Protein AF-A0A8T7EWQ4-F1 (afdb_monomer_lite)

Foldseek 3Di:
DDDDDDDDDDDDDDDDDDDDDDDDDDDDDDDDDDDDDDDDDDDDDDDDDDDDPDDPVDDDPDDDDPVQVVQFPDSQFDDPVQLVQLVVLDDPCVLFPCPPPCNVPLVNVLVLLVVLLLLLLLLAQLLLLQQQVLQLSSCSLLSSVLSLLQLLLVQQVCLLVVNQLLFQVSSVVSSVVSSVVSVVSCVVCVVVNVVSCVVCVVVSVVLVVLLVVLLVVLLVLCVVPLDLADPPPGDCSVVLLQLLVQSNSGRGPPTDHSVDPSGGDLALSSLSSSLCSSCRNSSHNSSVSLSSSLSNLLSSLLSLLLSLLLSLQVLAWAFPLDDPDPPDDRDTDGFFDSNLLSNLLSCLQAPDFFLVLVVLVLQLLLVLLPDDPPCALLNVLQVVVCVVPVDGDDDPRSVVSVVCRVVPDPVSVVVVVVVSVVSSVNSSVSSVVCVVVVHDRPHDPCCSQQCSQCVCCVPFRLQAGLDHNNSCSSVRRSALLSSCSSLLSVLLSLLLSLLSCLQPPPHDPVSNLVSLLSSLLSLLSCVSSPNLSNVLSLCSQLVSNVNSLCNNPVDDDPVSVVVSCCRNVSSPVSSCVSNVSSSSRHRDPFDDKDWADGAFDAPVSVCRSCVLLLVLLVVLLVVLVVVVVVSDDPVNCVPCPVVVVVLVVVLVVQCVVLVVVVVVVLVLSNSLSNLLSSLVVQLPDPPGRSSVVSLSVLLNSLSVLSSCLRTMATPPPSSRHCSSVSSSNSSSSSSSSSSSSSSSNVDCVVPDPDVPPPPDDDDDDDDDDDDDDDDDDDDDDDDDDDDDDDDDDDDDDDDDDDDDDDDDDDDDDDYDDYDDDDDDYDDDDDDDDDDDDDDDDDDDDDDDDDDDDDDDDDDDDYDDDDDDDDDDDDDDDDDDDDDDDDDDDDDDDDDDDDDDDDDDDDDDDDDDYDDDDDDDDDDDDDDDDDDDDDDDDDDDDDDDDDDDDDDDDDDDDDDDDDDDDDDDDDD

pLDDT: mean 72.92, std 29.17, range [22.02, 98.81]

Secondary structure (DSSP, 8-state):
-------------------------------------------------------TTSSS-----HHHHTTSTTTTBPPHHHHHHHHTS--HHHHS-SSSHHHH-HHHHHHHHHHHHHHHHHHHHHHHHHH-TTSTTTTTTTHHHHHHHHHHHHHHHHHHTT----SHHHHHHHHHHHHHHHHHHHHHTHHHHHHHHHHHHHHHHHHHHHHHHHHHHHHHHHHH---SS-TTT--SHHHHHHHHHHHHH-SSSSPBPSSSTTBB--S-THHHHHHHHHHHHHT--HHHHHHHHHHHHHHHHHHHHHHHHHHHHHH-EE--SS--STTS--PPEE-S-HHHHHHHHHHHHHT---THHHHHHHHHHHHHHT--TT--HHHHHHHHHHHHHSS---THHHHHHHHHHHT--HHHHHHHHHHHHHHHHHHHHHHHHHHTTTPPP---TTHHHHGGG-TTTTTT-TT-----HHHHHHHT---HHHHHHHHHHHHHHHHHHHHHHGGG--S-HHHHHHHHHHHHHHHHHHHHH-TTHHHHHHHHHHHHHHHHHHHHH-S--HHHHHHHHHHHHHHHHHHHHHHHHHHTT---S---EEE--SPPPPHHHHHHHHHHHHHHHHHHHHHHHHHHHHH--GGGTTT-HHHHHHHHHHHHHHHHHHHHHHHTT-TTHHHHHHHHHHHHHHHS-TT--HHHHHHHHHHHHHHHHHHHHHHEEETT-STTHHHHHHHHHHHHHHHHHHHHHHHGGG-TTS-S--TTTTS------PPPP--------------------------------------------------------------------------------------------------------------------------------------------------------------------------------------------PPP-PPP---PPP-

Structure (mmCIF, N/CA/C/O backbone):
data_AF-A0A8T7EWQ4-F1
#
_entry.id   AF-A0A8T7EWQ4-F1
#
loop_
_atom_site.group_PDB
_atom_site.id
_atom_site.type_symbol
_atom_site.label_atom_id
_atom_site.label_alt_id
_atom_site.label_comp_id
_atom_site.label_asym_id
_atom_site.label_entity_id
_atom_site.label_seq_id
_atom_site.pdbx_PDB_ins_code
_atom_site.Cartn_x
_atom_site.Cartn_y
_atom_site.Cartn_z
_atom_site.occupancy
_atom_site.B_iso_or_equiv
_atom_site.auth_seq_id
_atom_site.auth_comp_id
_atom_site.auth_asym_id
_atom_site.auth_atom_id
_atom_site.pdbx_PDB_model_num
ATOM 1 N N . MET A 1 1 ? 48.476 -2.283 -38.354 1.00 31.02 1 MET A N 1
ATOM 2 C CA . MET A 1 1 ? 48.760 -2.292 -39.810 1.00 31.02 1 MET A CA 1
ATOM 3 C C . MET A 1 1 ? 48.168 -1.041 -40.437 1.00 31.02 1 MET A C 1
ATOM 5 O O . MET A 1 1 ? 47.229 -0.500 -39.869 1.00 31.02 1 MET A O 1
ATOM 9 N N . ALA A 1 2 ? 48.711 -0.570 -41.560 1.00 30.23 2 ALA A N 1
ATOM 10 C CA . ALA A 1 2 ? 48.258 0.651 -42.223 1.00 30.23 2 ALA A CA 1
ATOM 11 C C . ALA A 1 2 ? 48.092 0.425 -43.728 1.00 30.23 2 ALA A C 1
ATOM 13 O O . ALA A 1 2 ? 48.906 -0.271 -44.326 1.00 30.23 2 ALA A O 1
ATOM 14 N N . GLN A 1 3 ? 47.111 1.089 -44.341 1.00 28.20 3 GLN A N 1
ATOM 15 C CA . GLN A 1 3 ? 47.143 1.412 -45.766 1.00 28.20 3 GLN A CA 1
ATOM 16 C C . GLN A 1 3 ? 46.290 2.655 -46.056 1.00 28.20 3 GLN A C 1
ATOM 18 O O . GLN A 1 3 ? 45.248 2.877 -45.443 1.00 28.20 3 GLN A O 1
ATOM 23 N N . ARG A 1 4 ? 46.771 3.488 -46.983 1.00 31.86 4 ARG A N 1
ATOM 24 C CA . ARG A 1 4 ? 46.049 4.616 -47.588 1.00 31.86 4 ARG A CA 1
ATOM 25 C C . ARG A 1 4 ? 45.865 4.305 -49.068 1.00 31.86 4 ARG A C 1
ATOM 27 O O . ARG A 1 4 ? 46.809 3.822 -49.685 1.00 31.86 4 ARG A O 1
ATOM 34 N N . VAL A 1 5 ? 44.757 4.741 -49.659 1.00 30.66 5 VAL A N 1
ATOM 35 C CA . VAL A 1 5 ? 44.662 4.987 -51.108 1.00 30.66 5 VAL A CA 1
ATOM 36 C C . VAL A 1 5 ? 44.024 6.365 -51.324 1.00 30.66 5 VAL A C 1
ATOM 38 O O . VAL A 1 5 ? 43.211 6.813 -50.516 1.00 30.66 5 VAL A O 1
ATOM 41 N N . ARG A 1 6 ? 44.436 7.075 -52.380 1.00 32.66 6 ARG A N 1
ATOM 42 C CA . ARG A 1 6 ? 43.866 8.356 -52.835 1.00 32.66 6 ARG A CA 1
ATOM 43 C C . ARG A 1 6 ? 43.397 8.209 -54.285 1.00 32.66 6 ARG A C 1
ATOM 45 O O . ARG A 1 6 ? 44.108 7.603 -55.077 1.00 32.66 6 ARG A O 1
ATOM 52 N N . GLY A 1 7 ? 42.288 8.860 -54.634 1.00 25.70 7 GLY A N 1
ATOM 53 C CA . GLY A 1 7 ? 41.880 9.165 -56.014 1.00 25.70 7 GLY A CA 1
ATOM 54 C C . GLY A 1 7 ? 41.719 10.681 -56.211 1.00 25.70 7 GLY A C 1
ATOM 55 O O . GLY A 1 7 ? 41.607 11.417 -55.229 1.00 25.70 7 GLY A O 1
ATOM 56 N N . ARG A 1 8 ? 41.755 11.169 -57.459 1.00 29.25 8 ARG A N 1
ATOM 57 C CA . ARG A 1 8 ? 41.687 12.602 -57.826 1.00 29.25 8 ARG A CA 1
ATOM 58 C C . ARG A 1 8 ? 40.975 12.802 -59.173 1.00 29.25 8 ARG A C 1
ATOM 60 O O . ARG A 1 8 ? 41.119 11.960 -60.048 1.00 29.25 8 ARG A O 1
ATOM 67 N N . GLY A 1 9 ? 40.359 13.976 -59.352 1.00 26.72 9 GLY A N 1
ATOM 68 C CA . GLY A 1 9 ? 39.792 14.474 -60.621 1.00 26.72 9 GLY A CA 1
ATOM 69 C C . GLY A 1 9 ? 38.255 14.537 -60.610 1.00 26.72 9 GLY A C 1
ATOM 70 O O . GLY A 1 9 ? 37.634 13.673 -60.005 1.00 26.72 9 GLY A O 1
ATOM 71 N N . SER A 1 10 ? 37.578 15.536 -61.193 1.00 27.06 10 SER A N 1
ATOM 72 C CA . SER A 1 10 ? 38.045 16.769 -61.867 1.00 27.06 10 SER A CA 1
ATOM 73 C C . SER A 1 10 ? 36.958 17.862 -61.794 1.00 27.06 10 SER A C 1
ATOM 75 O O . SER A 1 10 ? 35.780 17.543 -61.687 1.00 27.06 10 SER A O 1
ATOM 77 N N . LEU A 1 11 ? 37.337 19.144 -61.882 1.00 28.50 11 LEU A N 1
ATOM 78 C CA . LEU A 1 11 ? 36.416 20.297 -61.991 1.00 28.50 11 LEU A CA 1
ATOM 79 C C . LEU A 1 11 ? 36.292 20.776 -63.449 1.00 28.50 11 LEU A C 1
ATOM 81 O O . LEU A 1 11 ? 37.207 20.548 -64.240 1.00 28.50 11 LEU A O 1
ATOM 85 N N . PRO A 1 12 ? 35.230 21.534 -63.775 1.00 38.84 12 PRO A N 1
ATOM 86 C CA . PRO A 1 12 ? 35.449 22.951 -64.108 1.00 38.84 12 PRO A CA 1
ATOM 87 C C . PRO A 1 12 ? 34.719 23.926 -63.163 1.00 38.84 12 PRO A C 1
ATOM 89 O O . PRO A 1 12 ? 33.925 23.536 -62.314 1.00 38.84 12 PRO A O 1
ATOM 92 N N . ARG A 1 13 ? 35.014 25.225 -63.299 1.00 30.55 13 ARG A N 1
ATOM 93 C CA . ARG A 1 13 ? 34.405 26.346 -62.552 1.00 30.55 13 ARG A CA 1
ATOM 94 C C . ARG A 1 13 ? 33.784 27.342 -63.534 1.00 30.55 13 ARG A C 1
ATOM 96 O O . ARG A 1 13 ? 34.311 27.446 -64.634 1.00 30.55 13 ARG A O 1
ATOM 103 N N . LEU A 1 14 ? 32.882 28.212 -63.057 1.00 26.78 14 LEU A N 1
ATOM 104 C CA . LEU A 1 14 ? 33.070 29.680 -63.102 1.00 26.78 14 LEU A CA 1
ATOM 105 C C . LEU A 1 14 ? 31.964 30.450 -62.337 1.00 26.78 14 LEU A C 1
ATOM 107 O O . LEU A 1 14 ? 30.810 30.342 -62.707 1.00 26.78 14 LEU A O 1
ATOM 111 N N . ARG A 1 15 ? 32.392 31.228 -61.317 1.00 29.83 15 ARG A N 1
ATOM 112 C CA . ARG A 1 15 ? 31.983 32.603 -60.883 1.00 29.83 15 ARG A CA 1
ATOM 113 C C . ARG A 1 15 ? 30.479 33.005 -60.782 1.00 29.83 15 ARG A C 1
ATOM 115 O O . ARG A 1 15 ? 29.641 32.481 -61.483 1.00 29.83 15 ARG A O 1
ATOM 122 N N . SER A 1 16 ? 30.075 33.964 -59.933 1.00 27.88 16 SER A N 1
ATOM 123 C CA . SER A 1 16 ? 30.807 34.991 -59.145 1.00 27.88 16 SER A CA 1
ATOM 124 C C . SER A 1 16 ? 30.101 35.387 -57.830 1.00 27.88 16 SER A C 1
ATOM 126 O O . SER A 1 16 ? 28.893 35.235 -57.735 1.00 27.88 16 SER A O 1
ATOM 128 N N . SER A 1 17 ? 30.859 36.025 -56.911 1.00 27.69 17 SER A N 1
ATOM 129 C CA . SER A 1 17 ? 30.432 36.964 -55.829 1.00 27.69 17 SER A CA 1
ATOM 130 C C . SER A 1 17 ? 29.393 36.498 -54.778 1.00 27.69 17 SER A C 1
ATOM 132 O O . SER A 1 17 ? 28.359 35.955 -55.118 1.00 27.69 17 SER A O 1
ATOM 134 N N . GLY A 1 18 ? 29.560 36.745 -53.470 1.00 27.06 18 GLY A N 1
ATOM 135 C CA . GLY A 1 18 ? 30.606 37.482 -52.741 1.00 27.06 18 GLY A CA 1
ATOM 136 C C . GLY A 1 18 ? 30.618 37.145 -51.233 1.00 27.06 18 GLY A C 1
ATOM 137 O O . GLY A 1 18 ? 29.780 36.384 -50.762 1.00 27.06 18 GLY A O 1
ATOM 138 N N . ARG A 1 19 ? 31.604 37.657 -50.479 1.00 28.58 19 ARG A N 1
ATOM 139 C CA . ARG A 1 19 ? 31.827 37.339 -49.047 1.00 28.58 19 ARG A CA 1
ATOM 140 C C . ARG A 1 19 ? 31.206 38.383 -48.108 1.00 28.58 19 ARG A C 1
ATOM 142 O O . ARG A 1 19 ? 31.369 39.566 -48.378 1.00 28.58 19 ARG A O 1
ATOM 149 N N . VAL A 1 20 ? 30.742 37.954 -46.929 1.00 26.95 20 VAL A N 1
ATOM 150 C CA . VAL A 1 20 ? 30.814 38.719 -45.658 1.00 26.95 20 VAL A CA 1
ATOM 151 C C . VAL A 1 20 ? 31.188 37.749 -44.516 1.00 26.95 20 VAL A C 1
ATOM 153 O O . VAL A 1 20 ? 30.973 36.543 -44.641 1.00 26.95 20 VAL A O 1
ATOM 156 N N . HIS A 1 21 ? 31.811 38.248 -43.442 1.00 28.64 21 HIS A N 1
ATOM 157 C CA . HIS A 1 21 ? 32.347 37.472 -42.312 1.00 28.64 21 HIS A CA 1
ATOM 158 C C . HIS A 1 21 ? 31.562 37.682 -40.997 1.00 28.64 21 HIS A C 1
ATOM 160 O O . HIS A 1 21 ? 31.070 38.769 -40.730 1.00 28.64 21 HIS A O 1
ATOM 166 N N . LEU A 1 22 ? 31.529 36.619 -40.184 1.00 29.53 22 LEU A N 1
ATOM 167 C CA . LEU A 1 22 ? 31.672 36.533 -38.713 1.00 29.53 22 LEU A CA 1
ATOM 168 C C . LEU A 1 22 ? 31.479 37.760 -37.770 1.00 29.53 22 LEU A C 1
ATOM 170 O O . LEU A 1 22 ? 32.089 38.806 -37.939 1.00 29.53 22 LEU A O 1
ATOM 174 N N . GLN A 1 23 ? 30.871 37.434 -36.611 1.00 27.17 23 GLN A N 1
ATOM 175 C CA . GLN A 1 23 ? 31.149 37.911 -35.230 1.00 27.17 23 GLN A CA 1
ATOM 176 C C . GLN A 1 23 ? 30.485 39.184 -34.624 1.00 27.17 23 GLN A C 1
ATOM 178 O O . GLN A 1 23 ? 31.034 40.273 -34.630 1.00 27.17 23 GLN A O 1
ATOM 183 N N . ALA A 1 24 ? 29.420 38.915 -33.849 1.00 27.66 24 ALA A N 1
ATOM 184 C CA . ALA A 1 24 ? 29.361 39.033 -32.372 1.00 27.66 24 ALA A CA 1
ATOM 185 C C . ALA A 1 24 ? 29.118 40.375 -31.612 1.00 27.66 24 ALA A C 1
ATOM 187 O O . ALA A 1 24 ? 29.992 41.223 -31.508 1.00 27.66 24 ALA A O 1
ATOM 188 N N . ARG A 1 25 ? 28.045 40.315 -30.790 1.00 28.70 25 ARG A N 1
ATOM 189 C CA . ARG A 1 25 ? 27.849 40.847 -29.408 1.00 28.70 25 ARG A CA 1
ATOM 190 C C . ARG A 1 25 ? 27.598 42.351 -29.146 1.00 28.70 25 ARG A C 1
ATOM 192 O O . ARG A 1 25 ? 28.355 43.204 -29.577 1.00 28.70 25 ARG A O 1
ATOM 199 N N . ARG A 1 26 ? 26.690 42.559 -28.164 1.00 28.95 26 ARG A N 1
ATOM 200 C CA . ARG A 1 26 ? 26.445 43.767 -27.327 1.00 28.95 26 ARG A CA 1
ATOM 201 C C . ARG A 1 26 ? 25.822 44.970 -28.081 1.00 28.95 26 ARG A C 1
ATOM 203 O O . ARG A 1 26 ? 25.843 44.992 -29.300 1.00 28.95 26 ARG A O 1
ATOM 210 N N . GLU A 1 27 ? 25.170 45.944 -27.429 1.00 27.45 27 GLU A N 1
ATOM 211 C CA . GLU A 1 27 ? 24.957 46.157 -25.979 1.00 27.45 27 GLU A CA 1
ATOM 212 C C . GLU A 1 27 ? 23.490 46.527 -25.609 1.00 27.45 27 GLU A C 1
ATOM 214 O O . GLU A 1 27 ? 22.566 45.950 -26.173 1.00 27.45 27 GLU A O 1
ATOM 219 N N . LEU A 1 28 ? 23.255 47.379 -24.597 1.00 28.80 28 LEU A N 1
ATOM 220 C CA . LEU A 1 28 ? 21.989 47.507 -23.847 1.00 28.80 28 LEU A CA 1
ATOM 221 C C . LEU A 1 28 ? 21.662 48.988 -23.532 1.00 28.80 28 LEU A C 1
ATOM 223 O O . LEU A 1 28 ? 22.593 49.761 -23.320 1.00 28.80 28 LEU A O 1
ATOM 227 N N . ARG A 1 29 ? 20.366 49.318 -23.331 1.00 27.72 29 ARG A N 1
ATOM 228 C CA . ARG A 1 29 ? 19.785 50.657 -22.999 1.00 27.72 29 ARG A CA 1
ATOM 229 C C . ARG A 1 29 ? 19.695 51.596 -24.221 1.00 27.72 29 ARG A C 1
ATOM 231 O O . ARG A 1 29 ? 20.481 51.448 -25.143 1.00 27.72 29 ARG A O 1
ATOM 238 N N . SER A 1 30 ? 18.764 52.549 -24.330 1.00 26.62 30 SER A N 1
ATOM 239 C CA . SER A 1 30 ? 17.648 53.045 -23.478 1.00 26.62 30 SER A CA 1
ATOM 240 C C . SER A 1 30 ? 16.474 53.476 -24.411 1.00 26.62 30 SER A C 1
ATOM 242 O O . SER A 1 30 ? 16.586 53.274 -25.614 1.00 26.62 30 SER A O 1
ATOM 244 N N . THR A 1 31 ? 15.303 54.001 -24.014 1.00 26.17 31 THR A N 1
ATOM 245 C CA . THR A 1 31 ? 14.874 54.713 -22.785 1.00 26.17 31 THR A CA 1
ATOM 246 C C . THR A 1 31 ? 13.400 54.377 -22.441 1.00 26.17 31 THR A C 1
ATOM 248 O O . THR A 1 31 ? 13.041 53.204 -22.472 1.00 26.17 31 THR A O 1
ATOM 251 N N . ALA A 1 32 ? 12.553 55.352 -22.079 1.00 28.23 32 ALA A N 1
ATOM 252 C CA . ALA A 1 32 ? 11.122 55.202 -21.788 1.00 28.23 32 ALA A CA 1
ATOM 253 C C . ALA A 1 32 ? 10.341 56.444 -22.257 1.00 28.23 32 ALA A C 1
ATOM 255 O O . ALA A 1 32 ? 10.922 57.526 -22.247 1.00 28.23 32 ALA A O 1
ATOM 256 N N . HIS A 1 33 ? 9.045 56.299 -22.582 1.00 27.86 33 HIS A N 1
ATOM 257 C CA . HIS A 1 33 ? 7.974 57.261 -22.243 1.00 27.86 33 HIS A CA 1
ATOM 258 C C . HIS A 1 33 ? 6.571 56.805 -22.706 1.00 27.86 33 HIS A C 1
ATOM 260 O O . HIS A 1 33 ? 6.423 56.323 -23.821 1.00 27.86 33 HIS A O 1
ATOM 266 N N . GLY A 1 34 ? 5.555 57.105 -21.880 1.00 24.34 34 GLY A N 1
ATOM 267 C CA . GLY A 1 34 ? 4.215 57.542 -22.316 1.00 24.34 34 GLY A CA 1
ATOM 268 C C . GLY A 1 34 ? 3.135 56.492 -22.636 1.00 24.34 34 GLY A C 1
ATOM 269 O O . GLY A 1 34 ? 3.383 55.532 -23.351 1.00 24.34 34 GLY A O 1
ATOM 270 N N . GLY A 1 35 ? 1.893 56.765 -22.200 1.00 24.64 35 GLY A N 1
ATOM 271 C CA . GLY A 1 35 ? 0.689 56.366 -22.954 1.00 24.64 35 GLY A CA 1
ATOM 272 C C . GLY A 1 35 ? -0.196 55.226 -22.420 1.00 24.64 35 GLY A C 1
ATOM 273 O O . GLY A 1 35 ? -0.288 54.172 -23.036 1.00 24.64 35 GLY A O 1
ATOM 274 N N . HIS A 1 36 ? -0.957 55.492 -21.358 1.00 29.00 36 HIS A N 1
ATOM 275 C CA . HIS A 1 36 ? -2.359 55.040 -21.231 1.00 29.00 36 HIS A CA 1
ATOM 276 C C . HIS A 1 36 ? -3.260 56.285 -21.460 1.00 29.00 36 HIS A C 1
ATOM 278 O O . HIS A 1 36 ? -2.707 57.387 -21.365 1.00 29.00 36 HIS A O 1
ATOM 284 N N . PRO A 1 37 ? -4.589 56.186 -21.716 1.00 49.25 37 PRO A N 1
ATOM 285 C CA . PRO A 1 37 ? -5.499 55.069 -21.416 1.00 49.25 37 PRO A CA 1
ATOM 286 C C . PRO A 1 37 ? -6.476 54.718 -22.575 1.00 49.25 37 PRO A C 1
ATOM 288 O O . PRO A 1 37 ? -6.180 54.989 -23.732 1.00 49.25 37 PRO A O 1
ATOM 291 N N . GLU A 1 38 ? -7.639 54.153 -22.210 1.00 29.12 38 GLU A N 1
ATOM 292 C CA . GLU A 1 38 ? -8.889 54.036 -22.992 1.00 29.12 38 GLU A CA 1
ATOM 293 C C . GLU A 1 38 ? -8.938 53.028 -24.154 1.00 29.12 38 GLU A C 1
ATOM 295 O O . GLU A 1 38 ? -7.950 52.751 -24.817 1.00 29.12 38 GLU A O 1
ATOM 300 N N . GLN A 1 39 ? -10.085 52.459 -24.533 1.00 27.67 39 GLN A N 1
ATOM 301 C CA . GLN A 1 39 ? -11.337 52.012 -23.884 1.00 27.67 39 GLN A CA 1
ATOM 302 C C . GLN A 1 39 ? -12.252 51.648 -25.069 1.00 27.67 39 GLN A C 1
ATOM 304 O O . GLN A 1 39 ? -12.521 52.515 -25.890 1.00 27.67 39 GLN A O 1
ATOM 309 N N . CYS A 1 40 ? -12.733 50.405 -25.158 1.00 24.09 40 CYS A N 1
ATOM 310 C CA . CYS A 1 40 ? -14.127 50.056 -25.492 1.00 24.09 40 CYS A CA 1
ATOM 311 C C . CYS A 1 40 ? -14.277 48.536 -25.651 1.00 24.09 40 CYS A C 1
ATOM 313 O O . CYS A 1 40 ? -13.307 47.821 -25.895 1.00 24.09 40 CYS A O 1
ATOM 315 N N . ALA A 1 41 ? -15.507 48.044 -25.495 1.00 31.77 41 ALA A N 1
ATOM 316 C CA . ALA A 1 41 ? -15.841 46.626 -25.564 1.00 31.77 41 ALA A CA 1
ATOM 317 C C . ALA A 1 41 ? -16.822 46.335 -26.708 1.00 31.77 41 ALA A C 1
ATOM 319 O O . ALA A 1 41 ? -17.732 47.119 -26.969 1.00 31.77 41 ALA A O 1
ATOM 320 N N . ALA A 1 42 ? -16.671 45.167 -27.328 1.00 26.69 42 ALA A N 1
ATOM 321 C CA . ALA A 1 42 ? -17.669 44.518 -28.174 1.00 26.69 42 ALA A CA 1
ATOM 322 C C . ALA A 1 42 ? -17.502 42.993 -28.036 1.00 26.69 42 ALA A C 1
ATOM 324 O O . ALA A 1 42 ? -16.429 42.520 -27.660 1.00 26.69 42 ALA A O 1
ATOM 325 N N . ALA A 1 43 ? -18.563 42.227 -28.292 1.00 29.98 43 ALA A N 1
ATOM 326 C CA . ALA A 1 43 ? -18.610 40.786 -28.037 1.00 29.98 43 ALA A CA 1
ATOM 327 C C . ALA A 1 43 ? -18.942 39.971 -29.301 1.00 29.98 43 ALA A C 1
ATOM 329 O O . ALA A 1 43 ? -19.338 40.534 -30.319 1.00 29.98 43 ALA A O 1
ATOM 330 N N . ALA A 1 44 ? -18.867 38.640 -29.152 1.00 25.53 44 ALA A N 1
ATOM 331 C CA . ALA A 1 44 ? -19.194 37.588 -30.126 1.00 25.53 44 ALA A CA 1
ATOM 332 C C . ALA A 1 44 ? -18.163 37.343 -31.259 1.00 25.53 44 ALA A C 1
ATOM 334 O O . ALA A 1 44 ? -17.431 38.249 -31.648 1.00 25.53 44 ALA A O 1
ATOM 335 N N . PRO A 1 45 ? -18.154 36.137 -31.867 1.00 32.75 45 PRO A N 1
ATOM 336 C CA . PRO A 1 45 ? -18.362 34.819 -31.254 1.00 32.75 45 PRO A CA 1
ATOM 337 C C . PRO A 1 45 ? -17.211 33.837 -31.569 1.00 32.75 45 PRO A C 1
ATOM 339 O O . PRO A 1 45 ? -16.381 34.064 -32.446 1.00 32.75 45 PRO A O 1
ATOM 342 N N . ALA A 1 46 ? -17.179 32.692 -30.884 1.00 38.00 46 ALA A N 1
ATOM 343 C CA . ALA A 1 46 ? -16.175 31.659 -31.134 1.00 38.00 46 ALA A CA 1
ATOM 344 C C . ALA A 1 46 ? -16.427 30.895 -32.450 1.00 38.00 46 ALA A C 1
ATOM 346 O O . ALA A 1 46 ? -17.439 30.209 -32.572 1.00 38.00 46 ALA A O 1
ATOM 347 N N . SER A 1 47 ? -15.477 30.926 -33.394 1.00 31.61 47 SER A N 1
ATOM 348 C CA . SER A 1 47 ? -15.205 29.797 -34.303 1.00 31.61 47 SER A CA 1
ATOM 349 C C . SER A 1 47 ? -13.866 29.945 -35.047 1.00 31.61 47 SER A C 1
ATOM 351 O O . SER A 1 47 ? -13.367 31.053 -35.221 1.00 31.61 47 SER A O 1
ATOM 353 N N . ARG A 1 48 ? -13.380 28.806 -35.571 1.00 27.81 48 ARG A N 1
ATOM 354 C CA . ARG A 1 48 ? -12.204 28.593 -36.449 1.00 27.81 48 ARG A CA 1
ATOM 355 C C . ARG A 1 48 ? -10.855 28.509 -35.724 1.00 27.81 48 ARG A C 1
ATOM 357 O O . ARG A 1 48 ? -10.502 29.337 -34.896 1.00 27.81 48 ARG A O 1
ATOM 364 N N . GLY A 1 49 ? -10.134 27.426 -36.018 1.00 33.06 49 GLY A N 1
ATOM 365 C CA . GLY A 1 49 ? -8.938 27.022 -35.284 1.00 33.06 49 GLY A CA 1
ATOM 366 C C . GLY A 1 49 ? -7.685 27.781 -35.706 1.00 33.06 49 GLY A C 1
ATOM 367 O O . GLY A 1 49 ? -7.463 28.022 -36.892 1.00 33.06 49 GLY A O 1
ATOM 368 N N . GLY A 1 50 ? -6.832 28.084 -34.727 1.00 30.06 50 GLY A N 1
ATOM 369 C CA . GLY A 1 50 ? -5.462 28.524 -34.963 1.00 30.06 50 GLY A CA 1
ATOM 370 C C . GLY A 1 50 ? -4.611 27.368 -35.482 1.00 30.06 50 GLY A C 1
ATOM 371 O O . GLY A 1 50 ? -3.907 26.724 -34.710 1.00 30.06 50 GLY A O 1
ATOM 372 N N . GLY A 1 51 ? -4.688 27.096 -36.785 1.00 33.06 51 GLY A N 1
ATOM 373 C CA . GLY A 1 51 ? -3.746 26.204 -37.452 1.00 33.06 51 GLY A CA 1
ATOM 374 C C . GLY A 1 51 ? -2.348 26.810 -37.386 1.00 33.06 51 GLY A C 1
ATOM 375 O O . GLY A 1 51 ? -2.088 27.830 -38.026 1.00 33.06 51 GLY A O 1
ATOM 376 N N . SER A 1 52 ? -1.453 26.204 -36.609 1.00 41.16 52 SER A N 1
ATOM 377 C CA . SER A 1 52 ? -0.046 26.584 -36.612 1.00 41.16 52 SER A CA 1
ATOM 378 C C . SER A 1 52 ? 0.534 26.333 -38.003 1.00 41.16 52 SER A C 1
ATOM 380 O O . SER A 1 52 ? 0.505 25.212 -38.512 1.00 41.16 52 SER A O 1
ATOM 382 N N . GLN A 1 53 ? 1.085 27.376 -38.627 1.00 43.50 53 GLN A N 1
ATOM 383 C CA . GLN A 1 53 ? 1.942 27.206 -39.798 1.00 43.50 53 GLN A CA 1
ATOM 384 C C . GLN A 1 53 ? 3.266 26.591 -39.331 1.00 43.50 53 GLN A C 1
ATOM 386 O O . GLN A 1 53 ? 4.238 27.292 -39.059 1.00 43.50 53 GLN A O 1
ATOM 391 N N . GLY A 1 54 ? 3.272 25.267 -39.172 1.00 50.09 54 GLY A N 1
ATOM 392 C CA . GLY A 1 54 ? 4.500 24.502 -39.023 1.00 50.09 54 GLY A CA 1
ATOM 393 C C . GLY A 1 54 ? 5.320 24.605 -40.305 1.00 50.09 54 GLY A C 1
ATOM 394 O O . GLY A 1 54 ? 4.775 24.470 -41.401 1.00 50.09 54 GLY A O 1
ATOM 395 N N . ASP A 1 55 ? 6.621 24.849 -40.166 1.00 51.97 55 ASP A N 1
ATOM 396 C CA . ASP A 1 55 ? 7.558 24.816 -41.286 1.00 51.97 55 ASP A CA 1
ATOM 397 C C . ASP A 1 55 ? 7.515 23.415 -41.935 1.00 51.97 55 ASP A C 1
ATOM 399 O O . ASP A 1 55 ? 7.820 22.433 -41.252 1.00 51.97 55 ASP A O 1
ATOM 403 N N . PRO A 1 56 ? 7.143 23.283 -43.224 1.00 52.38 56 PRO A N 1
ATOM 404 C CA . PRO A 1 56 ? 6.999 21.984 -43.881 1.00 52.38 56 PRO A CA 1
ATOM 405 C C . PRO A 1 56 ? 8.336 21.258 -44.102 1.00 52.38 56 PRO A C 1
ATOM 407 O O . PRO A 1 56 ? 8.334 20.106 -44.531 1.00 52.38 56 PRO A O 1
ATOM 410 N N . THR A 1 57 ? 9.477 21.896 -43.814 1.00 54.47 57 THR A N 1
ATOM 411 C CA . THR A 1 57 ? 10.791 21.234 -43.779 1.00 54.47 57 THR A CA 1
ATOM 412 C C . THR A 1 57 ? 11.062 20.509 -42.456 1.00 54.47 57 THR A C 1
ATOM 414 O O . THR A 1 57 ? 11.926 19.630 -42.408 1.00 54.47 57 THR A O 1
ATOM 417 N N . LEU A 1 58 ? 10.307 20.809 -41.390 1.00 46.84 58 LEU A N 1
ATOM 418 C CA . LEU A 1 58 ? 10.371 20.077 -40.128 1.00 46.84 58 LEU A CA 1
ATOM 419 C C . LEU A 1 58 ? 9.497 18.821 -40.207 1.00 46.84 58 LEU A C 1
ATOM 421 O O . LEU A 1 58 ? 8.274 18.890 -40.304 1.00 46.84 58 LEU A O 1
ATOM 425 N N . ILE A 1 59 ? 10.129 17.652 -40.099 1.00 37.91 59 ILE A N 1
ATOM 426 C CA . ILE A 1 59 ? 9.428 16.372 -39.961 1.00 37.91 59 ILE A CA 1
ATOM 427 C C . ILE A 1 59 ? 9.187 16.113 -38.469 1.00 37.91 59 ILE A C 1
ATOM 429 O O . ILE A 1 59 ? 10.133 15.977 -37.698 1.00 37.91 59 ILE A O 1
ATOM 433 N N . GLY A 1 60 ? 7.916 16.035 -38.070 1.00 46.56 60 GLY A N 1
ATOM 434 C CA . GLY A 1 60 ? 7.504 15.804 -36.680 1.00 46.56 60 GLY A CA 1
ATOM 435 C C . GLY A 1 60 ? 7.702 16.980 -35.703 1.00 46.56 60 GLY A C 1
ATOM 436 O O . GLY A 1 60 ? 8.155 16.733 -34.584 1.00 46.56 60 GLY A O 1
ATOM 437 N N . PRO A 1 61 ? 7.373 18.244 -36.052 1.00 48.22 61 PRO A N 1
ATOM 438 C CA . PRO A 1 61 ? 7.431 19.351 -35.104 1.00 48.22 61 PRO A CA 1
ATOM 439 C C . PRO A 1 61 ? 6.376 19.151 -34.009 1.00 48.22 61 PRO A C 1
ATOM 441 O O . PRO A 1 61 ? 5.178 19.316 -34.239 1.00 48.22 61 PRO A O 1
ATOM 444 N N . VAL A 1 62 ? 6.814 18.808 -32.797 1.00 52.56 62 VAL A N 1
ATOM 445 C CA . VAL A 1 62 ? 5.920 18.768 -31.636 1.00 52.56 62 VAL A CA 1
ATOM 446 C C . VAL A 1 62 ? 5.571 20.208 -31.266 1.00 52.56 62 VAL A C 1
ATOM 448 O O . VAL A 1 62 ? 6.409 20.944 -30.747 1.00 52.56 62 VAL A O 1
ATOM 451 N N . VAL A 1 63 ? 4.341 20.631 -31.556 1.00 54.16 63 VAL A N 1
ATOM 452 C CA . VAL A 1 63 ? 3.852 21.974 -31.217 1.00 54.16 63 VAL A CA 1
ATOM 453 C C . VAL A 1 63 ? 3.373 21.968 -29.767 1.00 54.16 63 VAL A C 1
ATOM 455 O O . VAL A 1 63 ? 2.239 21.599 -29.474 1.00 54.16 63 VAL A O 1
ATOM 458 N N . TRP A 1 64 ? 4.259 22.359 -28.851 1.00 50.78 64 TRP A N 1
ATOM 459 C CA . TRP A 1 64 ? 3.906 22.623 -27.456 1.00 50.78 64 TRP A CA 1
ATOM 460 C C . TRP A 1 64 ? 3.223 23.993 -27.378 1.00 50.78 64 TRP A C 1
ATOM 462 O O . TRP A 1 64 ? 3.735 24.967 -27.933 1.00 50.78 64 TRP A O 1
ATOM 472 N N . ASP A 1 65 ? 2.100 24.096 -26.666 1.00 55.16 65 ASP A N 1
ATOM 473 C CA . ASP A 1 65 ? 1.555 25.407 -26.309 1.00 55.16 65 ASP A CA 1
ATOM 474 C C . ASP A 1 65 ? 2.496 26.118 -25.312 1.00 55.16 65 ASP A C 1
ATOM 476 O O . ASP A 1 65 ? 3.306 25.485 -24.629 1.00 55.16 65 ASP A O 1
ATOM 480 N N . VAL A 1 66 ? 2.397 27.444 -25.208 1.00 48.44 66 VAL A N 1
ATOM 481 C CA . VAL A 1 66 ? 3.321 28.250 -24.394 1.00 48.44 66 VAL A CA 1
ATOM 482 C C . VAL A 1 66 ? 3.224 27.919 -22.894 1.00 48.44 66 VAL A C 1
ATOM 484 O O . VAL A 1 66 ? 4.234 27.993 -22.195 1.00 48.44 66 VAL A O 1
ATOM 487 N N . GLN A 1 67 ? 2.064 27.507 -22.372 1.00 52.94 67 GLN A N 1
ATOM 488 C CA . GLN A 1 67 ? 1.938 27.058 -20.981 1.00 52.94 67 GLN A CA 1
ATOM 489 C C . GLN A 1 67 ? 2.619 25.707 -20.746 1.00 52.94 67 GLN A C 1
ATOM 491 O O . GLN A 1 67 ? 3.313 25.550 -19.740 1.00 52.94 67 GLN A O 1
ATOM 496 N N . THR A 1 68 ? 2.464 24.742 -21.655 1.00 52.88 68 THR A N 1
ATOM 497 C CA . THR A 1 68 ? 3.108 23.424 -21.532 1.00 52.88 68 THR A CA 1
ATOM 498 C C . THR A 1 68 ? 4.619 23.521 -21.783 1.00 52.88 68 THR A C 1
ATOM 500 O O . THR A 1 68 ? 5.404 22.926 -21.046 1.00 52.88 68 THR A O 1
ATOM 503 N N . ALA A 1 69 ? 5.065 24.343 -22.741 1.00 50.47 69 ALA A N 1
ATOM 504 C CA . ALA A 1 69 ? 6.485 24.602 -23.002 1.00 50.47 69 ALA A CA 1
ATOM 505 C C . ALA A 1 69 ? 7.205 25.223 -21.791 1.00 50.47 69 ALA A C 1
ATOM 507 O O . ALA A 1 69 ? 8.314 24.814 -21.455 1.00 50.47 69 ALA A O 1
ATOM 508 N N . ASN A 1 70 ? 6.555 26.156 -21.085 1.00 51.56 70 ASN A N 1
ATOM 509 C CA . ASN A 1 70 ? 7.098 26.779 -19.872 1.00 51.56 70 ASN A CA 1
ATOM 510 C C . ASN A 1 70 ? 7.183 25.832 -18.655 1.00 51.56 70 ASN A C 1
ATOM 512 O O . ASN A 1 70 ? 7.817 26.188 -17.662 1.00 51.56 70 ASN A O 1
ATOM 516 N N . GLN A 1 71 ? 6.574 24.639 -18.702 1.00 56.09 71 GLN A N 1
ATOM 517 C CA . GLN A 1 71 ? 6.634 23.651 -17.612 1.00 56.09 71 GLN A CA 1
ATOM 518 C C . GLN A 1 71 ? 7.819 22.681 -17.720 1.00 56.09 71 GLN A C 1
ATOM 520 O O . GLN A 1 71 ? 8.210 22.100 -16.711 1.00 56.09 71 GLN A O 1
ATOM 525 N N . ALA A 1 72 ? 8.422 22.523 -18.903 1.00 61.56 72 ALA A N 1
ATOM 526 C CA . ALA A 1 72 ? 9.600 21.683 -19.112 1.00 61.56 72 ALA A CA 1
ATOM 527 C C . ALA A 1 72 ? 10.850 22.573 -19.288 1.00 61.56 72 ALA A C 1
ATOM 529 O O . ALA A 1 72 ? 11.066 23.067 -20.396 1.00 61.56 72 ALA A O 1
ATOM 530 N N . PRO A 1 73 ? 11.732 22.747 -18.273 1.00 62.03 73 PRO A N 1
ATOM 531 C CA . PRO A 1 73 ? 12.804 23.769 -18.272 1.00 62.03 73 PRO A CA 1
ATOM 532 C C . PRO A 1 73 ? 13.836 23.690 -19.410 1.00 62.03 73 PRO A C 1
ATOM 534 O O . PRO A 1 73 ? 14.726 24.529 -19.517 1.00 62.03 73 PRO A O 1
ATOM 537 N N . THR A 1 74 ? 13.774 22.615 -20.189 1.00 75.88 74 THR A N 1
ATOM 538 C CA . THR A 1 74 ? 14.730 22.167 -21.207 1.00 75.88 74 THR A CA 1
ATOM 539 C C . THR A 1 74 ? 14.031 21.370 -22.324 1.00 75.88 74 THR A C 1
ATOM 541 O O . THR A 1 74 ? 14.699 20.655 -23.061 1.00 75.88 74 THR A O 1
ATOM 544 N N . GLN A 1 75 ? 12.693 21.431 -22.438 1.00 79.00 75 GLN A N 1
ATOM 545 C CA . GLN A 1 75 ? 11.907 20.612 -23.387 1.00 79.00 75 GLN A CA 1
ATOM 546 C C . GLN A 1 75 ? 12.237 19.102 -23.304 1.00 79.00 75 GLN A C 1
ATOM 548 O O . GLN A 1 75 ? 12.407 18.421 -24.310 1.00 79.00 75 GLN A O 1
ATOM 553 N N . LEU A 1 76 ? 12.368 18.588 -22.073 1.00 85.69 76 LEU A N 1
ATOM 554 C CA . LEU A 1 76 ? 12.763 17.208 -21.735 1.00 85.69 76 LEU A CA 1
ATOM 555 C C . LEU A 1 76 ? 14.189 16.778 -22.161 1.00 85.69 76 LEU A C 1
ATOM 557 O O . LEU A 1 76 ? 14.563 15.621 -21.967 1.00 85.69 76 LEU A O 1
ATOM 561 N N . MET A 1 77 ? 15.019 17.701 -22.662 1.00 89.62 77 MET A N 1
ATOM 562 C CA . MET A 1 77 ? 16.431 17.453 -22.984 1.00 89.62 77 MET A CA 1
ATOM 563 C C . MET A 1 77 ? 17.355 17.619 -21.768 1.00 89.62 77 MET A C 1
ATOM 565 O O . MET A 1 77 ? 17.136 18.454 -20.892 1.00 89.62 77 MET A O 1
ATOM 569 N N . LEU A 1 78 ? 18.454 16.866 -21.718 1.00 89.75 78 LEU A N 1
ATOM 570 C CA . LEU A 1 78 ? 19.555 17.145 -20.794 1.00 89.75 78 LEU A CA 1
ATOM 571 C C . LEU A 1 78 ? 20.403 18.314 -21.318 1.00 89.75 78 LEU A C 1
ATOM 573 O O . LEU A 1 78 ? 20.622 18.458 -22.519 1.00 89.75 78 LEU A O 1
ATOM 577 N N . THR A 1 79 ? 20.934 19.140 -20.412 1.00 89.50 79 THR A N 1
ATOM 578 C CA . THR A 1 79 ? 21.928 20.158 -20.791 1.00 89.50 79 THR A CA 1
ATOM 579 C C . THR A 1 79 ? 23.230 19.490 -21.262 1.00 89.50 79 THR A C 1
ATOM 581 O O . THR A 1 79 ? 23.537 18.388 -20.794 1.00 89.50 79 THR A O 1
ATOM 584 N N . PRO A 1 80 ? 24.039 20.131 -22.131 1.00 90.25 80 PRO A N 1
ATOM 585 C CA . PRO A 1 80 ? 25.272 19.532 -22.654 1.00 90.25 80 PRO A CA 1
ATOM 586 C C . PRO A 1 80 ? 26.223 19.015 -21.564 1.00 90.25 80 PRO A C 1
ATOM 588 O O . PRO A 1 80 ? 26.713 17.891 -21.662 1.00 90.25 80 PRO A O 1
ATOM 591 N N . ASP A 1 81 ? 26.403 19.775 -20.478 1.00 89.81 81 ASP A N 1
ATOM 592 C CA . ASP A 1 81 ? 27.254 19.385 -19.343 1.00 89.81 81 ASP A CA 1
ATOM 593 C C . ASP A 1 81 ? 26.725 18.140 -18.616 1.00 89.81 81 ASP A C 1
ATOM 595 O O . ASP A 1 81 ? 27.494 17.287 -18.168 1.00 89.81 81 ASP A O 1
ATOM 599 N N . ARG A 1 82 ? 25.397 18.007 -18.510 1.00 89.56 82 ARG A N 1
ATOM 600 C CA . ARG A 1 82 ? 24.752 16.839 -17.903 1.00 89.56 82 ARG A CA 1
ATOM 601 C C . ARG A 1 82 ? 24.821 15.628 -18.814 1.00 89.56 82 ARG A C 1
ATOM 603 O O . ARG A 1 82 ? 25.102 14.538 -18.331 1.00 89.56 82 ARG A O 1
ATOM 610 N N . TRP A 1 83 ? 24.620 15.805 -20.118 1.00 90.06 83 TRP A N 1
ATOM 611 C CA . TRP A 1 83 ? 24.813 14.733 -21.092 1.00 90.06 83 TRP A CA 1
ATOM 612 C C . TRP A 1 83 ? 26.260 14.215 -21.065 1.00 90.06 83 TRP A C 1
ATOM 614 O O . TRP A 1 83 ? 26.478 13.005 -20.984 1.00 90.06 83 TRP A O 1
ATOM 624 N N . ALA A 1 84 ? 27.249 15.111 -20.990 1.00 89.62 84 ALA A N 1
ATOM 625 C CA . ALA A 1 84 ? 28.647 14.740 -20.776 1.00 89.62 84 ALA A CA 1
ATOM 626 C C . ALA A 1 84 ? 28.837 13.912 -19.484 1.00 89.62 84 ALA A C 1
ATOM 628 O O . ALA A 1 84 ? 29.409 12.828 -19.547 1.00 89.62 84 ALA A O 1
ATOM 629 N N . GLN A 1 85 ? 28.274 14.338 -18.345 1.00 88.50 85 GLN A N 1
ATOM 630 C CA . GLN A 1 85 ? 28.353 13.593 -17.072 1.00 88.50 85 GLN A CA 1
ATOM 631 C C . GLN A 1 85 ? 27.624 12.232 -17.076 1.00 88.50 85 GLN A C 1
ATOM 633 O O . GLN A 1 85 ? 28.073 11.289 -16.419 1.00 88.50 85 GLN A O 1
ATOM 638 N N . GLN A 1 86 ? 26.509 12.097 -17.804 1.00 89.62 86 GLN A N 1
ATOM 639 C CA . GLN A 1 86 ? 25.834 10.802 -17.967 1.00 89.62 86 GLN A CA 1
ATOM 640 C C . GLN A 1 86 ? 26.656 9.866 -18.873 1.00 89.62 86 GLN A C 1
ATOM 642 O O . GLN A 1 86 ? 26.789 8.679 -18.578 1.00 89.62 86 GLN A O 1
ATOM 647 N N . THR A 1 87 ? 27.250 10.388 -19.953 1.00 85.19 87 THR A N 1
ATOM 648 C CA . THR A 1 87 ? 28.069 9.591 -20.890 1.00 85.19 87 THR A CA 1
ATOM 649 C C . THR A 1 87 ? 29.455 9.222 -20.354 1.00 85.19 87 THR A C 1
ATOM 651 O O . THR A 1 87 ? 29.971 8.173 -20.731 1.00 85.19 87 THR A O 1
ATOM 654 N N . SER A 1 88 ? 30.029 9.991 -19.421 1.00 83.56 88 SER A N 1
ATOM 655 C CA . SER A 1 88 ? 31.283 9.644 -18.730 1.00 83.56 88 SER A CA 1
ATOM 656 C C . SER A 1 88 ? 31.114 8.617 -17.598 1.00 83.56 88 SER A C 1
ATOM 658 O O . SER A 1 88 ? 32.089 8.269 -16.940 1.00 83.56 88 SER A O 1
ATOM 660 N N . GLY A 1 89 ? 29.893 8.136 -17.337 1.00 74.38 89 GLY A N 1
ATOM 661 C CA . GLY A 1 89 ? 29.537 7.261 -16.209 1.00 74.38 89 GLY A CA 1
ATOM 662 C C . GLY A 1 89 ? 30.011 5.801 -16.273 1.00 74.38 89 GLY A C 1
ATOM 663 O O . GLY A 1 89 ? 29.460 4.975 -15.538 1.00 74.38 89 GLY A O 1
ATOM 664 N N . GLY A 1 90 ? 30.970 5.476 -17.142 1.00 79.12 90 GLY A N 1
ATOM 665 C CA . GLY A 1 90 ? 31.416 4.110 -17.434 1.00 79.12 90 GLY A CA 1
ATOM 666 C C . GLY A 1 90 ? 30.458 3.311 -18.331 1.00 79.12 90 GLY A C 1
ATOM 667 O O . GLY A 1 90 ? 29.342 3.742 -18.644 1.00 79.12 90 GLY A O 1
ATOM 668 N N . THR A 1 91 ? 30.893 2.129 -18.770 1.00 84.75 91 THR A N 1
ATOM 669 C CA . THR A 1 91 ? 30.048 1.199 -19.540 1.00 84.75 91 THR A CA 1
ATOM 670 C C . THR A 1 91 ? 29.135 0.358 -18.640 1.00 84.75 91 THR A C 1
ATOM 672 O O . THR A 1 91 ? 29.343 0.217 -17.436 1.00 84.75 91 THR A O 1
ATOM 675 N N . TRP A 1 92 ? 28.100 -0.248 -19.232 1.00 86.94 92 TRP A N 1
ATOM 676 C CA . TRP A 1 92 ? 27.210 -1.178 -18.521 1.00 86.94 92 TRP A CA 1
ATOM 677 C C . TRP A 1 92 ? 27.980 -2.389 -17.966 1.00 86.94 92 TRP A C 1
ATOM 679 O O . TRP A 1 92 ? 27.719 -2.825 -16.850 1.00 86.94 92 TRP A O 1
ATOM 689 N N . SER A 1 93 ? 28.966 -2.886 -18.719 1.00 87.12 93 SER A N 1
ATOM 690 C CA . SER A 1 93 ? 29.858 -3.992 -18.343 1.00 87.12 93 SER A CA 1
ATOM 691 C C . SER A 1 93 ? 30.787 -3.664 -17.172 1.00 87.12 93 SER A C 1
ATOM 693 O O . SER A 1 93 ? 31.059 -4.545 -16.368 1.00 87.12 93 SER A O 1
ATOM 695 N N . GLU A 1 94 ? 31.225 -2.409 -17.024 1.00 85.69 94 GLU A N 1
ATOM 696 C CA . GLU A 1 94 ? 31.992 -1.968 -15.844 1.00 85.69 94 GLU A CA 1
ATOM 697 C C . GLU A 1 94 ? 31.133 -1.910 -14.572 1.00 85.69 94 GLU A C 1
ATOM 699 O O . GLU A 1 94 ? 31.651 -2.087 -13.472 1.00 85.69 94 GLU A O 1
ATOM 704 N N . ARG A 1 95 ? 29.819 -1.666 -14.704 1.00 86.88 95 ARG A N 1
ATOM 705 C CA . ARG A 1 95 ? 28.880 -1.654 -13.567 1.00 86.88 95 ARG A CA 1
ATOM 706 C C . ARG A 1 95 ? 28.361 -3.047 -13.197 1.00 86.88 95 ARG A C 1
ATOM 708 O O . ARG A 1 95 ? 28.040 -3.268 -12.032 1.00 86.88 95 ARG A O 1
ATOM 715 N N . PHE A 1 96 ? 28.266 -3.964 -14.163 1.00 93.12 96 PHE A N 1
ATOM 716 C CA . PHE A 1 96 ? 27.694 -5.300 -13.983 1.00 93.12 96 PHE A CA 1
ATOM 717 C C . PHE A 1 96 ? 28.540 -6.382 -14.677 1.00 93.12 96 PHE A C 1
ATOM 719 O O . PHE A 1 96 ? 28.256 -6.796 -15.806 1.00 93.12 96 PHE A O 1
ATOM 726 N N . ASP A 1 97 ? 29.565 -6.861 -13.970 1.00 92.50 97 ASP A N 1
ATOM 727 C CA . ASP A 1 97 ? 30.403 -7.984 -14.398 1.00 92.50 97 ASP A CA 1
ATOM 728 C C . ASP A 1 97 ? 29.589 -9.292 -14.449 1.00 92.50 97 ASP A C 1
ATOM 730 O O . ASP A 1 97 ? 29.111 -9.794 -13.425 1.00 92.50 97 ASP A O 1
ATOM 734 N N . ARG A 1 98 ? 29.448 -9.849 -15.655 1.00 91.69 98 ARG A N 1
ATOM 735 C CA . ARG A 1 98 ? 28.697 -11.084 -15.932 1.00 91.69 98 ARG A CA 1
ATOM 736 C C . ARG A 1 98 ? 29.414 -12.345 -15.456 1.00 91.69 98 ARG A C 1
ATOM 738 O O . ARG A 1 98 ? 28.733 -13.306 -15.108 1.00 91.69 98 ARG A O 1
ATOM 745 N N . ASP A 1 99 ? 30.742 -12.321 -15.430 1.00 92.81 99 ASP A N 1
ATOM 746 C CA . ASP A 1 99 ? 31.583 -13.477 -15.118 1.00 92.81 99 ASP A CA 1
ATOM 747 C C . ASP A 1 99 ? 31.884 -13.567 -13.608 1.00 92.81 99 ASP A C 1
ATOM 749 O O . ASP A 1 99 ? 32.307 -14.611 -13.104 1.00 92.81 99 ASP A O 1
ATOM 753 N N . SER A 1 100 ? 31.585 -12.499 -12.855 1.00 94.44 100 SER A N 1
ATOM 754 C CA . SER A 1 100 ? 31.594 -12.501 -11.390 1.00 94.44 100 SER A CA 1
ATOM 755 C C . SER A 1 100 ? 30.754 -13.643 -10.801 1.00 94.44 100 SER A C 1
ATOM 757 O O . SER A 1 100 ? 29.650 -13.948 -11.256 1.00 94.44 100 SER A O 1
ATOM 759 N N . VAL A 1 101 ? 31.231 -14.230 -9.696 1.00 94.62 101 VAL A N 1
ATOM 760 C CA . VAL A 1 101 ? 30.562 -15.354 -9.002 1.00 94.62 101 VAL A CA 1
ATOM 761 C C . VAL A 1 101 ? 29.103 -15.035 -8.639 1.00 94.62 101 VAL A C 1
ATOM 763 O O . VAL A 1 101 ? 28.256 -15.925 -8.643 1.00 94.62 101 VAL A O 1
ATOM 766 N N . VAL A 1 102 ? 28.793 -13.764 -8.367 1.00 95.06 102 VAL A N 1
ATOM 767 C CA . VAL A 1 102 ? 27.439 -13.290 -8.046 1.00 95.06 102 VAL A CA 1
ATOM 768 C C . VAL A 1 102 ? 26.477 -13.443 -9.226 1.00 95.06 102 VAL A C 1
ATOM 770 O O . VAL A 1 102 ? 25.320 -13.790 -9.003 1.00 95.06 102 VAL A O 1
ATOM 773 N N . ASN A 1 103 ? 26.933 -13.227 -10.462 1.00 95.62 103 ASN A N 1
ATOM 774 C CA . ASN A 1 103 ? 26.110 -13.347 -11.669 1.00 95.62 103 ASN A CA 1
ATOM 775 C C . ASN A 1 103 ? 26.217 -14.731 -12.331 1.00 95.62 103 ASN A C 1
ATOM 777 O O . ASN A 1 103 ? 25.249 -15.192 -12.933 1.00 95.62 103 ASN A O 1
ATOM 781 N N . ALA A 1 104 ? 27.339 -15.432 -12.149 1.00 94.56 104 ALA A N 1
ATOM 782 C CA . ALA A 1 104 ? 27.564 -16.778 -12.675 1.00 94.56 104 ALA A CA 1
ATOM 783 C C . ALA A 1 104 ? 26.890 -17.907 -11.862 1.00 94.56 104 ALA A C 1
ATOM 785 O O . ALA A 1 104 ? 26.702 -19.004 -12.388 1.00 94.56 104 ALA A O 1
ATOM 786 N N . GLN A 1 105 ? 26.544 -17.689 -10.583 1.00 96.19 105 GLN A N 1
ATOM 787 C CA . GLN A 1 105 ? 25.992 -18.726 -9.695 1.00 96.19 105 GLN A CA 1
ATOM 788 C C . GLN A 1 105 ? 24.646 -18.307 -9.071 1.00 96.19 105 GLN A C 1
ATOM 790 O O . GLN A 1 105 ? 24.645 -17.678 -8.011 1.00 96.19 105 GLN A O 1
ATOM 795 N N . PRO A 1 106 ? 23.489 -18.716 -9.641 1.00 93.56 106 PRO A N 1
ATOM 796 C CA . PRO A 1 106 ? 22.155 -18.272 -9.209 1.00 93.56 106 PRO A CA 1
ATOM 797 C C . PRO A 1 106 ? 21.854 -18.427 -7.710 1.00 93.56 106 PRO A C 1
ATOM 799 O O . PRO A 1 106 ? 21.187 -17.584 -7.112 1.00 93.56 106 PRO A O 1
ATOM 802 N N . VAL A 1 107 ? 22.369 -19.486 -7.073 1.00 95.19 107 VAL A N 1
ATOM 803 C CA . VAL A 1 107 ? 22.211 -19.703 -5.623 1.00 95.19 107 VAL A CA 1
ATOM 804 C C . VAL A 1 107 ? 22.958 -18.633 -4.820 1.00 95.19 107 VAL A C 1
ATOM 806 O O . VAL A 1 107 ? 22.418 -18.111 -3.846 1.00 95.19 107 VAL A O 1
ATOM 809 N N . VAL A 1 108 ? 24.167 -18.253 -5.250 1.00 96.94 108 VAL A N 1
ATOM 810 C CA . VAL A 1 108 ? 24.937 -17.159 -4.639 1.00 96.94 108 VAL A CA 1
ATOM 811 C C . VAL A 1 108 ? 24.219 -15.829 -4.858 1.00 96.94 108 VAL A C 1
ATOM 813 O O . VAL A 1 108 ? 24.111 -15.052 -3.912 1.00 96.94 108 VAL A O 1
ATOM 816 N N . THR A 1 109 ? 23.652 -15.596 -6.047 1.00 97.12 109 THR A N 1
ATOM 817 C CA . THR A 1 109 ? 22.851 -14.399 -6.351 1.00 97.12 109 THR A CA 1
ATOM 818 C C . THR A 1 109 ? 21.683 -14.237 -5.376 1.00 97.12 109 THR A C 1
ATOM 820 O O . THR A 1 109 ? 21.539 -13.188 -4.751 1.00 97.12 109 THR A O 1
ATOM 823 N N . VAL A 1 110 ? 20.876 -15.290 -5.196 1.00 97.50 110 VAL A N 1
ATOM 824 C CA . VAL A 1 110 ? 19.699 -15.287 -4.308 1.00 97.50 110 VAL A CA 1
ATOM 825 C C . VAL A 1 110 ? 20.101 -15.094 -2.843 1.00 97.50 110 VAL A C 1
ATOM 827 O O . VAL A 1 110 ? 19.497 -14.278 -2.142 1.00 97.50 110 VAL A O 1
ATOM 830 N N . VAL A 1 111 ? 21.129 -15.810 -2.372 1.00 97.31 111 VAL A N 1
ATOM 831 C CA . VAL A 1 111 ? 21.599 -15.721 -0.979 1.00 97.31 111 VAL A CA 1
ATOM 832 C C . VAL A 1 111 ? 22.208 -14.350 -0.677 1.00 97.31 111 VAL A C 1
ATOM 834 O O . VAL A 1 111 ? 21.896 -13.766 0.362 1.00 97.31 111 VAL A O 1
ATOM 837 N N . LEU A 1 112 ? 23.024 -13.797 -1.582 1.00 97.50 112 LEU A N 1
ATOM 838 C CA . LEU A 1 112 ? 23.614 -12.468 -1.412 1.00 97.50 112 LEU A CA 1
ATOM 839 C C . LEU A 1 112 ? 22.545 -11.370 -1.459 1.00 97.50 112 LEU A C 1
ATOM 841 O O . LEU A 1 112 ? 22.556 -10.483 -0.607 1.00 97.50 112 LEU A O 1
ATOM 845 N N . TRP A 1 113 ? 21.595 -11.449 -2.395 1.00 98.38 113 TRP A N 1
ATOM 846 C CA . TRP A 1 113 ? 20.468 -10.516 -2.476 1.00 98.38 113 TRP A CA 1
ATOM 847 C C . TRP A 1 113 ? 19.666 -10.492 -1.172 1.00 98.38 113 TRP A C 1
ATOM 849 O O . TRP A 1 113 ? 19.447 -9.425 -0.592 1.00 98.38 113 TRP A O 1
ATOM 859 N N . TYR A 1 114 ? 19.298 -11.672 -0.657 1.00 97.50 114 TYR A N 1
ATOM 860 C CA . TYR A 1 114 ? 18.622 -11.793 0.633 1.00 97.50 114 TYR A CA 1
ATOM 861 C C . TYR A 1 114 ? 19.446 -11.166 1.766 1.00 97.50 114 TYR A C 1
ATOM 863 O O . TYR A 1 114 ? 18.922 -10.375 2.555 1.00 97.50 114 TYR A O 1
ATOM 871 N N . ALA A 1 115 ? 20.742 -11.490 1.837 1.00 97.69 115 ALA A N 1
ATOM 872 C CA . ALA A 1 115 ? 21.638 -10.996 2.875 1.00 97.69 115 ALA A CA 1
ATOM 873 C C . ALA A 1 115 ? 21.778 -9.465 2.848 1.00 97.69 115 ALA A C 1
ATOM 875 O O . ALA A 1 115 ? 21.718 -8.840 3.905 1.00 97.69 115 ALA A O 1
ATOM 876 N N . VAL A 1 116 ? 21.893 -8.840 1.671 1.00 98.12 116 VAL A N 1
ATOM 877 C CA . VAL A 1 116 ? 21.959 -7.373 1.548 1.00 98.12 116 VAL A CA 1
ATOM 878 C C . VAL A 1 116 ? 20.649 -6.721 1.996 1.00 98.12 116 VAL A C 1
ATOM 880 O O . VAL A 1 116 ? 20.685 -5.812 2.824 1.00 98.12 116 VAL A O 1
ATOM 883 N N . VAL A 1 117 ? 19.488 -7.221 1.558 1.00 98.00 117 VAL A N 1
ATOM 884 C CA . VAL A 1 117 ? 18.173 -6.696 1.982 1.00 98.00 117 VAL A CA 1
ATOM 885 C C . VAL A 1 117 ? 17.956 -6.851 3.498 1.00 98.00 117 VAL A C 1
ATOM 887 O O . VAL A 1 117 ? 17.409 -5.959 4.152 1.00 98.00 117 VAL A O 1
ATOM 890 N N . TRP A 1 118 ? 18.422 -7.956 4.087 1.00 97.12 118 TRP A N 1
ATOM 891 C CA . TRP A 1 118 ? 18.403 -8.185 5.535 1.00 97.12 118 TRP A CA 1
ATOM 892 C C . TRP A 1 118 ? 19.324 -7.216 6.293 1.00 97.12 118 TRP A C 1
ATOM 894 O O . TRP A 1 118 ? 18.887 -6.573 7.251 1.00 97.12 118 TRP A O 1
ATOM 904 N N . LEU A 1 119 ? 20.570 -7.049 5.834 1.00 97.56 119 LEU A N 1
ATOM 905 C CA . LEU A 1 119 ? 21.544 -6.114 6.407 1.00 97.56 119 LEU A CA 1
ATOM 906 C C . LEU A 1 119 ? 21.057 -4.661 6.332 1.00 97.56 119 LEU A C 1
ATOM 908 O O . LEU A 1 119 ? 21.173 -3.940 7.321 1.00 97.56 119 LEU A O 1
ATOM 912 N N . MET A 1 120 ? 20.451 -4.247 5.214 1.00 97.62 120 MET A N 1
ATOM 913 C CA . MET A 1 120 ? 19.807 -2.936 5.064 1.00 97.62 120 MET A CA 1
ATOM 914 C C . MET A 1 120 ? 18.734 -2.714 6.144 1.00 97.62 120 MET A C 1
ATOM 916 O O . MET A 1 120 ? 18.740 -1.685 6.821 1.00 97.62 120 MET A O 1
ATOM 920 N N . GLY A 1 121 ? 17.853 -3.696 6.370 1.00 97.25 121 GLY A N 1
ATOM 921 C CA . GLY A 1 121 ? 16.847 -3.632 7.435 1.00 97.25 121 GLY A CA 1
ATOM 922 C C . GLY A 1 121 ? 17.462 -3.531 8.838 1.00 97.25 121 GLY A C 1
ATOM 923 O O . GLY A 1 121 ? 17.067 -2.674 9.635 1.00 97.25 121 GLY A O 1
ATOM 924 N N . LEU A 1 122 ? 18.474 -4.351 9.141 1.00 95.69 122 LEU A N 1
ATOM 925 C CA . LEU A 1 122 ? 19.184 -4.306 10.426 1.00 95.69 122 LEU A CA 1
ATOM 926 C C . LEU A 1 122 ? 19.947 -2.992 10.653 1.00 95.69 122 LEU A C 1
ATOM 928 O O . LEU A 1 122 ? 19.995 -2.514 11.787 1.00 95.69 122 LEU A O 1
ATOM 932 N N . ALA A 1 123 ? 20.488 -2.377 9.599 1.00 96.94 123 ALA A N 1
ATOM 933 C CA . ALA A 1 123 ? 21.205 -1.106 9.674 1.00 96.94 123 ALA A CA 1
ATOM 934 C C . ALA A 1 123 ? 20.315 0.071 10.116 1.00 96.94 123 ALA A C 1
ATOM 936 O O . ALA A 1 123 ? 20.839 1.081 10.584 1.00 96.94 123 ALA A O 1
ATOM 937 N N . ILE A 1 124 ? 18.982 -0.042 10.018 1.00 96.75 124 ILE A N 1
ATOM 938 C CA . ILE A 1 124 ? 18.040 1.028 10.399 1.00 96.75 124 ILE A CA 1
ATOM 939 C C . ILE A 1 124 ? 17.112 0.629 11.562 1.00 96.75 124 ILE A C 1
ATOM 941 O O . ILE A 1 124 ? 16.689 1.494 12.336 1.00 96.75 124 ILE A O 1
ATOM 945 N N . TRP A 1 125 ? 16.834 -0.661 11.776 1.00 97.56 125 TRP A N 1
ATOM 946 C CA . TRP A 1 125 ? 15.897 -1.108 12.817 1.00 97.56 125 TRP A CA 1
ATOM 947 C C . TRP A 1 125 ? 16.181 -0.581 14.246 1.00 97.56 125 TRP A C 1
ATOM 949 O O . TRP A 1 125 ? 15.233 -0.122 14.885 1.00 97.56 125 TRP A O 1
ATOM 959 N N . PRO A 1 126 ? 17.424 -0.529 14.774 1.00 96.75 126 PRO A N 1
ATOM 960 C CA . PRO A 1 126 ? 17.674 0.032 16.109 1.00 96.75 126 PRO A CA 1
ATOM 961 C C . PRO A 1 126 ? 17.358 1.533 16.233 1.00 96.75 126 PRO A C 1
ATOM 963 O O . PRO A 1 126 ? 17.074 2.022 17.331 1.00 96.75 126 PRO A O 1
ATOM 966 N N . THR A 1 127 ? 17.366 2.257 15.112 1.00 97.19 127 THR A N 1
ATOM 967 C CA . THR A 1 127 ? 16.917 3.651 15.022 1.00 97.19 127 THR A CA 1
ATOM 968 C C . THR A 1 127 ? 15.384 3.721 15.011 1.00 97.19 127 THR A C 1
ATOM 970 O O . THR A 1 127 ? 14.803 4.436 15.837 1.00 97.19 127 THR A O 1
ATOM 973 N N . LEU A 1 128 ? 14.707 2.893 14.200 1.00 97.56 128 LEU A N 1
ATOM 974 C CA . LEU A 1 128 ? 13.239 2.757 14.234 1.00 97.56 128 LEU A CA 1
ATOM 975 C C . LEU A 1 128 ? 12.721 2.332 15.611 1.00 97.56 128 LEU A C 1
ATOM 977 O O . LEU A 1 128 ? 11.722 2.872 16.072 1.00 97.56 128 LEU A O 1
ATOM 981 N N . PHE A 1 129 ? 13.442 1.481 16.341 1.00 96.94 129 PHE A N 1
ATOM 982 C CA . PHE A 1 129 ? 13.091 1.050 17.697 1.00 96.94 129 PHE A CA 1
ATOM 983 C C . PHE A 1 129 ? 12.896 2.219 18.689 1.00 96.94 129 PHE A C 1
ATOM 985 O O . PHE A 1 129 ? 12.159 2.091 19.679 1.00 96.94 129 PHE A O 1
ATOM 992 N N . ARG A 1 130 ? 13.527 3.380 18.434 1.00 96.06 130 ARG A N 1
ATOM 993 C CA . ARG A 1 130 ? 13.329 4.626 19.201 1.00 96.06 130 ARG A CA 1
ATOM 994 C C . ARG A 1 130 ? 12.233 5.529 18.633 1.00 96.06 130 ARG A C 1
ATOM 996 O O . ARG A 1 130 ? 11.651 6.285 19.410 1.00 96.06 130 ARG A O 1
ATOM 1003 N N . MET A 1 131 ? 11.969 5.457 17.330 1.00 97.06 131 MET A N 1
ATOM 1004 C CA . MET A 1 131 ? 10.969 6.262 16.617 1.00 97.06 131 MET A CA 1
ATOM 1005 C C . MET A 1 131 ? 9.556 5.665 16.685 1.00 97.06 131 MET A C 1
ATOM 1007 O O . MET A 1 131 ? 8.595 6.415 16.862 1.00 97.06 131 MET A O 1
ATOM 1011 N N . MET A 1 132 ? 9.449 4.332 16.634 1.00 97.12 132 MET A N 1
ATOM 1012 C CA . MET A 1 132 ? 8.217 3.539 16.549 1.00 97.12 132 MET A CA 1
ATOM 1013 C C . MET A 1 132 ? 7.916 2.707 17.826 1.00 97.12 132 MET A C 1
ATOM 1015 O O . MET A 1 132 ? 7.827 1.479 17.767 1.00 97.12 132 MET A O 1
ATOM 1019 N N . PRO A 1 133 ? 7.782 3.311 19.028 1.00 95.50 133 PRO A N 1
ATOM 1020 C CA . PRO A 1 133 ? 7.585 2.570 20.278 1.00 95.50 133 PRO A CA 1
ATOM 1021 C C . PRO A 1 133 ? 6.173 1.979 20.457 1.00 95.50 133 PRO A C 1
ATOM 1023 O O . PRO A 1 133 ? 5.973 1.152 21.356 1.00 95.50 133 PRO A O 1
ATOM 1026 N N . ALA A 1 134 ? 5.187 2.402 19.655 1.00 94.75 134 ALA A N 1
ATOM 1027 C CA . ALA A 1 134 ? 3.835 1.847 19.705 1.00 94.75 134 ALA A CA 1
ATOM 1028 C C . ALA A 1 134 ? 3.627 0.632 18.795 1.00 94.75 134 ALA A C 1
ATOM 1030 O O . ALA A 1 134 ? 2.726 -0.154 19.081 1.00 94.75 134 ALA A O 1
ATOM 1031 N N . LEU A 1 135 ? 4.472 0.423 17.780 1.00 96.50 135 LEU A N 1
ATOM 1032 C CA . LEU A 1 135 ? 4.487 -0.839 17.041 1.00 96.50 135 LEU A CA 1
ATOM 1033 C C . LEU A 1 135 ? 5.036 -1.953 17.939 1.00 96.50 135 LEU A C 1
ATOM 1035 O O . LEU A 1 135 ? 5.982 -1.744 18.705 1.00 96.50 135 LEU A O 1
ATOM 1039 N N . SER A 1 136 ? 4.418 -3.130 17.899 1.00 95.69 136 SER A N 1
ATOM 1040 C CA . SER A 1 136 ? 4.735 -4.205 18.852 1.00 95.69 136 SER A CA 1
ATOM 1041 C C . SER A 1 136 ? 5.997 -4.989 18.478 1.00 95.69 136 SER A C 1
ATOM 1043 O O . SER A 1 136 ? 6.691 -5.476 19.364 1.00 95.69 136 SER A O 1
ATOM 1045 N N . ASP A 1 137 ? 6.370 -4.984 17.198 1.00 96.69 137 ASP A N 1
ATOM 1046 C CA . ASP A 1 137 ? 7.678 -5.404 16.671 1.00 96.69 137 ASP A CA 1
ATOM 1047 C C . ASP A 1 137 ? 8.736 -4.274 16.697 1.00 96.69 137 ASP A C 1
ATOM 1049 O O . ASP A 1 137 ? 9.880 -4.465 16.277 1.00 96.69 137 ASP A O 1
ATOM 1053 N N . ARG A 1 138 ? 8.349 -3.076 17.163 1.00 96.62 138 ARG A N 1
ATOM 1054 C CA . ARG A 1 138 ? 9.151 -1.840 17.146 1.00 96.62 138 ARG A CA 1
ATOM 1055 C C . ARG A 1 138 ? 9.632 -1.413 15.753 1.00 96.62 138 ARG A C 1
ATOM 1057 O O . ARG A 1 138 ? 10.693 -0.802 15.628 1.00 96.62 138 ARG A O 1
ATOM 1064 N N . GLY A 1 139 ? 8.842 -1.713 14.722 1.00 96.81 139 GLY A N 1
ATOM 1065 C CA . GLY A 1 139 ? 9.123 -1.363 13.330 1.00 96.81 139 GLY A CA 1
ATOM 1066 C C . GLY A 1 139 ? 10.046 -2.345 12.606 1.00 96.81 139 GLY A C 1
ATOM 1067 O O . GLY A 1 139 ? 10.597 -1.983 11.572 1.00 96.81 139 GLY A O 1
ATOM 1068 N N . TYR A 1 140 ? 10.241 -3.564 13.124 1.00 98.12 140 TYR A N 1
ATOM 1069 C CA . TYR A 1 140 ? 11.092 -4.583 12.496 1.00 98.12 140 TYR A CA 1
ATOM 1070 C C . TYR A 1 140 ? 10.601 -4.987 11.096 1.00 98.12 140 TYR A C 1
ATOM 1072 O O . TYR A 1 140 ? 11.369 -4.925 10.138 1.00 98.12 140 TYR A O 1
ATOM 1080 N N . GLY A 1 141 ? 9.308 -5.298 10.946 1.00 97.44 141 GLY A N 1
ATOM 1081 C CA . GLY A 1 141 ? 8.703 -5.644 9.654 1.00 97.44 141 GLY A CA 1
ATOM 1082 C C . GLY A 1 141 ? 8.705 -4.489 8.643 1.00 97.44 141 GLY A C 1
ATOM 1083 O O . GLY A 1 141 ? 8.682 -4.720 7.439 1.00 97.44 141 GLY A O 1
ATOM 1084 N N . LEU A 1 142 ? 8.811 -3.245 9.122 1.00 98.50 142 LEU A N 1
ATOM 1085 C CA . LEU A 1 142 ? 8.911 -2.034 8.300 1.00 98.50 142 LEU A CA 1
ATOM 1086 C C . LEU A 1 142 ? 10.361 -1.604 8.004 1.00 98.50 142 LEU A C 1
ATOM 1088 O O . LEU A 1 142 ? 10.579 -0.692 7.203 1.00 98.50 142 LEU A O 1
ATOM 1092 N N . ALA A 1 143 ? 11.362 -2.233 8.631 1.00 98.38 143 ALA A N 1
ATOM 1093 C CA . ALA A 1 143 ? 12.745 -1.758 8.591 1.00 98.38 143 ALA A CA 1
ATOM 1094 C C . ALA A 1 143 ? 13.390 -1.869 7.203 1.00 98.38 143 ALA A C 1
ATOM 1096 O O . ALA A 1 143 ? 14.145 -0.982 6.813 1.00 98.38 143 ALA A O 1
ATOM 1097 N N . ARG A 1 144 ? 13.051 -2.914 6.435 1.00 97.94 144 ARG A N 1
ATOM 1098 C CA . ARG A 1 144 ? 13.501 -3.097 5.043 1.00 97.94 144 ARG A CA 1
ATOM 1099 C C . ARG A 1 144 ? 12.999 -1.960 4.141 1.00 97.94 144 ARG A C 1
ATOM 1101 O O . ARG A 1 144 ? 13.792 -1.350 3.429 1.00 97.94 144 ARG A O 1
ATOM 1108 N N . THR A 1 145 ? 11.718 -1.596 4.255 1.00 98.31 145 THR A N 1
ATOM 1109 C CA . THR A 1 145 ? 11.124 -0.467 3.516 1.00 98.31 145 THR A CA 1
ATOM 1110 C C . THR A 1 145 ? 11.768 0.858 3.909 1.00 98.31 145 THR A C 1
ATOM 1112 O O . THR A 1 145 ? 12.167 1.631 3.042 1.00 98.31 145 THR A O 1
ATOM 1115 N N . ALA A 1 146 ? 11.935 1.106 5.212 1.00 98.50 146 ALA A N 1
ATOM 1116 C CA . ALA A 1 146 ? 12.602 2.309 5.705 1.00 98.50 146 ALA A CA 1
ATOM 1117 C C . ALA A 1 146 ? 14.055 2.422 5.211 1.00 98.50 146 ALA A C 1
ATOM 1119 O O . ALA A 1 146 ? 14.518 3.527 4.941 1.00 98.50 146 ALA A O 1
ATOM 1120 N N . ALA A 1 147 ? 14.760 1.294 5.072 1.00 98.19 147 ALA A N 1
ATOM 1121 C CA . ALA A 1 147 ? 16.120 1.249 4.551 1.00 98.19 147 ALA A CA 1
ATOM 1122 C C . ALA A 1 147 ? 16.195 1.569 3.057 1.00 98.19 147 ALA A C 1
ATOM 1124 O O . ALA A 1 147 ? 16.985 2.432 2.681 1.00 98.19 147 ALA A O 1
ATOM 1125 N N . MET A 1 148 ? 15.338 0.967 2.224 1.00 97.00 148 MET A N 1
ATOM 1126 C CA . MET A 1 148 ? 15.245 1.337 0.805 1.00 97.00 148 MET A CA 1
ATOM 1127 C C . MET A 1 148 ? 14.909 2.825 0.637 1.00 97.00 148 MET A C 1
ATOM 1129 O O . MET A 1 148 ? 15.606 3.516 -0.104 1.00 97.00 148 MET A O 1
ATOM 1133 N N . ILE A 1 149 ? 13.918 3.339 1.381 1.00 98.06 149 ILE A N 1
ATOM 1134 C CA . ILE A 1 149 ? 13.545 4.763 1.368 1.00 98.06 149 ILE A CA 1
ATOM 1135 C C . ILE A 1 149 ? 14.735 5.648 1.763 1.00 98.06 149 ILE A C 1
ATOM 1137 O O . ILE A 1 149 ? 15.066 6.565 1.021 1.00 98.06 149 ILE A O 1
ATOM 1141 N N . LEU A 1 150 ? 15.388 5.402 2.904 1.00 98.00 150 LEU A N 1
ATOM 1142 C CA . LEU A 1 150 ? 16.452 6.283 3.405 1.00 98.00 150 LEU A CA 1
ATOM 1143 C C . LEU A 1 150 ? 17.725 6.228 2.556 1.00 98.00 150 LEU A C 1
ATOM 1145 O O . LEU A 1 150 ? 18.265 7.280 2.219 1.00 98.00 150 LEU A O 1
ATOM 1149 N N . ILE A 1 151 ? 18.200 5.033 2.195 1.00 98.38 151 ILE A N 1
ATOM 1150 C CA . ILE A 1 151 ? 19.424 4.875 1.397 1.00 98.38 151 ILE A CA 1
ATOM 1151 C C . ILE A 1 151 ? 19.197 5.436 -0.015 1.00 98.38 151 ILE A C 1
ATOM 1153 O O . ILE A 1 151 ? 20.013 6.221 -0.500 1.00 98.38 151 ILE A O 1
ATOM 1157 N N . GLY A 1 152 ? 18.055 5.107 -0.634 1.00 97.75 152 GLY A N 1
ATOM 1158 C CA . GLY A 1 152 ? 17.668 5.608 -1.952 1.00 97.75 152 GLY A CA 1
ATOM 1159 C C . GLY A 1 152 ? 17.494 7.126 -1.977 1.00 97.75 152 GLY A C 1
ATOM 1160 O O . GLY A 1 152 ? 18.098 7.785 -2.818 1.00 97.75 152 GLY A O 1
ATOM 1161 N N . LEU A 1 153 ? 16.749 7.702 -1.024 1.00 97.75 153 LEU A N 1
ATOM 1162 C CA . LEU A 1 153 ? 16.537 9.152 -0.924 1.00 97.75 153 LEU A CA 1
ATOM 1163 C C . LEU A 1 153 ? 17.854 9.919 -0.753 1.00 97.75 153 LEU A C 1
ATOM 1165 O O . LEU A 1 153 ? 18.056 10.923 -1.431 1.00 97.75 153 LEU A O 1
ATOM 1169 N N . ILE A 1 154 ? 18.761 9.456 0.117 1.00 97.62 154 ILE A N 1
ATOM 1170 C CA . ILE A 1 154 ? 20.051 10.128 0.341 1.00 97.62 154 ILE A CA 1
ATOM 1171 C C . ILE A 1 154 ? 20.904 10.091 -0.935 1.00 97.62 154 ILE A C 1
ATOM 1173 O O . ILE A 1 154 ? 21.361 11.141 -1.390 1.00 97.62 154 ILE A O 1
ATOM 1177 N N . ALA A 1 155 ? 21.083 8.915 -1.546 1.00 97.69 155 ALA A N 1
ATOM 1178 C CA . ALA A 1 155 ? 21.888 8.777 -2.761 1.00 97.69 155 ALA A CA 1
ATOM 1179 C C . ALA A 1 155 ? 21.298 9.566 -3.945 1.00 97.69 155 ALA A C 1
ATOM 1181 O O . ALA A 1 155 ? 22.033 10.212 -4.696 1.00 97.69 155 ALA A O 1
ATOM 1182 N N . TRP A 1 156 ? 19.970 9.565 -4.085 1.00 97.44 156 TRP A N 1
ATOM 1183 C CA . TRP A 1 156 ? 19.252 10.263 -5.149 1.00 97.44 156 TRP A CA 1
ATOM 1184 C C . TRP A 1 156 ? 19.271 11.786 -5.002 1.00 97.44 156 TRP A C 1
ATOM 1186 O O . TRP A 1 156 ? 19.508 12.485 -5.988 1.00 97.44 156 TRP A O 1
ATOM 1196 N N . VAL A 1 157 ? 19.081 12.324 -3.791 1.00 96.50 157 VAL A N 1
ATOM 1197 C CA . VAL A 1 157 ? 19.160 13.775 -3.547 1.00 96.50 157 VAL A CA 1
ATOM 1198 C C . VAL A 1 157 ? 20.575 14.286 -3.830 1.00 96.50 157 VAL A C 1
ATOM 1200 O O . VAL A 1 157 ? 20.723 15.258 -4.570 1.00 96.50 157 VAL A O 1
ATOM 1203 N N . LEU A 1 158 ? 21.611 13.587 -3.346 1.00 96.00 158 LEU A N 1
ATOM 1204 C CA . LEU A 1 158 ? 23.012 13.916 -3.645 1.00 96.00 158 LEU A CA 1
ATOM 1205 C C . LEU A 1 158 ? 23.287 13.907 -5.162 1.00 96.00 158 LEU A C 1
ATOM 1207 O O . LEU A 1 158 ? 23.820 14.877 -5.709 1.00 96.00 158 LEU A O 1
ATOM 1211 N N . SER A 1 159 ? 22.823 12.869 -5.859 1.00 95.25 159 SER A N 1
ATOM 1212 C CA . SER A 1 159 ? 23.009 12.708 -7.311 1.00 95.25 159 SER A CA 1
ATOM 1213 C C . SER A 1 159 ? 22.161 13.673 -8.148 1.00 95.25 159 SER A C 1
ATOM 1215 O O . SER A 1 159 ? 22.540 14.031 -9.262 1.00 95.25 159 SER A O 1
ATOM 1217 N N . SER A 1 160 ? 21.061 14.189 -7.599 1.00 94.19 160 SER A N 1
ATOM 1218 C CA . SER A 1 160 ? 20.324 15.321 -8.175 1.00 94.19 160 SER A CA 1
ATOM 1219 C C . SER A 1 160 ? 21.119 16.626 -8.036 1.00 94.19 160 SER A C 1
ATOM 1221 O O . SER A 1 160 ? 21.195 17.408 -8.984 1.00 94.19 160 SER A O 1
ATOM 1223 N N . THR A 1 161 ? 21.817 16.828 -6.910 1.00 92.44 161 THR A N 1
ATOM 1224 C CA . THR A 1 161 ? 22.755 17.951 -6.696 1.00 92.44 161 THR A CA 1
ATOM 1225 C C . THR A 1 161 ? 24.109 17.804 -7.415 1.00 92.44 161 THR A C 1
ATOM 1227 O O . THR A 1 161 ? 25.048 18.524 -7.100 1.00 92.44 161 THR A O 1
ATOM 1230 N N . GLN A 1 162 ? 24.206 16.911 -8.410 1.00 89.19 162 GLN A N 1
ATOM 1231 C CA . GLN A 1 162 ? 25.404 16.651 -9.231 1.00 89.19 162 GLN A CA 1
ATOM 1232 C C . GLN A 1 162 ? 26.591 16.022 -8.466 1.00 89.19 162 GLN A C 1
ATOM 1234 O O . GLN A 1 162 ? 27.695 15.944 -8.996 1.00 89.19 162 GLN A O 1
ATOM 1239 N N . VAL A 1 163 ? 26.377 15.523 -7.242 1.00 91.88 163 VAL A N 1
ATOM 1240 C CA . VAL A 1 163 ? 27.365 14.715 -6.508 1.00 91.88 163 VAL A CA 1
ATOM 1241 C C . VAL A 1 163 ? 27.140 13.246 -6.884 1.00 91.88 163 VAL A C 1
ATOM 1243 O O . VAL A 1 163 ? 26.083 12.726 -6.531 1.00 91.88 163 VAL A O 1
ATOM 1246 N N . PRO A 1 164 ? 28.068 12.550 -7.571 1.00 88.62 164 PRO A N 1
ATOM 1247 C CA . PRO A 1 164 ? 27.820 11.236 -8.180 1.00 88.62 164 PRO A CA 1
ATOM 1248 C C . PRO A 1 164 ? 27.773 10.093 -7.145 1.00 88.62 164 PRO A C 1
ATOM 1250 O O . PRO A 1 164 ? 28.644 9.227 -7.095 1.00 88.62 164 PRO A O 1
ATOM 1253 N N . ALA A 1 165 ? 26.744 10.090 -6.297 1.00 93.62 165 ALA A N 1
ATOM 1254 C CA . ALA A 1 165 ? 26.523 9.131 -5.213 1.00 93.62 165 ALA A CA 1
ATOM 1255 C C . ALA A 1 165 ? 25.690 7.904 -5.638 1.00 93.62 165 ALA A C 1
ATOM 1257 O O . ALA A 1 165 ? 25.432 7.016 -4.826 1.00 93.62 165 ALA A O 1
ATOM 1258 N N . TRP A 1 166 ? 25.257 7.839 -6.899 1.00 95.19 166 TRP A N 1
ATOM 1259 C CA . TRP A 1 166 ? 24.462 6.739 -7.444 1.00 95.19 166 TRP A CA 1
ATOM 1260 C C . TRP A 1 166 ? 25.350 5.601 -7.973 1.00 95.19 166 TRP A C 1
ATOM 1262 O O . TRP A 1 166 ? 25.449 5.350 -9.172 1.00 95.19 166 TRP A O 1
ATOM 1272 N N . ASN A 1 167 ? 26.059 4.940 -7.055 1.00 93.38 167 ASN A N 1
ATOM 1273 C CA . ASN A 1 167 ? 26.919 3.787 -7.332 1.00 93.38 167 ASN A CA 1
ATOM 1274 C C . ASN A 1 167 ? 27.028 2.864 -6.103 1.00 93.38 167 ASN A C 1
ATOM 1276 O O . ASN A 1 167 ? 26.781 3.290 -4.974 1.00 93.38 167 ASN A O 1
ATOM 1280 N N . GLY A 1 168 ? 27.418 1.603 -6.319 1.00 94.12 168 GLY A N 1
ATOM 1281 C CA . GLY A 1 168 ? 27.535 0.588 -5.262 1.00 94.12 168 GLY A CA 1
ATOM 1282 C C . GLY A 1 168 ? 28.371 1.024 -4.048 1.00 94.12 168 GLY A C 1
ATOM 1283 O O . GLY A 1 168 ? 27.848 0.992 -2.932 1.00 94.12 168 GLY A O 1
ATOM 1284 N N . PRO A 1 169 ? 29.628 1.483 -4.220 1.00 95.31 169 PRO A N 1
ATOM 1285 C CA . PRO A 1 169 ? 30.458 1.976 -3.118 1.00 95.31 169 PRO A CA 1
ATOM 1286 C C . PRO A 1 169 ? 29.812 3.102 -2.296 1.00 95.31 169 PRO A C 1
ATOM 1288 O O . PRO A 1 169 ? 29.819 3.044 -1.067 1.00 95.31 169 PRO A O 1
ATOM 1291 N N . ALA A 1 170 ? 29.199 4.098 -2.942 1.00 96.44 170 ALA A N 1
ATOM 1292 C CA . ALA A 1 170 ? 28.516 5.192 -2.252 1.00 96.44 170 ALA A CA 1
ATOM 1293 C C . ALA A 1 170 ? 27.273 4.714 -1.476 1.00 96.44 170 ALA A C 1
ATOM 1295 O O . ALA A 1 170 ? 27.066 5.126 -0.333 1.00 96.44 170 ALA A O 1
ATOM 1296 N N . LEU A 1 171 ? 26.488 3.790 -2.041 1.00 97.62 171 LEU A N 1
ATOM 1297 C CA . LEU A 1 171 ? 25.347 3.166 -1.359 1.00 97.62 171 LEU A CA 1
ATOM 1298 C C . LEU A 1 171 ? 25.787 2.336 -0.142 1.00 97.62 171 LEU A C 1
ATOM 1300 O O . LEU A 1 171 ? 25.141 2.391 0.910 1.00 97.62 171 LEU A O 1
ATOM 1304 N N . TRP A 1 172 ? 26.920 1.635 -0.233 1.00 97.88 172 TRP A N 1
ATOM 1305 C CA . TRP A 1 172 ? 27.538 0.959 0.910 1.00 97.88 172 TRP A CA 1
ATOM 1306 C C . TRP A 1 172 ? 28.018 1.945 1.981 1.00 97.88 172 TRP A C 1
ATOM 1308 O O . TRP A 1 172 ? 27.733 1.724 3.156 1.00 97.88 172 TRP A O 1
ATOM 1318 N N . ILE A 1 173 ? 28.655 3.061 1.612 1.00 98.00 173 ILE A N 1
ATOM 1319 C CA . ILE A 1 173 ? 29.062 4.116 2.560 1.00 98.00 173 ILE A CA 1
ATOM 1320 C C . ILE A 1 173 ? 27.844 4.707 3.290 1.00 98.00 173 ILE A C 1
ATOM 1322 O O . ILE A 1 173 ? 27.867 4.827 4.516 1.00 98.00 173 ILE A O 1
ATOM 1326 N N . ILE A 1 174 ? 26.754 5.011 2.574 1.00 98.00 174 ILE A N 1
ATOM 1327 C CA . ILE A 1 174 ? 25.493 5.494 3.169 1.00 98.00 174 ILE A CA 1
ATOM 1328 C C . ILE A 1 174 ? 24.916 4.445 4.134 1.00 98.00 174 ILE A C 1
ATOM 1330 O O . ILE A 1 174 ? 24.564 4.772 5.270 1.00 98.00 174 ILE A O 1
ATOM 1334 N N . THR A 1 175 ? 24.874 3.175 3.722 1.00 98.25 175 THR A N 1
ATOM 1335 C CA . THR A 1 175 ? 24.374 2.062 4.548 1.00 98.25 175 THR A CA 1
ATOM 1336 C C . THR A 1 175 ? 25.213 1.870 5.815 1.00 98.25 175 THR A C 1
ATOM 1338 O O . THR A 1 175 ? 24.658 1.703 6.901 1.00 98.25 175 THR A O 1
ATOM 1341 N N . LEU A 1 176 ? 26.543 1.951 5.711 1.00 98.00 176 LEU A N 1
ATOM 1342 C CA . LEU A 1 176 ? 27.467 1.841 6.842 1.00 98.00 176 LEU A CA 1
ATOM 1343 C C . LEU A 1 176 ? 27.370 3.043 7.791 1.00 98.00 176 LEU A C 1
ATOM 1345 O O . LEU A 1 176 ? 27.404 2.850 9.005 1.00 98.00 176 LEU A O 1
ATOM 1349 N N . ALA A 1 177 ? 27.184 4.263 7.282 1.00 98.00 177 ALA A N 1
ATOM 1350 C CA . ALA A 1 177 ? 26.981 5.453 8.110 1.00 98.00 177 ALA A CA 1
ATOM 1351 C C . ALA A 1 177 ? 25.664 5.381 8.910 1.00 98.00 177 ALA A C 1
ATOM 1353 O O . ALA A 1 177 ? 25.651 5.630 10.121 1.00 98.00 177 ALA A O 1
ATOM 1354 N N . LEU A 1 178 ? 24.568 4.968 8.262 1.00 97.62 178 LEU A N 1
ATOM 1355 C CA . LEU A 1 178 ? 23.278 4.719 8.918 1.00 97.62 178 LEU A CA 1
ATOM 1356 C C . LEU A 1 178 ? 23.376 3.561 9.926 1.00 97.62 178 LEU A C 1
ATOM 1358 O O . LEU A 1 178 ? 22.886 3.680 11.051 1.00 97.62 178 LEU A O 1
ATOM 1362 N N . GLY A 1 179 ? 24.079 2.484 9.565 1.00 97.88 179 GLY A N 1
ATOM 1363 C CA . GLY A 1 179 ? 24.358 1.342 10.434 1.00 97.88 179 GLY A CA 1
ATOM 1364 C C . GLY A 1 179 ? 25.169 1.716 11.676 1.00 97.88 179 GLY A C 1
ATOM 1365 O O . GLY A 1 179 ? 24.798 1.332 12.783 1.00 97.88 179 GLY A O 1
ATOM 1366 N N . ALA A 1 180 ? 26.221 2.527 11.532 1.00 98.12 180 ALA A N 1
ATOM 1367 C CA . ALA A 1 180 ? 27.034 3.023 12.642 1.00 98.12 180 ALA A CA 1
ATOM 1368 C C . ALA A 1 180 ? 26.231 3.941 13.580 1.00 98.12 180 ALA A C 1
ATOM 1370 O O . ALA A 1 180 ? 26.321 3.811 14.805 1.00 98.12 180 ALA A O 1
ATOM 1371 N N . PHE A 1 181 ? 25.382 4.817 13.030 1.00 97.38 181 PHE A N 1
ATOM 1372 C CA . PHE A 1 181 ? 24.449 5.619 13.824 1.00 97.38 181 PHE A CA 1
ATOM 1373 C C . PHE A 1 181 ? 23.460 4.731 14.597 1.00 97.38 181 PHE A C 1
ATOM 1375 O O . PHE A 1 181 ? 23.329 4.868 15.816 1.00 97.38 181 PHE A O 1
ATOM 1382 N N . SER A 1 182 ? 22.822 3.764 13.932 1.00 96.69 182 SER A N 1
ATOM 1383 C CA . SER A 1 182 ? 21.920 2.799 14.573 1.00 96.69 182 SER A CA 1
ATOM 1384 C C . SER A 1 182 ? 22.623 1.936 15.623 1.00 96.69 182 SER A C 1
ATOM 1386 O O . SER A 1 182 ? 22.046 1.684 16.680 1.00 96.69 182 SER A O 1
ATOM 1388 N N . ALA A 1 183 ? 23.875 1.533 15.404 1.00 96.69 183 ALA A N 1
ATOM 1389 C CA . ALA A 1 183 ? 24.679 0.797 16.377 1.00 96.69 183 ALA A CA 1
ATOM 1390 C C . ALA A 1 183 ? 24.998 1.651 17.616 1.00 96.69 183 ALA A C 1
ATOM 1392 O O . ALA A 1 183 ? 24.856 1.177 18.745 1.00 96.69 183 ALA A O 1
ATOM 1393 N N . LEU A 1 184 ? 25.328 2.936 17.440 1.00 97.12 184 LEU A N 1
ATOM 1394 C CA . LEU A 1 184 ? 25.502 3.888 18.542 1.00 97.12 184 LEU A CA 1
ATOM 1395 C C . LEU A 1 184 ? 24.193 4.100 19.326 1.00 97.12 184 LEU A C 1
ATOM 1397 O O . LEU A 1 184 ? 24.210 4.190 20.559 1.00 97.12 184 LEU A O 1
ATOM 1401 N N . VAL A 1 185 ? 23.049 4.138 18.635 1.00 95.38 185 VAL A N 1
ATOM 1402 C CA . VAL A 1 185 ? 21.712 4.190 19.250 1.00 95.38 185 VAL A CA 1
ATOM 1403 C C . VAL A 1 185 ? 21.407 2.899 20.016 1.00 95.38 185 VAL A C 1
ATOM 1405 O O . VAL A 1 185 ? 20.961 2.978 21.165 1.00 95.38 185 VAL A O 1
ATOM 1408 N N . ALA A 1 186 ? 21.698 1.728 19.446 1.00 95.38 186 ALA A N 1
ATOM 1409 C CA . ALA A 1 186 ? 21.541 0.429 20.095 1.00 95.38 186 ALA A CA 1
ATOM 1410 C C . ALA A 1 186 ? 22.396 0.342 21.366 1.00 95.38 186 ALA A C 1
ATOM 1412 O O . ALA A 1 186 ? 21.870 0.070 22.443 1.00 95.38 186 ALA A O 1
ATOM 1413 N N . TRP A 1 187 ? 23.690 0.665 21.273 1.00 96.75 187 TRP A N 1
ATOM 1414 C CA . TRP A 1 187 ? 24.645 0.636 22.383 1.00 96.75 187 TRP A CA 1
ATOM 1415 C C . TRP A 1 187 ? 24.231 1.570 23.530 1.00 96.75 187 TRP A C 1
ATOM 1417 O O . TRP A 1 187 ? 24.127 1.131 24.679 1.00 96.75 187 TRP A O 1
ATOM 1427 N N . ARG A 1 188 ? 23.857 2.823 23.222 1.00 95.88 188 ARG A N 1
ATOM 1428 C CA . ARG A 1 188 ? 23.333 3.792 24.209 1.00 95.88 188 ARG A CA 1
ATOM 1429 C C . ARG A 1 188 ? 22.001 3.376 24.848 1.00 95.88 188 ARG A C 1
ATOM 1431 O O . ARG A 1 188 ? 21.616 3.954 25.860 1.00 95.88 188 ARG A O 1
ATOM 1438 N N . ASN A 1 189 ? 21.293 2.392 24.291 1.00 93.88 189 ASN A N 1
ATOM 1439 C CA . ASN A 1 189 ? 20.033 1.863 24.826 1.00 93.88 189 ASN A CA 1
ATOM 1440 C C . ASN A 1 189 ? 20.103 0.343 25.105 1.00 93.88 189 ASN A C 1
ATOM 1442 O O . ASN A 1 189 ? 19.059 -0.300 25.240 1.00 93.88 189 ASN A O 1
ATOM 1446 N N . ARG A 1 190 ? 21.314 -0.233 25.221 1.00 95.12 190 ARG A N 1
ATOM 1447 C CA . ARG A 1 190 ? 21.566 -1.689 25.155 1.00 95.12 190 ARG A CA 1
ATOM 1448 C C . ARG A 1 190 ? 20.741 -2.533 26.125 1.00 95.12 190 ARG A C 1
ATOM 1450 O O . ARG A 1 190 ? 20.302 -3.616 25.758 1.00 95.12 190 ARG A O 1
ATOM 1457 N N . ALA A 1 191 ? 20.473 -2.022 27.327 1.00 95.56 191 ALA A N 1
ATOM 1458 C CA . ALA A 1 191 ? 19.643 -2.705 28.318 1.00 95.56 191 ALA A CA 1
ATOM 1459 C C . ALA A 1 191 ? 18.177 -2.839 27.862 1.00 95.56 191 ALA A C 1
ATOM 1461 O O . ALA A 1 191 ? 17.610 -3.924 27.933 1.00 95.56 191 ALA A O 1
ATOM 1462 N N . ALA A 1 192 ? 17.579 -1.763 27.338 1.00 94.00 192 ALA A N 1
ATOM 1463 C CA . ALA A 1 192 ? 16.194 -1.765 26.862 1.00 94.00 192 ALA A CA 1
ATOM 1464 C C . ALA A 1 192 ? 16.035 -2.532 25.539 1.00 94.00 192 ALA A C 1
ATOM 1466 O O . ALA A 1 192 ? 15.049 -3.240 25.352 1.00 94.00 192 ALA A O 1
ATOM 1467 N N . PHE A 1 193 ? 17.018 -2.422 24.639 1.00 95.50 193 PHE A N 1
ATOM 1468 C CA . PHE A 1 193 ? 17.040 -3.167 23.379 1.00 95.50 193 PHE A CA 1
ATOM 1469 C C . PHE A 1 193 ? 17.220 -4.675 23.632 1.00 95.50 193 PHE A C 1
ATOM 1471 O O . PHE A 1 193 ? 16.397 -5.478 23.204 1.00 95.50 193 PHE A O 1
ATOM 1478 N N . GLY A 1 194 ? 18.223 -5.065 24.427 1.00 96.19 194 GLY A N 1
ATOM 1479 C CA . GLY A 1 194 ? 18.477 -6.462 24.793 1.00 96.19 194 GLY A CA 1
ATOM 1480 C C . GLY A 1 194 ? 17.417 -7.087 25.711 1.00 96.19 194 GLY A C 1
ATOM 1481 O O . GLY A 1 194 ? 17.280 -8.309 25.733 1.00 96.19 194 GLY A O 1
ATOM 1482 N N . ALA A 1 195 ? 16.643 -6.297 26.461 1.00 96.69 195 ALA A N 1
ATOM 1483 C CA . ALA A 1 195 ? 15.419 -6.769 27.115 1.00 96.69 195 ALA A CA 1
ATOM 1484 C C . ALA A 1 195 ? 14.332 -7.076 26.075 1.00 96.69 195 ALA A C 1
ATOM 1486 O O . ALA A 1 195 ? 13.919 -8.228 25.958 1.00 96.69 195 ALA A O 1
ATOM 1487 N N . PHE A 1 196 ? 13.976 -6.093 25.237 1.00 96.56 196 PHE A N 1
ATOM 1488 C CA . PHE A 1 196 ? 12.949 -6.256 24.206 1.00 96.56 196 PHE A CA 1
ATOM 1489 C C . PHE A 1 196 ? 13.218 -7.448 23.278 1.00 96.56 196 PHE A C 1
ATOM 1491 O O . PHE A 1 196 ? 12.305 -8.235 23.038 1.00 96.56 196 PHE A O 1
ATOM 1498 N N . VAL A 1 197 ? 14.458 -7.626 22.804 1.00 96.38 197 VAL A N 1
ATOM 1499 C CA . VAL A 1 197 ? 14.832 -8.762 21.943 1.00 96.38 197 VAL A CA 1
ATOM 1500 C C . VAL A 1 197 ? 14.608 -10.099 22.655 1.00 96.38 197 VAL A C 1
ATOM 1502 O O . VAL A 1 197 ? 13.998 -10.990 22.076 1.00 96.38 197 VAL A O 1
ATOM 1505 N N . ARG A 1 198 ? 15.021 -10.248 23.921 1.00 96.88 198 ARG A N 1
ATOM 1506 C CA . ARG A 1 198 ? 14.815 -11.496 24.687 1.00 96.88 198 ARG A CA 1
ATOM 1507 C C . ARG A 1 198 ? 13.347 -11.761 25.028 1.00 96.88 198 ARG A C 1
ATOM 1509 O O . ARG A 1 198 ? 12.954 -12.917 25.132 1.00 96.88 198 ARG A O 1
ATOM 1516 N N . GLU A 1 199 ? 12.543 -10.717 25.190 1.00 95.94 199 GLU A N 1
ATOM 1517 C CA . GLU A 1 199 ? 11.103 -10.825 25.456 1.00 95.94 199 GLU A CA 1
ATOM 1518 C C . GLU A 1 199 ? 10.297 -11.148 24.185 1.00 95.94 199 GLU A C 1
ATOM 1520 O O . GLU A 1 199 ? 9.332 -11.909 24.242 1.00 95.94 199 GLU A O 1
ATOM 1525 N N . ASN A 1 200 ? 10.708 -10.611 23.029 1.00 96.69 200 ASN A N 1
ATOM 1526 C CA . ASN A 1 200 ? 9.922 -10.609 21.789 1.00 96.69 200 ASN A CA 1
ATOM 1527 C C . ASN A 1 200 ? 10.573 -11.403 20.640 1.00 96.69 200 ASN A C 1
ATOM 1529 O O . ASN A 1 200 ? 10.086 -11.339 19.513 1.00 96.69 200 ASN A O 1
ATOM 1533 N N . TRP A 1 201 ? 11.628 -12.191 20.897 1.00 96.19 201 TRP A N 1
ATOM 1534 C CA . TRP A 1 201 ? 12.342 -12.960 19.862 1.00 96.19 201 TRP A CA 1
ATOM 1535 C C . TRP A 1 201 ? 11.420 -13.830 19.002 1.00 96.19 201 TRP A C 1
ATOM 1537 O O . TRP A 1 201 ? 11.666 -13.968 17.811 1.00 96.19 201 TRP A O 1
ATOM 1547 N N . ARG A 1 202 ? 10.339 -14.379 19.579 1.00 97.31 202 ARG A N 1
ATOM 1548 C CA . ARG A 1 202 ? 9.346 -15.173 18.838 1.00 97.31 202 ARG A CA 1
ATOM 1549 C C . ARG A 1 202 ? 8.615 -14.351 17.782 1.00 97.31 202 ARG A C 1
ATOM 1551 O O . ARG A 1 202 ? 8.407 -14.853 16.688 1.00 97.31 202 ARG A O 1
ATOM 1558 N N . LEU A 1 203 ? 8.254 -13.104 18.094 1.00 96.44 203 LEU A N 1
ATOM 1559 C CA . LEU A 1 203 ? 7.629 -12.197 17.132 1.00 96.44 203 LEU A CA 1
ATOM 1560 C C . LEU A 1 203 ? 8.612 -11.891 16.001 1.00 96.44 203 LEU A C 1
ATOM 1562 O O . LEU A 1 203 ? 8.285 -12.128 14.848 1.00 96.44 203 LEU A O 1
ATOM 1566 N N . LEU A 1 204 ? 9.836 -11.474 16.341 1.00 97.56 204 LEU A N 1
ATOM 1567 C CA . LEU A 1 204 ? 10.885 -11.166 15.362 1.00 97.56 204 LEU A CA 1
ATOM 1568 C C . LEU A 1 204 ? 11.197 -12.374 14.457 1.00 97.56 204 LEU A C 1
ATOM 1570 O O . LEU A 1 204 ? 11.265 -12.228 13.241 1.00 97.56 204 LEU A O 1
ATOM 1574 N N . ALA A 1 205 ? 11.310 -13.575 15.032 1.00 97.75 205 ALA A N 1
ATOM 1575 C CA . ALA A 1 205 ? 11.542 -14.809 14.288 1.00 97.75 205 ALA A CA 1
ATOM 1576 C C . ALA A 1 205 ? 10.350 -15.201 13.399 1.00 97.75 205 ALA A C 1
ATOM 1578 O O . ALA A 1 205 ? 10.567 -15.623 12.272 1.00 97.75 205 ALA A O 1
ATOM 1579 N N . ILE A 1 206 ? 9.102 -15.038 13.856 1.00 97.81 206 ILE A N 1
ATOM 1580 C CA . ILE A 1 206 ? 7.908 -15.302 13.033 1.00 97.81 206 ILE A CA 1
ATOM 1581 C C . ILE A 1 206 ? 7.808 -14.294 11.880 1.00 97.81 206 ILE A C 1
ATOM 1583 O O . ILE A 1 206 ? 7.546 -14.699 10.752 1.00 97.81 206 ILE A O 1
ATOM 1587 N N . THR A 1 207 ? 8.076 -13.010 12.132 1.00 97.81 207 THR A N 1
ATOM 1588 C CA . THR A 1 207 ? 8.153 -11.963 11.101 1.00 97.81 207 THR A CA 1
ATOM 1589 C C . THR A 1 207 ? 9.220 -12.287 10.048 1.00 97.81 207 THR A C 1
ATOM 1591 O O . THR A 1 207 ? 8.969 -12.138 8.855 1.00 97.81 207 THR A O 1
ATOM 1594 N N . GLU A 1 208 ? 10.386 -12.781 10.468 1.00 97.50 208 GLU A N 1
ATOM 1595 C CA . GLU A 1 208 ? 11.480 -13.148 9.562 1.00 97.50 208 GLU A CA 1
ATOM 1596 C C . GLU A 1 208 ? 11.210 -14.461 8.802 1.00 97.50 208 GLU A C 1
ATOM 1598 O O . GLU A 1 208 ? 11.450 -14.533 7.602 1.00 97.50 208 GLU A O 1
ATOM 1603 N N . ILE A 1 209 ? 10.630 -15.478 9.450 1.00 98.25 209 ILE A N 1
ATOM 1604 C CA . ILE A 1 209 ? 10.195 -16.722 8.790 1.00 98.25 209 ILE A CA 1
ATOM 1605 C C . ILE A 1 209 ? 9.103 -16.426 7.754 1.00 98.25 209 ILE A C 1
ATOM 1607 O O . ILE A 1 209 ? 9.147 -16.975 6.656 1.00 98.25 209 ILE A O 1
ATOM 1611 N N . ALA A 1 210 ? 8.158 -15.530 8.059 1.00 98.38 210 ALA A N 1
ATOM 1612 C CA . ALA A 1 210 ? 7.156 -15.071 7.100 1.00 98.38 210 ALA A CA 1
ATOM 1613 C C . ALA A 1 210 ? 7.797 -14.332 5.911 1.00 98.38 210 ALA A C 1
ATOM 1615 O O . ALA A 1 210 ? 7.389 -14.556 4.773 1.00 98.38 210 ALA A O 1
ATOM 1616 N N . PHE A 1 211 ? 8.834 -13.519 6.150 1.00 98.56 211 PHE A N 1
ATOM 1617 C CA . PHE A 1 211 ? 9.601 -12.874 5.082 1.00 98.56 211 PHE A CA 1
ATOM 1618 C C . PHE A 1 211 ? 10.271 -13.904 4.159 1.00 98.56 211 PHE A C 1
ATOM 1620 O O . PHE A 1 211 ? 10.075 -13.856 2.946 1.00 98.56 211 PHE A O 1
ATOM 1627 N N . VAL A 1 212 ? 11.006 -14.871 4.727 1.00 98.50 212 VAL A N 1
ATOM 1628 C CA . VAL A 1 212 ? 11.657 -15.958 3.971 1.00 98.50 212 VAL A CA 1
ATOM 1629 C C . VAL A 1 212 ? 10.632 -16.787 3.197 1.00 98.50 212 VAL A C 1
ATOM 1631 O O . VAL A 1 212 ? 10.850 -17.074 2.023 1.00 98.50 212 VAL A O 1
ATOM 1634 N N . ALA A 1 213 ? 9.511 -17.156 3.822 1.00 98.56 213 ALA A N 1
ATOM 1635 C CA . ALA A 1 213 ? 8.483 -17.987 3.201 1.00 98.56 213 ALA A CA 1
ATOM 1636 C C . ALA A 1 213 ? 7.799 -17.284 2.018 1.00 98.56 213 ALA A C 1
ATOM 1638 O O . ALA A 1 213 ? 7.659 -17.890 0.958 1.00 98.56 213 ALA A O 1
ATOM 1639 N N . LEU A 1 214 ? 7.425 -16.006 2.164 1.00 98.62 214 LEU A N 1
ATOM 1640 C CA . LEU A 1 214 ? 6.854 -15.213 1.070 1.00 98.62 214 LEU A CA 1
ATOM 1641 C C . LEU A 1 214 ? 7.867 -14.999 -0.062 1.00 98.62 214 LEU A C 1
ATOM 1643 O O . LEU A 1 214 ? 7.520 -15.168 -1.230 1.00 98.62 214 LEU A O 1
ATOM 1647 N N . PHE A 1 215 ? 9.121 -14.679 0.274 1.00 98.62 215 PHE A N 1
ATOM 1648 C CA . PHE A 1 215 ? 10.192 -14.498 -0.707 1.00 98.62 215 PHE A CA 1
ATOM 1649 C C . PHE A 1 215 ? 10.453 -15.793 -1.491 1.00 98.62 215 PHE A C 1
ATOM 1651 O O . PHE A 1 215 ? 10.488 -15.775 -2.717 1.00 98.62 215 PHE A O 1
ATOM 1658 N N . ALA A 1 216 ? 10.569 -16.935 -0.807 1.00 98.12 216 ALA A N 1
ATOM 1659 C CA . ALA A 1 216 ? 10.779 -18.231 -1.447 1.00 98.12 216 ALA A CA 1
ATOM 1660 C C . ALA A 1 216 ? 9.577 -18.662 -2.305 1.00 98.12 216 ALA A C 1
ATOM 1662 O O . ALA A 1 216 ? 9.773 -19.121 -3.428 1.00 98.12 216 ALA A O 1
ATOM 1663 N N . ALA A 1 217 ? 8.343 -18.477 -1.824 1.00 97.62 217 ALA A N 1
ATOM 1664 C CA . ALA A 1 217 ? 7.137 -18.812 -2.582 1.00 97.62 217 ALA A CA 1
ATOM 1665 C C . ALA A 1 217 ? 7.026 -17.988 -3.875 1.00 97.62 217 ALA A C 1
ATOM 1667 O O . ALA A 1 217 ? 6.821 -18.550 -4.951 1.00 97.62 217 ALA A O 1
ATOM 1668 N N . MET A 1 218 ? 7.231 -16.670 -3.797 1.00 97.31 218 MET A N 1
ATOM 1669 C CA . MET A 1 218 ? 7.171 -15.799 -4.973 1.00 97.31 218 MET A CA 1
ATOM 1670 C C . MET A 1 218 ? 8.368 -16.001 -5.915 1.00 97.31 218 MET A C 1
ATOM 1672 O O . MET A 1 218 ? 8.220 -15.891 -7.132 1.00 97.31 218 MET A O 1
ATOM 1676 N N . LEU A 1 219 ? 9.542 -16.367 -5.389 1.00 96.81 219 LEU A N 1
ATOM 1677 C CA . LEU A 1 219 ? 10.685 -16.774 -6.208 1.00 96.81 219 LEU A CA 1
ATOM 1678 C C . LEU A 1 219 ? 10.387 -18.071 -6.977 1.00 96.81 219 LEU A C 1
ATOM 1680 O O . LEU A 1 219 ? 10.699 -18.143 -8.160 1.00 96.81 219 LEU A O 1
ATOM 1684 N N . VAL A 1 220 ? 9.727 -19.060 -6.362 1.00 96.19 220 VAL A N 1
ATOM 1685 C CA . VAL A 1 220 ? 9.267 -20.272 -7.067 1.00 96.19 220 VAL A CA 1
ATOM 1686 C C . VAL A 1 220 ? 8.277 -19.922 -8.182 1.00 96.19 220 VAL A C 1
ATOM 1688 O O . VAL A 1 220 ? 8.417 -20.451 -9.281 1.00 96.19 220 VAL A O 1
ATOM 1691 N N . VAL A 1 221 ? 7.348 -18.982 -7.962 1.00 93.19 221 VAL A N 1
ATOM 1692 C CA . VAL A 1 221 ? 6.471 -18.471 -9.035 1.00 93.19 221 VAL A CA 1
ATOM 1693 C C . VAL A 1 221 ? 7.298 -17.856 -10.172 1.00 93.19 221 VAL A C 1
ATOM 1695 O O . VAL A 1 221 ? 7.121 -18.249 -11.325 1.00 93.19 221 VAL A O 1
ATOM 1698 N N . ARG A 1 222 ? 8.259 -16.966 -9.877 1.00 91.62 222 ARG A N 1
ATOM 1699 C CA . ARG A 1 222 ? 9.143 -16.379 -10.906 1.00 91.62 222 ARG A CA 1
ATOM 1700 C C . ARG A 1 222 ? 10.019 -17.409 -11.622 1.00 91.62 222 ARG A C 1
ATOM 1702 O O . ARG A 1 222 ? 10.265 -17.241 -12.807 1.00 91.62 222 ARG A O 1
ATOM 1709 N N . LEU A 1 223 ? 10.423 -18.502 -10.974 1.00 92.12 223 LEU A N 1
ATOM 1710 C CA . LEU A 1 223 ? 11.157 -19.594 -11.629 1.00 92.12 223 LEU A CA 1
ATOM 1711 C C . LEU A 1 223 ? 10.312 -20.373 -12.657 1.00 92.12 223 LEU A C 1
ATOM 1713 O O . LEU A 1 223 ? 10.892 -21.021 -13.524 1.00 92.12 223 LEU A O 1
ATOM 1717 N N . THR A 1 224 ? 8.973 -20.298 -12.613 1.00 89.75 224 THR A N 1
ATOM 1718 C CA . THR A 1 224 ? 8.112 -20.894 -13.660 1.00 89.75 224 THR A CA 1
ATOM 1719 C C . THR A 1 224 ? 8.012 -20.045 -14.929 1.00 89.75 224 THR A C 1
ATOM 1721 O O . THR A 1 224 ? 7.746 -20.585 -16.000 1.00 89.75 224 THR A O 1
ATOM 1724 N N . ASN A 1 225 ? 8.232 -18.732 -14.823 1.00 86.50 225 ASN A N 1
ATOM 1725 C CA . ASN A 1 225 ? 8.236 -17.797 -15.946 1.00 86.50 225 ASN A CA 1
ATOM 1726 C C . ASN A 1 225 ? 9.160 -16.601 -15.626 1.00 86.50 225 ASN A C 1
ATOM 1728 O O . ASN A 1 225 ? 8.668 -15.540 -15.224 1.00 86.50 225 ASN A O 1
ATOM 1732 N N . PRO A 1 226 ? 10.491 -16.768 -15.750 1.00 88.69 226 PRO A N 1
ATOM 1733 C CA . PRO A 1 226 ? 11.466 -15.733 -15.402 1.00 88.69 226 PRO A CA 1
ATOM 1734 C C . PRO A 1 226 ? 11.586 -14.639 -16.472 1.00 88.69 226 PRO A C 1
ATOM 1736 O O . PRO A 1 226 ? 12.236 -13.618 -16.229 1.00 88.69 226 PRO A O 1
ATOM 1739 N N . ASP A 1 227 ? 10.965 -14.828 -17.638 1.00 87.00 227 ASP A N 1
ATOM 1740 C CA . ASP A 1 227 ? 11.112 -13.939 -18.782 1.00 87.00 227 ASP A CA 1
ATOM 1741 C C . ASP A 1 227 ? 10.544 -12.539 -18.507 1.00 87.00 227 ASP A C 1
ATOM 1743 O O . ASP A 1 227 ? 9.546 -12.336 -17.801 1.00 87.00 227 ASP A O 1
ATOM 1747 N N . LEU A 1 228 ? 11.219 -11.552 -19.103 1.00 86.06 228 LEU A N 1
ATOM 1748 C CA . LEU A 1 228 ? 10.871 -10.125 -19.062 1.00 86.06 228 LEU A CA 1
ATOM 1749 C C . LEU A 1 228 ? 10.067 -9.701 -20.305 1.00 86.06 228 LEU A C 1
ATOM 1751 O O . LEU A 1 228 ? 10.010 -8.533 -20.681 1.00 86.06 228 LEU A O 1
ATOM 1755 N N . TRP A 1 229 ? 9.440 -10.687 -20.940 1.00 81.31 229 TRP A N 1
ATOM 1756 C CA . TRP A 1 229 ? 8.494 -10.589 -22.042 1.00 81.31 229 TRP A CA 1
ATOM 1757 C C . TRP A 1 229 ? 7.438 -11.682 -21.849 1.00 81.31 229 TRP A C 1
ATOM 1759 O O . TRP A 1 229 ? 7.669 -12.632 -21.104 1.00 81.31 229 TRP A O 1
ATOM 1769 N N . THR A 1 230 ? 6.275 -11.564 -22.494 1.00 67.75 230 THR A N 1
ATOM 1770 C CA . THR A 1 230 ? 5.240 -12.607 -22.423 1.00 67.75 230 THR A CA 1
ATOM 1771 C C . THR A 1 230 ? 4.614 -12.817 -23.801 1.00 67.75 230 THR A C 1
ATOM 1773 O O . THR A 1 230 ? 3.746 -12.060 -24.239 1.00 67.75 230 THR A O 1
ATOM 1776 N N . THR A 1 231 ? 5.073 -13.843 -24.518 1.00 59.22 231 THR A N 1
ATOM 1777 C CA . THR A 1 231 ? 4.608 -14.182 -25.869 1.00 59.22 231 THR A CA 1
ATOM 1778 C C . THR A 1 231 ? 3.110 -14.503 -25.882 1.00 59.22 231 THR A C 1
ATOM 1780 O O . THR A 1 231 ? 2.661 -15.462 -25.266 1.00 59.22 231 THR A O 1
ATOM 1783 N N . GLY A 1 232 ? 2.329 -13.683 -26.592 1.00 59.72 232 GLY A N 1
ATOM 1784 C CA . GLY A 1 232 ? 0.870 -13.815 -26.714 1.00 59.72 232 GLY A CA 1
ATOM 1785 C C . GLY A 1 232 ? 0.050 -12.898 -25.797 1.00 59.72 232 GLY A C 1
ATOM 1786 O O . GLY A 1 232 ? -1.090 -12.603 -26.134 1.00 59.72 232 GLY A O 1
ATOM 1787 N N . PHE A 1 233 ? 0.628 -12.384 -24.703 1.00 63.78 233 PHE A N 1
ATOM 1788 C CA . PHE A 1 233 ? -0.041 -11.424 -23.805 1.00 63.78 233 PHE A CA 1
ATOM 1789 C C . PHE A 1 233 ? 0.590 -10.020 -23.819 1.00 63.78 233 PHE A C 1
ATOM 1791 O O . PHE A 1 233 ? -0.061 -9.057 -23.424 1.00 63.78 233 PHE A O 1
ATOM 1798 N N . GLY A 1 234 ? 1.835 -9.884 -24.287 1.00 61.19 234 GLY A N 1
ATOM 1799 C CA . GLY A 1 234 ? 2.555 -8.610 -24.318 1.00 61.19 234 GLY A CA 1
ATOM 1800 C C . GLY A 1 234 ? 2.942 -8.127 -22.916 1.00 61.19 234 GLY A C 1
ATOM 1801 O O . GLY A 1 234 ? 3.490 -8.894 -22.119 1.00 61.19 234 GLY A O 1
ATOM 1802 N N . GLY A 1 235 ? 2.658 -6.853 -22.636 1.00 72.25 235 GLY A N 1
ATOM 1803 C CA . GLY A 1 235 ? 2.849 -6.216 -21.331 1.00 72.25 235 GLY A CA 1
ATOM 1804 C C . GLY A 1 235 ? 4.028 -5.243 -21.250 1.00 72.25 235 GLY A C 1
ATOM 1805 O O . GLY A 1 235 ? 4.871 -5.165 -22.143 1.00 72.25 235 GLY A O 1
ATOM 1806 N N . GLU A 1 236 ? 4.078 -4.493 -20.148 1.00 82.94 236 GLU A N 1
ATOM 1807 C CA . GLU A 1 236 ? 4.967 -3.334 -19.960 1.00 82.94 236 GLU A CA 1
ATOM 1808 C C . GLU A 1 236 ? 6.387 -3.685 -19.486 1.00 82.94 236 GLU A C 1
ATOM 1810 O O . GLU A 1 236 ? 7.258 -2.819 -19.461 1.00 82.94 236 GLU A O 1
ATOM 1815 N N . LYS A 1 237 ? 6.679 -4.962 -19.209 1.00 89.12 237 LYS A N 1
ATOM 1816 C CA . LYS A 1 237 ? 7.995 -5.434 -18.731 1.00 89.12 237 LYS A CA 1
ATOM 1817 C C . LYS A 1 237 ? 9.204 -4.916 -19.535 1.00 89.12 237 LYS A C 1
ATOM 1819 O O . LYS A 1 237 ? 10.195 -4.553 -18.899 1.00 89.12 237 LYS A O 1
ATOM 1824 N N . PRO A 1 238 ? 9.180 -4.823 -20.886 1.00 90.38 238 PRO A N 1
ATOM 1825 C CA . PRO A 1 238 ? 10.291 -4.238 -21.642 1.00 90.38 238 PRO A CA 1
ATOM 1826 C C . PRO A 1 238 ? 10.464 -2.736 -21.383 1.00 90.38 238 PRO A C 1
ATOM 1828 O O . PRO A 1 238 ? 11.593 -2.245 -21.402 1.00 90.38 238 PRO A O 1
ATOM 1831 N N . MET A 1 239 ? 9.366 -2.020 -21.117 1.00 91.50 239 MET A N 1
ATOM 1832 C CA . MET A 1 239 ? 9.376 -0.604 -20.757 1.00 91.50 239 MET A CA 1
ATOM 1833 C C . MET A 1 239 ? 9.944 -0.416 -19.343 1.00 91.50 239 MET A C 1
ATOM 1835 O O . MET A 1 239 ? 10.934 0.302 -19.186 1.00 91.50 239 MET A O 1
ATOM 1839 N N . ASP A 1 240 ? 9.438 -1.162 -18.352 1.00 93.44 240 ASP A N 1
ATOM 1840 C CA . ASP A 1 240 ? 9.987 -1.154 -16.987 1.00 93.44 240 ASP A CA 1
ATOM 1841 C C . ASP A 1 240 ? 11.491 -1.439 -16.986 1.00 93.44 240 ASP A C 1
ATOM 1843 O O . ASP A 1 240 ? 12.276 -0.766 -16.322 1.00 93.44 240 ASP A O 1
ATOM 1847 N N . MET A 1 241 ? 11.902 -2.463 -17.738 1.00 93.75 241 MET A N 1
ATOM 1848 C CA . MET A 1 241 ? 13.282 -2.925 -17.802 1.00 93.75 241 MET A CA 1
ATOM 1849 C C . MET A 1 241 ? 14.202 -1.889 -18.459 1.00 93.75 241 MET A C 1
ATOM 1851 O O . MET A 1 241 ? 15.342 -1.714 -18.021 1.00 93.75 241 MET A O 1
ATOM 1855 N N . ALA A 1 242 ? 13.727 -1.173 -19.477 1.00 93.44 242 ALA A N 1
ATOM 1856 C CA . ALA A 1 242 ? 14.483 -0.096 -20.102 1.00 93.44 242 ALA A CA 1
ATOM 1857 C C . ALA A 1 242 ? 14.589 1.138 -19.184 1.00 93.44 242 ALA A C 1
ATOM 1859 O O . ALA A 1 242 ? 15.702 1.637 -19.002 1.00 93.44 242 ALA A O 1
ATOM 1860 N N . TYR A 1 243 ? 13.507 1.576 -18.523 1.00 95.06 243 TYR A N 1
ATOM 1861 C CA . TYR A 1 243 ? 13.583 2.641 -17.507 1.00 95.06 243 TYR A CA 1
ATOM 1862 C C . TYR A 1 243 ? 14.488 2.250 -16.328 1.00 95.06 243 TYR A C 1
ATOM 1864 O O . TYR A 1 243 ? 15.324 3.050 -15.902 1.00 95.06 243 TYR A O 1
ATOM 1872 N N . PHE A 1 244 ? 14.403 1.008 -15.846 1.00 96.12 244 PHE A N 1
ATOM 1873 C CA . PHE A 1 244 ? 15.274 0.480 -14.794 1.00 96.12 244 PHE A CA 1
ATOM 1874 C C . PHE A 1 244 ? 16.752 0.508 -15.215 1.00 96.12 244 PHE A C 1
ATOM 1876 O O . PHE A 1 244 ? 17.591 0.994 -14.458 1.00 96.12 244 PHE A O 1
ATOM 1883 N N . ASN A 1 245 ? 17.084 0.100 -16.447 1.00 94.12 245 ASN A N 1
ATOM 1884 C CA . ASN A 1 245 ? 18.445 0.240 -16.982 1.00 94.12 245 ASN A CA 1
ATOM 1885 C C . ASN A 1 245 ? 18.873 1.711 -17.145 1.00 94.12 245 ASN A C 1
ATOM 1887 O O . ASN A 1 245 ? 20.023 2.029 -16.848 1.00 94.12 245 ASN A O 1
ATOM 1891 N N . GLY A 1 246 ? 17.981 2.615 -17.565 1.00 93.88 246 GLY A N 1
ATOM 1892 C CA . GLY A 1 246 ? 18.258 4.056 -17.655 1.00 93.88 246 GLY A CA 1
ATOM 1893 C C . GLY A 1 246 ? 18.627 4.662 -16.297 1.00 93.88 246 GLY A C 1
ATOM 1894 O O . GLY A 1 246 ? 19.650 5.340 -16.162 1.00 93.88 246 GLY A O 1
ATOM 1895 N N . VAL A 1 247 ? 17.865 4.327 -15.252 1.00 95.62 247 VAL A N 1
ATOM 1896 C CA . VAL A 1 247 ? 18.148 4.727 -13.863 1.00 95.62 247 VAL A CA 1
ATOM 1897 C C . VAL A 1 247 ? 19.446 4.090 -13.350 1.00 95.62 247 VAL A C 1
ATOM 1899 O O . VAL A 1 247 ? 20.275 4.800 -12.787 1.00 95.62 247 VAL A O 1
ATOM 1902 N N . LEU A 1 248 ? 19.688 2.794 -13.569 1.00 95.12 248 LEU A N 1
ATOM 1903 C CA . LEU A 1 248 ? 20.916 2.114 -13.119 1.00 95.12 248 LEU A CA 1
ATOM 1904 C C . LEU A 1 248 ? 22.193 2.569 -13.848 1.00 95.12 248 LEU A C 1
ATOM 1906 O O . LEU A 1 248 ? 23.280 2.525 -13.268 1.00 95.12 248 LEU A O 1
ATOM 1910 N N . ARG A 1 249 ? 22.082 2.997 -15.112 1.00 91.62 249 ARG A N 1
ATOM 1911 C CA . ARG A 1 249 ? 23.199 3.519 -15.917 1.00 91.62 249 ARG A CA 1
ATOM 1912 C C . ARG A 1 249 ? 23.504 4.991 -15.633 1.00 91.62 249 ARG A C 1
ATOM 1914 O O . ARG A 1 249 ? 24.635 5.418 -15.845 1.00 91.62 249 ARG A O 1
ATOM 1921 N N . SER A 1 250 ? 22.529 5.758 -15.151 1.00 92.50 250 SER A N 1
ATOM 1922 C CA . SER A 1 250 ? 22.716 7.177 -14.826 1.00 92.50 250 SER A CA 1
ATOM 1923 C C . SER A 1 250 ? 23.784 7.388 -13.739 1.00 92.50 250 SER A C 1
ATOM 1925 O O . SER A 1 250 ? 24.028 6.528 -12.894 1.00 92.50 250 SER A O 1
ATOM 1927 N N . THR A 1 251 ? 24.434 8.547 -13.761 1.00 91.00 251 THR A N 1
ATOM 1928 C CA . THR A 1 251 ? 25.434 9.010 -12.778 1.00 91.00 251 THR A CA 1
ATOM 1929 C C . THR A 1 251 ? 24.868 10.130 -11.901 1.00 91.00 251 THR A C 1
ATOM 1931 O O . THR A 1 251 ? 25.182 10.229 -10.716 1.00 91.00 251 THR A O 1
ATOM 1934 N N . ILE A 1 252 ? 24.003 10.956 -12.494 1.00 92.44 252 ILE A N 1
ATOM 1935 C CA . ILE A 1 252 ? 23.289 12.080 -11.877 1.00 92.44 252 ILE A CA 1
ATOM 1936 C C . ILE A 1 252 ? 21.796 12.013 -12.236 1.00 92.44 252 ILE A C 1
ATOM 1938 O O . ILE A 1 252 ? 21.393 11.195 -13.065 1.00 92.44 252 ILE A O 1
ATOM 1942 N N . PHE A 1 253 ? 20.975 12.878 -11.633 1.00 93.69 253 PHE A N 1
ATOM 1943 C CA . PHE A 1 253 ? 19.533 12.959 -11.910 1.00 93.69 253 PHE A CA 1
ATOM 1944 C C . PHE A 1 253 ? 19.111 14.341 -12.466 1.00 93.69 253 PHE A C 1
ATOM 1946 O O . PHE A 1 253 ? 19.750 15.346 -12.124 1.00 93.69 253 PHE A O 1
ATOM 1953 N N . PRO A 1 254 ? 18.053 14.425 -13.307 1.00 93.06 254 PRO A N 1
ATOM 1954 C CA . PRO A 1 254 ? 17.160 13.341 -13.746 1.00 93.06 254 PRO A CA 1
ATOM 1955 C C . PRO A 1 254 ? 17.867 12.305 -14.650 1.00 93.06 254 PRO A C 1
ATOM 1957 O O . PRO A 1 254 ? 18.925 12.603 -15.212 1.00 93.06 254 PRO A O 1
ATOM 1960 N N . PRO A 1 255 ? 17.350 11.065 -14.717 1.00 94.00 255 PRO A N 1
ATOM 1961 C CA . PRO A 1 255 ? 18.038 9.942 -15.347 1.00 94.00 255 PRO A CA 1
ATOM 1962 C C . PRO A 1 255 ? 17.871 9.973 -16.870 1.00 94.00 255 PRO A C 1
ATOM 1964 O O . PRO A 1 255 ? 16.878 10.502 -17.366 1.00 94.00 255 PRO A O 1
ATOM 1967 N N . ILE A 1 256 ? 18.815 9.378 -17.605 1.00 92.75 256 ILE A N 1
ATOM 1968 C CA . ILE A 1 256 ? 18.737 9.286 -19.074 1.00 92.75 256 ILE A CA 1
ATOM 1969 C C . ILE A 1 256 ? 17.470 8.553 -19.530 1.00 92.75 256 ILE A C 1
ATOM 1971 O O . ILE A 1 256 ? 17.129 7.505 -18.976 1.00 92.75 256 ILE A O 1
ATOM 1975 N N . ASP A 1 257 ? 16.804 9.076 -20.560 1.00 92.69 257 ASP A N 1
ATOM 1976 C CA . ASP A 1 257 ? 15.721 8.350 -21.223 1.00 92.69 257 ASP A CA 1
ATOM 1977 C C . ASP A 1 257 ? 16.291 7.324 -22.228 1.00 92.69 257 ASP A C 1
ATOM 1979 O O . ASP A 1 257 ? 17.206 7.658 -22.989 1.00 92.69 257 ASP A O 1
ATOM 1983 N N . PRO A 1 258 ? 15.814 6.063 -22.231 1.00 91.12 258 PRO A N 1
ATOM 1984 C CA . PRO A 1 258 ? 16.322 5.030 -23.131 1.00 91.12 258 PRO A CA 1
ATOM 1985 C C . PRO A 1 258 ? 15.686 5.048 -24.536 1.00 91.12 258 PRO A C 1
ATOM 1987 O O . PRO A 1 258 ? 16.210 4.363 -25.415 1.00 91.12 258 PRO A O 1
ATOM 1990 N N . TRP A 1 259 ? 14.615 5.817 -24.775 1.00 88.81 259 TRP A N 1
ATOM 1991 C CA . TRP A 1 259 ? 14.020 6.029 -26.107 1.00 88.81 259 TRP A CA 1
ATOM 1992 C C . TRP A 1 259 ? 14.283 7.435 -26.659 1.00 88.81 259 TRP A C 1
ATOM 1994 O O . TRP A 1 259 ? 14.465 7.588 -27.866 1.00 88.81 259 TRP A O 1
ATOM 2004 N N . PHE A 1 260 ? 14.340 8.458 -25.802 1.00 88.50 260 PHE A N 1
ATOM 2005 C CA . PHE A 1 260 ? 14.576 9.843 -26.209 1.00 88.50 260 PHE A CA 1
ATOM 2006 C C . PHE A 1 260 ? 16.055 10.231 -26.041 1.00 88.50 260 PHE A C 1
ATOM 2008 O O . PHE A 1 260 ? 16.511 10.641 -24.974 1.00 88.50 260 PHE A O 1
ATOM 2015 N N . ALA A 1 261 ? 16.836 10.067 -27.114 1.00 87.12 261 ALA A N 1
ATOM 2016 C CA . ALA A 1 261 ? 18.287 10.258 -27.098 1.00 87.12 261 ALA A CA 1
ATOM 2017 C C . ALA A 1 261 ? 18.696 11.698 -26.723 1.00 87.12 261 ALA A C 1
ATOM 2019 O O . ALA A 1 261 ? 18.329 12.660 -27.392 1.00 87.12 261 ALA A O 1
ATOM 2020 N N . GLY A 1 262 ? 19.497 11.837 -25.661 1.00 88.00 262 GLY A N 1
ATOM 2021 C CA . GLY A 1 262 ? 19.859 13.136 -25.080 1.00 88.00 262 GLY A CA 1
ATOM 2022 C C . GLY A 1 262 ? 18.823 13.699 -24.097 1.00 88.00 262 GLY A C 1
ATOM 2023 O O . GLY A 1 262 ? 19.095 14.716 -23.461 1.00 88.00 262 GLY A O 1
ATOM 2024 N N . GLY A 1 263 ? 17.670 13.047 -23.940 1.00 91.56 263 GLY A N 1
ATOM 2025 C CA . GLY A 1 263 ? 16.610 13.414 -23.006 1.00 91.56 263 GLY A CA 1
ATOM 2026 C C . GLY A 1 263 ? 16.686 12.729 -21.642 1.00 91.56 263 GLY A C 1
ATOM 2027 O O . GLY A 1 263 ? 17.596 11.943 -21.353 1.00 91.56 263 GLY A O 1
ATOM 2028 N N . TYR A 1 264 ? 15.706 13.041 -20.793 1.00 92.25 264 TYR A N 1
ATOM 2029 C CA . TYR A 1 264 ? 15.523 12.427 -19.476 1.00 92.25 264 TYR A CA 1
ATOM 2030 C C . TYR A 1 264 ? 14.103 11.889 -19.259 1.00 92.25 264 TYR A C 1
ATOM 2032 O O . TYR A 1 264 ? 13.141 12.381 -19.845 1.00 92.25 264 TYR A O 1
ATOM 2040 N N . ILE A 1 265 ? 13.976 10.889 -18.379 1.00 92.06 265 ILE A N 1
ATOM 2041 C CA . ILE A 1 265 ? 12.705 10.193 -18.123 1.00 92.06 265 ILE A CA 1
ATOM 2042 C C . ILE A 1 265 ? 11.682 11.144 -17.479 1.00 92.06 265 ILE A C 1
ATOM 2044 O O . ILE A 1 265 ? 11.803 11.487 -16.300 1.00 92.06 265 ILE A O 1
ATOM 2048 N N . ASN A 1 266 ? 10.629 11.503 -18.220 1.00 90.19 266 ASN A N 1
ATOM 2049 C CA . ASN A 1 266 ? 9.469 12.254 -17.717 1.00 90.19 266 ASN A CA 1
ATOM 2050 C C . ASN A 1 266 ? 8.357 11.321 -17.186 1.00 90.19 266 ASN A C 1
ATOM 2052 O O . ASN A 1 266 ? 7.198 11.403 -17.584 1.00 90.19 266 ASN A O 1
ATOM 2056 N N . TYR A 1 267 ? 8.730 10.386 -16.311 1.00 90.19 267 TYR A N 1
ATOM 2057 C CA . TYR A 1 267 ? 7.845 9.369 -15.726 1.00 90.19 267 TYR A CA 1
ATOM 2058 C C . TYR A 1 267 ? 8.264 9.049 -14.280 1.00 90.19 267 TYR A C 1
ATOM 2060 O O . TYR A 1 267 ? 9.273 9.573 -13.808 1.00 90.19 267 TYR A O 1
ATOM 2068 N N . TYR A 1 268 ? 7.517 8.202 -13.560 1.00 90.44 268 TYR A N 1
ATOM 2069 C CA . TYR A 1 268 ? 7.696 7.898 -12.125 1.00 90.44 268 TYR A CA 1
ATOM 2070 C C . TYR A 1 268 ? 8.954 7.057 -11.804 1.00 90.44 268 TYR A C 1
ATOM 2072 O O . TYR A 1 268 ? 8.893 5.954 -11.260 1.00 90.44 268 TYR A O 1
ATOM 2080 N N . TYR A 1 269 ? 10.135 7.577 -12.141 1.00 94.81 269 TYR A N 1
ATOM 2081 C CA . TYR A 1 269 ? 11.387 6.823 -12.117 1.00 94.81 269 TYR A CA 1
ATOM 2082 C C . TYR A 1 269 ? 11.938 6.540 -10.708 1.00 94.81 269 TYR A C 1
ATOM 2084 O O . TYR A 1 269 ? 12.843 5.716 -10.564 1.00 94.81 269 TYR A O 1
ATOM 2092 N N . VAL A 1 270 ? 11.450 7.204 -9.649 1.00 97.12 270 VAL A N 1
ATOM 2093 C CA . VAL A 1 270 ? 12.028 7.036 -8.300 1.00 97.12 270 VAL A CA 1
ATOM 2094 C C . VAL A 1 270 ? 11.664 5.676 -7.697 1.00 97.12 270 VAL A C 1
ATOM 2096 O O . VAL A 1 270 ? 12.403 5.175 -6.853 1.00 97.12 270 VAL A O 1
ATOM 2099 N N . GLY A 1 271 ? 10.633 4.990 -8.207 1.00 97.00 271 GLY A N 1
ATOM 2100 C CA . GLY A 1 271 ? 10.428 3.567 -7.917 1.00 97.00 271 GLY A CA 1
ATOM 2101 C C . GLY A 1 271 ? 11.660 2.727 -8.291 1.00 97.00 271 GLY A C 1
ATOM 2102 O O . GLY A 1 271 ? 12.216 2.025 -7.443 1.00 97.00 271 GLY A O 1
ATOM 2103 N N . TYR A 1 272 ? 12.161 2.889 -9.521 1.00 97.75 272 TYR A N 1
ATOM 2104 C CA . TYR A 1 272 ? 13.371 2.217 -10.013 1.00 97.75 272 TYR A CA 1
ATOM 2105 C C . TYR A 1 272 ? 14.641 2.613 -9.245 1.00 97.75 272 TYR A C 1
ATOM 2107 O O . TYR A 1 272 ? 15.552 1.797 -9.123 1.00 97.75 272 TYR A O 1
ATOM 2115 N N . VAL A 1 273 ? 14.699 3.817 -8.661 1.00 98.06 273 VAL A N 1
ATOM 2116 C CA . VAL A 1 273 ? 15.768 4.195 -7.717 1.00 98.06 273 VAL A CA 1
ATOM 2117 C C . VAL A 1 273 ? 15.699 3.327 -6.457 1.00 98.06 273 VAL A C 1
ATOM 2119 O O . VAL A 1 273 ? 16.702 2.734 -6.074 1.00 98.06 273 VAL A O 1
ATOM 2122 N N . LEU A 1 274 ? 14.533 3.189 -5.818 1.00 98.12 274 LEU A N 1
ATOM 2123 C CA . LEU A 1 274 ? 14.420 2.429 -4.564 1.00 98.12 274 LEU A CA 1
ATOM 2124 C C . LEU A 1 274 ? 14.811 0.950 -4.734 1.00 98.12 274 LEU A C 1
ATOM 2126 O O . LEU A 1 274 ? 15.528 0.411 -3.891 1.00 98.12 274 LEU A O 1
ATOM 2130 N N . VAL A 1 275 ? 14.402 0.307 -5.833 1.00 98.06 275 VAL A N 1
ATOM 2131 C CA . VAL A 1 275 ? 14.791 -1.086 -6.154 1.00 98.06 275 VAL A CA 1
ATOM 2132 C C . VAL A 1 275 ? 16.180 -1.198 -6.805 1.00 98.06 275 VAL A C 1
ATOM 2134 O O . VAL A 1 275 ? 16.809 -2.259 -6.781 1.00 98.06 275 VAL A O 1
ATOM 2137 N N . GLY A 1 276 ? 16.718 -0.090 -7.316 1.00 98.00 276 GLY A N 1
ATOM 2138 C CA . GLY A 1 276 ? 18.095 0.018 -7.790 1.00 98.00 276 GLY A CA 1
ATOM 2139 C C . GLY A 1 276 ? 19.135 -0.033 -6.668 1.00 98.00 276 GLY A C 1
ATOM 2140 O O . GLY A 1 276 ? 20.252 -0.478 -6.915 1.00 98.00 276 GLY A O 1
ATOM 2141 N N . VAL A 1 277 ? 18.772 0.330 -5.429 1.00 98.31 277 VAL A N 1
ATOM 2142 C CA . VAL A 1 277 ? 19.673 0.283 -4.259 1.00 98.31 277 VAL A CA 1
ATOM 2143 C C . VAL A 1 277 ? 20.283 -1.115 -4.036 1.00 98.31 277 VAL A C 1
ATOM 2145 O O . VAL A 1 277 ? 21.506 -1.229 -4.149 1.00 98.31 277 VAL A O 1
ATOM 2148 N N . PRO A 1 278 ? 19.509 -2.196 -3.778 1.00 98.06 278 PRO A N 1
ATOM 2149 C CA . PRO A 1 278 ? 20.084 -3.535 -3.612 1.00 98.06 278 PRO A CA 1
ATOM 2150 C C . PRO A 1 278 ? 20.789 -4.032 -4.884 1.00 98.06 278 PRO A C 1
ATOM 2152 O O . PRO A 1 278 ? 21.792 -4.735 -4.787 1.00 98.06 278 PRO A O 1
ATOM 2155 N N . THR A 1 279 ? 20.330 -3.615 -6.067 1.00 97.94 279 THR A N 1
ATOM 2156 C CA . THR A 1 279 ? 20.923 -3.979 -7.365 1.00 97.94 279 THR A CA 1
ATOM 2157 C C . THR A 1 279 ? 22.353 -3.447 -7.512 1.00 97.94 279 THR A C 1
ATOM 2159 O O . THR A 1 279 ? 23.278 -4.220 -7.751 1.00 97.94 279 THR A O 1
ATOM 2162 N N . LEU A 1 280 ? 22.570 -2.149 -7.279 1.00 96.88 280 LEU A N 1
ATOM 2163 C CA . LEU A 1 280 ? 23.901 -1.531 -7.330 1.00 96.88 280 LEU A CA 1
ATOM 2164 C C . LEU A 1 280 ? 24.795 -1.936 -6.148 1.00 96.88 280 LEU A C 1
ATOM 2166 O O . LEU A 1 280 ? 26.013 -1.966 -6.295 1.00 96.88 280 LEU A O 1
ATOM 2170 N N . MET A 1 281 ? 24.222 -2.258 -4.983 1.00 97.44 281 MET A N 1
ATOM 2171 C CA . MET A 1 281 ? 24.989 -2.757 -3.831 1.00 97.44 281 MET A CA 1
ATOM 2172 C C . MET A 1 281 ? 25.484 -4.199 -4.013 1.00 97.44 281 MET A C 1
ATOM 2174 O O . MET A 1 281 ? 26.516 -4.554 -3.445 1.00 97.44 281 MET A O 1
ATOM 2178 N N . THR A 1 282 ? 24.768 -5.028 -4.776 1.00 97.19 282 THR A N 1
ATOM 2179 C CA . THR A 1 282 ? 25.130 -6.437 -5.026 1.00 97.19 282 THR A CA 1
ATOM 2180 C C . THR A 1 282 ? 25.888 -6.659 -6.335 1.00 97.19 282 THR A C 1
ATOM 2182 O O . THR A 1 282 ? 26.560 -7.677 -6.461 1.00 97.19 282 THR A O 1
ATOM 2185 N N . GLY A 1 283 ? 25.785 -5.744 -7.307 1.00 96.06 283 GLY A N 1
ATOM 2186 C CA . GLY A 1 283 ? 26.354 -5.923 -8.649 1.00 96.06 283 GLY A CA 1
ATOM 2187 C C . GLY A 1 283 ? 25.593 -6.939 -9.513 1.00 96.06 283 GLY A C 1
ATOM 2188 O O . GLY A 1 283 ? 26.108 -7.383 -10.539 1.00 96.06 283 GLY A O 1
ATOM 2189 N N . VAL A 1 284 ? 24.376 -7.326 -9.113 1.00 96.88 284 VAL A N 1
ATOM 2190 C CA . VAL A 1 284 ? 23.556 -8.298 -9.852 1.00 96.88 284 VAL A CA 1
ATOM 2191 C C . VAL A 1 284 ? 23.087 -7.694 -11.174 1.00 96.88 284 VAL A C 1
ATOM 2193 O O . VAL A 1 284 ? 22.544 -6.588 -11.187 1.00 96.88 284 VAL A O 1
ATOM 2196 N N . ILE A 1 285 ? 23.253 -8.425 -12.283 1.00 96.25 285 ILE A N 1
ATOM 2197 C CA . ILE A 1 285 ? 22.807 -7.959 -13.601 1.00 96.25 285 ILE A CA 1
ATOM 2198 C C . ILE A 1 285 ? 21.297 -7.642 -13.582 1.00 96.25 285 ILE A C 1
ATOM 2200 O O . ILE A 1 285 ? 20.511 -8.446 -13.067 1.00 96.25 285 ILE A O 1
ATOM 2204 N N . PRO A 1 286 ? 20.856 -6.515 -14.178 1.00 95.38 286 PRO A N 1
ATOM 2205 C CA . PRO A 1 286 ? 19.466 -6.055 -14.145 1.00 95.38 286 PRO A CA 1
ATOM 2206 C C . PRO A 1 286 ? 18.398 -7.116 -14.457 1.00 95.38 286 PRO A C 1
ATOM 2208 O O . PRO A 1 286 ? 17.328 -7.087 -13.857 1.00 95.38 286 PRO A O 1
ATOM 2211 N N . SER A 1 287 ? 18.673 -8.076 -15.348 1.00 93.00 287 SER A N 1
ATOM 2212 C CA . SER A 1 287 ? 17.721 -9.128 -15.744 1.00 93.00 287 SER A CA 1
ATOM 2213 C C . SER A 1 287 ? 17.460 -10.171 -14.653 1.00 93.00 287 SER A C 1
ATOM 2215 O O . SER A 1 287 ? 16.336 -10.663 -14.522 1.00 93.00 287 SER A O 1
ATOM 2217 N N . ILE A 1 288 ? 18.472 -10.483 -13.838 1.00 95.19 288 ILE A N 1
ATOM 2218 C CA . ILE A 1 288 ? 18.306 -11.332 -12.655 1.00 95.19 288 ILE A CA 1
ATOM 2219 C C . ILE A 1 288 ? 17.767 -10.486 -11.497 1.00 95.19 288 ILE A C 1
ATOM 2221 O O . ILE A 1 288 ? 16.834 -10.912 -10.823 1.00 95.19 288 ILE A O 1
ATOM 2225 N N . ALA A 1 289 ? 18.268 -9.258 -11.317 1.00 96.88 289 ALA A N 1
ATOM 2226 C CA . ALA A 1 289 ? 17.810 -8.351 -10.264 1.00 96.88 289 ALA A CA 1
ATOM 2227 C C . ALA A 1 289 ? 16.294 -8.096 -10.332 1.00 96.88 289 ALA A C 1
ATOM 2229 O O . ALA A 1 289 ? 15.620 -8.233 -9.316 1.00 96.88 289 ALA A O 1
ATOM 2230 N N . TYR A 1 290 ? 15.733 -7.836 -11.520 1.00 95.75 290 TYR A N 1
ATOM 2231 C CA . TYR A 1 290 ? 14.284 -7.696 -11.745 1.00 95.75 290 TYR A CA 1
ATOM 2232 C C . TYR A 1 290 ? 13.509 -8.890 -11.149 1.00 95.75 290 TYR A C 1
ATOM 2234 O O . TYR A 1 290 ? 12.584 -8.715 -10.357 1.00 95.75 290 TYR A O 1
ATOM 2242 N N . ASN A 1 291 ? 13.959 -10.118 -11.423 1.00 95.44 291 ASN A N 1
ATOM 2243 C CA . ASN A 1 291 ? 13.355 -11.349 -10.906 1.00 95.44 291 ASN A CA 1
ATOM 2244 C C . ASN A 1 291 ? 13.526 -11.570 -9.387 1.00 95.44 291 ASN A C 1
ATOM 2246 O O . ASN A 1 291 ? 12.779 -12.361 -8.814 1.00 95.44 291 ASN A O 1
ATOM 2250 N N . LEU A 1 292 ? 14.454 -10.870 -8.723 1.00 97.69 292 LEU A N 1
ATOM 2251 C CA . LEU A 1 292 ? 14.642 -10.889 -7.261 1.00 97.69 292 LEU A CA 1
ATOM 2252 C C . LEU A 1 292 ? 13.927 -9.723 -6.550 1.00 97.69 292 LEU A C 1
ATOM 2254 O O . LEU A 1 292 ? 13.547 -9.841 -5.381 1.00 97.69 292 LEU A O 1
ATOM 2258 N N . ILE A 1 293 ? 13.685 -8.618 -7.263 1.00 98.19 293 ILE A N 1
ATOM 2259 C CA . ILE A 1 293 ? 12.924 -7.456 -6.790 1.00 98.19 293 ILE A CA 1
ATOM 2260 C C . ILE A 1 293 ? 11.448 -7.814 -6.571 1.00 98.19 293 ILE A C 1
ATOM 2262 O O . ILE A 1 293 ? 10.881 -7.426 -5.549 1.00 98.19 293 ILE A O 1
ATOM 2266 N N . LEU A 1 294 ? 10.837 -8.587 -7.475 1.00 97.00 294 LEU A N 1
ATOM 2267 C CA . LEU A 1 294 ? 9.432 -9.005 -7.359 1.00 97.00 294 LEU A CA 1
ATOM 2268 C C . LEU A 1 294 ? 9.170 -9.794 -6.049 1.00 97.00 294 LEU A C 1
ATOM 2270 O O . LEU A 1 294 ? 8.355 -9.336 -5.242 1.00 97.00 294 LEU A O 1
ATOM 2274 N N . PRO A 1 295 ? 9.892 -10.897 -5.742 1.00 98.06 295 PRO A N 1
ATOM 2275 C CA . PRO A 1 295 ? 9.773 -11.598 -4.459 1.00 98.06 295 PRO A CA 1
ATOM 2276 C C . PRO A 1 295 ? 10.127 -10.752 -3.230 1.00 98.06 295 PRO A C 1
ATOM 2278 O O . PRO A 1 295 ? 9.528 -10.929 -2.168 1.00 98.06 295 PRO A O 1
ATOM 2281 N N . MET A 1 296 ? 11.080 -9.820 -3.355 1.00 98.44 296 MET A N 1
ATOM 2282 C CA . MET A 1 296 ? 11.443 -8.892 -2.280 1.00 98.44 296 MET A CA 1
ATOM 2283 C C . MET A 1 296 ? 10.271 -7.971 -1.918 1.00 98.44 296 MET A C 1
ATOM 2285 O O . MET A 1 296 ? 9.891 -7.901 -0.750 1.00 98.44 296 MET A O 1
ATOM 2289 N N . LEU A 1 297 ? 9.674 -7.296 -2.905 1.00 98.69 297 LEU A N 1
ATOM 2290 C CA . LEU A 1 297 ? 8.548 -6.384 -2.694 1.00 98.69 297 LEU A CA 1
ATOM 2291 C C . LEU A 1 297 ? 7.298 -7.132 -2.202 1.00 98.69 297 LEU A C 1
ATOM 2293 O O . LEU A 1 297 ? 6.627 -6.654 -1.289 1.00 98.69 297 LEU A O 1
ATOM 2297 N N . PHE A 1 298 ? 7.039 -8.336 -2.719 1.00 98.62 298 PHE A N 1
ATOM 2298 C CA . PHE A 1 298 ? 5.978 -9.232 -2.246 1.00 98.62 298 PHE A CA 1
ATOM 2299 C C . PHE A 1 298 ? 6.120 -9.553 -0.747 1.00 98.62 298 PHE A C 1
ATOM 2301 O O . PHE A 1 298 ? 5.205 -9.313 0.047 1.00 98.62 298 PHE A O 1
ATOM 2308 N N . ALA A 1 299 ? 7.305 -10.021 -0.336 1.00 98.75 299 ALA A N 1
ATOM 2309 C CA . ALA A 1 299 ? 7.601 -10.346 1.056 1.00 98.75 299 ALA A CA 1
ATOM 2310 C C . ALA A 1 299 ? 7.559 -9.113 1.974 1.00 98.75 299 ALA A C 1
ATOM 2312 O O . ALA A 1 299 ? 7.046 -9.197 3.090 1.00 98.75 299 ALA A O 1
ATOM 2313 N N . MET A 1 300 ? 8.043 -7.956 1.504 1.00 98.75 300 MET A N 1
ATOM 2314 C CA . MET A 1 300 ? 7.978 -6.691 2.244 1.00 98.75 300 MET A CA 1
ATOM 2315 C C . MET A 1 300 ? 6.533 -6.228 2.473 1.00 98.75 300 MET A C 1
ATOM 2317 O O . MET A 1 300 ? 6.200 -5.839 3.592 1.00 98.75 300 MET A O 1
ATOM 2321 N N . THR A 1 301 ? 5.666 -6.306 1.460 1.00 98.81 301 THR A N 1
ATOM 2322 C CA . THR A 1 301 ? 4.242 -5.942 1.574 1.00 98.81 301 THR A CA 1
ATOM 2323 C C . THR A 1 301 ? 3.514 -6.853 2.566 1.00 98.81 301 THR A C 1
ATOM 2325 O O . THR A 1 301 ? 2.894 -6.363 3.512 1.00 98.81 301 THR A O 1
ATOM 2328 N N . GLY A 1 302 ? 3.640 -8.178 2.422 1.00 98.69 302 GLY A N 1
ATOM 2329 C CA . GLY A 1 302 ? 2.978 -9.134 3.318 1.00 98.69 302 GLY A CA 1
ATOM 2330 C C . GLY A 1 302 ? 3.437 -9.016 4.779 1.00 98.69 302 GLY A C 1
ATOM 2331 O O . GLY A 1 302 ? 2.616 -9.034 5.699 1.00 98.69 302 GLY A O 1
ATOM 2332 N N . VAL A 1 303 ? 4.738 -8.817 5.013 1.00 98.69 303 VAL A N 1
ATOM 2333 C CA . VAL A 1 303 ? 5.297 -8.624 6.362 1.00 98.69 303 VAL A CA 1
ATOM 2334 C C . VAL A 1 303 ? 4.923 -7.270 6.972 1.00 98.69 303 VAL A C 1
ATOM 2336 O O . VAL A 1 303 ? 4.652 -7.197 8.174 1.00 98.69 303 VAL A O 1
ATOM 2339 N N . ALA A 1 304 ? 4.833 -6.206 6.172 1.00 98.75 304 ALA A N 1
ATOM 2340 C CA . ALA A 1 304 ? 4.320 -4.928 6.650 1.00 98.75 304 ALA A CA 1
ATOM 2341 C C . ALA A 1 304 ? 2.854 -5.060 7.107 1.00 98.75 304 ALA A C 1
ATOM 2343 O O . ALA A 1 304 ? 2.525 -4.646 8.220 1.00 98.75 304 ALA A O 1
ATOM 2344 N N . ALA A 1 305 ? 1.994 -5.717 6.317 1.00 98.75 305 ALA A N 1
ATOM 2345 C CA . ALA A 1 305 ? 0.599 -5.975 6.684 1.00 98.75 305 ALA A CA 1
ATOM 2346 C C . ALA A 1 305 ? 0.485 -6.796 7.986 1.00 98.75 305 ALA A C 1
ATOM 2348 O O . ALA A 1 305 ? -0.299 -6.439 8.874 1.00 98.75 305 ALA A O 1
ATOM 2349 N N . PHE A 1 306 ? 1.331 -7.825 8.148 1.00 98.75 306 PHE A N 1
ATOM 2350 C CA . PHE A 1 306 ? 1.437 -8.611 9.381 1.00 98.75 306 PHE A CA 1
ATOM 2351 C C . PHE A 1 306 ? 1.717 -7.733 10.609 1.00 98.75 306 PHE A C 1
ATOM 2353 O O . PHE A 1 306 ? 0.950 -7.765 11.574 1.00 98.75 306 PHE A O 1
ATOM 2360 N N . SER A 1 307 ? 2.784 -6.923 10.583 1.00 98.44 307 SER A N 1
ATOM 2361 C CA . SER A 1 307 ? 3.192 -6.111 11.741 1.00 98.44 307 SER A CA 1
ATOM 2362 C C . SER A 1 307 ? 2.152 -5.054 12.134 1.00 98.44 307 SER A C 1
ATOM 2364 O O . SER A 1 307 ? 2.010 -4.746 13.325 1.00 98.44 307 SER A O 1
ATOM 2366 N N . LEU A 1 308 ? 1.391 -4.525 11.169 1.00 98.62 308 LEU A N 1
ATOM 2367 C CA . LEU A 1 308 ? 0.309 -3.570 11.424 1.00 98.62 308 LEU A CA 1
ATOM 2368 C C . LEU A 1 308 ? -0.880 -4.229 12.130 1.00 98.62 308 LEU A C 1
ATOM 2370 O O . LEU A 1 308 ? -1.247 -3.798 13.224 1.00 98.62 308 LEU A O 1
ATOM 2374 N N . ALA A 1 309 ? -1.452 -5.295 11.562 1.00 98.00 309 ALA A N 1
ATOM 2375 C CA . ALA A 1 309 ? -2.610 -5.968 12.157 1.00 98.00 309 ALA A CA 1
ATOM 2376 C C . ALA A 1 309 ? -2.268 -6.660 13.491 1.00 98.00 309 ALA A C 1
ATOM 2378 O O . ALA A 1 309 ? -3.056 -6.592 14.439 1.00 98.00 309 ALA A O 1
ATOM 2379 N N . PHE A 1 310 ? -1.055 -7.216 13.618 1.00 97.38 310 PHE A N 1
ATOM 2380 C CA . PHE A 1 310 ? -0.523 -7.702 14.894 1.00 97.38 310 PHE A CA 1
ATOM 2381 C C . PHE A 1 310 ? -0.501 -6.584 15.950 1.00 97.38 310 PHE A C 1
ATOM 2383 O O . PHE A 1 310 ? -0.974 -6.776 17.072 1.00 97.38 310 PHE A O 1
ATOM 2390 N N . THR A 1 311 ? 0.022 -5.401 15.600 1.00 96.88 311 THR A N 1
ATOM 2391 C CA . THR A 1 311 ? 0.073 -4.243 16.509 1.00 96.88 311 THR A CA 1
ATOM 2392 C C . THR A 1 311 ? -1.330 -3.775 16.894 1.00 96.88 311 THR A C 1
ATOM 2394 O O . THR A 1 311 ? -1.581 -3.517 18.071 1.00 96.88 311 THR A O 1
ATOM 2397 N N . LEU A 1 312 ? -2.258 -3.687 15.938 1.00 95.81 312 LEU A N 1
ATOM 2398 C CA . LEU A 1 312 ? -3.631 -3.248 16.194 1.00 95.81 312 LEU A CA 1
ATOM 2399 C C . LEU A 1 312 ? -4.310 -4.143 17.240 1.00 95.81 312 LEU A C 1
ATOM 2401 O O . LEU A 1 312 ? -4.791 -3.633 18.250 1.00 95.81 312 LEU A O 1
ATOM 2405 N N . VAL A 1 313 ? -4.243 -5.468 17.080 1.00 94.06 313 VAL A N 1
ATOM 2406 C CA . VAL A 1 313 ? -4.823 -6.435 18.033 1.00 94.06 313 VAL A CA 1
ATOM 2407 C C . VAL A 1 313 ? -4.023 -6.536 19.346 1.00 94.06 313 VAL A C 1
ATOM 2409 O O . VAL A 1 313 ? -4.596 -6.785 20.406 1.00 94.06 313 VAL A O 1
ATOM 2412 N N . ASP A 1 314 ? -2.717 -6.247 19.355 1.00 91.75 314 ASP A N 1
ATOM 2413 C CA . ASP A 1 314 ? -1.945 -6.132 20.602 1.00 91.75 314 ASP A CA 1
ATOM 2414 C C . ASP A 1 314 ? -2.324 -4.903 21.451 1.00 91.75 314 ASP A C 1
ATOM 2416 O O . ASP A 1 314 ? -2.385 -4.965 22.689 1.00 91.75 314 ASP A O 1
ATOM 2420 N N . ARG A 1 315 ? -2.589 -3.770 20.792 1.00 89.94 315 ARG A N 1
ATOM 2421 C CA . ARG A 1 315 ? -2.955 -2.511 21.456 1.00 89.94 315 ARG A CA 1
ATOM 2422 C C . ARG A 1 315 ? -4.463 -2.375 21.695 1.00 89.94 315 ARG A C 1
ATOM 2424 O O . ARG A 1 315 ? -4.865 -1.534 22.502 1.00 89.94 315 ARG A O 1
ATOM 2431 N N . TRP A 1 316 ? -5.283 -3.244 21.106 1.00 86.69 316 TRP A N 1
ATOM 2432 C CA . TRP A 1 316 ? -6.712 -3.375 21.393 1.00 86.69 316 TRP A CA 1
ATOM 2433 C C . TRP A 1 316 ? -6.945 -3.976 22.784 1.00 86.69 316 TRP A C 1
ATOM 2435 O O . TRP A 1 316 ? -6.905 -5.187 23.013 1.00 86.69 316 TRP A O 1
ATOM 2445 N N . ARG A 1 317 ? -7.195 -3.092 23.750 1.00 75.81 317 ARG A N 1
ATOM 2446 C CA . ARG A 1 317 ? -7.493 -3.452 25.139 1.00 75.81 317 ARG A CA 1
ATOM 2447 C C . ARG A 1 317 ? -8.816 -2.845 25.554 1.00 75.81 317 ARG A C 1
ATOM 2449 O O . ARG A 1 317 ? -9.064 -1.668 25.296 1.00 75.81 317 ARG A O 1
ATOM 2456 N N . VAL A 1 318 ? -9.645 -3.639 26.222 1.00 63.47 318 VAL A N 1
ATOM 2457 C CA . VAL A 1 318 ? -10.973 -3.226 26.685 1.00 63.47 318 VAL A CA 1
ATOM 2458 C C . VAL A 1 318 ? -11.055 -3.365 28.200 1.00 63.47 318 VAL A C 1
ATOM 2460 O O . VAL A 1 318 ? -10.502 -4.289 28.801 1.00 63.47 318 VAL A O 1
ATOM 2463 N N . GLN A 1 319 ? -11.711 -2.393 28.828 1.00 56.28 319 GLN A N 1
ATOM 2464 C CA . GLN A 1 319 ? -11.928 -2.376 30.271 1.00 56.28 319 GLN A CA 1
ATOM 2465 C C . GLN A 1 319 ? -13.076 -3.338 30.626 1.00 56.28 319 GLN A C 1
ATOM 2467 O O . GLN A 1 319 ? -14.112 -3.288 29.956 1.00 56.28 319 GLN A O 1
ATOM 2472 N N . PRO A 1 320 ? -12.937 -4.191 31.660 1.00 51.91 320 PRO A N 1
ATOM 2473 C CA . PRO A 1 320 ? -14.037 -5.024 32.141 1.00 51.91 320 PRO A CA 1
ATOM 2474 C C . PRO A 1 320 ? -15.273 -4.181 32.482 1.00 51.91 320 PRO A C 1
ATOM 2476 O O . PRO A 1 320 ? -15.176 -3.182 33.195 1.00 51.91 320 PRO A O 1
ATOM 2479 N N . SER A 1 321 ? -16.445 -4.576 31.980 1.00 45.34 321 SER A N 1
ATOM 2480 C CA . SER A 1 321 ? -17.687 -3.787 32.092 1.00 45.34 321 SER A CA 1
ATOM 2481 C C . SER A 1 321 ? -18.339 -3.819 33.484 1.00 45.34 321 SER A C 1
ATOM 2483 O O . SER A 1 321 ? -19.373 -3.184 33.700 1.00 45.34 321 SER A O 1
ATOM 2485 N N . ALA A 1 322 ? -17.739 -4.537 34.435 1.00 45.53 322 ALA A N 1
ATOM 2486 C CA . ALA A 1 322 ? -18.137 -4.592 35.834 1.00 45.53 322 ALA A CA 1
ATOM 2487 C C . ALA A 1 322 ? -16.894 -4.603 36.748 1.00 45.53 322 ALA A C 1
ATOM 2489 O O . ALA A 1 322 ? -15.859 -5.152 36.366 1.00 45.53 322 ALA A O 1
ATOM 2490 N N . PRO A 1 323 ? -16.974 -4.030 37.963 1.00 42.38 323 PRO A N 1
ATOM 2491 C CA . PRO A 1 323 ? -16.010 -4.297 39.021 1.00 42.38 323 PRO A CA 1
ATOM 2492 C C . PRO A 1 323 ? -16.318 -5.670 39.639 1.00 42.38 323 PRO A C 1
ATOM 2494 O O . PRO A 1 323 ? -17.122 -5.776 40.566 1.00 42.38 323 PRO A O 1
ATOM 2497 N N . GLU A 1 324 ? -15.711 -6.731 39.108 1.00 43.16 324 GLU A N 1
ATOM 2498 C CA . GLU A 1 324 ? -15.802 -8.055 39.730 1.00 43.16 324 GLU A CA 1
ATOM 2499 C C . GLU A 1 324 ? -15.132 -8.049 41.113 1.00 43.16 324 GLU A C 1
ATOM 2501 O O . GLU A 1 324 ? -14.017 -7.561 41.266 1.00 43.16 324 GLU A O 1
ATOM 2506 N N . VAL A 1 325 ? -15.847 -8.597 42.104 1.00 45.22 325 VAL A N 1
ATOM 2507 C CA . VAL A 1 325 ? -15.409 -9.061 43.438 1.00 45.22 325 VAL A CA 1
ATOM 2508 C C . VAL A 1 325 ? -14.167 -8.378 44.046 1.0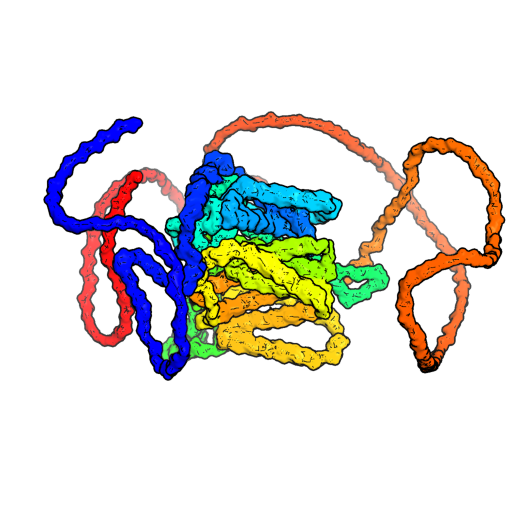0 45.22 325 VAL A C 1
ATOM 2510 O O . VAL A 1 325 ? -13.030 -8.630 43.641 1.00 45.22 325 VAL A O 1
ATOM 2513 N N . ARG A 1 326 ? -14.386 -7.619 45.138 1.00 40.47 326 ARG A N 1
ATOM 2514 C CA . ARG A 1 326 ? -13.352 -7.033 46.025 1.00 40.47 326 ARG A CA 1
ATOM 2515 C C . ARG A 1 326 ? -12.111 -7.938 46.160 1.00 40.47 326 ARG A C 1
ATOM 2517 O O . ARG A 1 326 ? -12.137 -8.903 46.917 1.00 40.47 326 ARG A O 1
ATOM 2524 N N . GLY A 1 327 ? -11.019 -7.584 45.478 1.00 45.94 327 GLY A N 1
ATOM 2525 C CA . GLY A 1 327 ? -9.714 -8.241 45.633 1.00 45.94 327 GLY A CA 1
ATOM 2526 C C . GLY A 1 327 ? -8.923 -8.454 44.340 1.00 45.94 327 GLY A C 1
ATOM 2527 O O . GLY A 1 327 ? -7.697 -8.507 44.401 1.00 45.94 327 GLY A O 1
ATOM 2528 N N . LYS A 1 328 ? -9.572 -8.532 43.170 1.00 45.12 328 LYS A N 1
ATOM 2529 C CA . LYS A 1 328 ? -8.867 -8.627 41.876 1.00 45.12 328 LYS A CA 1
ATOM 2530 C C . LYS A 1 328 ? -8.717 -7.246 41.227 1.00 45.12 328 LYS A C 1
ATOM 2532 O O . LYS A 1 328 ? -9.637 -6.435 41.233 1.00 45.12 328 LYS A O 1
ATOM 2537 N N . LEU A 1 329 ? -7.535 -6.970 40.673 1.00 44.94 329 LEU A N 1
ATOM 2538 C CA . LEU A 1 329 ? -7.272 -5.754 39.897 1.00 44.94 329 LEU A CA 1
ATOM 2539 C C . LEU A 1 329 ? -8.022 -5.821 38.559 1.00 44.94 329 LEU A C 1
ATOM 2541 O O . LEU A 1 329 ? -7.857 -6.793 37.824 1.00 44.94 329 LEU A O 1
ATOM 2545 N N . ASN A 1 330 ? -8.765 -4.763 38.211 1.00 49.72 330 ASN A N 1
ATOM 2546 C CA . ASN A 1 330 ? -9.392 -4.593 36.892 1.00 49.72 330 ASN A CA 1
ATOM 2547 C C . ASN A 1 330 ? -8.321 -4.352 35.808 1.00 49.72 330 ASN A C 1
ATOM 2549 O O . ASN A 1 330 ? -8.098 -3.230 35.350 1.00 49.72 330 ASN A O 1
ATOM 2553 N N . THR A 1 331 ? -7.627 -5.414 35.405 1.00 53.31 331 THR A N 1
ATOM 2554 C CA . THR A 1 331 ? -6.663 -5.389 34.304 1.00 53.31 331 THR A CA 1
ATOM 2555 C C . THR A 1 331 ? -7.405 -5.387 32.959 1.00 53.31 331 THR A C 1
ATOM 2557 O O . THR A 1 331 ? -8.273 -6.233 32.733 1.00 53.31 331 THR A O 1
ATOM 2560 N N . PRO A 1 332 ? -7.106 -4.450 32.035 1.00 57.91 332 PRO A N 1
ATOM 2561 C CA . PRO A 1 332 ? -7.715 -4.455 30.707 1.00 57.91 332 PRO A CA 1
ATOM 2562 C C . PRO A 1 332 ? -7.358 -5.737 29.951 1.00 57.91 332 PRO A C 1
ATOM 2564 O O . PRO A 1 332 ? -6.176 -6.012 29.723 1.00 57.91 332 PRO A O 1
ATOM 2567 N N . ARG A 1 333 ? -8.370 -6.511 29.546 1.00 62.03 333 ARG A N 1
ATOM 2568 C CA . ARG A 1 333 ? -8.168 -7.716 28.734 1.00 62.03 333 ARG A CA 1
ATOM 2569 C C . ARG A 1 333 ? -7.876 -7.315 27.283 1.00 62.03 333 ARG A C 1
ATOM 2571 O O . ARG A 1 333 ? -8.478 -6.376 26.753 1.00 62.03 333 ARG A O 1
ATOM 2578 N N . ARG A 1 334 ? -6.937 -8.030 26.655 1.00 66.81 334 ARG A N 1
ATOM 2579 C CA . ARG A 1 334 ? -6.778 -8.061 25.192 1.00 66.81 334 ARG A CA 1
ATOM 2580 C C . ARG A 1 334 ? -7.937 -8.870 24.606 1.00 66.81 334 ARG A C 1
ATOM 2582 O O . ARG A 1 334 ? -8.438 -9.775 25.270 1.00 66.81 334 ARG A O 1
ATOM 2589 N N . LEU A 1 335 ? -8.339 -8.556 23.382 1.00 72.38 335 LEU A N 1
ATOM 2590 C CA . LEU A 1 335 ? -9.294 -9.342 22.605 1.00 72.38 335 LEU A CA 1
ATOM 2591 C C . LEU A 1 335 ? -8.612 -9.861 21.348 1.00 72.38 335 LEU A C 1
ATOM 2593 O O . LEU A 1 335 ? -7.788 -9.158 20.770 1.00 72.38 335 LEU A O 1
ATOM 2597 N N . GLY A 1 336 ? -8.964 -11.078 20.946 1.00 83.56 336 GLY A N 1
ATOM 2598 C CA . GLY A 1 336 ? -8.377 -11.723 19.782 1.00 83.56 336 GLY A CA 1
ATOM 2599 C C . GLY A 1 336 ? -6.8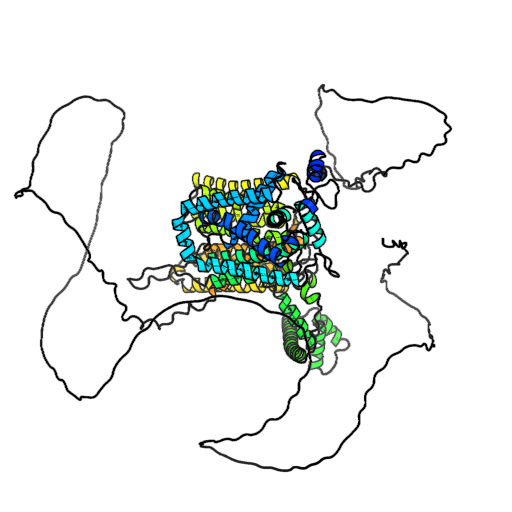97 -12.093 19.925 1.00 83.56 336 GLY A C 1
ATOM 2600 O O . GLY A 1 336 ? -6.229 -11.869 20.942 1.00 83.56 336 GLY A O 1
ATOM 2601 N N . ASN A 1 337 ? -6.394 -12.689 18.853 1.00 91.00 337 ASN A N 1
ATOM 2602 C CA . ASN A 1 337 ? -5.068 -13.259 18.731 1.00 91.00 337 ASN A CA 1
ATOM 2603 C C . ASN A 1 337 ? -4.286 -12.499 17.643 1.00 91.00 337 ASN A C 1
ATOM 2605 O O . ASN A 1 337 ? -4.675 -12.519 16.474 1.00 91.00 337 ASN A O 1
ATOM 2609 N N . PRO A 1 338 ? -3.181 -11.814 17.989 1.00 93.81 338 PRO A N 1
ATOM 2610 C CA . PRO A 1 338 ? -2.485 -10.924 17.065 1.00 93.81 338 PRO A CA 1
ATOM 2611 C C . PRO A 1 338 ? -1.706 -11.692 15.992 1.00 93.81 338 PRO A C 1
ATOM 2613 O O . PRO A 1 338 ? -1.432 -11.132 14.937 1.00 93.81 338 PRO A O 1
ATOM 2616 N N . TYR A 1 339 ? -1.365 -12.966 16.231 1.00 94.62 339 TYR A N 1
ATOM 2617 C CA . TYR A 1 339 ? -0.719 -13.813 15.229 1.00 94.62 339 TYR A CA 1
ATOM 2618 C C . TYR A 1 339 ? -1.720 -14.224 14.148 1.00 94.62 339 TYR A C 1
ATOM 2620 O O . TYR A 1 339 ? -1.385 -14.157 12.970 1.00 94.62 339 TYR A O 1
ATOM 2628 N N . ILE A 1 340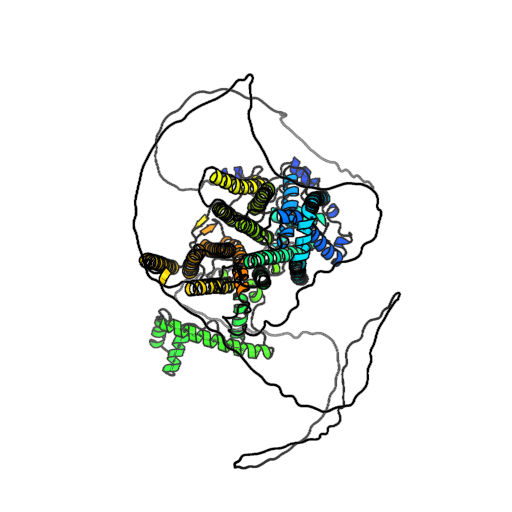 ? -2.962 -14.551 14.534 1.00 95.25 340 ILE A N 1
ATOM 2629 C CA . ILE A 1 340 ? -4.069 -14.755 13.587 1.00 95.25 340 ILE A CA 1
ATOM 2630 C C . ILE A 1 340 ? -4.358 -13.447 12.842 1.00 95.25 340 ILE A C 1
ATOM 2632 O O . ILE A 1 340 ? -4.474 -13.465 11.623 1.00 95.25 340 ILE A O 1
ATOM 2636 N N . ALA A 1 341 ? -4.386 -12.307 13.541 1.00 96.25 341 ALA A N 1
ATOM 2637 C CA . ALA A 1 341 ? -4.625 -11.001 12.923 1.00 96.25 341 ALA A CA 1
ATOM 2638 C C . ALA A 1 341 ? -3.568 -10.625 11.871 1.00 96.25 341 ALA A C 1
ATOM 2640 O O . ALA A 1 341 ? -3.901 -10.232 10.754 1.00 96.25 341 ALA A O 1
ATOM 2641 N N . GLY A 1 342 ? -2.288 -10.770 12.228 1.00 97.25 342 GLY A N 1
ATOM 2642 C CA . GLY A 1 342 ? -1.164 -10.519 11.334 1.00 97.25 342 GLY A CA 1
ATOM 2643 C C . GLY A 1 342 ? -1.135 -11.486 10.153 1.00 97.25 342 GLY A C 1
ATOM 2644 O O . GLY A 1 342 ? -0.926 -11.056 9.023 1.00 97.25 342 GLY A O 1
ATOM 2645 N N . LEU A 1 343 ? -1.384 -12.779 10.387 1.00 97.56 343 LEU A N 1
ATOM 2646 C CA . LEU A 1 343 ? -1.431 -13.782 9.321 1.00 97.56 343 LEU A CA 1
ATOM 2647 C C . LEU A 1 343 ? -2.609 -13.541 8.367 1.00 97.56 343 LEU A C 1
ATOM 2649 O O . LEU A 1 343 ? -2.421 -13.604 7.158 1.00 97.56 343 LEU A O 1
ATOM 2653 N N . ALA A 1 344 ? -3.793 -13.204 8.885 1.00 97.62 344 ALA A N 1
ATOM 2654 C CA . ALA A 1 344 ? -4.953 -12.853 8.069 1.00 97.62 344 ALA A CA 1
ATOM 2655 C C . ALA A 1 344 ? -4.679 -11.611 7.206 1.00 97.62 344 ALA A C 1
ATOM 2657 O O . ALA A 1 344 ? -4.922 -11.652 6.003 1.00 97.62 344 ALA A O 1
ATOM 2658 N N . ALA A 1 345 ? -4.099 -10.549 7.781 1.00 98.50 345 ALA A N 1
ATOM 2659 C CA . ALA A 1 345 ? -3.716 -9.354 7.025 1.00 98.50 345 ALA A CA 1
ATOM 2660 C C . ALA A 1 345 ? -2.675 -9.650 5.937 1.00 98.50 345 ALA A C 1
ATOM 2662 O O . ALA A 1 345 ? -2.805 -9.155 4.825 1.00 98.50 345 ALA A O 1
ATOM 2663 N N . LEU A 1 346 ? -1.664 -10.469 6.241 1.00 98.56 346 LEU A N 1
ATOM 2664 C CA . LEU A 1 346 ? -0.630 -10.895 5.295 1.00 98.56 346 LEU A CA 1
ATOM 2665 C C . LEU A 1 346 ? -1.221 -11.706 4.136 1.00 98.56 346 LEU A C 1
ATOM 2667 O O . LEU A 1 346 ? -0.931 -11.416 2.977 1.00 98.56 346 LEU A O 1
ATOM 2671 N N . LEU A 1 347 ? -2.067 -12.696 4.439 1.00 98.00 347 LEU A N 1
ATOM 2672 C CA . LEU A 1 347 ? -2.711 -13.530 3.425 1.00 98.00 347 LEU A CA 1
ATOM 2673 C C . LEU A 1 347 ? -3.641 -12.695 2.539 1.00 98.00 347 LEU A C 1
ATOM 2675 O O . LEU A 1 347 ? -3.556 -12.789 1.319 1.00 98.00 347 LEU A O 1
ATOM 2679 N N . MET A 1 348 ? -4.471 -11.833 3.128 1.00 97.56 348 MET A N 1
ATOM 2680 C CA . MET A 1 348 ? -5.350 -10.935 2.376 1.00 97.56 348 MET A CA 1
ATOM 2681 C C . MET A 1 348 ? -4.575 -9.905 1.537 1.00 97.56 348 MET A C 1
ATOM 2683 O O . MET A 1 348 ? -4.974 -9.627 0.411 1.00 97.56 348 MET A O 1
ATOM 2687 N N . ALA A 1 349 ? -3.456 -9.376 2.043 1.00 98.12 349 ALA A N 1
ATOM 2688 C CA . ALA A 1 349 ? -2.698 -8.328 1.359 1.00 98.12 349 ALA A CA 1
ATOM 2689 C C . ALA A 1 349 ? -1.966 -8.811 0.103 1.00 98.12 349 ALA A C 1
ATOM 2691 O O . ALA A 1 349 ? -1.855 -8.029 -0.837 1.00 98.12 349 ALA A O 1
ATOM 2692 N N . VAL A 1 350 ? -1.433 -10.043 0.088 1.00 97.44 350 VAL A N 1
ATOM 2693 C CA . VAL A 1 350 ? -0.586 -10.516 -1.029 1.00 97.44 350 VAL A CA 1
ATOM 2694 C C . VAL A 1 350 ? -0.840 -11.944 -1.523 1.00 97.44 350 VAL A C 1
ATOM 2696 O O . VAL A 1 350 ? -0.289 -12.294 -2.556 1.00 97.44 350 VAL A O 1
ATOM 2699 N N . VAL A 1 351 ? -1.633 -12.783 -0.845 1.00 95.62 351 VAL A N 1
ATOM 2700 C CA . VAL A 1 351 ? -1.803 -14.210 -1.221 1.00 95.62 351 VAL A CA 1
ATOM 2701 C C . VAL A 1 351 ? -3.199 -14.526 -1.761 1.00 95.62 351 VAL A C 1
ATOM 2703 O O . VAL A 1 351 ? -3.343 -15.351 -2.658 1.00 95.62 351 VAL A O 1
ATOM 2706 N N . LEU A 1 352 ? -4.238 -13.898 -1.212 1.00 94.12 352 LEU A N 1
ATOM 2707 C CA . LEU A 1 352 ? -5.623 -14.115 -1.622 1.00 94.12 352 LEU A CA 1
ATOM 2708 C C . LEU A 1 352 ? -5.996 -13.183 -2.783 1.00 94.12 352 LEU A C 1
ATOM 2710 O O . LEU A 1 352 ? -5.678 -11.995 -2.764 1.00 94.12 352 LEU A O 1
ATOM 2714 N N . GLY A 1 353 ? -6.691 -13.736 -3.778 1.00 91.31 353 GLY A N 1
ATOM 2715 C CA . GLY A 1 353 ? -7.378 -12.973 -4.821 1.00 91.31 353 GLY A CA 1
ATOM 2716 C C . GLY A 1 353 ? -8.788 -12.550 -4.396 1.00 91.31 353 GLY A C 1
ATOM 2717 O O . GLY A 1 353 ? -9.172 -12.678 -3.231 1.00 91.31 353 GLY A O 1
ATOM 2718 N N . ASN A 1 354 ? -9.563 -12.057 -5.358 1.00 94.06 354 ASN A N 1
ATOM 2719 C CA . ASN A 1 354 ? -10.975 -11.725 -5.177 1.00 94.06 354 ASN A CA 1
ATOM 2720 C C . ASN A 1 354 ? -11.883 -12.955 -5.403 1.00 94.06 354 ASN A C 1
ATOM 2722 O O . ASN A 1 354 ? -11.403 -14.061 -5.668 1.00 94.06 354 ASN A O 1
ATOM 2726 N N . LEU A 1 355 ? -13.199 -12.787 -5.245 1.00 93.88 355 LEU A N 1
ATOM 2727 C CA . LEU A 1 355 ? -14.167 -13.887 -5.345 1.00 93.88 355 LEU A CA 1
ATOM 2728 C C . LEU A 1 355 ? -14.485 -14.283 -6.798 1.00 93.88 355 LEU A C 1
ATOM 2730 O O . LEU A 1 355 ? -15.040 -15.361 -7.019 1.00 93.88 355 LEU A O 1
ATOM 2734 N N . ASP A 1 356 ? -14.053 -13.492 -7.787 1.00 91.50 356 ASP A N 1
ATOM 2735 C CA . ASP A 1 356 ? -14.197 -13.851 -9.199 1.00 91.50 356 ASP A CA 1
ATOM 2736 C C . ASP A 1 356 ? -13.382 -15.101 -9.578 1.00 91.50 356 ASP A C 1
ATOM 2738 O O . ASP A 1 356 ? -13.867 -15.921 -10.351 1.00 91.50 356 ASP A O 1
ATOM 2742 N N . THR A 1 357 ? -12.209 -15.352 -8.978 1.00 90.19 357 THR A N 1
ATOM 2743 C CA . THR A 1 357 ? -11.465 -16.600 -9.248 1.00 90.19 357 THR A CA 1
ATOM 2744 C C . THR A 1 357 ? -12.283 -17.858 -8.868 1.00 90.19 357 THR A C 1
ATOM 2746 O O . THR A 1 357 ? -12.440 -18.741 -9.717 1.00 90.19 357 THR A O 1
ATOM 2749 N N . PRO A 1 358 ? -12.881 -17.964 -7.656 1.00 91.06 358 PRO A N 1
ATOM 2750 C CA . PRO A 1 358 ? -13.923 -18.954 -7.365 1.00 91.06 358 PRO A CA 1
ATOM 2751 C C . PRO A 1 358 ? -15.096 -18.959 -8.354 1.00 91.06 358 PRO A C 1
ATOM 2753 O O . PRO A 1 358 ? -15.540 -20.033 -8.757 1.00 91.06 358 PRO A O 1
ATOM 2756 N N . ARG A 1 359 ? -15.597 -17.789 -8.764 1.00 89.50 359 ARG A N 1
ATOM 2757 C CA . ARG A 1 359 ? -16.749 -17.655 -9.669 1.00 89.50 359 ARG A CA 1
ATOM 2758 C C . ARG A 1 359 ? -16.476 -18.222 -11.065 1.00 89.50 359 ARG A C 1
ATOM 2760 O O . ARG A 1 359 ? -17.287 -18.982 -11.583 1.00 89.50 359 ARG A O 1
ATOM 2767 N N . VAL A 1 360 ? -15.307 -17.939 -11.641 1.00 90.31 360 VAL A N 1
ATOM 2768 C CA . VAL A 1 360 ? -14.830 -18.513 -12.912 1.00 90.31 360 VAL A CA 1
ATOM 2769 C C . VAL A 1 360 ? -14.701 -20.035 -12.809 1.00 90.31 360 VAL A C 1
ATOM 2771 O O . VAL A 1 360 ? -15.120 -20.748 -13.724 1.00 90.31 360 VAL A O 1
ATOM 2774 N N . ALA A 1 361 ? -14.189 -20.550 -11.686 1.00 91.25 361 ALA A N 1
ATOM 2775 C CA . ALA A 1 361 ? -14.107 -21.988 -11.437 1.00 91.25 361 ALA A CA 1
ATOM 2776 C C . ALA A 1 361 ? -15.498 -22.649 -11.353 1.00 91.25 361 ALA A C 1
ATOM 2778 O O . ALA A 1 361 ? -15.729 -23.682 -11.985 1.00 91.25 361 ALA A O 1
ATOM 2779 N N . LEU A 1 362 ? -16.435 -22.040 -10.618 1.00 91.75 362 LEU A N 1
ATOM 2780 C CA . LEU A 1 362 ? -17.814 -22.518 -10.479 1.00 91.75 362 LEU A CA 1
ATOM 2781 C C . LEU A 1 362 ? -18.576 -22.464 -11.808 1.00 91.75 362 LEU A C 1
ATOM 2783 O O . LEU A 1 362 ? -19.201 -23.453 -12.177 1.00 91.75 362 LEU A O 1
ATOM 2787 N N . ASN A 1 363 ? -18.464 -21.380 -12.578 1.00 89.88 363 ASN A N 1
ATOM 2788 C CA . ASN A 1 363 ? -19.097 -21.267 -13.896 1.00 89.88 363 ASN A CA 1
ATOM 2789 C C . ASN A 1 363 ? -18.532 -22.292 -14.891 1.00 89.88 363 ASN A C 1
ATOM 2791 O O . ASN A 1 363 ? -19.287 -22.901 -15.647 1.00 89.88 363 ASN A O 1
ATOM 2795 N N . GLY A 1 364 ? -17.223 -22.562 -14.852 1.00 91.75 364 GLY A N 1
ATOM 2796 C CA . GLY A 1 364 ? -16.626 -23.656 -15.618 1.00 91.75 364 GLY A CA 1
ATOM 2797 C C . GLY A 1 364 ? -17.199 -25.027 -15.241 1.00 91.75 364 GLY A C 1
ATOM 2798 O O . GLY A 1 364 ? -17.530 -25.818 -16.123 1.00 91.75 364 GLY A O 1
ATOM 2799 N N . LEU A 1 365 ? -17.358 -25.307 -13.943 1.00 94.44 365 LEU A N 1
ATOM 2800 C CA . LEU A 1 365 ? -17.973 -26.550 -13.463 1.00 94.44 365 LEU A CA 1
ATOM 2801 C C . LEU A 1 365 ? -19.452 -26.648 -13.861 1.00 94.44 365 LEU A C 1
ATOM 2803 O O . LEU A 1 365 ? -19.869 -27.698 -14.342 1.00 94.44 365 LEU A O 1
ATOM 2807 N N . ALA A 1 366 ? -20.221 -25.562 -13.749 1.00 93.94 366 ALA A N 1
ATOM 2808 C CA . ALA A 1 366 ? -21.611 -25.503 -14.195 1.00 93.94 366 ALA A CA 1
ATOM 2809 C C . ALA A 1 366 ? -21.729 -25.842 -15.690 1.00 93.94 366 ALA A C 1
ATOM 2811 O O . ALA A 1 366 ? -22.473 -26.749 -16.067 1.00 93.94 366 ALA A O 1
ATOM 2812 N N . ARG A 1 367 ? -20.932 -25.185 -16.544 1.00 92.44 367 ARG A N 1
ATOM 2813 C CA . ARG A 1 367 ? -20.884 -25.458 -17.991 1.00 92.44 367 ARG A CA 1
ATOM 2814 C C . ARG A 1 367 ? -20.490 -26.903 -18.298 1.00 92.44 367 ARG A C 1
ATOM 2816 O O . ARG A 1 367 ? -21.104 -27.524 -19.160 1.00 92.44 367 ARG A O 1
ATOM 2823 N N . LEU A 1 368 ? -19.529 -27.479 -17.564 1.00 94.25 368 LEU A N 1
ATOM 2824 C CA . LEU A 1 368 ? -19.195 -28.904 -17.694 1.00 94.25 368 LEU A CA 1
ATOM 2825 C C . LEU A 1 368 ? -20.402 -29.795 -17.365 1.00 94.25 368 LEU A C 1
ATOM 2827 O O . LEU A 1 368 ? -20.641 -30.774 -18.070 1.00 94.25 368 LEU A O 1
ATOM 2831 N N . GLY A 1 369 ? -21.180 -29.446 -16.336 1.00 93.12 369 GLY A N 1
ATOM 2832 C CA . GLY A 1 369 ? -22.440 -30.100 -15.972 1.00 93.12 369 GLY A CA 1
ATOM 2833 C C . GLY A 1 369 ? -23.568 -29.965 -17.001 1.00 93.12 369 GLY A C 1
ATOM 2834 O O . GLY A 1 369 ? -24.505 -30.756 -16.957 1.00 93.12 369 GLY A O 1
ATOM 2835 N N . GLY A 1 370 ? -23.462 -29.037 -17.957 1.00 90.38 370 GLY A N 1
ATOM 2836 C CA . GLY A 1 370 ? -24.492 -28.751 -18.959 1.00 90.38 370 GLY A CA 1
ATOM 2837 C C . GLY A 1 370 ? -25.318 -27.488 -18.690 1.00 90.38 370 GLY A C 1
ATOM 2838 O O . GLY A 1 370 ? -26.346 -27.304 -19.334 1.00 90.38 370 GLY A O 1
ATOM 2839 N N . TYR A 1 371 ? -24.891 -26.620 -17.766 1.00 89.88 371 TYR A N 1
ATOM 2840 C CA . TYR A 1 371 ? -25.459 -25.275 -17.633 1.00 89.88 371 TYR A CA 1
ATOM 2841 C C . TYR A 1 371 ? -25.214 -24.453 -18.906 1.00 89.88 371 TYR A C 1
ATOM 2843 O O . TYR A 1 371 ? -24.118 -24.503 -19.470 1.00 89.88 371 TYR A O 1
ATOM 2851 N N . ASN A 1 372 ? -26.215 -23.675 -19.320 1.00 80.50 372 ASN A N 1
ATOM 2852 C CA . ASN A 1 372 ? -26.117 -22.750 -20.442 1.00 80.50 372 ASN A CA 1
ATOM 2853 C C . ASN A 1 372 ? -26.297 -21.307 -19.955 1.00 80.50 372 ASN A C 1
ATOM 2855 O O . ASN A 1 372 ? -27.404 -20.898 -19.613 1.00 80.50 372 ASN A O 1
ATOM 2859 N N . ASP A 1 373 ? -25.216 -20.530 -19.997 1.00 71.12 373 ASP A N 1
ATOM 2860 C CA . ASP A 1 373 ? -25.177 -19.102 -19.663 1.00 71.12 373 ASP A CA 1
ATOM 2861 C C . ASP A 1 373 ? -26.124 -18.224 -20.514 1.00 71.12 373 ASP A C 1
ATOM 2863 O O . ASP A 1 373 ? -26.311 -17.056 -20.187 1.00 71.12 373 ASP A O 1
ATOM 2867 N N . GLN A 1 374 ? -26.703 -18.748 -21.604 1.00 75.56 374 GLN A N 1
ATOM 2868 C CA . GLN A 1 374 ? -27.650 -18.026 -22.467 1.00 75.56 374 GLN A CA 1
ATOM 2869 C C . GLN A 1 374 ? -29.131 -18.183 -22.073 1.00 75.56 374 GLN A C 1
ATOM 2871 O O . GLN A 1 374 ? -29.980 -17.628 -22.763 1.00 75.56 374 GLN A O 1
ATOM 2876 N N . TYR A 1 375 ? -29.463 -18.930 -21.012 1.00 77.81 375 TYR A N 1
ATOM 2877 C CA . TYR A 1 375 ? -30.854 -19.125 -20.579 1.00 77.81 375 TYR A CA 1
ATOM 2878 C C . TYR A 1 375 ? -31.477 -17.798 -20.119 1.00 77.81 375 TYR A C 1
ATOM 2880 O O . TYR A 1 375 ? -31.082 -17.248 -19.093 1.00 77.81 375 TYR A O 1
ATOM 2888 N N . SER A 1 376 ? -32.426 -17.274 -20.895 1.00 86.12 376 SER A N 1
ATOM 2889 C CA . SER A 1 376 ? -33.010 -15.944 -20.713 1.00 86.12 376 SER A CA 1
ATOM 2890 C C . SER A 1 376 ? -34.370 -15.972 -20.007 1.00 86.12 376 SER A C 1
ATOM 2892 O O . SER A 1 376 ? -35.003 -17.020 -19.864 1.00 86.12 376 SER A O 1
ATOM 2894 N N . MET A 1 377 ? -34.872 -14.797 -19.606 1.00 86.69 377 MET A N 1
ATOM 2895 C CA . MET A 1 377 ? -36.237 -14.648 -19.073 1.00 86.69 377 MET A CA 1
ATOM 2896 C C . MET A 1 377 ? -37.300 -15.162 -20.059 1.00 86.69 377 MET A C 1
ATOM 2898 O O . MET A 1 377 ? -38.307 -15.739 -19.649 1.00 86.69 377 MET A O 1
ATOM 2902 N N . LEU A 1 378 ? -37.051 -15.001 -21.364 1.00 90.12 378 LEU A N 1
ATOM 2903 C CA . LEU A 1 378 ? -37.912 -15.509 -22.428 1.00 90.12 378 LEU A CA 1
ATOM 2904 C C . LEU A 1 378 ? -37.905 -17.044 -22.466 1.00 90.12 378 LEU A C 1
ATOM 2906 O O . LEU A 1 378 ? -38.978 -17.639 -22.534 1.00 90.12 378 LEU A O 1
ATOM 2910 N N . ASP A 1 379 ? -36.741 -17.691 -22.348 1.00 87.50 379 ASP A N 1
ATOM 2911 C CA . ASP A 1 379 ? -36.645 -19.159 -22.265 1.00 87.50 379 ASP A CA 1
ATOM 2912 C C . ASP A 1 379 ? -37.354 -19.694 -21.013 1.00 87.50 379 ASP A C 1
ATOM 2914 O O . ASP A 1 379 ? -38.093 -20.678 -21.081 1.00 87.50 379 ASP A O 1
ATOM 2918 N N . PHE A 1 380 ? -37.179 -19.013 -19.876 1.00 89.81 380 PHE A N 1
ATOM 2919 C CA . PHE A 1 380 ? -37.841 -19.347 -18.618 1.00 89.81 380 PHE A CA 1
ATOM 2920 C C . PHE A 1 380 ? -39.370 -19.265 -18.722 1.00 89.81 380 PHE A C 1
ATOM 2922 O O . PHE A 1 380 ? -40.048 -20.224 -18.359 1.00 89.81 380 PHE A O 1
ATOM 2929 N N . MET A 1 381 ? -39.927 -18.170 -19.252 1.00 91.38 381 MET A N 1
ATOM 2930 C CA . MET A 1 381 ? -41.381 -18.024 -19.407 1.00 91.38 381 MET A CA 1
ATOM 2931 C C . MET A 1 381 ? -41.959 -18.919 -20.517 1.00 91.38 381 MET A C 1
ATOM 2933 O O . MET A 1 381 ? -43.062 -19.440 -20.365 1.00 91.38 381 MET A O 1
ATOM 2937 N N . THR A 1 382 ? -41.209 -19.161 -21.597 1.00 91.06 382 THR A N 1
ATOM 2938 C CA . THR A 1 382 ? -41.564 -20.133 -22.652 1.00 91.06 382 THR A CA 1
ATOM 2939 C C . THR A 1 382 ? -41.678 -21.542 -22.071 1.00 91.06 382 THR A C 1
ATOM 2941 O O . THR A 1 382 ? -42.625 -22.272 -22.363 1.00 91.06 382 THR A O 1
ATOM 2944 N N . ARG A 1 383 ? -40.748 -21.910 -21.184 1.00 88.25 383 ARG A N 1
ATOM 2945 C CA . ARG A 1 383 ? -40.773 -23.183 -20.465 1.00 88.25 383 ARG A CA 1
ATOM 2946 C C . ARG A 1 383 ? -41.875 -23.242 -19.405 1.00 88.25 383 ARG A C 1
ATOM 2948 O O . ARG A 1 383 ? -42.561 -24.254 -19.345 1.00 88.25 383 ARG A O 1
ATOM 2955 N N . GLU A 1 384 ? -42.100 -22.172 -18.632 1.00 89.94 384 GLU A N 1
ATOM 2956 C CA . GLU A 1 384 ? -43.234 -22.068 -17.691 1.00 89.94 384 GLU A CA 1
ATOM 2957 C C . GLU A 1 384 ? -44.569 -22.284 -18.426 1.00 89.94 384 GLU A C 1
ATOM 2959 O O . GLU A 1 384 ? -45.421 -23.017 -17.930 1.00 89.94 384 GLU A O 1
ATOM 2964 N N . HIS A 1 385 ? -44.731 -21.722 -19.630 1.00 90.12 385 HIS A N 1
ATOM 2965 C CA . HIS A 1 385 ? -45.900 -21.968 -20.477 1.00 90.12 385 HIS A CA 1
ATOM 2966 C C . HIS A 1 385 ? -45.996 -23.438 -20.907 1.00 90.12 385 HIS A C 1
ATOM 2968 O O . HIS A 1 385 ? -47.024 -24.069 -20.672 1.00 90.12 385 HIS A O 1
ATOM 2974 N N . ARG A 1 386 ? -44.927 -24.007 -21.479 1.00 91.44 386 ARG A N 1
ATOM 2975 C CA . ARG A 1 386 ? -44.906 -25.399 -21.959 1.00 91.44 386 ARG A CA 1
ATOM 2976 C C . ARG A 1 386 ? -45.183 -26.414 -20.847 1.00 91.44 386 ARG A C 1
ATOM 2978 O O . ARG A 1 386 ? -45.937 -27.359 -21.062 1.00 91.44 386 ARG A O 1
ATOM 2985 N N . ASP A 1 387 ? -44.620 -26.205 -19.659 1.00 90.69 387 ASP A N 1
ATOM 2986 C CA . ASP A 1 387 ? -44.826 -27.072 -18.492 1.00 90.69 387 ASP A CA 1
ATOM 2987 C C . ASP A 1 387 ? -46.258 -26.940 -17.911 1.00 90.69 387 ASP A C 1
ATOM 2989 O O . ASP A 1 387 ? -46.713 -27.835 -17.198 1.00 90.69 387 ASP A O 1
ATOM 2993 N N . GLN A 1 388 ? -46.994 -25.862 -18.232 1.00 91.06 388 GLN A N 1
ATOM 2994 C CA . GLN A 1 388 ? -48.400 -25.651 -17.847 1.00 91.06 388 GLN A CA 1
ATOM 2995 C C . GLN A 1 388 ? -49.415 -26.129 -18.900 1.00 91.06 388 GLN A C 1
ATOM 2997 O O . GLN A 1 388 ? -50.461 -26.661 -18.530 1.00 91.06 388 GLN A O 1
ATOM 3002 N N . THR A 1 389 ? -49.145 -25.926 -20.195 1.00 90.19 389 THR A N 1
ATOM 3003 C CA . THR A 1 389 ? -50.090 -26.220 -21.294 1.00 90.19 389 THR A CA 1
ATOM 3004 C C . THR A 1 389 ? -49.801 -27.532 -22.023 1.00 90.19 389 THR A C 1
ATOM 3006 O O . THR A 1 389 ? -50.691 -28.077 -22.673 1.00 90.19 389 THR A O 1
ATOM 3009 N N . GLY A 1 390 ? -48.571 -28.047 -21.931 1.00 89.81 390 GLY A N 1
ATOM 3010 C CA . GLY A 1 390 ? -48.085 -29.189 -22.708 1.00 89.81 390 GLY A CA 1
ATOM 3011 C C . GLY A 1 390 ? -47.723 -28.866 -24.164 1.00 89.81 390 GLY A C 1
ATOM 3012 O O . GLY A 1 390 ? -47.396 -29.786 -24.912 1.00 89.81 390 GLY A O 1
ATOM 3013 N N . VAL A 1 391 ? -47.780 -27.593 -24.578 1.00 89.50 391 VAL A N 1
ATOM 3014 C CA . VAL A 1 391 ? -47.590 -27.142 -25.970 1.00 89.50 391 VAL A CA 1
ATOM 3015 C C . VAL A 1 391 ? -46.584 -25.985 -26.016 1.00 89.50 391 VAL A C 1
ATOM 3017 O O . VAL A 1 391 ? -46.426 -25.249 -25.042 1.00 89.50 391 VAL A O 1
ATOM 3020 N N . GLU A 1 392 ? -45.878 -25.824 -27.134 1.00 89.81 392 GLU A N 1
ATOM 3021 C CA . GLU A 1 392 ? -45.059 -24.629 -27.371 1.00 89.81 392 GLU A CA 1
ATOM 3022 C C . GLU A 1 392 ? -45.952 -23.383 -27.535 1.00 89.81 392 GLU A C 1
ATOM 3024 O O . GLU A 1 392 ? -47.006 -23.473 -28.169 1.00 89.81 392 GLU A O 1
ATOM 3029 N N . PRO A 1 393 ? -45.562 -22.211 -27.005 1.00 89.50 393 PRO A N 1
ATOM 3030 C CA . PRO A 1 393 ? -46.294 -20.979 -27.263 1.00 89.50 393 PRO A CA 1
ATOM 3031 C C . PRO A 1 393 ? -46.093 -20.528 -28.717 1.00 89.50 393 PRO A C 1
ATOM 3033 O O . PRO A 1 393 ? -44.977 -20.223 -29.136 1.00 89.50 393 PRO A O 1
ATOM 3036 N N . GLU A 1 394 ? -47.189 -20.423 -29.466 1.00 90.88 394 GLU A N 1
ATOM 3037 C CA . GLU A 1 394 ? -47.228 -19.890 -30.833 1.00 90.88 394 GLU A CA 1
ATOM 3038 C C . GLU A 1 394 ? -48.101 -18.623 -30.912 1.00 90.88 394 GLU A C 1
ATOM 3040 O O . GLU A 1 394 ? -48.956 -18.379 -30.056 1.00 90.88 394 GLU A O 1
ATOM 3045 N N . GLY A 1 395 ? -47.882 -17.798 -31.943 1.00 90.62 395 GLY A N 1
ATOM 3046 C CA . GLY A 1 395 ? -48.687 -16.600 -32.218 1.00 90.62 395 GLY A CA 1
ATOM 3047 C C . GLY A 1 395 ? -48.789 -15.637 -31.029 1.00 90.62 395 GLY A C 1
ATOM 3048 O O . GLY A 1 395 ? -47.784 -15.288 -30.405 1.00 90.62 395 GLY A O 1
ATOM 3049 N N . ASP A 1 396 ? -50.015 -15.226 -30.705 1.00 88.12 396 ASP A N 1
ATOM 3050 C CA . ASP A 1 396 ? -50.325 -14.276 -29.628 1.00 88.12 396 ASP A CA 1
ATOM 3051 C C . ASP A 1 396 ? -49.794 -14.732 -28.257 1.00 88.12 396 ASP A C 1
ATOM 3053 O O . ASP A 1 396 ? -49.366 -13.905 -27.449 1.00 88.12 396 ASP A O 1
ATOM 3057 N N . ALA A 1 397 ? -49.751 -16.048 -27.998 1.00 86.81 397 ALA A N 1
ATOM 3058 C CA . ALA A 1 397 ? -49.201 -16.585 -26.755 1.00 86.81 397 ALA A CA 1
ATOM 3059 C C . ALA A 1 397 ? -47.704 -16.262 -26.633 1.00 86.81 397 ALA A C 1
ATOM 3061 O O . ALA A 1 397 ? -47.267 -15.763 -25.594 1.00 86.81 397 ALA A O 1
ATOM 3062 N N . TYR A 1 398 ? -46.935 -16.458 -27.708 1.00 91.50 398 TYR A N 1
ATOM 3063 C CA . TYR A 1 398 ? -45.511 -16.120 -27.748 1.00 91.50 398 TYR A CA 1
ATOM 3064 C C . TYR A 1 398 ? -45.266 -14.610 -27.623 1.00 91.50 398 TYR A C 1
ATOM 3066 O O . TYR A 1 398 ? -44.381 -14.194 -26.876 1.00 91.50 398 TYR A O 1
ATOM 3074 N N . ILE A 1 399 ? -46.079 -13.779 -28.288 1.00 90.75 399 ILE A N 1
ATOM 3075 C CA . ILE A 1 399 ? -45.981 -12.312 -28.187 1.00 90.75 399 ILE A CA 1
ATOM 3076 C C . ILE A 1 399 ? -46.248 -11.854 -26.746 1.00 90.75 399 ILE A C 1
ATOM 3078 O O . ILE A 1 399 ? -45.444 -11.109 -26.187 1.00 90.75 399 ILE A O 1
ATOM 3082 N N . SER A 1 400 ? -47.302 -12.366 -26.099 1.00 90.88 400 SER A N 1
ATOM 3083 C CA . SER A 1 400 ? -47.608 -12.027 -24.701 1.00 90.88 400 SER A CA 1
ATOM 3084 C C . SER A 1 400 ? -46.489 -12.432 -23.730 1.00 90.88 400 SER A C 1
ATOM 3086 O O . SER A 1 400 ? -46.192 -11.708 -22.780 1.00 90.88 400 SER A O 1
ATOM 3088 N N . ILE A 1 401 ? -45.815 -13.558 -23.993 1.00 92.12 401 ILE A N 1
ATOM 3089 C CA . ILE A 1 401 ? -44.656 -14.020 -23.221 1.00 92.12 401 ILE A CA 1
ATOM 3090 C C . ILE A 1 401 ? -43.440 -13.119 -23.468 1.00 92.12 401 ILE A C 1
ATOM 3092 O O . ILE A 1 401 ? -42.727 -12.802 -22.520 1.00 92.12 401 ILE A O 1
ATOM 3096 N N . LEU A 1 402 ? -43.217 -12.661 -24.702 1.00 92.25 402 LEU A N 1
ATOM 3097 C CA . LEU A 1 402 ? -42.126 -11.749 -25.047 1.00 92.25 402 LEU A CA 1
ATOM 3098 C C . LEU A 1 402 ? -42.275 -10.382 -24.357 1.00 92.25 402 LEU A C 1
ATOM 3100 O O . LEU A 1 402 ? -41.318 -9.896 -23.754 1.00 92.25 402 LEU A O 1
ATOM 3104 N N . GLU A 1 403 ? -43.469 -9.786 -24.385 1.00 90.75 403 GLU A N 1
ATOM 3105 C CA . GLU A 1 403 ? -43.758 -8.514 -23.703 1.00 90.75 403 GLU A CA 1
ATOM 3106 C C . GLU A 1 403 ? -43.630 -8.637 -22.175 1.00 90.75 403 GLU A C 1
ATOM 3108 O O . GLU A 1 403 ? -43.037 -7.771 -21.519 1.00 90.75 403 GLU A O 1
ATOM 3113 N N . ARG A 1 404 ? -44.128 -9.749 -21.612 1.00 91.44 404 ARG A N 1
ATOM 3114 C CA . ARG A 1 404 ? -44.030 -10.097 -20.185 1.00 91.44 404 ARG A CA 1
ATOM 3115 C C . ARG A 1 404 ? -42.586 -10.380 -19.757 1.00 91.44 404 ARG A C 1
ATOM 3117 O O . ARG A 1 404 ? -42.210 -10.000 -18.654 1.00 91.44 404 ARG A O 1
ATOM 3124 N N . ALA A 1 405 ? -41.757 -10.969 -20.618 1.00 89.94 405 ALA A N 1
ATOM 3125 C CA . ALA A 1 405 ? -40.335 -11.193 -20.354 1.00 89.94 405 ALA A CA 1
ATOM 3126 C C . ALA A 1 405 ? -39.515 -9.891 -20.403 1.00 89.94 405 ALA A C 1
ATOM 3128 O O . ALA A 1 405 ? -38.569 -9.741 -19.630 1.00 89.94 405 ALA A O 1
ATOM 3129 N N . GLN A 1 406 ? -39.886 -8.934 -21.263 1.00 90.31 406 GLN A N 1
ATOM 3130 C CA . GLN A 1 406 ? -39.271 -7.599 -21.303 1.00 90.31 406 GLN A CA 1
ATOM 3131 C C . GLN A 1 406 ? -39.652 -6.733 -20.091 1.00 90.31 406 GLN A C 1
ATOM 3133 O O . GLN A 1 406 ? -38.835 -5.942 -19.626 1.00 90.31 406 GLN A O 1
ATOM 3138 N N . ASN A 1 407 ? -40.869 -6.899 -19.561 1.00 89.75 407 ASN A N 1
ATOM 3139 C CA . ASN A 1 407 ? -41.411 -6.116 -18.443 1.00 89.75 407 ASN A CA 1
ATOM 3140 C C . ASN A 1 407 ? -41.688 -6.983 -17.199 1.00 89.75 407 ASN A C 1
ATOM 3142 O O . ASN A 1 407 ? -42.677 -6.773 -16.493 1.00 89.75 407 ASN A O 1
ATOM 3146 N N . ALA A 1 408 ? -40.831 -7.977 -16.942 1.00 86.94 408 ALA A N 1
ATOM 3147 C CA . ALA A 1 408 ? -41.049 -8.984 -15.905 1.00 86.94 408 ALA A CA 1
ATOM 3148 C C . ALA A 1 408 ? -41.230 -8.358 -14.511 1.00 86.94 408 ALA A C 1
ATOM 3150 O O . ALA A 1 408 ? -40.455 -7.497 -14.084 1.00 86.94 408 ALA A O 1
ATOM 3151 N N . SER A 1 409 ? -42.235 -8.821 -13.765 1.00 89.19 409 SER A N 1
ATOM 3152 C CA . SER A 1 409 ? -42.507 -8.335 -12.410 1.00 89.19 409 SER A CA 1
ATOM 3153 C C . SER A 1 409 ? -41.410 -8.744 -11.423 1.00 89.19 409 SER A C 1
ATOM 3155 O O . SER A 1 409 ? -40.652 -9.692 -11.640 1.00 89.19 409 SER A O 1
ATOM 3157 N N . VAL A 1 410 ? -41.338 -8.072 -10.270 1.00 81.81 410 VAL A N 1
ATOM 3158 C CA . VAL A 1 410 ? -40.373 -8.412 -9.205 1.00 81.81 410 VAL A CA 1
ATOM 3159 C C . VAL A 1 410 ? -40.498 -9.882 -8.771 1.00 81.81 410 VAL A C 1
ATOM 3161 O O . VAL A 1 410 ? -39.492 -10.533 -8.503 1.00 81.81 410 VAL A O 1
ATOM 3164 N N . THR A 1 411 ? -41.712 -10.440 -8.750 1.00 87.12 411 THR A N 1
ATOM 3165 C CA . THR A 1 411 ? -41.946 -11.850 -8.400 1.00 87.12 411 THR A CA 1
ATOM 3166 C C . THR A 1 411 ? -41.430 -12.814 -9.469 1.00 87.12 411 THR A C 1
ATOM 3168 O O . THR A 1 411 ? -40.905 -13.870 -9.121 1.00 87.12 411 THR A O 1
ATOM 3171 N N . GLU A 1 412 ? -41.536 -12.463 -10.750 1.00 87.88 412 GLU A N 1
ATOM 3172 C CA . GLU A 1 412 ? -41.025 -13.285 -11.855 1.00 87.88 412 GLU A CA 1
ATOM 3173 C C . GLU A 1 412 ? -39.502 -13.238 -11.925 1.00 87.88 412 GLU A C 1
ATOM 3175 O O . GLU A 1 412 ? -38.882 -14.293 -12.004 1.00 87.88 412 GLU A O 1
ATOM 3180 N N . ASN A 1 413 ? -38.897 -12.058 -11.751 1.00 85.19 413 ASN A N 1
ATOM 3181 C CA . ASN A 1 413 ? -37.448 -11.920 -11.589 1.00 85.19 413 ASN A CA 1
ATOM 3182 C C . ASN A 1 413 ? -36.924 -12.776 -10.422 1.00 85.19 413 ASN A C 1
ATOM 3184 O O . ASN A 1 413 ? -35.960 -13.514 -10.589 1.00 85.19 413 ASN A O 1
ATOM 3188 N N . ILE A 1 414 ? -37.593 -12.767 -9.262 1.00 86.31 414 ILE A N 1
ATOM 3189 C CA . ILE A 1 414 ? -37.208 -13.624 -8.126 1.00 86.31 414 ILE A CA 1
ATOM 3190 C C . ILE A 1 414 ? -37.329 -15.120 -8.466 1.00 86.31 414 ILE A C 1
ATOM 3192 O O . ILE A 1 414 ? -36.447 -15.890 -8.092 1.00 86.31 414 ILE A O 1
ATOM 3196 N N . ARG A 1 415 ? -38.382 -15.560 -9.172 1.00 89.88 415 ARG A N 1
ATOM 3197 C CA . ARG A 1 415 ? -38.522 -16.970 -9.598 1.00 89.88 415 ARG A CA 1
ATOM 3198 C C . ARG A 1 415 ? -37.435 -17.381 -10.591 1.00 89.88 415 ARG A C 1
ATOM 3200 O O . ARG A 1 415 ? -36.849 -18.445 -10.429 1.00 89.88 415 ARG A O 1
ATOM 3207 N N . TYR A 1 416 ? -37.176 -16.534 -11.580 1.00 88.44 416 TYR A N 1
ATOM 3208 C CA . TYR A 1 416 ? -36.158 -16.715 -12.610 1.00 88.44 416 TYR A CA 1
ATOM 3209 C C . TYR A 1 416 ? -34.756 -16.853 -12.005 1.00 88.44 416 TYR A C 1
ATOM 3211 O O . TYR A 1 416 ? -34.082 -17.846 -12.262 1.00 88.44 416 TYR A O 1
ATOM 3219 N N . GLU A 1 417 ? -34.358 -15.929 -11.126 1.00 87.06 417 GLU A N 1
ATOM 3220 C CA . GLU A 1 417 ? -33.065 -15.976 -10.429 1.00 87.06 417 GLU A CA 1
ATOM 3221 C C . GLU A 1 417 ? -32.941 -17.206 -9.510 1.00 87.06 417 GLU A C 1
ATOM 3223 O O . GLU A 1 417 ? -31.878 -17.819 -9.432 1.00 87.06 417 GLU A O 1
ATOM 3228 N N . LEU A 1 418 ? -34.026 -17.621 -8.839 1.00 88.06 418 LEU A N 1
ATOM 3229 C CA . LEU A 1 418 ? -34.036 -18.840 -8.019 1.00 88.06 418 LEU A CA 1
ATOM 3230 C C . LEU A 1 418 ? -33.896 -20.118 -8.861 1.00 88.06 418 LEU A C 1
ATOM 3232 O O . LEU A 1 418 ? -33.154 -21.019 -8.466 1.00 88.06 418 LEU A O 1
ATOM 3236 N N . GLU A 1 419 ? -34.573 -20.201 -10.008 1.00 87.56 419 GLU A N 1
ATOM 3237 C CA . GLU A 1 419 ? -34.466 -21.337 -10.932 1.00 87.56 419 GLU A CA 1
ATOM 3238 C C . GLU A 1 419 ? -33.085 -21.378 -11.601 1.00 87.56 419 GLU A C 1
ATOM 3240 O O . GLU A 1 419 ? -32.457 -22.435 -11.637 1.00 87.56 419 GLU A O 1
ATOM 3245 N N . ILE A 1 420 ? -32.551 -20.235 -12.046 1.00 87.44 420 ILE A N 1
ATOM 3246 C CA . ILE A 1 420 ? -31.180 -20.134 -12.566 1.00 87.44 420 ILE A CA 1
ATOM 3247 C C . ILE A 1 420 ? -30.165 -20.567 -11.510 1.00 87.44 420 ILE A C 1
ATOM 3249 O O . ILE A 1 420 ? -29.327 -21.422 -11.799 1.00 87.44 420 ILE A O 1
ATOM 3253 N N . ALA A 1 421 ? -30.263 -20.063 -10.276 1.00 87.31 421 ALA A N 1
ATOM 3254 C CA . ALA A 1 421 ? -29.372 -20.469 -9.195 1.00 87.31 421 ALA A CA 1
ATOM 3255 C C . ALA A 1 421 ? -29.486 -21.976 -8.906 1.00 87.31 421 ALA A C 1
ATOM 3257 O O . ALA A 1 421 ? -28.468 -22.645 -8.719 1.00 87.31 421 ALA A O 1
ATOM 3258 N N . TYR A 1 422 ? -30.698 -22.541 -8.911 1.00 89.56 422 TYR A N 1
ATOM 3259 C CA . TYR A 1 422 ? -30.910 -23.979 -8.735 1.00 89.56 422 TYR A CA 1
ATOM 3260 C C . TYR A 1 422 ? -30.266 -24.804 -9.862 1.00 89.56 422 TYR A C 1
ATOM 3262 O O . TYR A 1 422 ? -29.502 -25.732 -9.576 1.00 89.56 422 TYR A O 1
ATOM 3270 N N . GLN A 1 423 ? -30.506 -24.449 -11.129 1.00 89.00 423 GLN A N 1
ATOM 3271 C CA . GLN A 1 423 ? -29.917 -25.125 -12.290 1.00 89.00 423 GLN A CA 1
ATOM 3272 C C . GLN A 1 423 ? -28.387 -24.989 -12.308 1.00 89.00 423 GLN A C 1
ATOM 3274 O O . GLN A 1 423 ? -27.689 -25.976 -12.542 1.00 89.00 423 GLN A O 1
ATOM 3279 N N . GLN A 1 424 ? -27.848 -23.807 -11.994 1.00 90.94 424 GLN A N 1
ATOM 3280 C CA . GLN A 1 424 ? -26.409 -23.554 -11.903 1.00 90.94 424 GLN A CA 1
ATOM 3281 C C . GLN A 1 424 ? -25.766 -24.410 -10.803 1.00 90.94 424 GLN A C 1
ATOM 3283 O O . GLN A 1 424 ? -24.809 -25.131 -11.081 1.00 90.94 424 GLN A O 1
ATOM 3288 N N . TRP A 1 425 ? -26.303 -24.409 -9.575 1.00 93.56 425 TRP A N 1
ATOM 3289 C CA . TRP A 1 425 ? -25.771 -25.228 -8.477 1.00 93.56 425 TRP A CA 1
ATOM 3290 C C . TRP A 1 425 ? -25.879 -26.725 -8.760 1.00 93.56 425 TRP A C 1
ATOM 3292 O O . TRP A 1 425 ? -24.916 -27.462 -8.537 1.00 93.56 425 TRP A O 1
ATOM 3302 N N . ARG A 1 426 ? -27.010 -27.186 -9.307 1.00 94.56 426 ARG A N 1
ATOM 3303 C CA . ARG A 1 426 ? -27.172 -28.573 -9.757 1.00 94.56 426 ARG A CA 1
ATOM 3304 C C . ARG A 1 426 ? -26.095 -28.942 -10.781 1.00 94.56 426 ARG A C 1
ATOM 3306 O O . ARG A 1 426 ? -25.418 -29.959 -10.619 1.00 94.56 426 ARG A O 1
ATOM 3313 N N . ALA A 1 427 ? -25.901 -28.106 -11.797 1.00 94.88 427 ALA A N 1
ATOM 3314 C CA . ALA A 1 427 ? -24.905 -28.325 -12.834 1.00 94.88 427 ALA A CA 1
ATOM 3315 C C . ALA A 1 427 ? -23.464 -28.253 -12.296 1.00 94.88 427 ALA A C 1
ATOM 3317 O O . ALA A 1 427 ? -22.623 -29.017 -12.758 1.00 94.88 427 ALA A O 1
ATOM 3318 N N . VAL A 1 428 ? -23.165 -27.436 -11.277 1.00 95.00 428 VAL A N 1
ATOM 3319 C CA . VAL A 1 428 ? -21.869 -27.477 -10.572 1.00 95.00 428 VAL A CA 1
ATOM 3320 C C . VAL A 1 428 ? -21.626 -28.864 -9.972 1.00 95.00 428 VAL A C 1
ATOM 3322 O O . VAL A 1 428 ? -20.548 -29.422 -10.167 1.00 95.00 428 VAL A O 1
ATOM 3325 N N . PHE A 1 429 ? -22.609 -29.470 -9.296 1.00 95.94 429 PHE A N 1
ATOM 3326 C CA . PHE A 1 429 ? -22.447 -30.818 -8.735 1.00 95.94 429 PHE A CA 1
ATOM 3327 C C . PHE A 1 429 ? -22.332 -31.905 -9.817 1.00 95.94 429 PHE A C 1
ATOM 3329 O O . PHE A 1 429 ? -21.460 -32.775 -9.717 1.00 95.94 429 PHE A O 1
ATOM 3336 N N . GLU A 1 430 ? -23.137 -31.843 -10.884 1.00 95.50 430 GLU A N 1
ATOM 3337 C CA . GLU A 1 430 ? -23.004 -32.759 -12.029 1.00 95.50 430 GLU A CA 1
ATOM 3338 C C . GLU A 1 430 ? -21.645 -32.593 -12.742 1.00 95.50 430 GLU A C 1
ATOM 3340 O O . GLU A 1 430 ? -21.013 -33.583 -13.119 1.00 95.50 430 GLU A O 1
ATOM 3345 N N . GLY A 1 431 ? -21.156 -31.357 -12.861 1.00 95.56 431 GLY A N 1
ATOM 3346 C CA . GLY A 1 431 ? -19.861 -30.986 -13.430 1.00 95.56 431 GLY A CA 1
ATOM 3347 C C . GLY A 1 431 ? -18.666 -31.417 -12.584 1.00 95.56 431 GLY A C 1
ATOM 3348 O O . GLY A 1 431 ? -17.683 -31.913 -13.126 1.00 95.56 431 GLY A O 1
ATOM 3349 N N . ILE A 1 432 ? -18.757 -31.341 -11.254 1.00 95.44 432 ILE A N 1
ATOM 3350 C CA . ILE A 1 432 ? -17.774 -31.944 -10.339 1.00 95.44 432 ILE A CA 1
ATOM 3351 C C . ILE A 1 432 ? -17.733 -33.468 -10.546 1.00 95.44 432 ILE A C 1
ATOM 3353 O O . ILE A 1 432 ? -16.653 -34.053 -10.641 1.00 95.44 432 ILE A O 1
ATOM 3357 N N . GLY A 1 433 ? -18.897 -34.112 -10.696 1.00 96.00 433 GLY A N 1
ATOM 3358 C CA . GLY A 1 433 ? -18.994 -35.539 -11.017 1.00 96.00 433 GLY A CA 1
ATOM 3359 C C . GLY A 1 433 ? -18.370 -35.916 -12.368 1.00 96.00 433 GLY A C 1
ATOM 3360 O O . GLY A 1 433 ? -17.770 -36.984 -12.484 1.00 96.00 433 GLY A O 1
ATOM 3361 N N . ARG A 1 434 ? -18.472 -35.036 -13.373 1.00 95.56 434 ARG A N 1
ATOM 3362 C CA . ARG A 1 434 ? -17.799 -35.141 -14.682 1.00 95.56 434 ARG A CA 1
ATOM 3363 C C . ARG A 1 434 ? -16.282 -34.956 -14.560 1.00 95.56 434 ARG A C 1
ATOM 3365 O O . ARG A 1 434 ? -15.513 -35.799 -15.021 1.00 95.56 434 ARG A O 1
ATOM 3372 N N . MET A 1 435 ? -15.838 -33.923 -13.846 1.00 95.50 435 MET A N 1
ATOM 3373 C CA . MET A 1 435 ? -14.421 -33.636 -13.599 1.00 95.50 435 MET A CA 1
ATOM 3374 C C . MET A 1 435 ? -13.701 -34.812 -12.920 1.00 95.50 435 MET A C 1
ATOM 3376 O O . MET A 1 435 ? -12.616 -35.202 -13.348 1.00 95.50 435 MET A O 1
ATOM 3380 N N . PHE A 1 436 ? -14.318 -35.448 -11.917 1.00 96.00 436 PHE A N 1
ATOM 3381 C CA . PHE A 1 436 ? -13.744 -36.633 -11.261 1.00 96.00 436 PHE A CA 1
ATOM 3382 C C . PHE A 1 436 ? -13.686 -37.891 -12.150 1.00 96.00 436 PHE A C 1
ATOM 3384 O O . PHE A 1 436 ? -12.967 -38.830 -11.811 1.00 96.00 436 PHE A O 1
ATOM 3391 N N . ARG A 1 437 ? -14.367 -37.914 -13.306 1.00 96.25 437 ARG A N 1
ATOM 3392 C CA . ARG A 1 437 ? -14.186 -38.943 -14.351 1.00 96.25 437 ARG A CA 1
ATOM 3393 C C . ARG A 1 437 ? -13.067 -38.614 -15.348 1.00 96.25 437 ARG A C 1
ATOM 3395 O O . ARG A 1 437 ? -12.815 -39.406 -16.251 1.00 96.25 437 ARG A O 1
ATOM 3402 N N . GLY A 1 438 ? -12.382 -37.481 -15.182 1.00 94.00 438 GLY A N 1
ATOM 3403 C CA . GLY A 1 438 ? -11.315 -37.011 -16.070 1.00 94.00 438 GLY A CA 1
ATOM 3404 C C . GLY A 1 438 ? -11.788 -36.094 -17.203 1.00 94.00 438 GLY A C 1
ATOM 3405 O O . GLY A 1 438 ? -10.989 -35.743 -18.073 1.00 94.00 438 GLY A O 1
ATOM 3406 N N . GLU A 1 439 ? -13.062 -35.690 -17.206 1.00 94.94 439 GLU A N 1
ATOM 3407 C CA . GLU A 1 439 ? -13.589 -34.702 -18.152 1.00 94.94 439 GLU A CA 1
ATOM 3408 C C . GLU A 1 439 ? -12.982 -33.316 -17.835 1.00 94.94 439 GLU A C 1
ATOM 3410 O O . GLU A 1 439 ? -12.864 -32.924 -16.672 1.00 94.94 439 GLU A O 1
ATOM 3415 N N . ARG A 1 440 ? -12.543 -32.565 -18.855 1.00 91.56 440 ARG A N 1
ATOM 3416 C CA . ARG A 1 440 ? -11.875 -31.266 -18.648 1.00 91.56 440 ARG A CA 1
ATOM 3417 C C . ARG A 1 440 ? -12.899 -30.158 -18.420 1.00 91.56 440 ARG A C 1
ATOM 3419 O O . ARG A 1 440 ? -13.812 -29.993 -19.222 1.00 91.56 440 ARG A O 1
ATOM 3426 N N . VAL A 1 441 ? -12.697 -29.355 -17.377 1.00 91.31 441 VAL A N 1
ATOM 3427 C CA . VAL A 1 441 ? -13.517 -28.163 -17.110 1.00 91.31 441 VAL A CA 1
ATOM 3428 C C . VAL A 1 441 ? -13.291 -27.126 -18.231 1.00 91.31 441 VAL A C 1
ATOM 3430 O O . VAL A 1 441 ? -12.134 -26.789 -18.495 1.00 91.31 441 VAL A O 1
ATOM 3433 N N . PRO A 1 442 ? -14.341 -26.623 -18.912 1.00 90.31 442 PRO A N 1
ATOM 3434 C CA . PRO A 1 442 ? -14.232 -25.739 -20.076 1.00 90.31 442 PRO A CA 1
ATOM 3435 C C . PRO A 1 442 ? -13.939 -24.282 -19.676 1.00 90.31 442 PRO A C 1
ATOM 3437 O O . PRO A 1 442 ? -14.766 -23.386 -19.850 1.00 90.31 442 PRO A O 1
ATOM 3440 N N . ILE A 1 443 ? -12.745 -24.043 -19.129 1.00 88.31 443 ILE A N 1
ATOM 3441 C CA . ILE A 1 443 ? -12.231 -22.710 -18.785 1.00 88.31 443 ILE A CA 1
ATOM 3442 C C . ILE A 1 443 ? -11.014 -22.409 -19.666 1.00 88.31 443 ILE A C 1
ATOM 3444 O O . ILE A 1 443 ? -10.086 -23.214 -19.749 1.00 88.31 443 ILE A O 1
ATOM 3448 N N . GLY A 1 444 ? -11.012 -21.244 -20.316 1.00 83.62 444 GLY A N 1
ATOM 3449 C CA . GLY A 1 444 ? -9.852 -20.748 -21.058 1.00 83.62 444 GLY A CA 1
ATOM 3450 C C . GLY A 1 444 ? -8.688 -20.395 -20.126 1.00 83.62 444 GLY A C 1
ATOM 3451 O O . GLY A 1 444 ? -8.889 -19.876 -19.026 1.00 83.62 444 GLY A O 1
ATOM 3452 N N . THR A 1 445 ? -7.453 -20.665 -20.551 1.00 78.69 445 THR A N 1
ATOM 3453 C CA . THR A 1 445 ? -6.243 -20.326 -19.775 1.00 78.69 445 THR A CA 1
ATOM 3454 C C . THR A 1 445 ? -6.072 -18.817 -19.582 1.00 78.69 445 THR A C 1
ATOM 3456 O O . THR A 1 445 ? -5.503 -18.379 -18.588 1.00 78.69 445 THR A O 1
ATOM 3459 N N . ASP A 1 446 ? -6.603 -18.032 -20.517 1.00 81.31 446 ASP A N 1
ATOM 3460 C CA . ASP A 1 446 ? -6.794 -16.586 -20.439 1.00 81.31 446 ASP A CA 1
ATOM 3461 C C . ASP A 1 446 ? -7.824 -16.201 -19.361 1.00 81.31 446 ASP A C 1
ATOM 3463 O O . ASP A 1 446 ? -7.526 -15.361 -18.516 1.00 81.31 446 ASP A O 1
ATOM 3467 N N . ARG A 1 447 ? -8.999 -16.855 -19.333 1.00 85.06 447 ARG A N 1
ATOM 3468 C CA . ARG A 1 447 ? -10.096 -16.576 -18.386 1.00 85.06 447 ARG A CA 1
ATOM 3469 C C . ARG A 1 447 ? -9.656 -16.761 -16.939 1.00 85.06 447 ARG A C 1
ATOM 3471 O O . ARG A 1 447 ? -9.977 -15.931 -16.098 1.00 85.06 447 ARG A O 1
ATOM 3478 N N . TRP A 1 448 ? -8.898 -17.825 -16.664 1.00 84.00 448 TRP A N 1
ATOM 3479 C CA . TRP A 1 448 ? -8.371 -18.120 -15.325 1.00 84.00 448 TRP A CA 1
ATOM 3480 C C . TRP A 1 448 ? -7.389 -17.053 -14.809 1.00 84.00 448 TRP A C 1
ATOM 3482 O O . TRP A 1 448 ? -7.203 -16.918 -13.601 1.00 84.00 448 TRP A O 1
ATOM 3492 N N . PHE A 1 449 ? -6.754 -16.300 -15.713 1.00 85.06 449 PHE A N 1
ATOM 3493 C CA . PHE A 1 449 ? -5.769 -15.276 -15.373 1.00 85.06 449 PHE A CA 1
ATOM 3494 C C . PHE A 1 449 ? -6.359 -13.857 -15.377 1.00 85.06 449 PHE A C 1
ATOM 3496 O O . PHE A 1 449 ? -6.169 -13.116 -14.415 1.00 85.06 449 PHE A O 1
ATOM 3503 N N . TRP A 1 450 ? -7.081 -13.477 -16.436 1.00 88.38 450 TRP A N 1
ATOM 3504 C CA . TRP A 1 450 ? -7.497 -12.093 -16.685 1.00 88.38 450 TRP A CA 1
ATOM 3505 C C . TRP A 1 450 ? -8.843 -11.697 -16.074 1.00 88.38 450 TRP A C 1
ATOM 3507 O O . TRP A 1 450 ? -8.953 -10.568 -15.602 1.00 88.38 450 TRP A O 1
ATOM 3517 N N . ALA A 1 451 ? -9.850 -12.579 -16.051 1.00 88.62 451 ALA A N 1
ATOM 3518 C CA . ALA A 1 451 ? -11.189 -12.203 -15.575 1.00 88.62 451 ALA A CA 1
ATOM 3519 C C . ALA A 1 451 ? -11.183 -11.631 -14.134 1.00 88.62 451 ALA A C 1
ATOM 3521 O O . ALA A 1 451 ? -11.767 -10.559 -13.928 1.00 88.62 451 ALA A O 1
ATOM 3522 N N . PRO A 1 452 ? -10.392 -12.184 -13.183 1.00 91.00 452 PRO A N 1
ATOM 3523 C CA . PRO A 1 452 ? -10.278 -11.625 -11.836 1.00 91.00 452 PRO A CA 1
ATOM 3524 C C . PRO A 1 452 ? -9.760 -10.179 -11.776 1.00 91.00 452 PRO A C 1
ATOM 3526 O O . PRO A 1 452 ? -10.099 -9.455 -10.842 1.00 91.00 452 PRO A O 1
ATOM 3529 N N . SER A 1 453 ? -8.980 -9.719 -12.762 1.00 91.62 453 SER A N 1
ATOM 3530 C CA . SER A 1 453 ? -8.506 -8.327 -12.853 1.00 91.62 453 SER A CA 1
ATOM 3531 C C . SER A 1 453 ? -9.303 -7.471 -13.852 1.00 91.62 453 SER A C 1
ATOM 3533 O O . SER A 1 453 ? -8.896 -6.346 -14.164 1.00 91.62 453 SER A O 1
ATOM 3535 N N . ARG A 1 454 ? -10.437 -7.973 -14.364 1.00 90.81 454 ARG A N 1
ATOM 3536 C CA . ARG A 1 454 ? -11.289 -7.323 -15.379 1.00 90.81 454 ARG A CA 1
ATOM 3537 C C . ARG A 1 454 ? -12.791 -7.357 -15.046 1.00 90.81 454 ARG A C 1
ATOM 3539 O O . ARG A 1 454 ? -13.612 -7.097 -15.922 1.00 90.81 454 ARG A O 1
ATOM 3546 N N . VAL A 1 455 ? -13.161 -7.599 -13.784 1.00 91.25 455 VAL A N 1
ATOM 3547 C CA . VAL A 1 455 ? -14.552 -7.843 -13.337 1.00 91.25 455 VAL A CA 1
ATOM 3548 C C . VAL A 1 455 ? -15.532 -6.734 -13.758 1.00 91.25 455 VAL A C 1
ATOM 3550 O O . VAL A 1 455 ? -16.668 -7.035 -14.119 1.00 91.25 455 VAL A O 1
ATOM 3553 N N . ILE A 1 456 ? -15.114 -5.461 -13.758 1.00 90.00 456 ILE A N 1
ATOM 3554 C CA . ILE A 1 456 ? -15.943 -4.332 -14.237 1.00 90.00 456 ILE A CA 1
ATOM 3555 C C . ILE A 1 456 ? -15.893 -4.220 -15.771 1.00 90.00 456 ILE A C 1
ATOM 3557 O O . ILE A 1 456 ? -16.938 -4.138 -16.415 1.00 90.00 456 ILE A O 1
ATOM 3561 N N . ALA A 1 457 ? -14.695 -4.262 -16.368 1.00 86.81 457 ALA A N 1
ATOM 3562 C CA . ALA A 1 457 ? -14.511 -4.129 -17.815 1.00 86.81 457 ALA A CA 1
ATOM 3563 C C . ALA A 1 457 ? -15.285 -5.177 -18.637 1.00 86.81 457 ALA A C 1
ATOM 3565 O O . ALA A 1 457 ? -15.805 -4.847 -19.699 1.00 86.81 457 ALA A O 1
ATOM 3566 N N . GLU A 1 458 ? -15.384 -6.416 -18.151 1.00 83.25 458 GLU A N 1
ATOM 3567 C CA . GLU A 1 458 ? -16.108 -7.502 -18.827 1.00 83.25 458 GLU A CA 1
ATOM 3568 C C . GLU A 1 458 ? -17.626 -7.479 -18.610 1.00 83.25 458 GLU A C 1
ATOM 3570 O O . GLU A 1 458 ? -18.345 -8.185 -19.312 1.00 83.25 458 GLU A O 1
ATOM 3575 N N . SER A 1 459 ? -18.121 -6.713 -17.634 1.00 74.56 459 SER A N 1
ATOM 3576 C CA . SER A 1 459 ? -19.518 -6.784 -17.186 1.00 74.56 459 SER A CA 1
ATOM 3577 C C . SER A 1 459 ? -20.368 -5.582 -17.565 1.00 74.56 459 SER A C 1
ATOM 3579 O O . SER A 1 459 ? -21.534 -5.744 -17.913 1.00 74.56 459 SER A O 1
ATOM 3581 N N . VAL A 1 460 ? -19.786 -4.384 -17.508 1.00 76.50 460 VAL A N 1
ATOM 3582 C CA . VAL A 1 460 ? -20.446 -3.121 -17.877 1.00 76.50 460 VAL A CA 1
ATOM 3583 C C . VAL A 1 460 ? -19.625 -2.296 -18.875 1.00 76.50 460 VAL A C 1
ATOM 3585 O O . VAL A 1 460 ? -20.071 -1.243 -19.318 1.00 76.50 460 VAL A O 1
ATOM 3588 N N . GLY A 1 461 ? -18.437 -2.770 -19.262 1.00 72.94 461 GLY A N 1
ATOM 3589 C CA . GLY A 1 461 ? -17.547 -2.074 -20.189 1.00 72.94 461 GLY A CA 1
ATOM 3590 C C . GLY A 1 461 ? -16.689 -0.996 -19.516 1.00 72.94 461 GLY A C 1
ATOM 3591 O O . GLY A 1 461 ? -16.283 -1.108 -18.359 1.00 72.94 461 GLY A O 1
ATOM 3592 N N . GLY A 1 462 ? -16.339 0.046 -20.275 1.00 70.88 462 GLY A N 1
ATOM 3593 C CA . GLY A 1 462 ? -15.586 1.204 -19.769 1.00 70.88 462 GLY A CA 1
ATOM 3594 C C . GLY A 1 462 ? -14.108 0.960 -19.419 1.00 70.88 462 GLY A C 1
ATOM 3595 O O . GLY A 1 462 ? -13.479 1.847 -18.846 1.00 70.88 462 GLY A O 1
ATOM 3596 N N . GLY A 1 463 ? -13.547 -0.215 -19.734 1.00 81.12 463 GLY A N 1
ATOM 3597 C CA . GLY A 1 463 ? -12.107 -0.513 -19.615 1.00 81.12 463 GLY A CA 1
ATOM 3598 C C . GLY A 1 463 ? -11.550 -0.633 -18.188 1.00 81.12 463 GLY A C 1
ATOM 3599 O O . GLY A 1 463 ? -10.344 -0.786 -18.015 1.00 81.12 463 GLY A O 1
ATOM 3600 N N . ALA A 1 464 ? -12.397 -0.577 -17.157 1.00 87.75 464 ALA A N 1
ATOM 3601 C CA . ALA A 1 464 ? -11.964 -0.512 -15.762 1.00 87.75 464 ALA A CA 1
ATOM 3602 C C . ALA A 1 464 ? -11.192 -1.768 -15.299 1.00 87.75 464 ALA A C 1
ATOM 3604 O O . ALA A 1 464 ? -11.741 -2.871 -15.208 1.00 87.75 464 ALA A O 1
ATOM 3605 N N . ILE A 1 465 ? -9.913 -1.574 -14.960 1.00 90.31 465 ILE A N 1
ATOM 3606 C CA . ILE A 1 465 ? -9.011 -2.613 -14.451 1.00 90.31 465 ILE A CA 1
ATOM 3607 C C . ILE A 1 465 ? -9.205 -2.770 -12.939 1.00 90.31 465 ILE A C 1
ATOM 3609 O O . ILE A 1 465 ? -8.994 -1.831 -12.173 1.00 90.31 465 ILE A O 1
ATOM 3613 N N . THR A 1 466 ? -9.568 -3.976 -12.502 1.00 91.81 466 THR A N 1
ATOM 3614 C CA . THR A 1 466 ? -9.823 -4.323 -11.094 1.00 91.81 466 THR A CA 1
ATOM 3615 C C . THR A 1 466 ? -8.645 -5.093 -10.502 1.00 91.81 466 THR A C 1
ATOM 3617 O O . THR A 1 466 ? -8.805 -6.193 -9.977 1.00 91.81 466 THR A O 1
ATOM 3620 N N . GLU A 1 467 ? -7.436 -4.558 -10.669 1.00 90.75 467 GLU A N 1
ATOM 3621 C CA . GLU A 1 467 ? -6.210 -5.244 -10.261 1.00 90.75 467 GLU A CA 1
ATOM 3622 C C . GLU A 1 467 ? -6.071 -5.341 -8.735 1.00 90.75 467 GLU A C 1
ATOM 3624 O O . GLU A 1 467 ? -6.411 -4.421 -7.990 1.00 90.75 467 GLU A O 1
ATOM 3629 N N . MET A 1 468 ? -5.530 -6.469 -8.281 1.00 93.31 468 MET A N 1
ATOM 3630 C CA . MET A 1 468 ? -5.254 -6.787 -6.885 1.00 93.31 468 MET A CA 1
ATOM 3631 C C . MET A 1 468 ? -3.803 -7.272 -6.737 1.00 93.31 468 MET A C 1
ATOM 3633 O O . MET A 1 468 ? -3.281 -7.885 -7.670 1.00 93.31 468 MET A O 1
ATOM 3637 N N . PRO A 1 469 ? -3.141 -7.069 -5.580 1.00 95.56 469 PRO A N 1
ATOM 3638 C CA . PRO A 1 469 ? -1.698 -7.276 -5.434 1.00 95.56 469 PRO A CA 1
ATOM 3639 C C . PRO A 1 469 ? -1.161 -8.620 -5.937 1.00 95.56 469 PRO A C 1
ATOM 3641 O O . PRO A 1 469 ? -0.132 -8.651 -6.607 1.00 95.56 469 PRO A O 1
ATOM 3644 N N . PHE A 1 470 ? -1.855 -9.731 -5.661 1.00 93.81 470 PHE A N 1
ATOM 3645 C CA . PHE A 1 470 ? -1.420 -11.052 -6.130 1.00 93.81 470 PHE A CA 1
ATOM 3646 C C . PHE A 1 470 ? -1.385 -11.149 -7.665 1.00 93.81 470 PHE A C 1
ATOM 3648 O O . PHE A 1 470 ? -0.459 -11.746 -8.208 1.00 93.81 470 PHE A O 1
ATOM 3655 N N . PHE A 1 471 ? -2.326 -10.508 -8.374 1.00 92.56 471 PHE A N 1
ATOM 3656 C CA . PHE A 1 471 ? -2.268 -10.415 -9.835 1.00 92.56 471 PHE A CA 1
ATOM 3657 C C . PHE A 1 471 ? -1.033 -9.630 -10.279 1.00 92.56 471 PHE A C 1
ATOM 3659 O O . PHE A 1 471 ? -0.275 -10.150 -11.091 1.00 92.56 471 PHE A O 1
ATOM 3666 N N . THR A 1 472 ? -0.785 -8.441 -9.710 1.00 92.62 472 THR A N 1
ATOM 3667 C CA . THR A 1 472 ? 0.388 -7.614 -10.049 1.00 92.62 472 THR A CA 1
ATOM 3668 C C . THR A 1 472 ? 1.687 -8.413 -9.926 1.00 92.62 472 THR A C 1
ATOM 3670 O O . THR A 1 472 ? 2.482 -8.468 -10.859 1.00 92.62 472 THR A O 1
ATOM 3673 N N . PHE A 1 473 ? 1.889 -9.116 -8.806 1.00 93.62 473 PHE A N 1
ATOM 3674 C CA . PHE A 1 473 ? 3.116 -9.885 -8.587 1.00 93.62 473 PHE A CA 1
ATOM 3675 C C . PHE A 1 473 ? 3.251 -11.105 -9.518 1.00 93.62 473 PHE A C 1
ATOM 3677 O O . PHE A 1 473 ? 4.365 -11.403 -9.954 1.00 93.62 473 PHE A O 1
ATOM 3684 N N . VAL A 1 474 ? 2.156 -11.805 -9.850 1.00 90.44 474 VAL A N 1
ATOM 3685 C CA . VAL A 1 474 ? 2.183 -12.959 -10.774 1.00 90.44 474 VAL A CA 1
ATOM 3686 C C . VAL A 1 474 ? 2.356 -12.516 -12.232 1.00 90.44 474 VAL A C 1
ATOM 3688 O O . VAL A 1 474 ? 3.145 -13.123 -12.958 1.00 90.44 474 VAL A O 1
ATOM 3691 N N . TYR A 1 475 ? 1.664 -11.453 -12.655 1.00 88.88 475 TYR A N 1
ATOM 3692 C CA . TYR A 1 475 ? 1.843 -10.819 -13.963 1.00 88.88 475 TYR A CA 1
ATOM 3693 C C . TYR A 1 475 ? 3.288 -10.335 -14.118 1.00 88.88 475 TYR A C 1
ATOM 3695 O O . TYR A 1 475 ? 3.968 -10.711 -15.079 1.00 88.88 475 TYR A O 1
ATOM 3703 N N . GLY A 1 476 ? 3.794 -9.638 -13.100 1.00 89.56 476 GLY A N 1
ATOM 3704 C CA . GLY A 1 476 ? 5.212 -9.398 -12.878 1.00 89.56 476 GLY A CA 1
ATOM 3705 C C . GLY A 1 476 ? 5.802 -8.275 -13.723 1.00 89.56 476 GLY A C 1
ATOM 3706 O O . GLY A 1 476 ? 6.933 -8.407 -14.188 1.00 89.56 476 GLY A O 1
ATOM 3707 N N . ASP A 1 477 ? 5.036 -7.215 -13.954 1.00 87.62 477 ASP A N 1
ATOM 3708 C CA . ASP A 1 477 ? 5.542 -5.896 -14.324 1.00 87.62 477 ASP A CA 1
ATOM 3709 C C . ASP A 1 477 ? 6.135 -5.190 -13.088 1.00 87.62 477 ASP A C 1
ATOM 3711 O O . ASP A 1 477 ? 5.617 -5.270 -11.976 1.00 87.62 477 ASP A O 1
ATOM 3715 N N . LEU A 1 478 ? 7.259 -4.495 -13.257 1.00 92.38 478 LEU A N 1
ATOM 3716 C CA . LEU A 1 478 ? 7.959 -3.784 -12.176 1.00 92.38 478 LEU A CA 1
ATOM 3717 C C . LEU A 1 478 ? 7.457 -2.335 -12.077 1.00 92.38 478 LEU A C 1
ATOM 3719 O O . LEU A 1 478 ? 8.216 -1.393 -11.851 1.00 92.38 478 LEU A O 1
ATOM 3723 N N . HIS A 1 479 ? 6.153 -2.170 -12.271 1.00 92.62 479 HIS A N 1
ATOM 3724 C CA . HIS A 1 479 ? 5.514 -0.884 -12.480 1.00 92.62 479 HIS A CA 1
ATOM 3725 C C . HIS A 1 479 ? 5.345 -0.104 -11.159 1.00 92.62 479 HIS A C 1
ATOM 3727 O O . HIS A 1 479 ? 5.352 -0.658 -10.052 1.00 92.62 479 HIS A O 1
ATOM 3733 N N . ALA A 1 480 ? 5.162 1.213 -11.282 1.00 94.38 480 ALA A N 1
ATOM 3734 C CA . ALA A 1 480 ? 5.014 2.200 -10.207 1.00 94.38 480 ALA A CA 1
ATOM 3735 C C . ALA A 1 480 ? 4.203 1.730 -8.974 1.00 94.38 480 ALA A C 1
ATOM 3737 O O . ALA A 1 480 ? 4.672 1.839 -7.836 1.00 94.38 480 ALA A O 1
ATOM 3738 N N . HIS A 1 481 ? 3.001 1.172 -9.175 1.00 93.88 481 HIS A N 1
ATOM 3739 C CA . HIS A 1 481 ? 2.116 0.737 -8.084 1.00 93.88 481 HIS A CA 1
ATOM 3740 C C . HIS A 1 481 ? 2.649 -0.489 -7.333 1.00 93.88 481 HIS A C 1
ATOM 3742 O O . HIS A 1 481 ? 2.460 -0.579 -6.119 1.00 93.88 481 HIS A O 1
ATOM 3748 N N . MET A 1 482 ? 3.364 -1.398 -8.008 1.00 95.31 482 MET A N 1
ATOM 3749 C CA . MET A 1 482 ? 3.959 -2.574 -7.367 1.00 95.31 482 MET A CA 1
ATOM 3750 C C . MET A 1 482 ? 5.097 -2.181 -6.417 1.00 95.31 482 MET A C 1
ATOM 3752 O O . MET A 1 482 ? 5.180 -2.686 -5.295 1.00 95.31 482 MET A O 1
ATOM 3756 N N . ILE A 1 483 ? 5.941 -1.231 -6.835 1.00 97.06 483 ILE A N 1
ATOM 3757 C CA . ILE A 1 483 ? 7.034 -0.699 -6.005 1.00 97.06 483 ILE A CA 1
ATOM 3758 C C . ILE A 1 483 ? 6.483 0.111 -4.819 1.00 97.06 483 ILE A C 1
ATOM 3760 O O . ILE A 1 483 ? 7.071 0.102 -3.735 1.00 97.06 483 ILE A O 1
ATOM 3764 N N . ALA A 1 484 ? 5.333 0.769 -4.987 1.00 97.88 484 ALA A N 1
ATOM 3765 C CA . ALA A 1 484 ? 4.705 1.563 -3.937 1.00 97.88 484 ALA A CA 1
ATOM 3766 C C . ALA A 1 484 ? 4.087 0.737 -2.789 1.00 97.88 484 ALA A C 1
ATOM 3768 O O . ALA A 1 484 ? 4.021 1.245 -1.667 1.00 97.88 484 ALA A O 1
ATOM 3769 N N . MET A 1 485 ? 3.664 -0.520 -2.999 1.00 98.19 485 MET A N 1
ATOM 3770 C CA . MET A 1 485 ? 2.889 -1.279 -1.993 1.00 98.19 485 MET A CA 1
ATOM 3771 C C . MET A 1 485 ? 3.535 -1.360 -0.587 1.00 98.19 485 MET A C 1
ATOM 3773 O O . MET A 1 485 ? 2.840 -1.082 0.398 1.00 98.19 485 MET A O 1
ATOM 3777 N N . PRO A 1 486 ? 4.851 -1.635 -0.422 1.00 98.44 486 PRO A N 1
ATOM 3778 C CA . PRO A 1 486 ? 5.479 -1.603 0.900 1.00 98.44 486 PRO A CA 1
ATOM 3779 C C . PRO A 1 486 ? 5.515 -0.197 1.514 1.00 98.44 486 PRO A C 1
ATOM 3781 O O . PRO A 1 486 ? 5.468 -0.059 2.739 1.00 98.44 486 PRO A O 1
ATOM 3784 N N . MET A 1 487 ? 5.597 0.852 0.685 1.00 98.44 487 MET A N 1
ATOM 3785 C CA . MET A 1 487 ? 5.589 2.250 1.129 1.00 98.44 487 MET A CA 1
ATOM 3786 C C . MET A 1 487 ? 4.206 2.679 1.627 1.00 98.44 487 MET A C 1
ATOM 3788 O O . MET A 1 487 ? 4.128 3.389 2.629 1.00 98.44 487 MET A O 1
ATOM 3792 N N . MET A 1 488 ? 3.122 2.209 0.995 1.00 98.69 488 MET A N 1
ATOM 3793 C CA . MET A 1 488 ? 1.747 2.433 1.468 1.00 98.69 488 MET A CA 1
ATOM 3794 C C . MET A 1 488 ? 1.590 1.942 2.912 1.00 98.69 488 MET A C 1
ATOM 3796 O O . MET A 1 488 ? 1.168 2.682 3.803 1.00 98.69 488 MET A O 1
ATOM 3800 N N . LEU A 1 489 ? 2.026 0.708 3.178 1.00 98.81 489 LEU A N 1
ATOM 3801 C CA . LEU A 1 489 ? 1.960 0.106 4.510 1.00 98.81 489 LEU A CA 1
ATOM 3802 C C . LEU A 1 489 ? 2.954 0.750 5.497 1.00 98.81 489 LEU A C 1
ATOM 3804 O O . LEU A 1 489 ? 2.642 0.877 6.683 1.00 98.81 489 LEU A O 1
ATOM 3808 N N . PHE A 1 490 ? 4.103 1.252 5.030 1.00 98.81 490 PHE A N 1
ATOM 3809 C CA . PHE A 1 490 ? 4.985 2.094 5.847 1.00 98.81 490 PHE A CA 1
ATOM 3810 C C . PHE A 1 490 ? 4.302 3.404 6.279 1.00 98.81 490 PHE A C 1
ATOM 3812 O O . PHE A 1 490 ? 4.386 3.775 7.451 1.00 98.81 490 PHE A O 1
ATOM 3819 N N . ALA A 1 491 ? 3.581 4.077 5.375 1.00 98.81 491 ALA A N 1
ATOM 3820 C CA . ALA A 1 491 ? 2.837 5.298 5.683 1.00 98.81 491 ALA A CA 1
ATOM 3821 C C . ALA A 1 491 ? 1.705 5.035 6.696 1.00 98.81 491 ALA A C 1
ATOM 3823 O O . ALA A 1 491 ? 1.591 5.756 7.689 1.00 98.81 491 ALA A O 1
ATOM 3824 N N . VAL A 1 492 ? 0.938 3.949 6.523 1.00 98.81 492 VAL A N 1
ATOM 3825 C CA . VAL A 1 492 ? -0.059 3.496 7.514 1.00 98.81 492 VAL A CA 1
ATOM 3826 C C . VAL A 1 492 ? 0.603 3.225 8.874 1.00 98.81 492 VAL A C 1
ATOM 3828 O O . VAL A 1 492 ? 0.086 3.657 9.903 1.00 98.81 492 VAL A O 1
ATOM 3831 N N . GLY A 1 493 ? 1.771 2.573 8.897 1.00 98.62 493 GLY A N 1
ATOM 3832 C CA . GLY A 1 493 ? 2.527 2.278 10.121 1.00 98.62 493 GLY A CA 1
ATOM 3833 C C . GLY A 1 493 ? 3.089 3.500 10.843 1.00 98.62 493 GLY A C 1
ATOM 3834 O O . GLY A 1 493 ? 3.077 3.542 12.076 1.00 98.62 493 GLY A O 1
ATOM 3835 N N . PHE A 1 494 ? 3.524 4.516 10.096 1.00 98.69 494 PHE A N 1
ATOM 3836 C CA . PHE A 1 494 ? 3.895 5.821 10.637 1.00 98.69 494 PHE A CA 1
ATOM 3837 C C . PHE A 1 494 ? 2.710 6.467 11.367 1.00 98.69 494 PHE A C 1
ATOM 3839 O O . PHE A 1 494 ? 2.815 6.759 12.560 1.00 98.69 494 PHE A O 1
ATOM 3846 N N . VAL A 1 495 ? 1.568 6.629 10.690 1.00 98.62 495 VAL A N 1
ATOM 3847 C CA . VAL A 1 495 ? 0.393 7.294 11.276 1.00 98.62 495 VAL A CA 1
ATOM 3848 C C . VAL A 1 495 ? -0.168 6.490 12.455 1.00 98.62 495 VAL A C 1
ATOM 3850 O O . VAL A 1 495 ? -0.464 7.065 13.503 1.00 98.62 495 VAL A O 1
ATOM 3853 N N . LEU A 1 496 ? -0.223 5.157 12.342 1.00 98.38 496 LEU A N 1
ATOM 3854 C CA . LEU A 1 496 ? -0.602 4.255 13.434 1.00 98.38 496 LEU A CA 1
ATOM 3855 C C . LEU A 1 496 ? 0.274 4.464 14.676 1.00 98.38 496 LEU A C 1
ATOM 3857 O O . LEU A 1 496 ? -0.241 4.547 15.794 1.00 98.38 496 LEU A O 1
ATOM 3861 N N . ASN A 1 497 ? 1.593 4.576 14.497 1.00 97.75 497 ASN A N 1
ATOM 3862 C CA . ASN A 1 497 ? 2.502 4.840 15.603 1.00 97.75 497 ASN A CA 1
ATOM 3863 C C . ASN A 1 497 ? 2.225 6.203 16.251 1.00 97.75 497 ASN A C 1
ATOM 3865 O O . ASN A 1 497 ? 2.071 6.254 17.468 1.00 97.75 497 ASN A O 1
ATOM 3869 N N . GLU A 1 498 ? 2.119 7.290 15.482 1.00 97.75 498 GLU A N 1
ATOM 3870 C CA . GLU A 1 498 ? 1.886 8.626 16.055 1.00 97.75 498 GLU A CA 1
ATOM 3871 C C . GLU A 1 498 ? 0.551 8.714 16.815 1.00 97.75 498 GLU A C 1
ATOM 3873 O O . GLU A 1 498 ? 0.510 9.250 17.927 1.00 97.75 498 GLU A O 1
ATOM 3878 N N . VAL A 1 499 ? -0.516 8.120 16.270 1.00 96.62 499 VAL A N 1
ATOM 3879 C CA . VAL A 1 499 ? -1.850 8.064 16.894 1.00 96.62 499 VAL A CA 1
ATOM 3880 C C . VAL A 1 499 ? -1.840 7.241 18.189 1.00 96.62 499 VAL A C 1
ATOM 3882 O O . VAL A 1 499 ? -2.370 7.692 19.206 1.00 96.62 499 VAL A O 1
ATOM 3885 N N . LEU A 1 500 ? -1.194 6.069 18.206 1.00 94.56 500 LEU A N 1
ATOM 3886 C CA . LEU A 1 500 ? -1.078 5.246 19.419 1.00 94.56 500 LEU A CA 1
ATOM 3887 C C . LEU A 1 500 ? -0.146 5.858 20.479 1.00 94.56 500 LEU A C 1
ATOM 3889 O O . LEU A 1 500 ? -0.360 5.661 21.678 1.00 94.56 500 LEU A O 1
ATOM 3893 N N . VAL A 1 501 ? 0.891 6.587 20.059 1.00 94.38 501 VAL A N 1
ATOM 3894 C CA . VAL A 1 501 ? 1.839 7.267 20.954 1.00 94.38 501 VAL A CA 1
ATOM 3895 C C . VAL A 1 501 ? 1.225 8.515 21.598 1.00 94.38 501 VAL A C 1
ATOM 3897 O O . VAL A 1 501 ? 1.543 8.815 22.750 1.00 94.38 501 VAL A O 1
ATOM 3900 N N . ALA A 1 502 ? 0.330 9.219 20.899 1.00 89.44 502 ALA A N 1
ATOM 3901 C CA . ALA A 1 502 ? -0.224 10.522 21.277 1.00 89.44 502 ALA A CA 1
ATOM 3902 C C . ALA A 1 502 ? -0.602 10.685 22.760 1.00 89.44 502 ALA A C 1
ATOM 3904 O O . ALA A 1 502 ? -0.217 11.669 23.393 1.00 89.44 502 ALA A O 1
ATOM 3905 N N . GLY A 1 503 ? -1.332 9.716 23.322 1.00 75.62 503 GLY A N 1
ATOM 3906 C CA . GLY A 1 503 ? -1.827 9.778 24.700 1.00 75.62 503 GLY A CA 1
ATOM 3907 C C . GLY A 1 503 ? -0.774 9.530 25.790 1.00 75.62 503 GLY A C 1
ATOM 3908 O O . GLY A 1 503 ? -1.066 9.762 26.963 1.00 75.62 503 GLY A O 1
ATOM 3909 N N . ARG A 1 504 ? 0.424 9.030 25.441 1.00 79.94 504 ARG A N 1
ATOM 3910 C CA . ARG A 1 504 ? 1.540 8.731 26.364 1.00 79.94 504 ARG A CA 1
ATOM 3911 C C . ARG A 1 504 ? 2.898 8.782 25.647 1.00 79.94 504 ARG A C 1
ATOM 3913 O O . ARG A 1 504 ? 3.594 7.773 25.599 1.00 79.94 504 ARG A O 1
ATOM 3920 N N . GLU A 1 505 ? 3.270 9.938 25.100 1.00 84.50 505 GLU A N 1
ATOM 3921 C CA . GLU A 1 505 ? 4.518 10.141 24.341 1.00 84.50 505 GLU A CA 1
ATOM 3922 C C . GLU A 1 505 ? 5.780 9.725 25.139 1.00 84.50 505 GLU A C 1
ATOM 3924 O O . GLU A 1 505 ? 6.171 10.444 26.061 1.00 84.50 505 GLU A O 1
ATOM 3929 N N . PRO A 1 506 ? 6.449 8.591 24.819 1.00 84.50 506 PRO A N 1
ATOM 3930 C CA . PRO A 1 506 ? 7.609 8.113 25.571 1.00 84.50 506 PRO A CA 1
ATOM 3931 C C . PRO A 1 506 ? 8.937 8.542 24.923 1.00 84.50 506 PRO A C 1
ATOM 3933 O O . PRO A 1 506 ? 10.017 8.163 25.390 1.00 84.50 506 PRO A O 1
ATOM 3936 N N . ARG A 1 507 ? 8.891 9.269 23.798 1.00 93.12 507 ARG A N 1
ATOM 3937 C CA . ARG A 1 507 ? 10.072 9.659 23.026 1.00 93.12 507 ARG A CA 1
ATOM 3938 C C . ARG A 1 507 ? 10.585 11.028 23.457 1.00 93.12 507 ARG A C 1
ATOM 3940 O O . ARG A 1 507 ? 9.835 11.942 23.786 1.00 93.12 507 ARG A O 1
ATOM 3947 N N . ARG A 1 508 ? 11.903 11.212 23.355 1.00 92.81 508 ARG A N 1
ATOM 3948 C CA . ARG A 1 508 ? 12.501 12.558 23.334 1.00 92.81 508 ARG A CA 1
ATOM 3949 C C . ARG A 1 508 ? 12.084 13.257 22.036 1.00 92.81 508 ARG A C 1
ATOM 3951 O O . ARG A 1 508 ? 12.046 12.597 21.000 1.00 92.81 508 ARG A O 1
ATOM 3958 N N . ARG A 1 509 ? 11.858 14.580 22.077 1.00 92.81 509 ARG A N 1
ATOM 3959 C CA . ARG A 1 509 ? 11.372 15.393 20.936 1.00 92.81 509 ARG A CA 1
ATOM 3960 C C . ARG A 1 509 ? 12.085 15.088 19.609 1.00 92.81 509 ARG A C 1
ATOM 3962 O O . ARG A 1 509 ? 11.417 14.957 18.594 1.00 92.81 509 ARG A O 1
ATOM 3969 N N . VAL A 1 510 ? 13.408 14.898 19.633 1.00 95.31 510 VAL A N 1
ATOM 3970 C CA . VAL A 1 510 ? 14.217 14.542 18.450 1.00 95.31 510 VAL A CA 1
ATOM 3971 C C . VAL A 1 510 ? 13.725 13.279 17.725 1.00 95.31 510 VAL A C 1
ATOM 3973 O O . VAL A 1 510 ? 13.634 13.287 16.506 1.00 95.31 510 VAL A O 1
ATOM 3976 N N . TRP A 1 511 ? 13.324 12.222 18.439 1.00 96.44 511 TRP A N 1
ATOM 3977 C CA . TRP A 1 511 ? 12.847 10.980 17.812 1.00 96.44 511 TRP A CA 1
ATOM 3978 C C . TRP A 1 511 ? 11.446 11.120 17.211 1.00 96.44 511 TRP A C 1
ATOM 3980 O O . TRP A 1 511 ? 11.161 10.466 16.214 1.00 96.44 511 TRP A O 1
ATOM 3990 N N . ARG A 1 512 ? 10.592 11.985 17.780 1.00 95.62 512 ARG A N 1
ATOM 3991 C CA . ARG A 1 512 ? 9.307 12.358 17.168 1.00 95.62 512 ARG A CA 1
ATOM 3992 C C . ARG A 1 512 ? 9.544 13.170 15.891 1.00 95.62 512 ARG A C 1
ATOM 3994 O O . ARG A 1 512 ? 8.986 12.827 14.860 1.00 95.62 512 ARG A O 1
ATOM 4001 N N . TRP A 1 513 ? 10.410 14.186 15.928 1.00 97.06 513 TRP A N 1
ATOM 4002 C CA . TRP A 1 513 ? 10.699 15.015 14.749 1.00 97.06 513 TRP A CA 1
ATOM 4003 C C . TRP A 1 513 ? 11.373 14.245 13.612 1.00 97.06 513 TRP A C 1
ATOM 4005 O O . TRP A 1 513 ? 10.979 14.412 12.464 1.00 97.06 513 TRP A O 1
ATOM 4015 N N . LEU A 1 514 ? 12.313 13.346 13.916 1.00 97.44 514 LEU A N 1
ATOM 4016 C CA . LEU A 1 514 ? 12.900 12.460 12.908 1.00 97.44 514 LEU A CA 1
ATOM 4017 C C . LEU A 1 514 ? 11.868 11.483 12.314 1.00 97.44 514 LEU A C 1
ATOM 4019 O O . LEU A 1 514 ? 11.915 11.225 11.117 1.00 97.44 514 LEU A O 1
ATOM 4023 N N . MET A 1 515 ? 10.912 10.980 13.109 1.00 97.75 515 MET A N 1
ATOM 4024 C CA . MET A 1 515 ? 9.825 10.138 12.588 1.00 97.75 515 MET A CA 1
ATOM 4025 C C . MET A 1 515 ? 8.851 10.938 11.710 1.00 97.75 515 MET A C 1
ATOM 4027 O O . MET A 1 515 ? 8.454 10.451 10.659 1.00 97.75 515 MET A O 1
ATOM 4031 N N . ILE A 1 516 ? 8.509 12.174 12.091 1.00 98.25 516 ILE A N 1
ATOM 4032 C CA . ILE A 1 516 ? 7.691 13.086 11.272 1.00 98.25 516 ILE A CA 1
ATOM 4033 C C . ILE A 1 516 ? 8.397 13.402 9.947 1.00 98.25 516 ILE A C 1
ATOM 4035 O O . ILE A 1 516 ? 7.762 13.350 8.898 1.00 98.25 516 ILE A O 1
ATOM 4039 N N . ALA A 1 517 ? 9.708 13.663 9.973 1.00 98.44 517 ALA A N 1
ATOM 4040 C CA . ALA A 1 517 ? 10.495 13.912 8.768 1.00 98.44 517 ALA A CA 1
ATOM 4041 C C . ALA A 1 517 ? 10.578 12.673 7.857 1.00 98.44 517 ALA A C 1
ATOM 4043 O O . ALA A 1 517 ? 10.388 12.796 6.651 1.00 98.44 517 ALA A O 1
ATOM 4044 N N . LEU A 1 518 ? 10.800 11.479 8.420 1.00 98.56 518 LEU A N 1
ATOM 4045 C CA . LEU A 1 518 ? 10.828 10.220 7.666 1.00 98.56 518 LEU A CA 1
ATOM 4046 C C . LEU A 1 518 ? 9.450 9.859 7.085 1.00 98.56 518 LEU A C 1
ATOM 4048 O O . LEU A 1 518 ? 9.363 9.470 5.924 1.00 98.56 518 LEU A O 1
ATOM 4052 N N . GLY A 1 519 ? 8.375 10.015 7.863 1.00 98.50 519 GLY A N 1
ATOM 4053 C CA . GLY A 1 519 ? 7.002 9.804 7.398 1.00 98.50 519 GLY A CA 1
ATOM 4054 C C . GLY A 1 519 ? 6.603 10.800 6.308 1.00 98.50 519 GLY A C 1
ATOM 4055 O O . GLY A 1 519 ? 6.066 10.398 5.279 1.00 98.50 519 GLY A O 1
ATOM 4056 N N . GLY A 1 520 ? 6.937 12.080 6.492 1.00 98.50 520 GLY A N 1
ATOM 4057 C CA . GLY A 1 520 ? 6.724 13.136 5.501 1.00 98.50 520 GLY A CA 1
ATOM 4058 C C . GLY A 1 520 ? 7.480 12.871 4.206 1.00 98.50 520 GLY A C 1
ATOM 4059 O O . GLY A 1 520 ? 6.873 12.874 3.141 1.00 98.50 520 GLY A O 1
ATOM 4060 N N . ALA A 1 521 ? 8.775 12.554 4.287 1.00 98.44 521 ALA A N 1
ATOM 4061 C CA . ALA A 1 521 ? 9.585 12.209 3.121 1.00 98.44 521 ALA A CA 1
ATOM 4062 C C . ALA A 1 521 ? 9.048 10.970 2.381 1.00 98.44 521 ALA A C 1
ATOM 4064 O O . ALA A 1 521 ? 8.925 11.004 1.159 1.00 98.44 521 ALA A O 1
ATOM 4065 N N . ALA A 1 522 ? 8.667 9.909 3.102 1.00 98.31 522 ALA A N 1
ATOM 4066 C CA . ALA A 1 522 ? 8.088 8.702 2.510 1.00 98.31 522 ALA A CA 1
ATOM 4067 C C . ALA A 1 522 ? 6.767 8.981 1.771 1.00 98.31 522 ALA A C 1
ATOM 4069 O O . ALA A 1 522 ? 6.579 8.489 0.661 1.00 98.31 522 ALA A O 1
ATOM 4070 N N . VAL A 1 523 ? 5.879 9.804 2.345 1.00 98.56 523 VAL A N 1
ATOM 4071 C CA . VAL A 1 523 ? 4.612 10.188 1.698 1.00 98.56 523 VAL A CA 1
ATOM 4072 C C . VAL A 1 523 ? 4.833 11.176 0.546 1.00 98.56 523 VAL A C 1
ATOM 4074 O O . VAL A 1 523 ? 4.174 11.080 -0.485 1.00 98.56 523 VAL A O 1
ATOM 4077 N N . GLY A 1 524 ? 5.792 12.096 0.666 1.00 97.44 524 GLY A N 1
ATOM 4078 C CA . GLY A 1 524 ? 6.178 12.997 -0.421 1.00 97.44 524 GLY A CA 1
ATOM 4079 C C . GLY A 1 524 ? 6.721 12.251 -1.640 1.00 97.44 524 GLY A C 1
ATOM 4080 O O . GLY A 1 524 ? 6.364 12.583 -2.770 1.00 97.44 524 GLY A O 1
ATOM 4081 N N . LEU A 1 525 ? 7.516 11.199 -1.415 1.00 97.38 525 LEU A N 1
ATOM 4082 C CA . LEU A 1 525 ? 8.085 10.362 -2.473 1.00 97.38 525 LEU A CA 1
ATOM 4083 C C . LEU A 1 525 ? 7.039 9.646 -3.336 1.00 97.38 525 LEU A C 1
ATOM 4085 O O . LEU A 1 525 ? 7.356 9.348 -4.486 1.00 97.38 525 LEU A O 1
ATOM 4089 N N . PHE A 1 526 ? 5.793 9.450 -2.877 1.00 97.69 526 PHE A N 1
ATOM 4090 C CA . PHE A 1 526 ? 4.727 8.941 -3.754 1.00 97.69 526 PHE A CA 1
ATOM 4091 C C . PHE A 1 526 ? 4.578 9.785 -5.024 1.00 97.69 526 PHE A C 1
ATOM 4093 O O . PHE A 1 526 ? 4.395 9.216 -6.092 1.00 97.69 526 PHE A O 1
ATOM 4100 N N . ARG A 1 527 ? 4.797 11.109 -4.970 1.00 94.06 527 ARG A N 1
ATOM 4101 C CA . ARG A 1 527 ? 4.794 11.974 -6.168 1.00 94.06 527 ARG A CA 1
ATOM 4102 C C . ARG A 1 527 ? 5.707 11.484 -7.296 1.00 94.06 527 ARG A C 1
ATOM 4104 O O . ARG A 1 527 ? 5.390 11.757 -8.445 1.00 94.06 527 ARG A O 1
ATOM 4111 N N . ALA A 1 528 ? 6.803 10.800 -6.963 1.00 94.81 528 ALA A N 1
ATOM 4112 C CA . ALA A 1 528 ? 7.847 10.357 -7.885 1.00 94.81 528 ALA A CA 1
ATOM 4113 C C . ALA A 1 528 ? 7.949 8.822 -8.037 1.00 94.81 528 ALA A C 1
ATOM 4115 O O . ALA A 1 528 ? 8.685 8.343 -8.901 1.00 94.81 528 ALA A O 1
ATOM 4116 N N . VAL A 1 529 ? 7.245 8.062 -7.187 1.00 96.50 529 VAL A N 1
ATOM 4117 C CA . VAL A 1 529 ? 7.160 6.588 -7.221 1.00 96.50 529 VAL A CA 1
ATOM 4118 C C . VAL A 1 529 ? 5.846 6.124 -7.857 1.00 96.50 529 VAL A C 1
ATOM 4120 O O . VAL A 1 529 ? 5.878 5.232 -8.692 1.00 96.50 529 VAL A O 1
ATOM 4123 N N . ASN A 1 530 ? 4.712 6.729 -7.483 1.00 94.94 530 ASN A N 1
ATOM 4124 C CA . ASN A 1 530 ? 3.378 6.501 -8.046 1.00 94.94 530 ASN A CA 1
ATOM 4125 C C . ASN A 1 530 ? 2.439 7.645 -7.606 1.00 94.94 530 ASN A C 1
ATOM 4127 O O . ASN A 1 530 ? 1.919 7.634 -6.487 1.00 94.94 530 ASN A O 1
ATOM 4131 N N . THR A 1 531 ? 2.236 8.668 -8.446 1.00 91.94 531 THR A N 1
ATOM 4132 C CA . THR A 1 531 ? 1.586 9.924 -8.008 1.00 91.94 531 THR A CA 1
ATOM 4133 C C . THR A 1 531 ? 0.158 9.731 -7.478 1.00 91.94 531 THR A C 1
ATOM 4135 O O . THR A 1 531 ? -0.259 10.483 -6.599 1.00 91.94 531 THR A O 1
ATOM 4138 N N . TRP A 1 532 ? -0.557 8.696 -7.928 1.00 92.06 532 TRP A N 1
ATOM 4139 C CA . TRP A 1 532 ? -1.909 8.333 -7.475 1.00 92.06 532 TRP A CA 1
ATOM 4140 C C . TRP A 1 532 ? -2.009 8.036 -5.968 1.00 92.06 532 TRP A C 1
ATOM 4142 O O . TRP A 1 532 ? -3.073 8.201 -5.373 1.00 92.06 532 TRP A O 1
ATOM 4152 N N . ASP A 1 533 ? -0.905 7.649 -5.325 1.00 96.06 533 ASP A N 1
ATOM 4153 C CA . ASP A 1 533 ? -0.850 7.388 -3.880 1.00 96.06 533 ASP A CA 1
ATOM 4154 C C . ASP A 1 533 ? -0.693 8.674 -3.053 1.00 96.06 533 ASP A C 1
ATOM 4156 O O . ASP A 1 533 ? -1.085 8.736 -1.882 1.00 96.06 533 ASP A O 1
ATOM 4160 N N . TRP A 1 534 ? -0.132 9.731 -3.652 1.00 95.44 534 TRP A N 1
ATOM 4161 C CA . TRP A 1 534 ? 0.221 10.954 -2.933 1.00 95.44 534 TRP A CA 1
ATOM 4162 C C . TRP A 1 534 ? -0.983 11.651 -2.261 1.00 95.44 534 TRP A C 1
ATOM 4164 O O . TRP A 1 534 ? -0.841 12.009 -1.085 1.00 95.44 534 TRP A O 1
ATOM 4174 N N . PRO A 1 535 ? -2.162 11.819 -2.902 1.00 94.94 535 PRO A N 1
ATOM 4175 C CA . PRO A 1 535 ? -3.331 12.416 -2.254 1.00 94.94 535 PRO A CA 1
ATOM 4176 C C . PRO A 1 535 ? -3.802 11.613 -1.034 1.00 94.94 535 PRO A C 1
ATOM 4178 O O . PRO A 1 535 ? -3.918 12.172 0.059 1.00 94.94 535 PRO A O 1
ATOM 4181 N N . THR A 1 536 ? -3.997 10.298 -1.189 1.00 96.75 536 THR A N 1
ATOM 4182 C CA . THR A 1 536 ? -4.517 9.403 -0.140 1.00 96.75 536 THR A CA 1
ATOM 4183 C C . THR A 1 536 ? -3.629 9.398 1.098 1.00 96.75 536 THR A C 1
ATOM 4185 O O . THR A 1 536 ? -4.110 9.631 2.211 1.00 96.75 536 THR A O 1
ATOM 4188 N N . PHE A 1 537 ? -2.321 9.177 0.935 1.00 98.25 537 PHE A N 1
ATOM 4189 C CA . PHE A 1 537 ? -1.422 9.083 2.087 1.00 98.25 537 PHE A CA 1
ATOM 4190 C C . PHE A 1 537 ? -1.034 10.452 2.663 1.00 98.25 537 PHE A C 1
ATOM 4192 O O . PHE A 1 537 ? -0.714 10.530 3.851 1.00 98.25 537 PHE A O 1
ATOM 4199 N N . THR A 1 538 ? -1.156 11.545 1.898 1.00 98.38 538 THR A N 1
ATOM 4200 C CA . THR A 1 538 ? -1.075 12.907 2.457 1.00 98.38 538 THR A CA 1
ATOM 4201 C C . THR A 1 538 ? -2.298 13.220 3.318 1.00 98.38 538 THR A C 1
ATOM 4203 O O . THR A 1 538 ? -2.132 13.707 4.436 1.00 98.38 538 THR A O 1
ATOM 4206 N N . ALA A 1 539 ? -3.510 12.887 2.858 1.00 97.81 539 ALA A N 1
ATOM 4207 C CA . ALA A 1 539 ? -4.735 13.059 3.637 1.00 97.81 539 ALA A CA 1
ATOM 4208 C C . ALA A 1 539 ? -4.723 12.203 4.916 1.00 97.81 539 ALA A C 1
ATOM 4210 O O . ALA A 1 539 ? -4.955 12.729 6.004 1.00 97.81 539 ALA A O 1
ATOM 4211 N N . LEU A 1 540 ? -4.367 10.914 4.819 1.00 98.19 540 LEU A N 1
ATOM 4212 C CA . LEU A 1 540 ? -4.209 10.031 5.983 1.00 98.19 540 LEU A CA 1
ATOM 4213 C C . LEU A 1 540 ? -3.133 10.547 6.955 1.00 98.19 540 LEU A C 1
ATOM 4215 O O . LEU A 1 540 ? -3.325 10.492 8.170 1.00 98.19 540 LEU A O 1
ATOM 4219 N N . GLY A 1 541 ? -2.027 11.080 6.425 1.00 98.25 541 GLY A N 1
ATOM 4220 C CA . GLY A 1 541 ? -0.963 11.714 7.200 1.00 98.25 541 GLY A CA 1
ATOM 4221 C C . GLY A 1 541 ? -1.458 12.914 8.003 1.00 98.25 541 GLY A C 1
ATOM 4222 O O . GLY A 1 541 ? -1.385 12.895 9.229 1.00 98.25 541 GLY A O 1
ATOM 4223 N N . VAL A 1 542 ? -2.010 13.931 7.336 1.00 98.44 542 VAL A N 1
ATOM 4224 C CA . VAL A 1 542 ? -2.486 15.168 7.983 1.00 98.44 542 VAL A CA 1
ATOM 4225 C C . VAL A 1 542 ? -3.640 14.889 8.951 1.00 98.44 542 VAL A C 1
ATOM 4227 O O . VAL A 1 542 ? -3.579 15.292 10.110 1.00 98.44 542 VAL A O 1
ATOM 4230 N N . LEU A 1 543 ? -4.668 14.140 8.537 1.00 97.31 543 LEU A N 1
ATOM 4231 C CA . LEU A 1 543 ? -5.815 13.836 9.404 1.00 97.31 543 LEU A CA 1
ATOM 4232 C C . LEU A 1 543 ? -5.407 12.981 10.615 1.00 97.31 543 LEU A C 1
ATOM 4234 O O . LEU A 1 543 ? -5.884 13.208 11.729 1.00 97.31 543 LEU A O 1
ATOM 4238 N N . GLY A 1 544 ? -4.495 12.025 10.427 1.00 97.38 544 GLY A N 1
ATOM 4239 C CA . GLY A 1 544 ? -3.985 11.182 11.504 1.00 97.38 544 GLY A CA 1
ATOM 4240 C C . GLY A 1 544 ? -3.049 11.915 12.471 1.00 97.38 544 GLY A C 1
ATOM 4241 O O . GLY A 1 544 ? -3.138 11.701 13.682 1.00 97.38 544 GLY A O 1
ATOM 4242 N N . LEU A 1 545 ? -2.201 12.823 11.980 1.00 98.00 545 LEU A N 1
ATOM 4243 C CA . LEU A 1 545 ? -1.356 13.682 12.816 1.00 98.00 545 LEU A CA 1
ATOM 4244 C C . LEU A 1 545 ? -2.186 14.723 13.582 1.00 98.00 545 LEU A C 1
ATOM 4246 O O . LEU A 1 545 ? -1.977 14.886 14.788 1.00 98.00 545 LEU A O 1
ATOM 4250 N N . GLY A 1 546 ? -3.201 15.319 12.950 1.00 96.81 546 GLY A N 1
ATOM 4251 C CA . GLY A 1 546 ? -4.201 16.163 13.607 1.00 96.81 546 GLY A CA 1
ATOM 4252 C C . GLY A 1 546 ? -5.003 15.413 14.680 1.00 96.81 546 GLY A C 1
ATOM 4253 O O . GLY A 1 546 ? -5.229 15.931 15.777 1.00 96.81 546 GLY A O 1
ATOM 4254 N N . TYR A 1 547 ? -5.358 14.148 14.443 1.00 95.19 547 TYR A N 1
ATOM 4255 C CA . TYR A 1 547 ? -5.993 13.303 15.459 1.00 95.19 547 TYR A CA 1
ATOM 4256 C C . TYR A 1 547 ? -5.035 12.946 16.612 1.00 95.19 547 TYR A C 1
ATOM 4258 O O . TYR A 1 547 ? -5.408 13.036 17.785 1.00 95.19 547 TYR A O 1
ATOM 4266 N N . ALA A 1 548 ? -3.770 12.631 16.314 1.00 95.81 548 ALA A N 1
ATOM 4267 C CA . ALA A 1 548 ? -2.725 12.431 17.320 1.00 95.81 548 ALA A CA 1
ATOM 4268 C C . ALA A 1 548 ? -2.473 13.707 18.152 1.00 95.81 548 ALA A C 1
ATOM 4270 O O . ALA A 1 548 ? -2.268 13.645 19.365 1.00 95.81 548 ALA A O 1
ATOM 4271 N N . TRP A 1 549 ? -2.536 14.884 17.531 1.00 95.94 549 TRP A N 1
ATOM 4272 C CA . TRP A 1 549 ? -2.494 16.172 18.217 1.00 95.94 549 TRP A CA 1
ATOM 4273 C C . TRP A 1 549 ? -3.695 16.366 19.157 1.00 95.94 549 TRP A C 1
ATOM 4275 O O . TRP A 1 549 ? -3.510 16.718 20.327 1.00 95.94 549 TRP A O 1
ATOM 4285 N N . TRP A 1 550 ? -4.913 16.072 18.693 1.00 93.50 550 TRP A N 1
ATOM 4286 C CA . TRP A 1 550 ? -6.131 16.179 19.499 1.00 93.50 550 TRP A CA 1
ATOM 4287 C C . TRP A 1 550 ? -6.079 15.272 20.737 1.00 93.50 550 TRP A C 1
ATOM 4289 O O . TRP A 1 550 ? -6.342 15.729 21.853 1.00 93.50 550 TRP A O 1
ATOM 4299 N N . LEU A 1 551 ? -5.654 14.014 20.565 1.00 92.38 551 LEU A N 1
ATOM 4300 C CA . LEU A 1 551 ? -5.446 13.062 21.662 1.00 92.38 551 LEU A CA 1
ATOM 4301 C C . LEU A 1 551 ? -4.388 13.537 22.676 1.00 92.38 551 LEU A C 1
ATOM 4303 O O . LEU A 1 551 ? -4.547 13.293 23.874 1.00 92.38 551 LEU A O 1
ATOM 4307 N N . ARG A 1 552 ? -3.333 14.220 22.210 1.00 92.31 552 ARG A N 1
ATOM 4308 C CA . ARG A 1 552 ? -2.232 14.747 23.036 1.00 92.31 552 ARG A CA 1
ATOM 4309 C C . ARG A 1 552 ? -2.653 15.949 23.885 1.00 92.31 552 ARG A C 1
ATOM 4311 O O . ARG A 1 552 ? -2.346 15.983 25.073 1.00 92.31 552 ARG A O 1
ATOM 4318 N N . TRP A 1 553 ? -3.329 16.936 23.292 1.00 92.38 553 TRP A N 1
ATOM 4319 C CA . TRP A 1 553 ? -3.628 18.214 23.959 1.00 92.38 553 TRP A CA 1
ATOM 4320 C C . TRP A 1 553 ? -5.011 18.276 24.605 1.00 92.38 553 TRP A C 1
ATOM 4322 O O . TRP A 1 553 ? -5.151 18.852 25.684 1.00 92.38 553 TRP A O 1
ATOM 4332 N N . ARG A 1 554 ? -6.039 17.708 23.960 1.00 89.69 554 ARG A N 1
ATOM 4333 C CA . ARG A 1 554 ? -7.450 17.667 24.408 1.00 89.69 554 ARG A CA 1
ATOM 4334 C C . ARG A 1 554 ? -8.117 19.023 24.721 1.00 89.69 554 ARG A C 1
ATOM 4336 O O . ARG A 1 554 ? -9.262 19.046 25.168 1.00 89.69 554 ARG A O 1
ATOM 4343 N N . ARG A 1 555 ? -7.414 20.141 24.518 1.00 91.62 555 ARG A N 1
ATOM 4344 C CA . ARG A 1 555 ? -7.852 21.535 24.690 1.00 91.62 555 ARG A CA 1
ATOM 4345 C C . ARG A 1 555 ? -7.094 22.416 23.700 1.00 91.62 555 ARG A C 1
ATOM 4347 O O . ARG A 1 555 ? -5.891 22.233 23.519 1.00 91.62 555 ARG A O 1
ATOM 4354 N N . ILE A 1 556 ? -7.781 23.387 23.105 1.00 95.50 556 ILE A N 1
ATOM 4355 C CA . ILE A 1 556 ? -7.181 24.333 22.157 1.00 95.50 556 ILE A CA 1
ATOM 4356 C C . ILE A 1 556 ? -6.492 25.470 22.927 1.00 95.50 556 ILE A C 1
ATOM 4358 O O . ILE A 1 556 ? -7.029 26.008 23.893 1.00 95.50 556 ILE A O 1
ATOM 4362 N N . SER A 1 557 ? -5.274 25.813 22.514 1.00 96.25 557 SER A N 1
ATOM 4363 C CA . SER A 1 557 ? -4.433 26.882 23.059 1.00 96.25 557 SER A CA 1
ATOM 4364 C C . SER A 1 557 ? -3.379 27.304 22.025 1.00 96.25 557 SER A C 1
ATOM 4366 O O . SER A 1 557 ? -3.065 26.537 21.116 1.00 96.25 557 SER A O 1
ATOM 4368 N N . ARG A 1 558 ? -2.750 28.478 22.181 1.00 96.19 558 ARG A N 1
ATOM 4369 C CA . ARG A 1 558 ? -1.657 28.913 21.281 1.00 96.19 558 ARG A CA 1
ATOM 4370 C C . ARG A 1 558 ? -0.514 27.892 21.155 1.00 96.19 558 ARG A C 1
ATOM 4372 O O . ARG A 1 558 ? 0.006 27.687 20.066 1.00 96.19 558 ARG A O 1
ATOM 4379 N N . TRP A 1 559 ? -0.168 27.202 22.245 1.00 94.94 559 TRP A N 1
ATOM 4380 C CA . TRP A 1 55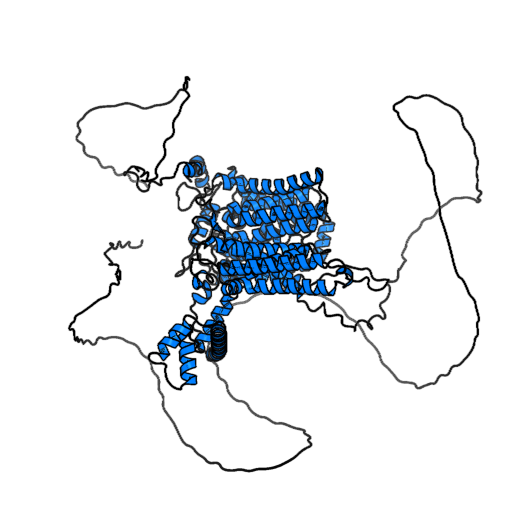9 ? 0.891 26.187 22.244 1.00 94.94 559 TRP A CA 1
ATOM 4381 C C . TRP A 1 559 ? 0.468 24.881 21.573 1.00 94.94 559 TRP A C 1
ATOM 4383 O O . TRP A 1 559 ? 1.288 24.262 20.899 1.00 94.94 559 TRP A O 1
ATOM 4393 N N . SER A 1 560 ? -0.803 24.484 21.699 1.00 95.88 560 SER A N 1
ATOM 4394 C CA . SER A 1 560 ? -1.315 23.341 20.946 1.00 95.88 560 SER A CA 1
ATOM 4395 C C . SER A 1 560 ? -1.372 23.668 19.456 1.00 95.88 560 SER A C 1
ATOM 4397 O O . SER A 1 560 ? -0.898 22.870 18.661 1.00 95.88 560 SER A O 1
ATOM 4399 N N . LEU A 1 561 ? -1.880 24.839 19.061 1.00 97.00 561 LEU A N 1
ATOM 4400 C CA . LEU A 1 561 ? -1.926 25.239 17.649 1.00 97.00 561 LEU A CA 1
ATOM 4401 C C . LEU A 1 561 ? -0.519 25.309 17.032 1.00 97.00 561 LEU A C 1
ATOM 4403 O O . LEU A 1 561 ? -0.332 24.856 15.909 1.00 97.00 561 LEU A O 1
ATOM 4407 N N . LEU A 1 562 ? 0.490 25.758 17.787 1.00 97.00 562 LEU A N 1
ATOM 4408 C CA . LEU A 1 562 ? 1.887 25.697 17.353 1.00 97.00 562 LEU A CA 1
ATOM 4409 C C . LEU A 1 562 ? 2.414 24.251 17.220 1.00 97.00 562 LEU A C 1
ATOM 4411 O O . LEU A 1 562 ? 3.099 23.952 16.249 1.00 97.00 562 LEU A O 1
ATOM 4415 N N . ASP A 1 563 ? 2.085 23.335 18.141 1.00 95.12 563 ASP A N 1
ATOM 4416 C CA . ASP A 1 563 ? 2.449 21.909 18.014 1.00 95.12 563 ASP A CA 1
ATOM 4417 C C . ASP A 1 563 ? 1.760 21.237 16.813 1.00 95.12 563 ASP A C 1
ATOM 4419 O O . ASP A 1 563 ? 2.374 20.370 16.199 1.00 95.12 563 ASP A O 1
ATOM 4423 N N . LEU A 1 564 ? 0.542 21.652 16.441 1.00 96.81 564 LEU A N 1
ATOM 4424 C CA . LEU A 1 564 ? -0.147 21.207 15.221 1.00 96.81 564 LEU A CA 1
ATOM 4425 C C . LEU A 1 564 ? 0.553 21.745 13.967 1.00 96.81 564 LEU A C 1
ATOM 4427 O O . LEU A 1 564 ? 1.026 20.959 13.152 1.00 96.81 564 LEU A O 1
ATOM 4431 N N . LEU A 1 565 ? 0.702 23.071 13.859 1.00 97.50 565 LEU A N 1
ATOM 4432 C CA . LEU A 1 565 ? 1.332 23.743 12.716 1.00 97.50 565 LEU A CA 1
ATOM 4433 C C . LEU A 1 565 ? 2.759 23.242 12.457 1.00 97.50 565 LEU A C 1
ATOM 4435 O O . LEU A 1 565 ? 3.130 23.020 11.309 1.00 97.50 565 LEU A O 1
ATOM 4439 N N . LEU A 1 566 ? 3.550 23.010 13.510 1.00 97.31 566 LEU A N 1
ATOM 4440 C CA . LEU A 1 566 ? 4.890 22.435 13.372 1.00 97.31 566 LEU A CA 1
ATOM 4441 C C . LEU A 1 566 ? 4.860 20.943 13.003 1.00 97.31 566 LEU A C 1
ATOM 4443 O O . LEU A 1 566 ? 5.775 20.485 12.327 1.00 97.31 566 LEU A O 1
ATOM 4447 N N . THR A 1 567 ? 3.849 20.176 13.430 1.00 96.69 567 THR A N 1
ATOM 4448 C CA . THR A 1 567 ? 3.732 18.742 13.094 1.00 96.69 567 THR A CA 1
ATOM 4449 C C . THR A 1 567 ? 3.339 18.555 11.642 1.00 96.69 567 THR A C 1
ATOM 4451 O O . THR A 1 567 ? 4.078 17.924 10.891 1.00 96.69 567 THR A O 1
ATOM 4454 N N . ASP A 1 568 ? 2.211 19.135 11.247 1.00 97.69 568 ASP A N 1
ATOM 4455 C CA . ASP A 1 568 ? 1.616 18.908 9.934 1.00 97.69 568 ASP A CA 1
ATOM 4456 C C . ASP A 1 568 ? 2.370 19.725 8.880 1.00 97.69 568 ASP A C 1
ATOM 4458 O O . ASP A 1 568 ? 2.725 19.202 7.827 1.00 97.69 568 ASP A O 1
ATOM 4462 N N . GLY A 1 569 ? 2.749 20.967 9.204 1.00 98.00 569 GLY A N 1
ATOM 4463 C CA . GLY A 1 569 ? 3.651 21.766 8.376 1.00 98.00 569 GLY A CA 1
ATOM 4464 C C . GLY A 1 569 ? 5.047 21.147 8.257 1.00 98.00 569 GLY A C 1
ATOM 4465 O O . GLY A 1 569 ? 5.626 21.174 7.177 1.00 98.00 569 GLY A O 1
ATOM 4466 N N . GLY A 1 570 ? 5.572 20.520 9.317 1.00 98.12 570 GLY A N 1
ATOM 4467 C CA . GLY A 1 570 ? 6.844 19.788 9.272 1.00 98.12 570 GLY A CA 1
ATOM 4468 C C . GLY A 1 570 ? 6.777 18.508 8.431 1.00 98.12 570 GLY A C 1
ATOM 4469 O O . GLY A 1 570 ? 7.695 18.232 7.661 1.00 98.12 570 GLY A O 1
ATOM 4470 N N . PHE A 1 571 ? 5.676 17.759 8.529 1.00 98.75 571 PHE A N 1
ATOM 4471 C CA . PHE A 1 571 ? 5.370 16.593 7.694 1.00 98.75 571 PHE A CA 1
ATOM 4472 C C . PHE A 1 571 ? 5.271 16.979 6.209 1.00 98.75 571 PHE A C 1
ATOM 4474 O O . PHE A 1 571 ? 5.971 16.406 5.372 1.00 98.75 571 PHE A O 1
ATOM 4481 N N . LEU A 1 572 ? 4.470 18.002 5.890 1.00 98.56 572 LEU A N 1
ATOM 4482 C CA . LEU A 1 572 ? 4.285 18.505 4.526 1.00 98.56 572 LEU A CA 1
ATOM 4483 C C . LEU A 1 572 ? 5.573 19.113 3.953 1.00 98.56 572 LEU A C 1
ATOM 4485 O O . LEU A 1 572 ? 5.908 18.842 2.802 1.00 98.56 572 LEU A O 1
ATOM 4489 N N . ALA A 1 573 ? 6.338 19.872 4.746 1.00 98.31 573 ALA A N 1
ATOM 4490 C CA . ALA A 1 573 ? 7.622 20.426 4.320 1.00 98.31 573 ALA A CA 1
ATOM 4491 C C . ALA A 1 573 ? 8.661 19.328 4.048 1.00 98.31 573 ALA A C 1
ATOM 4493 O O . ALA A 1 573 ? 9.360 19.397 3.040 1.00 98.31 573 ALA A O 1
ATOM 4494 N N . ALA A 1 574 ? 8.740 18.289 4.888 1.00 98.31 574 ALA A N 1
ATOM 4495 C CA . ALA A 1 574 ? 9.619 17.144 4.644 1.00 98.31 574 ALA A CA 1
ATOM 4496 C C . ALA A 1 574 ? 9.230 16.384 3.363 1.00 98.31 574 ALA A C 1
ATOM 4498 O O . ALA A 1 574 ? 10.106 16.030 2.575 1.00 98.31 574 ALA A O 1
ATOM 4499 N N . GLY A 1 575 ? 7.929 16.195 3.114 1.00 97.81 575 GLY A N 1
ATOM 4500 C CA . GLY A 1 575 ? 7.436 15.583 1.878 1.00 97.81 575 GLY A CA 1
ATOM 4501 C C . GLY A 1 575 ? 7.704 16.425 0.630 1.00 97.81 575 GLY A C 1
ATOM 4502 O O . GLY A 1 575 ? 8.163 15.895 -0.380 1.00 97.81 575 GLY A O 1
ATOM 4503 N N . TRP A 1 576 ? 7.495 17.742 0.703 1.00 96.44 576 TRP A N 1
ATOM 4504 C CA . TRP A 1 576 ? 7.809 18.665 -0.391 1.00 96.44 576 TRP A CA 1
ATOM 4505 C C . TRP A 1 576 ? 9.312 18.711 -0.689 1.00 96.44 576 TRP A C 1
ATOM 4507 O O . TRP A 1 576 ? 9.702 18.615 -1.849 1.00 96.44 576 TRP A O 1
ATOM 4517 N N . LEU A 1 577 ? 10.162 18.785 0.343 1.00 96.62 577 LEU A N 1
ATOM 4518 C CA . LEU A 1 577 ? 11.621 18.756 0.193 1.00 96.62 577 LEU A CA 1
ATOM 4519 C C . LEU A 1 577 ? 12.106 17.440 -0.428 1.00 96.62 577 LEU A C 1
ATOM 4521 O O . LEU A 1 577 ? 12.943 17.479 -1.326 1.00 96.62 577 LEU A O 1
ATOM 4525 N N . ALA A 1 578 ? 11.560 16.296 -0.003 1.00 96.31 578 ALA A N 1
ATOM 4526 C CA . ALA A 1 578 ? 11.895 14.994 -0.579 1.00 96.31 578 ALA A CA 1
ATOM 4527 C C . ALA A 1 578 ? 11.446 14.875 -2.046 1.00 96.31 578 ALA A C 1
ATOM 4529 O O . ALA A 1 578 ? 12.206 14.400 -2.881 1.00 96.31 578 ALA A O 1
ATOM 4530 N N . ALA A 1 579 ? 10.245 15.351 -2.390 1.00 95.06 579 ALA A N 1
ATOM 4531 C CA . ALA A 1 579 ? 9.729 15.309 -3.759 1.00 95.06 579 ALA A CA 1
ATOM 4532 C C . ALA A 1 579 ? 10.342 16.368 -4.698 1.00 95.06 579 ALA A C 1
ATOM 4534 O O . ALA A 1 579 ? 10.150 16.291 -5.916 1.00 95.06 579 ALA A O 1
ATOM 4535 N N . ARG A 1 580 ? 11.049 17.375 -4.163 1.00 93.88 580 ARG A N 1
ATOM 4536 C CA . ARG A 1 580 ? 11.534 18.537 -4.923 1.00 93.88 580 ARG A CA 1
ATOM 4537 C C . ARG A 1 580 ? 12.425 18.182 -6.123 1.00 93.88 580 ARG A C 1
ATOM 4539 O O . ARG A 1 580 ? 12.142 18.728 -7.186 1.00 93.88 580 ARG A O 1
ATOM 4546 N N . PRO A 1 581 ? 13.435 17.290 -6.035 1.00 93.12 581 PRO A N 1
ATOM 4547 C CA . PRO A 1 581 ? 14.331 17.045 -7.168 1.00 93.12 581 PRO A CA 1
ATOM 4548 C C . PRO A 1 581 ? 13.632 16.392 -8.367 1.00 93.12 581 PRO A C 1
ATOM 4550 O O . PRO A 1 581 ? 14.055 16.595 -9.497 1.00 93.12 581 PRO A O 1
ATOM 4553 N N . PHE A 1 582 ? 12.537 15.662 -8.132 1.00 92.88 582 PHE A N 1
ATOM 4554 C CA . PHE A 1 582 ? 11.647 15.155 -9.179 1.00 92.88 582 PHE A CA 1
ATOM 4555 C C . PHE A 1 582 ? 10.717 16.260 -9.703 1.00 92.88 582 PHE A C 1
ATOM 4557 O O . PHE A 1 582 ? 10.660 16.527 -10.900 1.00 92.88 582 PHE A O 1
ATOM 4564 N N . SER A 1 583 ? 10.052 16.971 -8.785 1.00 89.38 583 SER A N 1
ATOM 4565 C CA . SER A 1 583 ? 9.045 18.005 -9.091 1.00 89.38 583 SER A CA 1
ATOM 4566 C C . SER A 1 583 ? 9.602 19.242 -9.821 1.00 89.38 583 SER A C 1
ATOM 4568 O O . SER A 1 583 ? 8.834 20.125 -10.181 1.00 89.38 583 SER A O 1
ATOM 4570 N N . GLN A 1 584 ? 10.925 19.348 -9.989 1.00 87.81 584 GLN A N 1
ATOM 4571 C CA . GLN A 1 584 ? 11.596 20.403 -10.763 1.00 87.81 584 GLN A CA 1
ATOM 4572 C C . GLN A 1 584 ? 11.865 20.027 -12.231 1.00 87.81 584 GLN A C 1
ATOM 4574 O O . GLN A 1 584 ? 12.269 20.898 -12.996 1.00 87.81 584 GLN A O 1
ATOM 4579 N N . TRP A 1 585 ? 11.691 18.755 -12.604 1.00 85.25 585 TRP A N 1
ATOM 4580 C CA . TRP A 1 585 ? 11.964 18.237 -13.954 1.00 85.25 585 TRP A CA 1
ATOM 4581 C C . TRP A 1 585 ? 10.764 17.495 -14.557 1.00 85.25 585 TRP A C 1
ATOM 4583 O O . TRP A 1 585 ? 10.679 17.380 -15.772 1.00 85.25 585 TRP A O 1
ATOM 4593 N N . TYR A 1 586 ? 9.829 17.023 -13.729 1.00 86.62 586 TYR A N 1
ATOM 4594 C CA . TYR A 1 586 ? 8.600 16.375 -14.180 1.00 86.62 586 TYR A CA 1
ATOM 4595 C C . TYR A 1 586 ? 7.559 17.385 -14.691 1.00 86.62 586 TYR A C 1
ATOM 4597 O O . TYR A 1 586 ? 7.159 18.286 -13.951 1.00 86.62 586 TYR A O 1
ATOM 4605 N N . ALA A 1 587 ? 7.073 17.179 -15.915 1.00 79.62 587 ALA A N 1
ATOM 4606 C CA . ALA A 1 587 ? 5.951 17.902 -16.513 1.00 79.62 587 ALA A CA 1
ATOM 4607 C C . ALA A 1 587 ? 4.749 16.957 -16.688 1.00 79.62 587 ALA A C 1
ATOM 4609 O O . ALA A 1 587 ? 4.891 15.874 -17.257 1.00 79.62 587 ALA A O 1
ATOM 4610 N N . SER A 1 588 ? 3.564 17.361 -16.216 1.00 74.88 588 SER A N 1
ATOM 4611 C CA . SER A 1 588 ? 2.338 16.551 -16.291 1.00 74.88 588 SER A CA 1
ATOM 4612 C C . SER A 1 588 ? 1.398 17.068 -17.374 1.00 74.88 588 SER A C 1
ATOM 4614 O O . SER A 1 588 ? 1.008 18.233 -17.338 1.00 74.88 588 SER A O 1
ATOM 4616 N N . THR A 1 589 ? 0.978 16.198 -18.293 1.00 62.94 589 THR A N 1
ATOM 4617 C CA . THR A 1 589 ? -0.060 16.504 -19.294 1.00 62.94 589 THR A CA 1
ATOM 4618 C C . THR A 1 589 ? -1.466 16.521 -18.681 1.00 62.94 589 THR A C 1
ATOM 4620 O O . THR A 1 589 ? -2.329 17.261 -19.140 1.00 62.94 589 THR A O 1
ATOM 4623 N N . TYR A 1 590 ? -1.690 15.746 -17.615 1.00 67.38 590 TYR A N 1
ATOM 4624 C CA . TYR A 1 590 ? -2.986 15.612 -16.947 1.00 67.38 590 TYR A CA 1
ATOM 4625 C C . TYR A 1 590 ? -2.957 16.345 -15.601 1.00 67.38 590 TYR A C 1
ATOM 4627 O O . TYR A 1 590 ? -2.173 15.988 -14.718 1.00 67.38 590 TYR A O 1
ATOM 4635 N N . ASN A 1 591 ? -3.787 17.382 -15.448 1.00 71.56 591 ASN A N 1
ATOM 4636 C CA . ASN A 1 591 ? -3.853 18.212 -14.231 1.00 71.56 591 ASN A CA 1
ATOM 4637 C C . ASN A 1 591 ? -5.293 18.542 -13.781 1.00 71.56 591 ASN A C 1
ATOM 4639 O O . ASN A 1 591 ? -5.480 19.205 -12.761 1.00 71.56 591 ASN A O 1
ATOM 4643 N N . SER A 1 592 ? -6.303 18.084 -14.524 1.00 82.75 592 SER A N 1
ATOM 4644 C CA . SER A 1 592 ? -7.734 18.269 -14.263 1.00 82.75 592 SER A CA 1
ATOM 4645 C C . SER A 1 592 ? -8.389 16.976 -13.759 1.00 82.75 592 SER A C 1
ATOM 4647 O O . SER A 1 592 ? -7.910 15.866 -13.995 1.00 82.75 592 SER A O 1
ATOM 4649 N N . VAL A 1 593 ? -9.516 17.123 -13.062 1.00 88.50 593 VAL A N 1
ATOM 4650 C CA . VAL A 1 593 ? -10.439 16.030 -12.719 1.00 88.50 593 VAL A CA 1
ATOM 4651 C C . VAL A 1 593 ? -11.825 16.370 -13.249 1.00 88.50 593 VAL A C 1
ATOM 4653 O O . VAL A 1 593 ? -12.207 17.542 -13.275 1.00 88.50 593 VAL A O 1
ATOM 4656 N N . ARG A 1 594 ? -12.585 15.350 -13.644 1.00 91.56 594 ARG A N 1
ATOM 4657 C CA . ARG A 1 594 ? -13.968 15.477 -14.119 1.00 91.56 594 ARG A CA 1
ATOM 4658 C C . ARG A 1 594 ? -14.885 14.516 -13.361 1.00 91.56 594 ARG A C 1
ATOM 4660 O O . ARG A 1 594 ? -14.418 13.571 -12.722 1.00 91.56 594 ARG A O 1
ATOM 4667 N N . LEU A 1 595 ? -16.191 14.763 -13.427 1.00 92.25 595 LEU A N 1
ATOM 4668 C CA . LEU A 1 595 ? -17.181 13.804 -12.938 1.00 92.25 595 LEU A CA 1
ATOM 4669 C C . LEU A 1 595 ? -17.269 12.606 -13.893 1.00 92.25 595 LEU A C 1
ATOM 4671 O O . LEU A 1 595 ? -17.083 12.764 -15.102 1.00 92.25 595 LEU A O 1
ATOM 4675 N N . TRP A 1 596 ? -17.541 11.421 -13.348 1.00 90.44 596 TRP A N 1
ATOM 4676 C CA . TRP A 1 596 ? -17.766 10.209 -14.132 1.00 90.44 596 TRP A CA 1
ATOM 4677 C C . TRP A 1 596 ? -19.201 10.156 -14.663 1.00 90.44 596 TRP A C 1
ATOM 4679 O O . TRP A 1 596 ? -20.168 10.276 -13.915 1.00 90.44 596 TRP A O 1
ATOM 4689 N N . ASP A 1 597 ? -19.308 9.974 -15.974 1.00 87.38 597 ASP A N 1
ATOM 4690 C CA . ASP A 1 597 ? -20.528 10.015 -16.782 1.00 87.38 597 ASP A CA 1
ATOM 4691 C C . ASP A 1 597 ? -20.867 8.671 -17.450 1.00 87.38 597 ASP A C 1
ATOM 4693 O O . ASP A 1 597 ? -21.987 8.481 -17.923 1.00 87.38 597 ASP A O 1
ATOM 4697 N N . GLY A 1 598 ? -19.920 7.730 -17.476 1.00 86.00 598 GLY A N 1
ATOM 4698 C CA . GLY A 1 598 ? -20.133 6.366 -17.959 1.00 86.00 598 GLY A CA 1
ATOM 4699 C C . GLY A 1 598 ? -20.699 5.414 -16.899 1.00 86.00 598 GLY A C 1
ATOM 4700 O O . GLY A 1 598 ? -21.162 5.812 -15.833 1.00 86.00 598 GLY A O 1
ATOM 4701 N N . THR A 1 599 ? -20.631 4.112 -17.180 1.00 85.94 599 THR A N 1
ATOM 4702 C CA . THR A 1 599 ? -21.202 3.047 -16.339 1.00 85.94 599 THR A CA 1
ATOM 4703 C C . THR A 1 599 ? -20.520 2.910 -14.971 1.00 85.94 599 THR A C 1
ATOM 4705 O O . THR A 1 599 ? -19.303 2.699 -14.867 1.00 85.94 599 THR A O 1
ATOM 4708 N N . GLN A 1 600 ? -21.320 2.988 -13.908 1.00 90.19 600 GLN A N 1
ATOM 4709 C CA . GLN A 1 600 ? -20.940 2.722 -12.517 1.00 90.19 600 GLN A CA 1
ATOM 4710 C C . GLN A 1 600 ? -20.775 1.211 -12.255 1.00 90.19 600 GLN A C 1
ATOM 4712 O O . GLN A 1 600 ? -21.122 0.365 -13.080 1.00 90.19 600 GLN A O 1
ATOM 4717 N N . THR A 1 601 ? -20.205 0.860 -11.105 1.00 92.75 601 THR A N 1
ATOM 4718 C CA . THR A 1 601 ? -19.964 -0.526 -10.684 1.00 92.75 601 THR A CA 1
ATOM 4719 C C . THR A 1 601 ? -21.255 -1.159 -10.143 1.00 92.75 601 THR A C 1
ATOM 4721 O O . THR A 1 601 ? -21.805 -0.648 -9.161 1.00 92.75 601 THR A O 1
ATOM 4724 N N . PRO A 1 602 ? -21.745 -2.279 -10.712 1.00 91.31 602 PRO A N 1
ATOM 4725 C CA . PRO A 1 602 ? -22.917 -2.967 -10.182 1.00 91.31 602 PRO A CA 1
ATOM 4726 C C . PRO A 1 602 ? -22.587 -3.667 -8.856 1.00 91.31 602 PRO A C 1
ATOM 4728 O O . PRO A 1 602 ? -21.457 -4.115 -8.638 1.00 91.31 602 PRO A O 1
ATOM 4731 N N . LEU A 1 603 ? -23.578 -3.807 -7.969 1.00 91.69 603 LEU A N 1
ATOM 4732 C CA . LEU A 1 603 ? -23.358 -4.355 -6.621 1.00 91.69 603 LEU A CA 1
ATOM 4733 C C . LEU A 1 603 ? -22.729 -5.751 -6.615 1.00 91.69 603 LEU A C 1
ATOM 4735 O O . LEU A 1 603 ? -21.872 -6.019 -5.776 1.00 91.69 603 LEU A O 1
ATOM 4739 N N . TRP A 1 604 ? -23.105 -6.627 -7.550 1.00 89.38 604 TRP A N 1
ATOM 4740 C CA . TRP A 1 604 ? -22.511 -7.962 -7.625 1.00 89.38 604 TRP A CA 1
ATOM 4741 C C . TRP A 1 604 ? -21.007 -7.896 -7.922 1.00 89.38 604 TRP A C 1
ATOM 4743 O O . TRP A 1 604 ? -20.240 -8.595 -7.270 1.00 89.38 604 TRP A O 1
ATOM 4753 N N . ALA A 1 605 ? -20.558 -6.998 -8.809 1.00 92.31 605 ALA A N 1
ATOM 4754 C CA . ALA A 1 605 ? -19.137 -6.840 -9.130 1.00 92.31 605 ALA A CA 1
ATOM 4755 C C . ALA A 1 605 ? -18.376 -6.250 -7.938 1.00 92.31 605 ALA A C 1
ATOM 4757 O O . ALA A 1 605 ? -17.274 -6.689 -7.616 1.00 92.31 605 ALA A O 1
ATOM 4758 N N . TYR A 1 606 ? -18.994 -5.306 -7.223 1.00 94.88 606 TYR A N 1
ATOM 4759 C CA . TYR A 1 606 ? -18.450 -4.763 -5.980 1.00 94.88 606 TYR A CA 1
ATOM 4760 C C . TYR A 1 606 ? -18.256 -5.850 -4.905 1.00 94.88 606 TYR A C 1
ATOM 4762 O O . TYR A 1 606 ? -17.224 -5.881 -4.228 1.00 94.88 606 TYR A O 1
ATOM 4770 N N . PHE A 1 607 ? -19.206 -6.785 -4.780 1.00 95.50 607 PHE A N 1
ATOM 4771 C CA . PHE A 1 607 ? -19.078 -7.941 -3.889 1.00 95.50 607 PHE A CA 1
ATOM 4772 C C . PHE A 1 607 ? -18.089 -8.996 -4.403 1.00 95.50 607 PHE A C 1
ATOM 4774 O O . PHE A 1 607 ? -17.349 -9.539 -3.586 1.00 95.50 607 PHE A O 1
ATOM 4781 N N . ASP A 1 608 ? -17.985 -9.243 -5.710 1.00 93.38 608 ASP A N 1
ATOM 4782 C CA . ASP A 1 608 ? -16.960 -10.140 -6.259 1.00 93.38 608 ASP A CA 1
ATOM 4783 C C . ASP A 1 608 ? -15.545 -9.609 -5.965 1.00 93.38 608 ASP A C 1
ATOM 4785 O O . ASP A 1 608 ? -14.668 -10.369 -5.555 1.00 93.38 608 ASP A O 1
ATOM 4789 N N . ILE A 1 609 ? -15.328 -8.294 -6.091 1.00 95.31 609 ILE A N 1
ATOM 4790 C CA . ILE A 1 609 ? -14.025 -7.646 -5.869 1.00 95.31 609 ILE A CA 1
ATOM 4791 C C . ILE A 1 609 ? -13.691 -7.518 -4.371 1.00 95.31 609 ILE A C 1
ATOM 4793 O O . ILE A 1 609 ? -12.580 -7.857 -3.963 1.00 95.31 609 ILE A O 1
ATOM 4797 N N . HIS A 1 610 ? -14.624 -7.037 -3.538 1.00 97.00 610 HIS A N 1
ATOM 4798 C CA . HIS A 1 610 ? -14.346 -6.664 -2.140 1.00 97.00 610 HIS A CA 1
ATOM 4799 C C . HIS A 1 610 ? -15.063 -7.514 -1.074 1.00 97.00 610 HIS A C 1
ATOM 4801 O O . HIS A 1 610 ? -14.827 -7.317 0.122 1.00 97.00 610 HIS A O 1
ATOM 4807 N N . GLY A 1 611 ? -15.915 -8.468 -1.457 1.00 96.12 611 GLY A N 1
ATOM 4808 C CA . GLY A 1 611 ? -16.827 -9.187 -0.557 1.00 96.12 611 GLY A CA 1
ATOM 4809 C C . GLY A 1 611 ? -16.154 -9.886 0.625 1.00 96.12 611 GLY A C 1
ATOM 4810 O O . GLY A 1 611 ? -16.674 -9.825 1.738 1.00 96.12 611 GLY A O 1
ATOM 4811 N N . LEU A 1 612 ? -14.960 -10.461 0.432 1.00 95.44 612 LEU A N 1
ATOM 4812 C CA . LEU A 1 612 ? -14.165 -11.064 1.513 1.00 95.44 612 LEU A CA 1
ATOM 4813 C C . LEU A 1 612 ? -13.841 -10.053 2.630 1.00 95.44 612 LEU A C 1
ATOM 4815 O O . LEU A 1 612 ? -13.982 -10.357 3.815 1.00 95.44 612 LEU A O 1
ATOM 4819 N N . PHE A 1 613 ? -13.435 -8.839 2.256 1.00 97.31 613 PHE A N 1
ATOM 4820 C CA . PHE A 1 613 ? -13.120 -7.769 3.200 1.00 97.31 613 PHE A CA 1
ATOM 4821 C C . PHE A 1 613 ? -14.378 -7.234 3.872 1.00 97.31 613 PHE A C 1
ATOM 4823 O O . PHE A 1 613 ? -14.414 -7.096 5.095 1.00 97.31 613 PHE A O 1
ATOM 4830 N N . LEU A 1 614 ? -15.418 -6.974 3.075 1.00 97.50 614 LEU A N 1
ATOM 4831 C CA . LEU A 1 614 ? -16.699 -6.460 3.550 1.00 97.50 614 LEU A CA 1
ATOM 4832 C C . LEU A 1 614 ? -17.333 -7.423 4.560 1.00 97.50 614 LEU A C 1
ATOM 4834 O O . LEU A 1 614 ? -17.742 -6.979 5.627 1.00 97.50 614 LEU A O 1
ATOM 4838 N N . PHE A 1 615 ? -17.322 -8.733 4.298 1.00 96.62 615 PHE A N 1
ATOM 4839 C CA . PHE A 1 615 ? -17.816 -9.756 5.223 1.00 96.62 615 PHE A CA 1
ATOM 4840 C C . PHE A 1 615 ? -17.121 -9.698 6.593 1.00 96.62 615 PHE A C 1
ATOM 4842 O O . PHE A 1 615 ? -17.787 -9.683 7.632 1.00 96.62 615 PHE A O 1
ATOM 4849 N N . VAL A 1 616 ? -15.785 -9.620 6.621 1.00 96.12 616 VAL A N 1
ATOM 4850 C CA . VAL A 1 616 ? -15.015 -9.596 7.878 1.00 96.12 616 VAL A CA 1
ATOM 4851 C C . VAL A 1 616 ? -15.145 -8.251 8.602 1.00 96.12 616 VAL A C 1
ATOM 4853 O O . VAL A 1 616 ? -15.279 -8.226 9.827 1.00 96.12 616 VAL A O 1
ATOM 4856 N N . ILE A 1 617 ? -15.171 -7.133 7.868 1.00 96.31 617 ILE A N 1
ATOM 4857 C CA . ILE A 1 617 ? -15.388 -5.794 8.435 1.00 96.31 617 ILE A CA 1
ATOM 4858 C C . ILE A 1 617 ? -16.798 -5.695 9.031 1.00 96.31 617 ILE A C 1
ATOM 4860 O O . ILE A 1 617 ? -16.927 -5.331 10.198 1.00 96.31 617 ILE A O 1
ATOM 4864 N N . VAL A 1 618 ? -17.843 -6.091 8.296 1.00 97.00 618 VAL A N 1
ATOM 4865 C CA . VAL A 1 618 ? -19.232 -6.122 8.789 1.00 97.00 618 VAL A CA 1
ATOM 4866 C C . VAL A 1 618 ? -19.364 -7.040 10.000 1.00 97.00 618 VAL A C 1
ATOM 4868 O O . VAL A 1 618 ? -19.966 -6.633 10.990 1.00 97.00 618 VAL A O 1
ATOM 4871 N N . SER A 1 619 ? -18.737 -8.220 9.994 1.00 95.19 619 SER A N 1
ATOM 4872 C CA . SER A 1 619 ? -18.718 -9.121 11.158 1.00 95.19 619 SER A CA 1
ATOM 4873 C C . SER A 1 619 ? -18.123 -8.451 12.407 1.00 95.19 619 SER A C 1
ATOM 4875 O O . SER A 1 619 ? -18.661 -8.601 13.506 1.00 95.19 619 SER A O 1
ATOM 4877 N N . LEU A 1 620 ? -17.067 -7.644 12.247 1.00 92.50 620 LEU A N 1
ATOM 4878 C CA . LEU A 1 620 ? -16.513 -6.794 13.308 1.00 92.50 620 LEU A CA 1
ATOM 4879 C C . LEU A 1 620 ? -17.512 -5.712 13.758 1.00 92.50 620 LEU A C 1
ATOM 4881 O O . LEU A 1 620 ? -17.741 -5.582 14.963 1.00 92.50 620 LEU A O 1
ATOM 4885 N N . LEU A 1 621 ? -18.141 -4.966 12.840 1.00 95.00 621 LEU A N 1
ATOM 4886 C CA . LEU A 1 621 ? -19.124 -3.928 13.202 1.00 95.00 621 LEU A CA 1
ATOM 4887 C C . LEU A 1 621 ? -20.329 -4.525 13.952 1.00 95.00 621 LEU A C 1
ATOM 4889 O O . LEU A 1 621 ? -20.733 -3.984 14.987 1.00 95.00 621 LEU A O 1
ATOM 4893 N N . VAL A 1 622 ? -20.851 -5.669 13.494 1.00 94.69 622 VAL A N 1
ATOM 4894 C CA . VAL A 1 622 ? -21.898 -6.459 14.167 1.00 94.69 622 VAL A CA 1
ATOM 4895 C C . VAL A 1 622 ? -21.449 -6.841 15.575 1.00 94.69 622 VAL A C 1
ATOM 4897 O O . VAL A 1 622 ? -22.142 -6.522 16.542 1.00 94.69 622 VAL A O 1
ATOM 4900 N N . TRP A 1 623 ? -20.279 -7.472 15.717 1.00 89.31 623 TRP A N 1
ATOM 4901 C CA . TRP A 1 623 ? -19.772 -7.952 17.005 1.00 89.31 623 TRP A CA 1
ATOM 4902 C C . TRP A 1 623 ? -19.533 -6.813 18.007 1.00 89.31 623 TRP A C 1
ATOM 4904 O O . TRP A 1 623 ? -19.981 -6.900 19.153 1.00 89.31 623 TRP A O 1
ATOM 4914 N N . GLU A 1 624 ? -18.905 -5.706 17.595 1.00 88.75 624 GLU A N 1
ATOM 4915 C CA . GLU A 1 624 ? -18.710 -4.546 18.474 1.00 88.75 624 GLU A CA 1
ATOM 4916 C C . GLU A 1 624 ? -20.032 -3.883 18.874 1.00 88.75 624 GLU A C 1
ATOM 4918 O O . GLU A 1 624 ? -20.164 -3.424 20.013 1.00 88.75 624 GLU A O 1
ATOM 4923 N N . THR A 1 625 ? -21.018 -3.853 17.975 1.00 91.31 625 THR A N 1
ATOM 4924 C CA . THR A 1 625 ? -22.339 -3.268 18.248 1.00 91.31 625 THR A CA 1
ATOM 4925 C C . THR A 1 625 ? -23.148 -4.151 19.190 1.00 91.31 625 THR A C 1
ATOM 4927 O O . THR A 1 625 ? -23.626 -3.661 20.211 1.00 91.31 625 THR A O 1
ATOM 4930 N N . ALA A 1 626 ? -23.226 -5.460 18.936 1.00 88.50 626 ALA A N 1
ATOM 4931 C CA . ALA A 1 626 ? -23.873 -6.427 19.824 1.00 88.50 626 ALA A CA 1
ATOM 4932 C C . ALA A 1 626 ? -23.261 -6.386 21.235 1.00 88.50 626 ALA A C 1
ATOM 4934 O O . ALA A 1 626 ? -23.974 -6.297 22.237 1.00 88.50 626 ALA A O 1
ATOM 4935 N N . ARG A 1 627 ? -21.927 -6.340 21.316 1.00 84.94 627 ARG A N 1
ATOM 4936 C CA . ARG A 1 627 ? -21.184 -6.215 22.574 1.00 84.94 627 ARG A CA 1
ATOM 4937 C C . ARG A 1 627 ? -21.419 -4.875 23.278 1.00 84.94 627 ARG A C 1
ATOM 4939 O O . ARG A 1 627 ? -21.490 -4.833 24.506 1.00 84.94 627 ARG A O 1
ATOM 4946 N N . TRP A 1 628 ? -21.547 -3.775 22.534 1.00 86.19 628 TRP A N 1
ATOM 4947 C CA . TRP A 1 628 ? -21.886 -2.467 23.100 1.00 86.19 628 TRP A CA 1
ATOM 4948 C C . TRP A 1 628 ? -23.311 -2.437 23.659 1.00 86.19 628 TRP A C 1
ATOM 4950 O O . TRP A 1 628 ? -23.509 -1.975 24.785 1.00 86.19 628 TRP A O 1
ATOM 4960 N N . MET A 1 629 ? -24.284 -2.964 22.913 1.00 86.31 629 MET A N 1
ATOM 4961 C CA . MET A 1 629 ? -25.678 -3.068 23.347 1.00 86.31 629 MET A CA 1
ATOM 4962 C C . MET A 1 629 ? -25.801 -3.944 24.599 1.00 86.31 629 MET A C 1
ATOM 4964 O O . MET A 1 629 ? -26.353 -3.484 25.595 1.00 86.31 629 MET A O 1
ATOM 4968 N N . GLY A 1 630 ? -25.186 -5.133 24.616 1.00 84.56 630 GLY A N 1
ATOM 4969 C CA . GLY A 1 630 ? -25.181 -6.023 25.785 1.00 84.56 630 GLY A CA 1
ATOM 4970 C C . GLY A 1 630 ? -24.550 -5.410 27.046 1.00 84.56 630 GLY A C 1
ATOM 4971 O O . GLY A 1 630 ? -24.978 -5.702 28.161 1.00 84.56 630 GLY A O 1
ATOM 4972 N N . ALA A 1 631 ? -23.577 -4.505 26.896 1.00 81.62 631 ALA A N 1
ATOM 4973 C CA . ALA A 1 631 ? -22.993 -3.755 28.013 1.00 81.62 631 ALA A CA 1
ATOM 4974 C C . ALA A 1 631 ? -23.822 -2.519 28.443 1.00 81.62 631 ALA A C 1
ATOM 4976 O O . ALA A 1 631 ? -23.566 -1.936 29.504 1.00 81.62 631 ALA A O 1
ATOM 4977 N N . THR A 1 632 ? -24.804 -2.088 27.643 1.00 83.06 632 THR A N 1
ATOM 4978 C CA . THR A 1 632 ? -25.532 -0.824 27.838 1.00 83.06 632 THR A CA 1
ATOM 4979 C C . THR A 1 632 ? -26.805 -1.029 28.657 1.00 83.06 632 THR A C 1
ATOM 4981 O O . THR A 1 632 ? -27.864 -1.397 28.161 1.00 83.06 632 THR A O 1
ATOM 4984 N N . LYS A 1 633 ? -26.719 -0.729 29.957 1.00 84.69 633 LYS A N 1
ATOM 4985 C CA . LYS A 1 633 ? -27.859 -0.799 30.888 1.00 84.69 633 LYS A CA 1
ATOM 4986 C C . LYS A 1 633 ? -28.956 0.196 30.494 1.00 84.69 633 LYS A C 1
ATOM 4988 O O . LYS A 1 633 ? -28.658 1.371 30.298 1.00 84.69 633 LYS A O 1
ATOM 4993 N N . VAL A 1 634 ? -30.228 -0.218 30.543 1.00 82.19 634 VAL A N 1
ATOM 4994 C CA . VAL A 1 634 ? -31.421 0.607 30.217 1.00 82.19 634 VAL A CA 1
ATOM 4995 C C . VAL A 1 634 ? -31.431 1.979 30.919 1.00 82.19 634 VAL A C 1
ATOM 4997 O O . VAL A 1 634 ? -31.843 2.981 30.336 1.00 82.19 634 VAL A O 1
ATOM 5000 N N . ARG A 1 635 ? -30.888 2.074 32.145 1.00 85.31 635 ARG A N 1
ATOM 5001 C CA . ARG A 1 635 ? -30.658 3.346 32.864 1.00 85.31 635 ARG A CA 1
ATOM 5002 C C . ARG A 1 635 ? -29.935 4.406 32.016 1.00 85.31 635 ARG A C 1
ATOM 5004 O O . ARG A 1 635 ? -30.242 5.581 32.165 1.00 85.31 635 ARG A O 1
ATOM 5011 N N . ALA A 1 636 ? -28.985 4.015 31.168 1.00 80.31 636 ALA A N 1
ATOM 5012 C CA . ALA A 1 636 ? -28.193 4.924 30.337 1.00 80.31 636 ALA A CA 1
ATOM 5013 C C . ALA A 1 636 ? -28.961 5.481 29.121 1.00 80.31 636 ALA A C 1
ATOM 5015 O O . ALA A 1 636 ? -28.481 6.420 28.489 1.00 80.31 636 ALA A O 1
ATOM 5016 N N . LEU A 1 637 ? -30.135 4.918 28.808 1.00 81.25 637 LEU A N 1
ATOM 5017 C CA . LEU A 1 637 ? -31.027 5.362 27.731 1.00 81.25 637 LEU A CA 1
ATOM 5018 C C . LEU A 1 637 ? -32.146 6.292 28.241 1.00 81.25 637 LEU A C 1
ATOM 5020 O O . LEU A 1 637 ? -32.728 7.044 27.458 1.00 81.25 637 LEU A O 1
ATOM 5024 N N . ARG A 1 638 ? -32.436 6.290 29.554 1.00 83.25 638 ARG A N 1
ATOM 5025 C CA . ARG A 1 638 ? -33.407 7.217 30.163 1.00 83.25 638 ARG A CA 1
ATOM 5026 C C . ARG A 1 638 ? -32.992 8.669 29.896 1.00 83.25 638 ARG A C 1
ATOM 5028 O O . ARG A 1 638 ? -31.831 9.028 30.073 1.00 83.25 638 ARG A O 1
ATOM 5035 N N . GLY A 1 639 ? -33.945 9.489 29.451 1.00 85.50 639 GLY A N 1
ATOM 5036 C CA . GLY A 1 639 ? -33.706 10.884 29.060 1.00 85.50 639 GLY A CA 1
ATOM 5037 C C . GLY A 1 639 ? -33.014 11.079 27.702 1.00 85.50 639 GLY A C 1
ATOM 5038 O O . GLY A 1 639 ? -32.757 12.217 27.331 1.00 85.50 639 GLY A O 1
ATOM 5039 N N . ARG A 1 640 ? -32.720 10.012 26.939 1.00 87.94 640 ARG A N 1
ATOM 5040 C CA . ARG A 1 640 ? -32.052 10.103 25.621 1.00 87.94 640 ARG A CA 1
ATOM 5041 C C . ARG A 1 640 ? -32.960 9.833 24.420 1.00 87.94 640 ARG A C 1
ATOM 5043 O O . ARG A 1 640 ? -32.458 9.759 23.304 1.00 87.94 640 ARG A O 1
ATOM 5050 N N . ALA A 1 641 ? -34.275 9.723 24.621 1.00 87.12 641 ALA A N 1
ATOM 5051 C CA . ALA A 1 641 ? -35.236 9.412 23.558 1.00 87.12 641 ALA A CA 1
ATOM 5052 C C . ALA A 1 641 ? -35.100 10.338 22.333 1.00 87.12 641 ALA A C 1
ATOM 5054 O O . ALA A 1 641 ? -35.007 9.844 21.217 1.00 87.12 641 ALA A O 1
ATOM 5055 N N . LEU A 1 642 ? -34.971 11.656 22.537 1.00 89.12 642 LEU A N 1
ATOM 5056 C CA . LEU A 1 642 ? -34.792 12.620 21.443 1.00 89.12 642 LEU A CA 1
ATOM 5057 C C . LEU A 1 642 ? -33.466 12.427 20.679 1.00 89.12 642 LEU A C 1
ATOM 5059 O O . LEU A 1 642 ? -33.445 12.550 19.461 1.00 89.12 642 LEU A O 1
ATOM 5063 N N . MET A 1 643 ? -32.375 12.060 21.363 1.00 87.25 643 MET A N 1
ATOM 5064 C CA . MET A 1 643 ? -31.098 11.714 20.714 1.00 87.25 643 MET A CA 1
ATOM 5065 C C . MET A 1 643 ? -31.194 10.419 19.898 1.00 87.25 643 MET A C 1
ATOM 5067 O O . MET A 1 643 ? -30.596 10.326 18.830 1.00 87.25 643 MET A O 1
ATOM 5071 N N . LEU A 1 644 ? -31.937 9.425 20.393 1.00 86.75 644 LEU A N 1
ATOM 5072 C CA . LEU A 1 644 ? -32.160 8.159 19.690 1.00 86.75 644 LEU A CA 1
ATOM 5073 C C . LEU A 1 644 ? -33.067 8.354 18.465 1.00 86.75 644 LEU A C 1
ATOM 5075 O O . LEU A 1 644 ? -32.765 7.817 17.406 1.00 86.75 644 LEU A O 1
ATOM 5079 N N . LEU A 1 645 ? -34.115 9.177 18.584 1.00 90.69 645 LEU A N 1
ATOM 5080 C CA . LEU A 1 645 ? -34.978 9.581 17.470 1.00 90.69 645 LEU A CA 1
ATOM 5081 C C . LEU A 1 645 ? -34.199 10.370 16.413 1.00 90.69 645 LEU A C 1
ATOM 5083 O O . LEU A 1 645 ? -34.249 10.012 15.243 1.00 90.69 645 LEU A O 1
ATOM 5087 N N . ALA A 1 646 ? -33.420 11.383 16.808 1.00 89.81 646 ALA A N 1
ATOM 5088 C CA . ALA A 1 646 ? -32.584 12.144 15.879 1.00 89.81 646 ALA A CA 1
ATOM 5089 C C . ALA A 1 646 ? -31.545 11.251 15.175 1.00 89.81 646 ALA A C 1
ATOM 5091 O O . ALA A 1 646 ? -31.385 11.337 13.961 1.00 89.81 646 ALA A O 1
ATOM 5092 N N . GLY A 1 647 ? -30.888 10.342 15.907 1.00 87.12 647 GLY A N 1
ATOM 5093 C CA . GLY A 1 647 ? -29.975 9.357 15.320 1.00 87.12 647 GLY A CA 1
ATOM 5094 C C . GLY A 1 647 ? -30.669 8.397 14.348 1.00 87.12 647 GLY A C 1
ATOM 5095 O O . GLY A 1 647 ? -30.123 8.111 13.286 1.00 87.12 647 GLY A O 1
ATOM 5096 N N . GLY A 1 648 ? -31.886 7.948 14.672 1.00 88.31 648 GLY A N 1
ATOM 5097 C CA . GLY A 1 648 ? -32.712 7.114 13.795 1.00 88.31 648 GLY A CA 1
ATOM 5098 C C . GLY A 1 648 ? -33.161 7.839 12.524 1.00 88.31 648 GLY A C 1
ATOM 5099 O O . GLY A 1 648 ? -33.075 7.268 11.443 1.00 88.31 648 GLY A O 1
ATOM 5100 N N . LEU A 1 649 ? -33.563 9.109 12.629 1.00 92.44 649 LEU A N 1
ATOM 5101 C CA . LEU A 1 649 ? -33.924 9.949 11.481 1.00 92.44 649 LEU A CA 1
ATOM 5102 C C . LEU A 1 649 ? -32.716 10.253 10.584 1.00 92.44 649 LEU A C 1
ATOM 5104 O O . LEU A 1 649 ? -32.849 10.216 9.365 1.00 92.44 649 LEU A O 1
ATOM 5108 N N . ILE A 1 650 ? -31.530 10.482 11.159 1.00 91.81 650 ILE A N 1
ATOM 5109 C CA . ILE A 1 650 ? -30.282 10.633 10.392 1.00 91.81 650 ILE A CA 1
ATOM 5110 C C . ILE A 1 650 ? -29.929 9.322 9.675 1.00 91.81 650 ILE A C 1
ATOM 5112 O O . ILE A 1 650 ? -29.615 9.344 8.488 1.00 91.81 650 ILE A O 1
ATOM 5116 N N . ALA A 1 651 ? -30.021 8.174 10.355 1.00 90.56 651 ALA A N 1
ATOM 5117 C CA . ALA A 1 651 ? -29.772 6.871 9.739 1.00 90.56 651 ALA A CA 1
ATOM 5118 C C . ALA A 1 651 ? -30.770 6.568 8.605 1.00 90.56 651 ALA A C 1
ATOM 5120 O O . ALA A 1 651 ? -30.357 6.140 7.530 1.00 90.56 651 ALA A O 1
ATOM 5121 N N . LEU A 1 652 ? -32.060 6.857 8.808 1.00 92.06 652 LEU A N 1
ATOM 5122 C CA . LEU A 1 652 ? -33.096 6.734 7.782 1.00 92.06 652 LEU A CA 1
ATOM 5123 C C . LEU A 1 652 ? -32.833 7.674 6.597 1.00 92.06 652 LEU A C 1
ATOM 5125 O O . LEU A 1 652 ? -32.902 7.235 5.456 1.00 92.06 652 LEU A O 1
ATOM 5129 N N . GLY A 1 653 ? -32.468 8.935 6.845 1.00 94.19 653 GLY A N 1
ATOM 5130 C CA . GLY A 1 653 ? -32.115 9.893 5.794 1.00 94.19 653 GLY A CA 1
ATOM 5131 C C . GLY A 1 653 ? -30.901 9.461 4.963 1.00 94.19 653 GLY A C 1
ATOM 5132 O O . GLY A 1 653 ? -30.904 9.626 3.748 1.00 94.19 653 GLY A O 1
ATOM 5133 N N . LEU A 1 654 ? -29.895 8.839 5.586 1.00 93.25 654 LEU A N 1
ATOM 5134 C CA . LEU A 1 654 ? -28.728 8.277 4.891 1.00 93.25 654 LEU A CA 1
ATOM 5135 C C . LEU A 1 654 ? -29.067 7.001 4.095 1.00 93.25 654 LEU A C 1
ATOM 5137 O O . LEU A 1 654 ? -28.528 6.790 3.007 1.00 93.25 654 LEU A O 1
ATOM 5141 N N . LEU A 1 655 ? -29.984 6.167 4.594 1.00 93.12 655 LEU A N 1
ATOM 5142 C CA . LEU A 1 655 ? -30.499 4.995 3.872 1.00 93.12 655 LEU A CA 1
ATOM 5143 C C . LEU A 1 655 ? -31.364 5.401 2.668 1.00 93.12 655 LEU A C 1
ATOM 5145 O O . LEU A 1 655 ? -31.178 4.874 1.576 1.00 93.12 655 LEU A O 1
ATOM 5149 N N . LEU A 1 656 ? -32.244 6.392 2.827 1.00 94.06 656 LEU A N 1
ATOM 5150 C CA . LEU A 1 656 ? -33.025 6.957 1.723 1.00 94.06 656 LEU A CA 1
ATOM 5151 C C . LEU A 1 656 ? -32.120 7.669 0.706 1.00 94.06 656 LEU A C 1
ATOM 5153 O O . LEU A 1 656 ? -32.279 7.472 -0.493 1.00 94.06 656 LEU A O 1
ATOM 5157 N N . GLY A 1 657 ? -31.121 8.428 1.166 1.00 93.12 657 GLY A N 1
ATOM 5158 C CA . GLY A 1 657 ? -30.139 9.082 0.298 1.00 93.12 657 GLY A CA 1
ATOM 5159 C C . GLY A 1 657 ? -29.292 8.095 -0.511 1.00 93.12 657 GLY A C 1
ATOM 5160 O O . GLY A 1 657 ? -29.053 8.325 -1.693 1.00 93.12 657 GLY A O 1
ATOM 5161 N N . SER A 1 658 ? -28.883 6.968 0.082 1.00 93.75 658 SER A N 1
ATOM 5162 C CA . SER A 1 658 ? -28.159 5.913 -0.647 1.00 93.75 658 SER A CA 1
ATOM 5163 C C . SER A 1 658 ? -29.052 5.106 -1.595 1.00 93.75 658 SER A C 1
ATOM 5165 O O . SER A 1 658 ? -28.586 4.726 -2.667 1.00 93.75 658 SER A O 1
ATOM 5167 N N . ALA A 1 659 ? -30.338 4.924 -1.275 1.00 92.75 659 ALA A N 1
ATOM 5168 C CA . ALA A 1 659 ? -31.317 4.376 -2.214 1.00 92.75 659 ALA A CA 1
ATOM 5169 C C . ALA A 1 659 ? -31.543 5.306 -3.420 1.00 92.75 659 ALA A C 1
ATOM 5171 O O . ALA A 1 659 ? -31.484 4.848 -4.558 1.00 92.75 659 ALA A O 1
ATOM 5172 N N . VAL A 1 660 ? -31.708 6.616 -3.199 1.00 93.50 660 VAL A N 1
ATOM 5173 C CA . VAL A 1 660 ? -31.805 7.616 -4.282 1.00 93.50 660 VAL A CA 1
ATOM 5174 C C . VAL A 1 660 ? -30.525 7.652 -5.124 1.00 93.50 660 VAL A C 1
ATOM 5176 O O . VAL A 1 660 ? -30.606 7.685 -6.349 1.00 93.50 660 VAL A O 1
ATOM 5179 N N . ALA A 1 661 ? -29.344 7.569 -4.503 1.00 91.50 661 ALA A N 1
ATOM 5180 C CA . ALA A 1 661 ? -28.078 7.486 -5.230 1.00 91.50 661 ALA A CA 1
ATOM 5181 C C . ALA A 1 661 ? -27.985 6.221 -6.108 1.00 91.50 661 ALA A C 1
ATOM 5183 O O . ALA A 1 661 ? -27.526 6.303 -7.243 1.00 91.50 661 ALA A O 1
ATOM 5184 N N . ALA A 1 662 ? -28.468 5.070 -5.630 1.00 89.94 662 ALA A N 1
ATOM 5185 C CA . ALA A 1 662 ? -28.501 3.835 -6.414 1.00 89.94 662 ALA A CA 1
ATOM 5186 C C . ALA A 1 662 ? -29.540 3.848 -7.548 1.00 89.94 662 ALA A C 1
ATOM 5188 O O . ALA A 1 662 ? -29.273 3.274 -8.601 1.00 89.94 662 ALA A O 1
ATOM 5189 N N . LEU A 1 663 ? -30.674 4.540 -7.376 1.00 88.62 663 LEU A N 1
ATOM 5190 C CA . LEU A 1 663 ? -31.612 4.837 -8.471 1.00 88.62 663 LEU A CA 1
ATOM 5191 C C . LEU A 1 663 ? -30.986 5.772 -9.522 1.00 88.62 663 LEU A C 1
ATOM 5193 O O . LEU A 1 663 ? -31.310 5.674 -10.699 1.00 88.62 663 LEU A O 1
ATOM 5197 N N . ALA A 1 664 ? -30.032 6.617 -9.121 1.00 87.88 664 ALA A N 1
ATOM 5198 C CA . ALA A 1 664 ? -29.145 7.368 -10.012 1.00 87.88 664 ALA A CA 1
ATOM 5199 C C . ALA A 1 664 ? -27.880 6.570 -10.425 1.00 87.88 664 ALA A C 1
ATOM 5201 O O . ALA A 1 664 ? -26.826 7.154 -10.658 1.00 87.88 664 ALA A O 1
ATOM 5202 N N . ASN A 1 665 ? -27.975 5.237 -10.502 1.00 86.50 665 ASN A N 1
ATOM 5203 C CA . ASN A 1 665 ? -26.928 4.268 -10.871 1.00 86.50 665 ASN A CA 1
ATOM 5204 C C . ASN A 1 665 ? -25.716 4.111 -9.928 1.00 86.50 665 ASN A C 1
ATOM 5206 O O . ASN A 1 665 ? -24.946 3.166 -10.102 1.00 86.50 665 ASN A O 1
ATOM 5210 N N . TYR A 1 666 ? -25.549 4.918 -8.875 1.00 91.00 666 TYR A N 1
ATOM 5211 C CA . TYR A 1 666 ? -24.454 4.770 -7.899 1.00 91.00 666 TYR A CA 1
ATOM 5212 C C . TYR A 1 666 ? -24.708 3.619 -6.905 1.00 91.00 666 TYR A C 1
ATOM 5214 O O . TYR A 1 666 ? -24.749 3.827 -5.691 1.00 91.00 666 TYR A O 1
ATOM 5222 N N . GLN A 1 667 ? -24.894 2.388 -7.395 1.00 92.25 667 GLN A N 1
ATOM 5223 C CA . GLN A 1 667 ? -25.348 1.251 -6.579 1.00 92.25 667 GLN A CA 1
ATOM 5224 C C . GLN A 1 667 ? -24.440 0.966 -5.367 1.00 92.25 667 GLN A C 1
ATOM 5226 O O . GLN A 1 667 ? -24.933 0.641 -4.287 1.00 92.25 667 GLN A O 1
ATOM 5231 N N . VAL A 1 668 ? -23.122 1.168 -5.506 1.00 94.31 668 VAL A N 1
ATOM 5232 C CA . VAL A 1 668 ? -22.115 1.050 -4.428 1.00 94.31 668 VAL A CA 1
ATOM 5233 C C . VAL A 1 668 ? -22.457 1.907 -3.194 1.00 94.31 668 VAL A C 1
ATOM 5235 O O . VAL A 1 668 ? -22.122 1.532 -2.066 1.00 94.31 668 VAL A O 1
ATOM 5238 N N . ALA A 1 669 ? -23.182 3.021 -3.361 1.00 95.44 669 ALA A N 1
ATOM 5239 C CA . ALA A 1 669 ? -23.596 3.891 -2.261 1.00 95.44 669 ALA A CA 1
ATOM 5240 C C . ALA A 1 669 ? -24.492 3.181 -1.227 1.00 95.44 669 ALA A C 1
ATOM 5242 O O . ALA A 1 669 ? -24.385 3.497 -0.040 1.00 95.44 669 ALA A O 1
ATOM 5243 N N . LEU A 1 670 ? -25.305 2.193 -1.640 1.00 95.44 670 LEU A N 1
ATOM 5244 C CA . LEU A 1 670 ? -26.130 1.364 -0.740 1.00 95.44 670 LEU A CA 1
ATOM 5245 C C . LEU A 1 670 ? -25.297 0.591 0.289 1.00 95.44 670 LEU A C 1
ATOM 5247 O O . LEU A 1 670 ? -25.785 0.296 1.377 1.00 95.44 670 LEU A O 1
ATOM 5251 N N . VAL A 1 671 ? -24.042 0.271 -0.037 1.00 96.56 671 VAL A N 1
ATOM 5252 C CA . VAL A 1 671 ? -23.116 -0.417 0.870 1.00 96.56 671 VAL A CA 1
ATOM 5253 C C . VAL A 1 671 ? -22.217 0.594 1.579 1.00 96.56 671 VAL A C 1
ATOM 5255 O O . VAL A 1 671 ? -22.111 0.574 2.804 1.00 96.56 671 VAL A O 1
ATOM 5258 N N . VAL A 1 672 ? -21.593 1.516 0.840 1.00 97.38 672 VAL A N 1
ATOM 5259 C CA . VAL A 1 672 ? -20.604 2.442 1.414 1.00 97.38 672 VAL A CA 1
ATOM 5260 C C . VAL A 1 672 ? -21.224 3.411 2.423 1.00 97.38 672 VAL A C 1
ATOM 5262 O O . VAL A 1 672 ? -20.682 3.558 3.520 1.00 97.38 672 VAL A O 1
ATOM 5265 N N . VAL A 1 673 ? -22.348 4.062 2.104 1.00 96.56 673 VAL A N 1
ATOM 5266 C CA . VAL A 1 673 ? -22.894 5.133 2.959 1.00 96.56 673 VAL A CA 1
ATOM 5267 C C . VAL A 1 673 ? -23.371 4.592 4.319 1.00 96.56 673 VAL A C 1
ATOM 5269 O O . VAL A 1 673 ? -22.950 5.150 5.339 1.00 96.56 673 VAL A O 1
ATOM 5272 N N . PRO A 1 674 ? -24.144 3.486 4.408 1.00 96.12 674 PRO A N 1
ATOM 5273 C CA . PRO A 1 674 ? -24.535 2.924 5.702 1.00 96.12 674 PRO A CA 1
ATOM 5274 C C . PRO A 1 674 ? -23.351 2.381 6.511 1.00 96.12 674 PRO A C 1
ATOM 5276 O O . PRO A 1 674 ? -23.317 2.563 7.730 1.00 96.12 674 PRO A O 1
ATOM 5279 N N . LEU A 1 675 ? -22.348 1.766 5.866 1.00 97.38 675 LEU A N 1
ATOM 5280 C CA . LEU A 1 675 ? -21.163 1.262 6.570 1.00 97.38 675 LEU A CA 1
ATOM 5281 C C . LEU A 1 675 ? -20.292 2.394 7.123 1.00 97.38 675 LEU A C 1
ATOM 5283 O O . LEU A 1 675 ? -19.886 2.325 8.282 1.00 97.38 675 LEU A O 1
ATOM 5287 N N . VAL A 1 676 ? -20.051 3.465 6.359 1.00 97.25 676 VAL A N 1
ATOM 5288 C CA . VAL A 1 676 ? -19.310 4.643 6.846 1.00 97.25 676 VAL A CA 1
ATOM 5289 C C . VAL A 1 676 ? -20.065 5.333 7.991 1.00 97.25 676 VAL A C 1
ATOM 5291 O O . VAL A 1 676 ? -19.447 5.705 8.992 1.00 97.25 676 VAL A O 1
ATOM 5294 N N . ALA A 1 677 ? -21.397 5.428 7.917 1.00 95.38 677 ALA A N 1
ATOM 5295 C CA . ALA A 1 677 ? -22.222 5.961 9.003 1.00 95.38 677 ALA A CA 1
ATOM 5296 C C . ALA A 1 677 ? -22.139 5.103 10.283 1.00 95.38 677 ALA A C 1
ATOM 5298 O O . ALA A 1 677 ? -21.938 5.630 11.382 1.00 95.38 677 ALA A O 1
ATOM 5299 N N . TRP A 1 678 ? -22.223 3.776 10.155 1.00 96.06 678 TRP A N 1
ATOM 5300 C CA . TRP A 1 678 ? -22.083 2.839 11.276 1.00 96.06 678 TRP A CA 1
ATOM 5301 C C . TRP A 1 678 ? -20.680 2.902 11.900 1.00 96.06 678 TRP A C 1
ATOM 5303 O O . TRP A 1 678 ? -20.535 2.963 13.127 1.00 96.06 678 TRP A O 1
ATOM 5313 N N . ILE A 1 679 ? -19.644 2.976 11.062 1.00 96.94 679 ILE A N 1
ATOM 5314 C CA . ILE A 1 679 ? -18.258 3.178 11.487 1.00 96.94 679 ILE A CA 1
ATOM 5315 C C . ILE A 1 679 ? -18.111 4.485 12.278 1.00 96.94 679 ILE A C 1
ATOM 5317 O O . ILE A 1 679 ? -17.498 4.469 13.347 1.00 96.94 679 ILE A O 1
ATOM 5321 N N . ALA A 1 680 ? -18.710 5.593 11.829 1.00 95.12 680 ALA A N 1
ATOM 5322 C CA . ALA A 1 680 ? -18.672 6.867 12.549 1.00 95.12 680 ALA A CA 1
ATOM 5323 C C . ALA A 1 680 ? -19.317 6.765 13.947 1.00 95.12 680 ALA A C 1
ATOM 5325 O O . ALA A 1 680 ? -18.727 7.209 14.937 1.00 95.12 680 ALA A O 1
ATOM 5326 N N . VAL A 1 681 ? -20.477 6.104 14.065 1.00 93.56 681 VAL A N 1
ATOM 5327 C CA . VAL A 1 681 ? -21.135 5.844 15.362 1.00 93.56 681 VAL A CA 1
ATOM 5328 C C . VAL A 1 681 ? -20.234 5.022 16.296 1.00 93.56 681 VAL A C 1
ATOM 5330 O O . VAL A 1 681 ? -20.093 5.354 17.477 1.00 93.56 681 VAL A O 1
ATOM 5333 N N . LEU A 1 682 ? -19.572 3.980 15.782 1.00 93.06 682 LEU A N 1
ATOM 5334 C CA . LEU A 1 682 ? -18.645 3.152 16.563 1.00 93.06 682 LEU A CA 1
ATOM 5335 C C . LEU A 1 682 ? -17.311 3.849 16.878 1.00 93.06 682 LEU A C 1
ATOM 5337 O O . LEU A 1 682 ? -16.689 3.525 17.894 1.00 93.06 682 LEU A O 1
ATOM 5341 N N . PHE A 1 683 ? -16.879 4.815 16.066 1.00 93.50 683 PHE A N 1
ATOM 5342 C CA . PHE A 1 683 ? -15.674 5.617 16.290 1.00 93.50 683 PHE A CA 1
ATOM 5343 C C . PHE A 1 683 ? -15.861 6.618 17.439 1.00 93.50 683 PHE A C 1
ATOM 5345 O O . PHE A 1 683 ? -14.993 6.725 18.310 1.00 93.50 683 PHE A O 1
ATOM 5352 N N . PHE A 1 684 ? -17.008 7.308 17.488 1.00 91.25 684 PHE A N 1
ATOM 5353 C CA . PHE A 1 684 ? -17.339 8.277 18.544 1.00 91.25 684 PHE A CA 1
ATOM 5354 C C . PHE A 1 684 ? -17.876 7.644 19.843 1.00 91.25 684 PHE A C 1
ATOM 5356 O O . PHE A 1 684 ? -18.157 8.352 20.814 1.00 91.25 684 PHE A O 1
ATOM 5363 N N . ARG A 1 685 ? -17.983 6.310 19.905 1.00 88.62 685 ARG A N 1
ATOM 5364 C CA . ARG A 1 685 ? -18.408 5.563 21.097 1.00 88.62 685 ARG A CA 1
ATOM 5365 C C . ARG A 1 685 ? -17.558 5.924 22.337 1.00 88.62 685 ARG A C 1
ATOM 5367 O O . ARG A 1 685 ? -16.331 5.798 22.306 1.00 88.62 685 ARG A O 1
ATOM 5374 N N . PRO A 1 686 ? -18.174 6.296 23.477 1.00 83.69 686 PRO A N 1
ATOM 5375 C CA . PRO A 1 686 ? -17.436 6.592 24.703 1.00 83.69 686 PRO A CA 1
ATOM 5376 C C . PRO A 1 686 ? -16.591 5.407 25.191 1.00 83.69 686 PRO A C 1
ATOM 5378 O O . PRO A 1 686 ? -17.085 4.288 25.319 1.00 83.69 686 PRO A O 1
ATOM 5381 N N . GLY A 1 687 ? -15.318 5.669 25.501 1.00 79.50 687 GLY A N 1
ATOM 5382 C CA . GLY A 1 687 ? -14.381 4.656 26.000 1.00 79.50 687 GLY A CA 1
ATOM 5383 C C . GLY A 1 687 ? -13.829 3.698 24.937 1.00 79.50 687 GLY A C 1
ATOM 5384 O O . GLY A 1 687 ? -13.208 2.702 25.307 1.00 79.50 687 GLY A O 1
ATOM 5385 N N . GLN A 1 688 ? -14.040 3.981 23.646 1.00 86.06 688 GLN A N 1
ATOM 5386 C CA . GLN A 1 688 ? -13.492 3.184 22.550 1.00 86.06 688 GLN A CA 1
ATOM 5387 C C . GLN A 1 688 ? -11.952 3.141 22.584 1.00 86.06 688 GLN A C 1
ATOM 5389 O O . GLN A 1 688 ? -11.300 4.099 23.004 1.00 86.06 688 GLN A O 1
ATOM 5394 N N . SER A 1 689 ? -11.357 2.019 22.164 1.00 89.06 689 SER A N 1
ATOM 5395 C CA . SER A 1 689 ? -9.892 1.897 22.116 1.00 89.06 689 SER A CA 1
ATOM 5396 C C . SER A 1 689 ? -9.313 2.586 20.875 1.00 89.06 689 SER A C 1
ATOM 5398 O O . SER A 1 689 ? -9.842 2.421 19.777 1.00 89.06 689 SER A O 1
ATOM 5400 N N . VAL A 1 690 ? -8.192 3.299 21.035 1.00 91.81 690 VAL A N 1
ATOM 5401 C CA . VAL A 1 690 ? -7.527 4.039 19.943 1.00 91.81 690 VAL A CA 1
ATOM 5402 C C . VAL A 1 690 ? -7.098 3.113 18.793 1.00 91.81 690 VAL A C 1
ATOM 5404 O O . VAL A 1 690 ? -7.161 3.504 17.633 1.00 91.81 690 VAL A O 1
ATOM 5407 N N . ALA A 1 691 ? -6.730 1.861 19.092 1.00 92.56 691 ALA A N 1
ATOM 5408 C CA . ALA A 1 691 ? -6.412 0.860 18.072 1.00 92.56 691 ALA A CA 1
ATOM 5409 C C . ALA A 1 691 ? -7.631 0.518 17.194 1.00 92.56 691 ALA A C 1
ATOM 5411 O O . ALA A 1 691 ? -7.527 0.542 15.972 1.00 92.56 691 ALA A O 1
ATOM 5412 N N . LEU A 1 692 ? -8.803 0.285 17.798 1.00 92.06 692 LEU A N 1
ATOM 5413 C CA . LEU A 1 692 ? -10.041 0.078 17.038 1.00 92.06 692 LEU A CA 1
ATOM 5414 C C . LEU A 1 692 ? -10.490 1.359 16.318 1.00 92.06 692 LEU A C 1
ATOM 5416 O O . LEU A 1 692 ? -10.941 1.280 15.184 1.00 92.06 692 LEU A O 1
ATOM 5420 N N . GLN A 1 693 ? -10.327 2.542 16.918 1.00 94.44 693 GLN A N 1
ATOM 5421 C CA . GLN A 1 693 ? -10.591 3.809 16.221 1.00 94.44 693 GLN A CA 1
ATOM 5422 C C . GLN A 1 693 ? -9.727 3.954 14.959 1.00 94.44 693 GLN A C 1
ATOM 5424 O O . GLN A 1 693 ? -10.226 4.434 13.946 1.00 94.44 693 GLN A O 1
ATOM 5429 N N . PHE A 1 694 ? -8.482 3.466 14.974 1.00 96.25 694 PHE A N 1
ATOM 5430 C CA . PHE A 1 694 ? -7.644 3.407 13.778 1.00 96.25 694 PHE A CA 1
ATOM 5431 C C . PHE A 1 694 ? -8.153 2.385 12.745 1.00 96.25 694 PHE A C 1
ATOM 5433 O O . PHE A 1 694 ? -8.294 2.755 11.584 1.00 96.25 694 PHE A O 1
ATOM 5440 N N . VAL A 1 695 ? -8.494 1.147 13.152 1.00 96.50 695 VAL A N 1
ATOM 5441 C CA . VAL A 1 695 ? -9.114 0.124 12.266 1.00 96.50 695 VAL A CA 1
ATOM 5442 C C . VAL A 1 695 ? -10.357 0.682 11.566 1.00 96.50 695 VAL A C 1
ATOM 5444 O O . VAL A 1 695 ? -10.506 0.549 10.355 1.00 96.50 695 VAL A O 1
ATOM 5447 N N . LEU A 1 696 ? -11.226 1.342 12.334 1.00 96.62 696 LEU A N 1
ATOM 5448 C CA . LEU A 1 696 ? -12.443 1.987 11.850 1.00 96.62 696 LEU A CA 1
ATOM 5449 C C . LEU A 1 696 ? -12.132 3.087 10.821 1.00 96.62 696 LEU A C 1
ATOM 5451 O O . LEU A 1 696 ? -12.750 3.112 9.761 1.00 96.62 696 LEU A O 1
ATOM 5455 N N . VAL A 1 697 ? -11.145 3.952 11.079 1.00 96.25 697 VAL A N 1
ATOM 5456 C CA . VAL A 1 697 ? -10.752 5.018 10.138 1.00 96.25 697 VAL A CA 1
ATOM 5457 C C . VAL A 1 697 ? -10.162 4.465 8.839 1.00 96.25 697 VAL A C 1
ATOM 5459 O O . VAL A 1 697 ? -10.548 4.943 7.776 1.00 96.25 697 VAL A O 1
ATOM 5462 N N . ILE A 1 698 ? -9.286 3.452 8.874 1.00 97.56 698 ILE A N 1
ATOM 5463 C CA . ILE A 1 698 ? -8.735 2.883 7.627 1.00 97.56 698 ILE A CA 1
ATOM 5464 C C . ILE A 1 698 ? -9.790 2.109 6.820 1.00 97.56 698 ILE A C 1
ATOM 5466 O O . ILE A 1 698 ? -9.759 2.156 5.593 1.00 97.56 698 ILE A O 1
ATOM 5470 N N . ALA A 1 699 ? -10.768 1.477 7.483 1.00 98.12 699 ALA A N 1
ATOM 5471 C CA . ALA A 1 699 ? -11.915 0.863 6.815 1.00 98.12 699 ALA A CA 1
ATOM 5472 C C . ALA A 1 699 ? -12.836 1.915 6.166 1.00 98.12 699 ALA A C 1
ATOM 5474 O O . ALA A 1 699 ? -13.232 1.746 5.015 1.00 98.12 699 ALA A O 1
ATOM 5475 N N . ALA A 1 700 ? -13.136 3.019 6.861 1.00 98.06 700 ALA A N 1
ATOM 5476 C CA . ALA A 1 700 ? -13.920 4.121 6.297 1.00 98.06 700 ALA A CA 1
ATOM 5477 C C . ALA A 1 700 ? -13.196 4.836 5.147 1.00 98.06 700 ALA A C 1
ATOM 5479 O O . ALA A 1 700 ? -13.846 5.195 4.172 1.00 98.06 700 ALA A O 1
ATOM 5480 N N . LEU A 1 701 ? -11.870 5.011 5.227 1.00 97.75 701 LEU A N 1
ATOM 5481 C CA . LEU A 1 701 ? -11.070 5.575 4.136 1.00 97.75 701 LEU A CA 1
ATOM 5482 C C . LEU A 1 701 ? -11.131 4.683 2.889 1.00 97.75 701 LEU A C 1
ATOM 5484 O O . LEU A 1 701 ? -11.388 5.184 1.801 1.00 97.75 701 LEU A O 1
ATOM 5488 N N . ALA A 1 702 ? -10.955 3.370 3.046 1.00 98.12 702 ALA A N 1
ATOM 5489 C CA . ALA A 1 702 ? -11.058 2.423 1.939 1.00 98.12 702 ALA A CA 1
ATOM 5490 C C . ALA A 1 702 ? -12.474 2.394 1.324 1.00 98.12 702 ALA A C 1
ATOM 5492 O O . ALA A 1 702 ? -12.611 2.499 0.108 1.00 98.12 702 ALA A O 1
ATOM 5493 N N . LEU A 1 703 ? -13.533 2.366 2.145 1.00 98.38 703 LEU A N 1
ATOM 5494 C CA . LEU A 1 703 ? -14.920 2.491 1.670 1.00 98.38 703 LEU A CA 1
ATOM 5495 C C . LEU A 1 703 ? -15.149 3.810 0.905 1.00 98.38 703 LEU A C 1
ATOM 5497 O O . LEU A 1 703 ? -15.706 3.795 -0.192 1.00 98.38 703 LEU A O 1
ATOM 5501 N N . ALA A 1 704 ? -14.677 4.939 1.440 1.00 97.25 704 ALA A N 1
ATOM 5502 C CA . ALA A 1 704 ? -14.801 6.247 0.797 1.00 97.25 704 ALA A CA 1
ATOM 5503 C C . ALA A 1 704 ? -14.055 6.315 -0.546 1.00 97.25 704 ALA A C 1
ATOM 5505 O O . ALA A 1 704 ? -14.607 6.841 -1.510 1.00 97.25 704 ALA A O 1
ATOM 5506 N N . LEU A 1 705 ? -12.853 5.733 -0.645 1.00 97.06 705 LEU A N 1
ATOM 5507 C CA . LEU A 1 705 ? -12.124 5.604 -1.912 1.00 97.06 705 LEU A CA 1
ATOM 5508 C C . LEU A 1 705 ? -12.903 4.762 -2.933 1.00 97.06 705 LEU A C 1
ATOM 5510 O O . LEU A 1 705 ? -12.976 5.153 -4.095 1.00 97.06 705 LEU A O 1
ATOM 5514 N N . THR A 1 706 ? -13.547 3.662 -2.516 1.00 96.75 706 THR A N 1
ATOM 5515 C CA . THR A 1 706 ? -14.362 2.869 -3.455 1.00 96.75 706 THR A CA 1
ATOM 5516 C C . THR A 1 706 ? -15.581 3.607 -4.000 1.00 96.75 706 THR A C 1
ATOM 5518 O O . THR A 1 706 ? -15.979 3.326 -5.121 1.00 96.75 706 THR A O 1
ATOM 5521 N N . LEU A 1 707 ? -16.151 4.562 -3.255 1.00 95.56 707 LEU A N 1
ATOM 5522 C CA . LEU A 1 707 ? -17.230 5.419 -3.760 1.00 95.56 707 LEU A CA 1
ATOM 5523 C C . LEU A 1 707 ? -16.692 6.609 -4.573 1.00 95.56 707 LEU A C 1
ATOM 5525 O O . LEU A 1 707 ? -17.343 7.044 -5.517 1.00 95.56 707 LEU A O 1
ATOM 5529 N N . ALA A 1 708 ? -15.497 7.118 -4.257 1.00 94.81 708 ALA A N 1
ATOM 5530 C CA . ALA A 1 708 ? -14.887 8.229 -4.986 1.00 94.81 708 ALA A CA 1
ATOM 5531 C C . ALA A 1 708 ? -14.655 7.900 -6.472 1.00 94.81 708 ALA A C 1
ATOM 5533 O O . ALA A 1 708 ? -14.951 8.736 -7.322 1.00 94.81 708 ALA A O 1
ATOM 5534 N N . VAL A 1 709 ? -14.218 6.675 -6.797 1.00 93.56 709 VAL A N 1
ATOM 5535 C CA . VAL A 1 709 ? -13.990 6.225 -8.192 1.00 93.56 709 VAL A CA 1
ATOM 5536 C C . VAL A 1 709 ? -15.268 5.879 -8.974 1.00 93.56 709 VAL A C 1
ATOM 5538 O O . VAL A 1 709 ? -15.201 5.530 -10.154 1.00 93.56 709 VAL A O 1
ATOM 5541 N N . GLU A 1 710 ? -16.438 5.966 -8.336 1.00 92.69 710 GLU A N 1
ATOM 5542 C CA . GLU A 1 710 ? -17.733 5.955 -9.028 1.00 92.69 710 GLU A CA 1
ATOM 5543 C C . GLU A 1 710 ? -18.146 7.363 -9.486 1.00 92.69 710 GLU A C 1
ATOM 5545 O O . GLU A 1 710 ? -19.014 7.481 -10.343 1.00 92.69 710 GLU A O 1
ATOM 5550 N N . VAL A 1 711 ? -17.543 8.421 -8.919 1.00 92.31 711 VAL A N 1
ATOM 5551 C CA . VAL A 1 711 ? -17.990 9.821 -9.056 1.00 92.31 711 VAL A CA 1
ATOM 5552 C C . VAL A 1 711 ? -16.947 10.719 -9.728 1.00 92.31 711 VAL A C 1
ATOM 5554 O O . VAL A 1 711 ? -17.320 11.615 -10.479 1.00 92.31 711 VAL A O 1
ATOM 5557 N N . ILE A 1 712 ? -15.654 10.518 -9.458 1.00 92.12 712 ILE A N 1
ATOM 5558 C CA . ILE A 1 712 ? -14.557 11.398 -9.892 1.00 92.12 712 ILE A CA 1
ATOM 5559 C C . ILE A 1 712 ? -13.521 10.577 -10.656 1.00 92.12 712 ILE A C 1
ATOM 5561 O O . ILE A 1 712 ? -13.075 9.542 -10.164 1.00 92.12 712 ILE A O 1
ATOM 5565 N N . VAL A 1 713 ? -13.094 11.076 -11.817 1.00 91.25 713 VAL A N 1
ATOM 5566 C CA . VAL A 1 713 ? -11.998 10.514 -12.623 1.00 91.25 713 VAL A CA 1
ATOM 5567 C C . VAL A 1 713 ? -10.987 11.594 -12.996 1.00 91.25 713 VAL A C 1
ATOM 5569 O O . VAL A 1 713 ? -11.305 12.788 -13.007 1.00 91.25 713 VAL A O 1
ATOM 5572 N N . LEU A 1 714 ? -9.758 11.180 -13.308 1.00 86.31 714 LEU A N 1
ATOM 5573 C CA . LEU A 1 714 ? -8.784 12.083 -13.917 1.00 86.31 714 LEU A CA 1
ATOM 5574 C C . LEU A 1 714 ? -9.246 12.451 -15.333 1.00 86.31 714 LEU A C 1
ATOM 5576 O O . LEU A 1 714 ? -9.753 11.612 -16.080 1.00 86.31 714 LEU A O 1
ATOM 5580 N N . ASP A 1 715 ? -9.069 13.712 -15.702 1.00 81.31 715 ASP A N 1
ATOM 5581 C CA . ASP A 1 715 ? -9.288 14.151 -17.072 1.00 81.31 715 ASP A CA 1
ATOM 5582 C C . ASP A 1 715 ? -8.219 13.535 -17.993 1.00 81.31 715 ASP A C 1
ATOM 5584 O O . ASP A 1 715 ? -7.042 13.472 -17.631 1.00 81.31 715 ASP A O 1
ATOM 5588 N N . GLY A 1 716 ? -8.632 13.018 -19.150 1.00 77.75 716 GLY A N 1
ATOM 5589 C CA . GLY A 1 716 ? -7.776 12.213 -20.032 1.00 77.75 716 GLY A CA 1
ATOM 5590 C C . GLY A 1 716 ? -7.507 10.757 -19.596 1.00 77.75 716 GLY A C 1
ATOM 5591 O O . GLY A 1 716 ? -6.727 10.081 -20.264 1.00 77.75 716 GLY A O 1
ATOM 5592 N N . ASP A 1 717 ? -8.137 10.237 -18.531 1.00 82.44 717 ASP A N 1
ATOM 5593 C CA . ASP A 1 717 ? -8.113 8.789 -18.232 1.00 82.44 717 ASP A CA 1
ATOM 5594 C C . ASP A 1 717 ? -8.875 7.985 -19.309 1.00 82.44 717 ASP A C 1
ATOM 5596 O O . ASP A 1 717 ? -9.825 8.472 -19.928 1.00 82.44 717 ASP A O 1
ATOM 5600 N N . ILE A 1 718 ? -8.491 6.722 -19.518 1.00 83.88 718 ILE A N 1
ATOM 5601 C CA . ILE A 1 718 ? -9.171 5.818 -20.456 1.00 83.88 718 ILE A CA 1
ATOM 5602 C C . ILE A 1 718 ? -10.473 5.354 -19.793 1.00 83.88 718 ILE A C 1
ATOM 5604 O O . ILE A 1 718 ? -10.505 4.378 -19.042 1.00 83.88 718 ILE A O 1
ATOM 5608 N N . GLY A 1 719 ? -11.547 6.117 -20.003 1.00 85.56 719 GLY A N 1
ATOM 5609 C CA . GLY A 1 719 ? -12.803 5.952 -19.273 1.00 85.56 719 GLY A CA 1
ATOM 5610 C C . GLY A 1 719 ? -12.608 6.282 -17.792 1.00 85.56 719 GLY A C 1
ATOM 5611 O O . GLY A 1 719 ? -12.588 7.453 -17.415 1.00 85.56 719 GLY A O 1
ATOM 5612 N N . ARG A 1 720 ? -12.443 5.237 -16.973 1.00 90.25 720 ARG A N 1
ATOM 5613 C CA . ARG A 1 720 ? -12.026 5.326 -15.561 1.00 90.25 720 ARG A CA 1
ATOM 5614 C C . ARG A 1 720 ? -10.942 4.310 -15.182 1.00 90.25 720 ARG A C 1
ATOM 5616 O O . ARG A 1 720 ? -10.835 3.912 -14.021 1.00 90.25 720 ARG A O 1
ATOM 5623 N N . GLN A 1 721 ? -10.183 3.831 -16.171 1.00 89.81 721 GLN A N 1
ATOM 5624 C CA . GLN A 1 721 ? -9.262 2.702 -16.047 1.00 89.81 721 GLN A CA 1
ATOM 5625 C C . GLN A 1 721 ? -8.196 2.910 -14.968 1.00 89.81 721 GLN A C 1
ATOM 5627 O O . GLN A 1 721 ? -8.101 2.085 -14.059 1.00 89.81 721 GLN A O 1
ATOM 5632 N N . ASN A 1 722 ? -7.402 3.982 -15.047 1.00 89.38 722 ASN A N 1
ATOM 5633 C CA . ASN A 1 722 ? -6.335 4.231 -14.073 1.00 89.38 722 ASN A CA 1
ATOM 5634 C C . ASN A 1 722 ? -6.905 4.656 -12.722 1.00 89.38 722 ASN A C 1
ATOM 5636 O O . ASN A 1 722 ? -6.384 4.253 -11.682 1.00 89.38 722 ASN A O 1
ATOM 5640 N N . THR A 1 723 ? -8.006 5.405 -12.746 1.00 91.94 723 THR A N 1
ATOM 5641 C CA . THR A 1 723 ? -8.734 5.833 -11.554 1.00 91.94 723 THR A CA 1
ATOM 5642 C C . THR A 1 723 ? -9.161 4.629 -10.705 1.00 91.94 723 THR A C 1
ATOM 5644 O O . THR A 1 723 ? -8.755 4.528 -9.548 1.00 91.94 723 THR A O 1
ATOM 5647 N N . VAL A 1 724 ? -9.908 3.668 -11.265 1.00 93.62 724 VAL A N 1
ATOM 5648 C CA . VAL A 1 724 ? -10.313 2.455 -10.529 1.00 93.62 724 VAL A CA 1
ATOM 5649 C C . VAL A 1 724 ? -9.084 1.642 -10.117 1.00 93.62 724 VAL A C 1
ATOM 5651 O O . VAL A 1 724 ? -8.921 1.351 -8.935 1.00 93.62 724 VAL A O 1
ATOM 5654 N N . PHE A 1 725 ? -8.180 1.349 -11.055 1.00 92.69 725 PHE A N 1
ATOM 5655 C CA . PHE A 1 725 ? -6.979 0.535 -10.839 1.00 92.69 725 PHE A CA 1
ATOM 5656 C C . PHE A 1 725 ? -6.123 1.023 -9.664 1.00 92.69 725 PHE A C 1
ATOM 5658 O O . PHE A 1 725 ? -5.907 0.293 -8.691 1.00 92.69 725 PHE A O 1
ATOM 5665 N N . LYS A 1 726 ? -5.613 2.258 -9.736 1.00 93.25 726 LYS A N 1
ATOM 5666 C CA . LYS A 1 726 ? -4.599 2.734 -8.789 1.00 93.25 726 LYS A CA 1
ATOM 5667 C C . LYS A 1 726 ? -5.197 2.957 -7.393 1.00 93.25 726 LYS A C 1
ATOM 5669 O O . LYS A 1 726 ? -4.539 2.629 -6.406 1.00 93.25 726 LYS A O 1
ATOM 5674 N N . PHE A 1 727 ? -6.455 3.399 -7.286 1.00 95.62 727 PHE A N 1
ATOM 5675 C CA . PHE A 1 727 ? -7.137 3.504 -5.990 1.00 95.62 727 PHE A CA 1
ATOM 5676 C C . PHE A 1 727 ? -7.588 2.142 -5.429 1.00 95.62 727 PHE A C 1
ATOM 5678 O O . PHE A 1 727 ? -7.518 1.954 -4.213 1.00 95.62 727 PHE A O 1
ATOM 5685 N N . TYR A 1 728 ? -7.980 1.156 -6.249 1.00 96.19 728 TYR A N 1
ATOM 5686 C CA . TYR A 1 728 ? -8.372 -0.171 -5.744 1.00 96.19 728 TYR A CA 1
ATOM 5687 C C . TYR A 1 728 ? -7.195 -0.946 -5.126 1.00 96.19 728 TYR A C 1
ATOM 5689 O O . TYR A 1 728 ? -7.398 -1.634 -4.125 1.00 96.19 728 TYR A O 1
ATOM 5697 N N . ILE A 1 729 ? -5.955 -0.760 -5.601 1.00 96.88 729 ILE A N 1
ATOM 5698 C CA . ILE A 1 729 ? -4.752 -1.290 -4.923 1.00 96.88 729 ILE A CA 1
ATOM 5699 C C . ILE A 1 729 ? -4.598 -0.695 -3.507 1.00 96.88 729 ILE A C 1
ATOM 5701 O O . ILE A 1 729 ? -4.337 -1.427 -2.548 1.00 96.88 729 ILE A O 1
ATOM 5705 N N . GLN A 1 730 ? -4.821 0.615 -3.337 1.00 97.69 730 GLN A N 1
ATOM 5706 C CA . GLN A 1 730 ? -4.779 1.272 -2.020 1.00 97.69 730 GLN A CA 1
ATOM 5707 C C . GLN A 1 730 ? -5.889 0.745 -1.096 1.00 97.69 730 GLN A C 1
ATOM 5709 O O . GLN A 1 730 ? -5.632 0.407 0.062 1.00 97.69 730 GLN A O 1
ATOM 5714 N N . VAL A 1 731 ? -7.115 0.626 -1.622 1.00 98.25 731 VAL A N 1
ATOM 5715 C CA . VAL A 1 731 ? -8.274 0.029 -0.938 1.00 98.25 731 VAL A CA 1
ATOM 5716 C C . VAL A 1 731 ? -7.958 -1.391 -0.472 1.00 98.25 731 VAL A C 1
ATOM 5718 O O . VAL A 1 731 ? -8.198 -1.705 0.692 1.00 98.25 731 VAL A O 1
ATOM 5721 N N . TRP A 1 732 ? -7.374 -2.229 -1.334 1.00 98.38 732 TRP A N 1
ATOM 5722 C CA . TRP A 1 732 ? -7.037 -3.622 -1.028 1.00 98.38 732 TRP A CA 1
ATOM 5723 C C . TRP A 1 732 ? -6.101 -3.738 0.178 1.00 98.38 732 TRP A C 1
ATOM 5725 O O . TRP A 1 732 ? -6.350 -4.518 1.099 1.00 98.38 732 TRP A O 1
ATOM 5735 N N . LEU A 1 733 ? -5.040 -2.928 0.216 1.00 98.50 733 LEU A N 1
ATOM 5736 C CA . LEU A 1 733 ? -4.058 -2.947 1.302 1.00 98.50 733 LEU A CA 1
ATOM 5737 C C . LEU A 1 733 ? -4.621 -2.362 2.611 1.00 98.50 733 LEU A C 1
ATOM 5739 O O . LEU A 1 733 ? -4.385 -2.924 3.684 1.00 98.50 733 LEU A O 1
ATOM 5743 N N . LEU A 1 734 ? -5.417 -1.288 2.541 1.00 98.56 734 LEU A N 1
ATOM 5744 C CA . LEU A 1 734 ? -6.110 -0.715 3.704 1.00 98.56 734 LEU A CA 1
ATOM 5745 C C . LEU A 1 734 ? -7.142 -1.694 4.288 1.00 98.56 734 LEU A C 1
ATOM 5747 O O . LEU A 1 734 ? -7.148 -1.938 5.500 1.00 98.56 734 LEU A O 1
ATOM 5751 N N . PHE A 1 735 ? -7.969 -2.309 3.437 1.00 98.44 735 PHE A N 1
ATOM 5752 C CA . PHE A 1 735 ? -8.909 -3.351 3.841 1.00 98.44 735 PHE A CA 1
ATOM 5753 C C . PHE A 1 735 ? -8.199 -4.594 4.380 1.00 98.44 735 PHE A C 1
ATOM 5755 O O . PHE A 1 735 ? -8.678 -5.156 5.357 1.00 98.44 735 PHE A O 1
ATOM 5762 N N . SER A 1 736 ? -7.048 -5.001 3.840 1.00 98.50 736 SER A N 1
ATOM 5763 C CA . SER A 1 736 ? -6.291 -6.153 4.358 1.00 98.50 736 SER A CA 1
ATOM 5764 C C . SER A 1 736 ? -5.832 -5.950 5.803 1.00 98.50 736 SER A C 1
ATOM 5766 O O . SER A 1 736 ? -5.973 -6.849 6.632 1.00 98.50 736 SER A O 1
ATOM 5768 N N . VAL A 1 737 ? -5.355 -4.751 6.154 1.00 98.38 737 VAL A N 1
ATOM 5769 C CA . VAL A 1 737 ? -4.990 -4.425 7.544 1.00 98.38 737 VAL A CA 1
ATOM 5770 C C . VAL A 1 737 ? -6.233 -4.340 8.444 1.00 98.38 737 VAL A C 1
ATOM 5772 O O . VAL A 1 737 ? -6.204 -4.833 9.574 1.00 98.38 737 VAL A O 1
ATOM 5775 N N . ALA A 1 738 ? -7.338 -3.766 7.953 1.00 97.75 738 ALA A N 1
ATOM 5776 C CA . ALA A 1 738 ? -8.585 -3.632 8.710 1.00 97.75 738 ALA A CA 1
ATOM 5777 C C . ALA A 1 738 ? -9.284 -4.983 8.964 1.00 97.75 738 ALA A C 1
ATOM 5779 O O . ALA A 1 738 ? -9.596 -5.325 10.106 1.00 97.75 738 ALA A O 1
ATOM 5780 N N . ALA A 1 739 ? -9.491 -5.770 7.908 1.00 96.94 739 ALA A N 1
ATOM 5781 C CA . ALA A 1 739 ? -10.096 -7.095 7.947 1.00 96.94 739 ALA A CA 1
ATOM 5782 C C . ALA A 1 739 ? -9.190 -8.112 8.652 1.00 96.94 739 ALA A C 1
ATOM 5784 O O . ALA A 1 739 ? -9.697 -8.938 9.400 1.00 96.94 739 ALA A O 1
ATOM 5785 N N . GLY A 1 740 ? -7.862 -8.017 8.526 1.00 95.75 740 GLY A N 1
ATOM 5786 C CA . GLY A 1 740 ? -6.940 -8.839 9.312 1.00 95.75 740 GLY A CA 1
ATOM 5787 C C . GLY A 1 740 ? -7.052 -8.573 10.817 1.00 95.75 740 GLY A C 1
ATOM 5788 O O . GLY A 1 740 ? -7.194 -9.510 11.605 1.00 95.75 740 GLY A O 1
ATOM 5789 N N . ALA A 1 741 ? -7.113 -7.300 11.233 1.00 93.38 741 ALA A N 1
ATOM 5790 C CA . ALA A 1 741 ? -7.436 -6.944 12.619 1.00 93.38 741 ALA A CA 1
ATOM 5791 C C . ALA A 1 741 ? -8.839 -7.437 13.046 1.00 93.38 741 ALA A C 1
ATOM 5793 O O . ALA A 1 741 ? -9.027 -7.806 14.205 1.00 93.38 741 ALA A O 1
ATOM 5794 N N . GLY A 1 742 ? -9.788 -7.508 12.104 1.00 88.00 742 GLY A N 1
ATOM 5795 C CA . GLY A 1 742 ? -11.089 -8.168 12.243 1.00 88.00 742 GLY A CA 1
ATOM 5796 C C . GLY A 1 742 ? -10.987 -9.671 12.542 1.00 88.00 742 GLY A C 1
ATOM 5797 O O . GLY A 1 742 ? -11.396 -10.131 13.608 1.00 88.00 742 GLY A O 1
ATOM 5798 N N . GLY A 1 743 ? -10.395 -10.442 11.626 1.00 81.44 743 GLY A N 1
ATOM 5799 C CA . GLY A 1 743 ? -10.263 -11.901 11.709 1.00 81.44 743 GLY A CA 1
ATOM 5800 C C . GLY A 1 743 ? -9.481 -12.385 12.933 1.00 81.44 743 GLY A C 1
ATOM 5801 O O . GLY A 1 743 ? -9.759 -13.460 13.459 1.00 81.44 743 GLY A O 1
ATOM 5802 N N . GLY A 1 744 ? -8.582 -11.553 13.471 1.00 76.12 744 GLY A N 1
ATOM 5803 C CA . GLY A 1 744 ? -7.905 -11.806 14.744 1.00 76.12 744 GLY A CA 1
ATOM 5804 C C . GLY A 1 744 ? -8.837 -12.060 15.938 1.00 76.12 744 GLY A C 1
ATOM 5805 O O . GLY A 1 744 ? -8.408 -12.682 16.906 1.00 76.12 744 GLY A O 1
ATOM 5806 N N . MET A 1 745 ? -10.099 -11.618 15.898 1.00 71.50 745 MET A N 1
ATOM 5807 C CA . MET A 1 745 ? -11.079 -11.843 16.972 1.00 71.50 745 MET A CA 1
ATOM 5808 C C . MET A 1 745 ? -11.811 -13.188 16.908 1.00 71.50 745 MET A C 1
ATOM 5810 O O . MET A 1 745 ? -12.514 -13.514 17.860 1.00 71.50 745 MET A O 1
ATOM 5814 N N . ALA A 1 746 ? -11.646 -13.976 15.842 1.00 57.31 746 ALA A N 1
ATOM 5815 C CA . ALA A 1 746 ? -12.358 -15.245 15.659 1.00 57.31 746 ALA A CA 1
ATOM 5816 C C . ALA A 1 746 ? -11.878 -16.392 16.582 1.00 57.31 746 ALA A C 1
ATOM 5818 O O . ALA A 1 746 ? -12.382 -17.507 16.483 1.00 57.31 746 ALA A O 1
ATOM 5819 N N . ASP A 1 747 ? -10.904 -16.140 17.465 1.00 47.78 747 ASP A N 1
ATOM 5820 C CA . ASP A 1 747 ? -10.297 -17.133 18.359 1.00 47.78 747 ASP A CA 1
ATOM 5821 C C . ASP A 1 747 ? -11.246 -17.507 19.534 1.00 47.78 747 ASP A C 1
ATOM 5823 O O . ASP A 1 747 ? -11.485 -16.668 20.416 1.00 47.78 747 ASP A O 1
ATOM 5827 N N . PRO A 1 748 ? -11.790 -18.747 19.604 1.00 39.56 748 PRO A N 1
ATOM 5828 C CA . PRO A 1 748 ? -12.824 -19.124 20.578 1.00 39.56 748 PRO A CA 1
ATOM 5829 C C . PRO A 1 748 ? -12.363 -19.204 22.040 1.00 39.56 748 PRO A C 1
ATOM 5831 O O . PRO A 1 748 ? -13.179 -19.474 22.920 1.00 39.56 748 PRO A O 1
ATOM 5834 N N . VAL A 1 749 ? -11.081 -18.956 22.335 1.00 38.94 749 VAL A N 1
ATOM 5835 C CA . VAL A 1 749 ? -10.536 -18.920 23.708 1.00 38.94 749 VAL A CA 1
ATOM 5836 C C . VAL A 1 749 ? -11.229 -17.854 24.583 1.00 38.94 749 VAL A C 1
ATOM 5838 O O . VAL A 1 749 ? -11.216 -17.943 25.810 1.00 38.94 749 VAL A O 1
ATOM 5841 N N . GLY A 1 750 ? -11.922 -16.885 23.974 1.00 38.44 750 GLY A N 1
ATOM 5842 C CA . GLY A 1 750 ? -12.898 -16.005 24.632 1.00 38.44 750 GLY A CA 1
ATOM 5843 C C . GLY A 1 750 ? -14.302 -16.610 24.795 1.00 38.44 750 GLY A C 1
ATOM 5844 O O . GLY A 1 750 ? -15.280 -15.913 24.529 1.00 38.44 750 GLY A O 1
ATOM 5845 N N . GLY A 1 751 ? -14.415 -17.883 25.188 1.00 26.27 751 GLY A N 1
ATOM 5846 C CA . GLY A 1 751 ? -15.686 -18.617 25.246 1.00 26.27 751 GLY A CA 1
ATOM 5847 C C . GLY A 1 751 ? -16.761 -17.975 26.150 1.00 26.27 751 GLY A C 1
ATOM 5848 O O . GLY A 1 751 ? -16.430 -17.302 27.133 1.00 26.27 751 GLY A O 1
ATOM 5849 N N . PRO A 1 752 ? -18.061 -18.172 25.852 1.00 33.97 752 PRO A N 1
ATOM 5850 C CA . PRO A 1 752 ? -19.154 -17.521 26.572 1.00 33.97 752 PRO A CA 1
ATOM 5851 C C . PRO A 1 752 ? -19.301 -18.062 28.003 1.00 33.97 752 PRO A C 1
ATOM 5853 O O . PRO A 1 752 ? -19.853 -19.138 28.202 1.00 33.97 752 PRO A O 1
ATOM 5856 N N . LEU A 1 753 ? -18.814 -17.291 28.986 1.00 39.38 753 LEU A N 1
ATOM 5857 C CA . LEU A 1 753 ? -19.078 -17.395 30.437 1.00 39.38 753 LEU A CA 1
ATOM 5858 C C . LEU A 1 753 ? -19.350 -18.821 30.969 1.00 39.38 753 LEU A C 1
ATOM 5860 O O . LEU A 1 753 ? -20.350 -19.069 31.644 1.00 39.38 753 LEU A O 1
ATOM 5864 N N . ALA A 1 754 ? -18.440 -19.757 30.697 1.00 26.52 754 ALA A N 1
ATOM 5865 C CA . ALA A 1 754 ? -18.543 -21.117 31.211 1.00 26.52 754 ALA A CA 1
ATOM 5866 C C . ALA A 1 754 ? -18.390 -21.122 32.743 1.00 26.52 754 ALA A C 1
ATOM 5868 O O . ALA A 1 754 ? -17.332 -20.788 33.276 1.00 26.52 754 ALA A O 1
ATOM 5869 N N . ALA A 1 755 ? -19.434 -21.534 33.466 1.00 30.34 755 ALA A N 1
ATOM 5870 C CA . ALA A 1 755 ? -19.492 -21.513 34.933 1.00 30.34 755 ALA A CA 1
ATOM 5871 C C . ALA A 1 755 ? -18.644 -22.611 35.631 1.00 30.34 755 ALA A C 1
ATOM 5873 O O . ALA A 1 755 ? -18.969 -23.035 36.738 1.00 30.34 755 ALA A O 1
ATOM 5874 N N . GLY A 1 756 ? -17.579 -23.101 34.982 1.00 28.17 756 GLY A N 1
ATOM 5875 C CA . GLY A 1 756 ? -16.804 -24.278 35.403 1.00 28.17 756 GLY A CA 1
ATOM 5876 C C . GLY A 1 756 ? -15.578 -24.006 36.286 1.00 28.17 756 GLY A C 1
ATOM 5877 O O . GLY A 1 756 ? -15.225 -24.855 37.102 1.00 28.17 756 GLY A O 1
ATOM 5878 N N . ASP A 1 757 ? -14.952 -22.826 36.193 1.00 27.27 757 ASP A N 1
ATOM 5879 C CA . ASP A 1 757 ? -13.642 -22.513 36.814 1.00 27.27 757 ASP A CA 1
ATOM 5880 C C . ASP A 1 757 ? -13.667 -22.321 38.354 1.00 27.27 757 ASP A C 1
ATOM 5882 O O . ASP A 1 757 ? -12.795 -21.679 38.945 1.00 27.27 757 ASP A O 1
ATOM 5886 N N . LEU A 1 758 ? -14.663 -22.885 39.041 1.00 33.12 758 LEU A N 1
ATOM 5887 C CA . LEU A 1 758 ? -14.859 -22.763 40.491 1.00 33.12 758 LEU A CA 1
ATOM 5888 C C . LEU A 1 758 ? -14.111 -23.825 41.325 1.00 33.12 758 LEU A C 1
ATOM 5890 O O . LEU A 1 758 ? -14.032 -23.683 42.543 1.00 33.12 758 LEU A O 1
ATOM 5894 N N . TYR A 1 759 ? -13.517 -24.850 40.696 1.00 32.91 759 TYR A N 1
ATOM 5895 C CA . TYR A 1 759 ? -12.888 -25.994 41.386 1.00 32.91 759 TYR A CA 1
ATOM 5896 C C . TYR A 1 759 ? -11.463 -26.338 40.900 1.00 32.91 759 TYR A C 1
ATOM 5898 O O . TYR A 1 759 ? -11.153 -27.490 40.610 1.00 32.91 759 TYR A O 1
ATOM 5906 N N . ALA A 1 760 ? -10.559 -25.348 40.853 1.00 30.80 760 ALA A N 1
ATOM 5907 C CA . ALA A 1 760 ? -9.155 -25.567 40.457 1.00 30.80 760 ALA A CA 1
ATOM 5908 C C . ALA A 1 760 ? -8.099 -24.743 41.239 1.00 30.80 760 ALA A C 1
ATOM 5910 O O . ALA A 1 760 ? -7.072 -24.358 40.683 1.00 30.80 760 ALA A O 1
ATOM 5911 N N . VAL A 1 761 ? -8.305 -24.468 42.538 1.00 29.66 761 VAL A N 1
ATOM 5912 C CA . VAL A 1 761 ? -7.302 -23.771 43.380 1.00 29.66 761 VAL A CA 1
ATOM 5913 C C . VAL A 1 761 ? -7.029 -24.539 44.677 1.00 29.66 761 VAL A C 1
ATOM 5915 O O . VAL A 1 761 ? -7.764 -24.417 45.652 1.00 29.66 761 VAL A O 1
ATOM 5918 N N . GLY A 1 762 ? -5.934 -25.307 44.711 1.00 29.70 762 GLY A N 1
ATOM 5919 C CA . GLY A 1 762 ? -5.529 -26.054 45.906 1.00 29.70 762 GLY A CA 1
ATOM 5920 C C . GLY A 1 762 ? -4.118 -26.648 45.838 1.00 29.70 762 GLY A C 1
ATOM 5921 O O . GLY A 1 762 ? -3.941 -27.726 45.282 1.00 29.70 762 GLY A O 1
ATOM 5922 N N . ARG A 1 763 ? -3.166 -26.000 46.538 1.00 28.56 763 ARG A N 1
ATOM 5923 C CA . ARG A 1 763 ? -1.724 -26.333 46.733 1.00 28.56 763 ARG A CA 1
ATOM 5924 C C . ARG A 1 763 ? -0.766 -25.799 45.648 1.00 28.56 763 ARG A C 1
ATOM 5926 O O . ARG A 1 763 ? -0.854 -26.167 44.487 1.00 28.56 763 ARG A O 1
ATOM 5933 N N . GLY A 1 764 ? 0.210 -24.979 46.068 1.00 26.06 764 GLY A N 1
ATOM 5934 C CA . GLY A 1 764 ? 1.212 -24.355 45.184 1.00 26.06 764 GLY A CA 1
ATOM 5935 C C . GLY A 1 764 ? 2.239 -23.468 45.913 1.00 26.06 764 GLY A C 1
ATOM 5936 O O . GLY A 1 764 ? 2.253 -22.266 45.703 1.00 26.06 764 GLY A O 1
ATOM 5937 N N . ARG A 1 765 ? 3.030 -24.075 46.815 1.00 27.86 765 ARG A N 1
ATOM 5938 C CA . ARG A 1 765 ? 4.196 -23.561 47.590 1.00 27.86 765 ARG A CA 1
ATOM 5939 C C . ARG A 1 765 ? 4.638 -22.085 47.426 1.00 27.86 765 ARG A C 1
ATOM 5941 O O . ARG A 1 765 ? 5.040 -21.653 46.352 1.00 27.86 765 ARG A O 1
ATOM 5948 N N . GLN A 1 766 ? 4.776 -21.394 48.564 1.00 27.02 766 GLN A N 1
ATOM 5949 C CA . GLN A 1 766 ? 5.635 -20.206 48.707 1.00 27.02 766 GLN A CA 1
ATOM 5950 C C . GLN A 1 766 ? 7.127 -20.570 48.520 1.00 27.02 766 GLN A 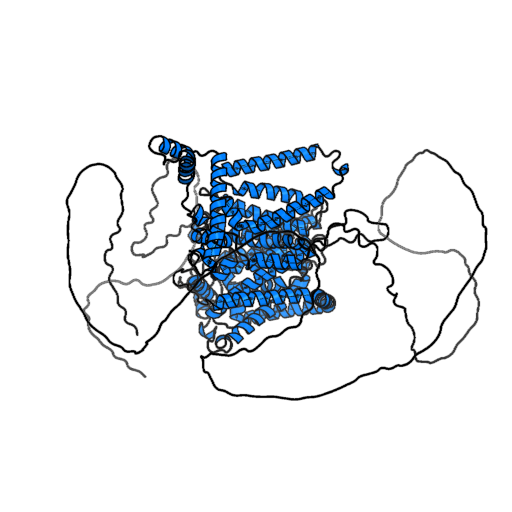C 1
ATOM 5952 O O . GLN A 1 766 ? 7.531 -21.650 48.961 1.00 27.02 766 GLN A O 1
ATOM 5957 N N . PRO A 1 767 ? 7.972 -19.676 47.970 1.00 30.84 767 PRO A N 1
ATOM 5958 C CA . PRO A 1 767 ? 9.424 -19.753 48.123 1.00 30.84 767 PRO A CA 1
ATOM 5959 C C . PRO A 1 767 ? 9.835 -19.314 49.537 1.00 30.84 767 PRO A C 1
ATOM 5961 O O . PRO A 1 767 ? 9.381 -18.275 50.017 1.00 30.84 767 PRO A O 1
ATOM 5964 N N . ALA A 1 768 ? 10.709 -20.078 50.192 1.00 29.25 768 ALA A N 1
ATOM 5965 C CA . ALA A 1 768 ? 11.344 -19.664 51.442 1.00 29.25 768 ALA A CA 1
ATOM 5966 C C . ALA A 1 768 ? 12.567 -18.769 51.165 1.00 29.25 768 ALA A C 1
ATOM 5968 O O . ALA A 1 768 ? 13.225 -18.914 50.135 1.00 29.25 768 ALA A O 1
ATOM 5969 N N . ALA A 1 769 ? 12.882 -17.868 52.096 1.00 30.42 769 ALA A N 1
ATOM 5970 C CA . ALA A 1 769 ? 14.162 -17.164 52.115 1.00 30.42 769 ALA A CA 1
ATOM 5971 C C . ALA A 1 769 ? 15.229 -18.029 52.804 1.00 30.42 769 ALA A C 1
ATOM 5973 O O . ALA A 1 769 ? 14.915 -18.718 53.775 1.00 30.42 769 ALA A O 1
ATOM 5974 N N . ASP A 1 770 ? 16.480 -17.943 52.349 1.00 28.33 770 ASP A N 1
ATOM 5975 C CA . ASP A 1 770 ? 17.619 -18.651 52.945 1.00 28.33 770 ASP A CA 1
ATOM 5976 C C . ASP A 1 770 ? 18.787 -17.689 53.254 1.00 28.33 770 ASP A C 1
ATOM 5978 O O . ASP A 1 770 ? 18.891 -16.599 52.684 1.00 28.33 770 ASP A O 1
ATOM 5982 N N . ARG A 1 771 ? 19.642 -18.072 54.208 1.00 28.88 771 ARG A N 1
ATOM 5983 C CA . ARG A 1 771 ? 20.804 -17.333 54.728 1.00 28.88 771 ARG A CA 1
ATOM 5984 C C . ARG A 1 771 ? 21.865 -18.327 55.222 1.00 28.88 771 ARG A C 1
ATOM 5986 O O . ARG A 1 771 ? 21.556 -19.037 56.177 1.00 28.88 771 ARG A O 1
ATOM 5993 N N . ARG A 1 772 ? 23.124 -18.236 54.748 1.00 28.03 772 ARG A N 1
ATOM 5994 C CA . ARG A 1 772 ? 24.401 -18.319 55.533 1.00 28.03 772 ARG A CA 1
ATOM 5995 C C . ARG A 1 772 ? 25.652 -18.454 54.636 1.00 28.03 772 ARG A C 1
ATOM 5997 O O . ARG A 1 772 ? 25.535 -18.854 53.487 1.00 28.03 772 ARG A O 1
ATOM 6004 N N . GLY A 1 773 ? 26.830 -18.157 55.212 1.00 26.69 773 GLY A N 1
ATOM 6005 C CA . GLY A 1 773 ? 28.174 -18.298 54.607 1.00 26.69 773 GLY A CA 1
ATOM 6006 C C . GLY A 1 773 ? 28.748 -16.974 54.062 1.00 26.69 773 GLY A C 1
ATOM 6007 O O . GLY A 1 773 ? 28.370 -16.613 52.958 1.00 26.69 773 GLY A O 1
ATOM 6008 N N . ALA A 1 774 ? 29.557 -16.129 54.731 1.00 27.05 774 ALA A N 1
ATOM 6009 C CA . ALA A 1 774 ? 30.426 -16.159 55.937 1.00 27.05 774 ALA A CA 1
ATOM 6010 C C . ALA A 1 774 ? 31.951 -16.223 55.638 1.00 27.05 774 ALA A C 1
ATOM 6012 O O . ALA A 1 774 ? 32.319 -16.735 54.589 1.00 27.05 774 ALA A O 1
ATOM 6013 N N . VAL A 1 775 ? 32.780 -15.785 56.621 1.00 27.98 775 VAL A N 1
ATOM 6014 C CA . VAL A 1 775 ? 34.280 -15.824 56.725 1.00 27.98 775 VAL A CA 1
ATOM 6015 C C . VAL A 1 775 ? 35.032 -14.580 56.159 1.00 27.98 775 VAL A C 1
ATOM 6017 O O . VAL A 1 775 ? 34.787 -14.250 55.002 1.00 27.98 775 VAL A O 1
ATOM 6020 N N . PRO A 1 776 ? 36.001 -13.927 56.873 1.00 41.75 776 PRO A N 1
ATOM 6021 C CA . PRO A 1 776 ? 36.233 -13.824 58.338 1.00 41.75 776 PRO A CA 1
ATOM 6022 C C . PRO A 1 776 ? 36.715 -12.433 58.907 1.00 41.75 776 PRO A C 1
ATOM 6024 O O . PRO A 1 776 ? 37.120 -11.551 58.164 1.00 41.75 776 PRO A O 1
ATOM 6027 N N . VAL A 1 777 ? 36.673 -12.283 60.252 1.00 28.44 777 VAL A N 1
ATOM 6028 C CA . VAL A 1 777 ? 37.706 -11.774 61.231 1.00 28.44 777 VAL A CA 1
ATOM 6029 C C . VAL A 1 777 ? 38.763 -10.740 60.735 1.00 28.44 777 VAL A C 1
ATOM 6031 O O . VAL A 1 777 ? 39.449 -11.052 59.765 1.00 28.44 777 VAL A O 1
ATOM 6034 N N . PRO A 1 778 ? 38.991 -9.575 61.416 1.00 33.84 778 PRO A N 1
ATOM 6035 C CA . PRO A 1 778 ? 39.434 -9.516 62.829 1.00 33.84 778 PRO A CA 1
ATOM 6036 C C . PRO A 1 778 ? 38.774 -8.488 63.785 1.00 33.84 778 PRO A C 1
ATOM 6038 O O . PRO A 1 778 ? 37.921 -7.692 63.404 1.00 33.84 778 PRO A O 1
ATOM 6041 N N . ARG A 1 779 ? 39.169 -8.581 65.070 1.00 28.08 779 ARG A N 1
ATOM 6042 C CA . ARG A 1 779 ? 38.914 -7.642 66.192 1.00 28.08 779 ARG A CA 1
ATOM 6043 C C . ARG A 1 779 ? 39.986 -6.523 66.170 1.00 28.08 779 ARG A C 1
ATOM 6045 O O . ARG A 1 779 ? 41.016 -6.733 65.543 1.00 28.08 779 ARG A O 1
ATOM 6052 N N . ASP A 1 780 ? 39.801 -5.339 66.769 1.00 28.31 780 ASP A N 1
ATOM 6053 C CA . ASP A 1 780 ? 40.056 -5.143 68.212 1.00 28.31 780 ASP A CA 1
ATOM 6054 C C . ASP A 1 780 ? 39.634 -3.773 68.809 1.00 28.31 780 ASP A C 1
ATOM 6056 O O . ASP A 1 780 ? 39.375 -2.824 68.079 1.00 28.31 780 ASP A O 1
ATOM 6060 N N . VAL A 1 781 ? 39.645 -3.713 70.155 1.00 29.47 781 VAL A N 1
ATOM 6061 C CA . VAL A 1 781 ? 39.723 -2.532 71.065 1.00 29.47 781 VAL A CA 1
ATOM 6062 C C . VAL A 1 781 ? 38.621 -1.439 71.037 1.00 29.47 781 VAL A C 1
ATOM 6064 O O . VAL A 1 781 ? 38.479 -0.683 70.085 1.00 29.47 781 VAL A O 1
ATOM 6067 N N . GLY A 1 782 ? 38.005 -1.203 72.215 1.00 26.59 782 GLY A N 1
ATOM 6068 C CA . GLY A 1 782 ? 38.038 0.151 72.814 1.00 26.59 782 GLY A CA 1
ATOM 6069 C C . GLY A 1 782 ? 36.745 0.864 73.267 1.00 26.59 782 GLY A C 1
ATOM 6070 O O . GLY A 1 782 ? 36.296 1.747 72.556 1.00 26.59 782 GLY A O 1
ATOM 6071 N N . GLN A 1 783 ? 36.313 0.634 74.527 1.00 27.41 783 GLN A N 1
ATOM 6072 C CA . GLN A 1 783 ? 35.735 1.650 75.462 1.00 27.41 783 GLN A CA 1
ATOM 6073 C C . GLN A 1 783 ? 34.393 2.372 75.078 1.00 27.41 783 GLN A C 1
ATOM 6075 O O . GLN A 1 783 ? 33.974 2.343 73.933 1.00 27.41 783 GLN A O 1
ATOM 6080 N N . VAL A 1 784 ? 33.602 3.033 75.953 1.00 26.38 784 VAL A N 1
ATOM 6081 C CA . VAL A 1 784 ? 33.389 2.999 77.427 1.00 26.38 784 VAL A CA 1
ATOM 6082 C C . VAL A 1 784 ? 31.955 3.498 77.769 1.00 26.38 784 VAL A C 1
ATOM 6084 O O . VAL A 1 784 ? 31.377 4.282 77.028 1.00 26.38 784 VAL A O 1
ATOM 6087 N N . ALA A 1 785 ? 31.407 3.021 78.896 1.00 26.52 785 ALA A N 1
ATOM 6088 C CA . ALA A 1 785 ? 30.323 3.554 79.754 1.00 26.52 785 ALA A CA 1
ATOM 6089 C C . ALA A 1 785 ? 29.129 4.402 79.207 1.00 26.52 785 ALA A C 1
ATOM 6091 O O . ALA A 1 785 ? 29.252 5.580 78.905 1.00 26.52 785 ALA A O 1
ATOM 6092 N N . LEU A 1 786 ? 27.931 3.817 79.375 1.00 26.30 786 LEU A N 1
ATOM 6093 C CA . LEU A 1 786 ? 26.775 4.317 80.161 1.00 26.30 786 LEU A CA 1
ATOM 6094 C C . LEU A 1 786 ? 26.028 5.647 79.880 1.00 26.30 786 LEU A C 1
ATOM 6096 O O . LEU A 1 786 ? 26.576 6.739 79.813 1.00 26.30 786 LEU A O 1
ATOM 6100 N N . SER A 1 787 ? 24.717 5.508 80.131 1.00 26.25 787 SER A N 1
ATOM 6101 C CA . SER A 1 787 ? 23.757 6.489 80.675 1.00 26.25 787 SER A CA 1
ATOM 6102 C C . SER A 1 787 ? 23.055 7.458 79.715 1.00 26.25 787 SER A C 1
ATOM 6104 O O . SER A 1 787 ? 23.510 7.764 78.619 1.00 26.25 787 SER A O 1
ATOM 6106 N N . ALA A 1 788 ? 21.855 7.866 80.133 1.00 28.14 788 ALA A N 1
ATOM 6107 C CA . ALA A 1 788 ? 20.914 8.689 79.384 1.00 28.14 788 ALA A CA 1
ATOM 6108 C C . ALA A 1 788 ? 20.445 9.869 80.240 1.00 28.14 788 ALA A C 1
ATOM 6110 O O . ALA A 1 788 ? 20.383 9.747 81.461 1.00 28.14 788 ALA A O 1
ATOM 6111 N N . CYS A 1 789 ? 20.013 10.954 79.591 1.00 24.61 789 CYS A N 1
ATOM 6112 C CA . CYS A 1 789 ? 18.875 11.765 80.039 1.00 24.61 789 CYS A CA 1
ATOM 6113 C C . CYS A 1 789 ? 18.393 12.706 78.920 1.00 24.61 789 CYS A C 1
ATOM 6115 O O . CYS A 1 789 ? 18.993 12.761 77.846 1.00 24.61 789 CYS A O 1
ATOM 6117 N N . ALA A 1 790 ? 17.281 13.411 79.150 1.00 28.33 790 ALA A N 1
ATOM 6118 C CA . ALA A 1 790 ? 16.601 14.235 78.148 1.00 28.33 790 ALA A CA 1
ATOM 6119 C C . ALA A 1 790 ? 16.301 15.663 78.644 1.00 28.33 790 ALA A C 1
ATOM 6121 O O . ALA A 1 790 ? 16.094 15.887 79.834 1.00 28.33 790 ALA A O 1
ATOM 6122 N N . GLY A 1 791 ? 16.190 16.603 77.696 1.00 25.11 791 GLY A N 1
ATOM 6123 C CA . GLY A 1 791 ? 15.843 18.013 77.927 1.00 25.11 791 GLY A CA 1
ATOM 6124 C C . GLY A 1 791 ? 17.041 18.911 78.294 1.00 25.11 791 GLY A C 1
ATOM 6125 O O . GLY A 1 791 ? 18.044 18.436 78.805 1.00 25.11 791 GLY A O 1
ATOM 6126 N N . GLY A 1 792 ? 17.018 20.226 78.045 1.00 26.84 792 GLY A N 1
ATOM 6127 C CA . GLY A 1 792 ? 16.017 21.015 77.308 1.00 26.84 792 GLY A CA 1
ATOM 6128 C C . GLY A 1 792 ? 15.722 22.388 77.936 1.00 26.84 792 GLY A C 1
ATOM 6129 O O . GLY A 1 792 ? 15.048 22.446 78.960 1.00 26.84 792 GLY A O 1
ATOM 6130 N N . ARG A 1 793 ? 16.193 23.471 77.293 1.00 25.83 793 ARG A N 1
ATOM 6131 C CA . ARG A 1 793 ? 15.893 24.924 77.458 1.00 25.83 793 ARG A CA 1
ATOM 6132 C C . ARG A 1 793 ? 16.579 25.655 76.262 1.00 25.83 793 ARG A C 1
ATOM 6134 O O . ARG A 1 793 ? 17.475 25.058 75.676 1.00 25.83 793 ARG A O 1
ATOM 6141 N N . ARG A 1 794 ? 16.127 26.783 75.680 1.00 28.36 794 ARG A N 1
ATOM 6142 C CA . ARG A 1 794 ? 15.708 28.112 76.207 1.00 28.36 794 ARG A CA 1
ATOM 6143 C C . ARG A 1 794 ? 16.887 28.905 76.815 1.00 28.36 794 ARG A C 1
ATOM 6145 O O . ARG A 1 794 ? 17.635 28.318 77.582 1.00 28.36 794 ARG A O 1
ATOM 6152 N N . ASP A 1 795 ? 17.133 30.194 76.533 1.00 28.64 795 ASP A N 1
ATOM 6153 C CA . ASP A 1 795 ? 16.419 31.215 75.725 1.00 28.64 795 ASP A CA 1
ATOM 6154 C C . ASP A 1 795 ? 17.383 32.298 75.142 1.00 28.64 795 ASP A C 1
ATOM 6156 O O . ASP A 1 795 ? 18.560 32.312 75.478 1.00 28.64 795 ASP A O 1
ATOM 6160 N N . ALA A 1 796 ? 16.854 33.179 74.266 1.00 28.91 796 ALA A N 1
ATOM 6161 C CA . ALA A 1 796 ? 17.270 34.560 73.877 1.00 28.91 796 ALA A CA 1
ATOM 6162 C C . ALA A 1 796 ? 18.728 35.055 74.138 1.00 28.91 796 ALA A C 1
ATOM 6164 O O . ALA A 1 796 ? 19.183 35.088 75.270 1.00 28.91 796 ALA A O 1
ATOM 6165 N N . GLY A 1 797 ? 19.507 35.626 73.203 1.00 25.31 797 GLY A N 1
ATOM 6166 C CA . GLY A 1 797 ? 19.196 36.527 72.078 1.00 25.31 797 GLY A CA 1
ATOM 6167 C C . GLY A 1 797 ? 19.851 37.926 72.252 1.00 25.31 797 GLY A C 1
ATOM 6168 O O . GLY A 1 797 ? 19.780 38.478 73.345 1.00 25.31 797 GLY A O 1
ATOM 6169 N N . ARG A 1 798 ? 20.451 38.526 71.195 1.00 29.17 798 ARG A N 1
ATOM 6170 C CA . ARG A 1 798 ? 20.662 39.996 70.977 1.00 29.17 798 ARG A CA 1
ATOM 6171 C C . ARG A 1 798 ? 21.413 40.306 69.651 1.00 29.17 798 ARG A C 1
ATOM 6173 O O . ARG A 1 798 ? 22.279 39.536 69.275 1.00 29.17 798 ARG A O 1
ATOM 6180 N N . ARG A 1 799 ? 21.045 41.441 69.010 1.00 29.84 799 ARG A N 1
ATOM 6181 C CA . ARG A 1 799 ? 21.803 42.466 68.205 1.00 29.84 799 ARG A CA 1
ATOM 6182 C C . ARG A 1 799 ? 23.130 42.077 67.494 1.00 29.84 799 ARG A C 1
ATOM 6184 O O . ARG A 1 799 ? 23.946 41.411 68.103 1.00 29.84 799 ARG A O 1
ATOM 6191 N N . ALA A 1 800 ? 23.533 42.610 66.327 1.00 30.55 800 ALA A N 1
ATOM 6192 C CA . ALA A 1 800 ? 22.960 43.457 65.248 1.00 30.55 800 ALA A CA 1
ATOM 6193 C C . ALA A 1 800 ? 23.938 43.389 64.022 1.00 30.55 800 ALA A C 1
ATOM 6195 O O . ALA A 1 800 ? 25.034 42.866 64.185 1.00 30.55 800 ALA A O 1
ATOM 6196 N N . VAL A 1 801 ? 23.617 43.782 62.775 1.00 29.00 801 VAL A N 1
ATOM 6197 C CA . VAL A 1 801 ? 23.764 45.124 62.124 1.00 29.00 801 VAL A CA 1
ATOM 6198 C C . VAL A 1 801 ? 23.371 44.975 60.612 1.00 29.00 801 VAL A C 1
ATOM 6200 O O . VAL A 1 801 ? 23.069 43.871 60.175 1.00 29.00 801 VAL A O 1
ATOM 6203 N N . HIS A 1 802 ? 23.296 46.079 59.846 1.00 32.28 802 HIS A N 1
ATOM 6204 C CA . HIS A 1 802 ? 22.951 46.272 58.410 1.00 32.28 802 HIS A CA 1
ATOM 6205 C C . HIS A 1 802 ? 23.255 45.151 57.372 1.00 32.28 802 HIS A C 1
ATOM 6207 O O . HIS A 1 802 ? 24.220 44.414 57.519 1.00 32.28 802 HIS A O 1
ATOM 6213 N N . GLY A 1 803 ? 22.553 45.075 56.222 1.00 27.94 803 GLY A N 1
ATOM 6214 C CA . GLY A 1 803 ? 21.391 45.870 55.763 1.00 27.94 803 GLY A CA 1
ATOM 6215 C C . GLY A 1 803 ? 21.135 45.852 54.232 1.00 27.94 803 GLY A C 1
ATOM 6216 O O . GLY A 1 803 ? 21.901 45.254 53.491 1.00 27.94 803 GLY A O 1
ATOM 6217 N N . ARG A 1 804 ? 20.082 46.580 53.798 1.00 34.19 804 ARG A N 1
ATOM 6218 C CA . ARG A 1 804 ? 19.635 46.920 52.411 1.00 34.19 804 ARG A CA 1
ATOM 6219 C C . ARG A 1 804 ? 19.195 45.756 51.479 1.00 34.19 804 ARG A C 1
ATOM 6221 O O . ARG A 1 804 ? 19.968 44.859 51.199 1.00 34.19 804 ARG A O 1
ATOM 6228 N N . GLN A 1 805 ? 17.896 45.667 51.131 1.00 37.00 805 GLN A N 1
ATOM 6229 C CA . GLN A 1 805 ? 17.193 46.222 49.929 1.00 37.00 805 GLN A CA 1
ATOM 6230 C C . GLN A 1 805 ? 17.227 45.256 48.722 1.00 37.00 805 GLN A C 1
ATOM 6232 O O . GLN A 1 805 ? 18.211 44.554 48.556 1.00 37.00 805 GLN A O 1
ATOM 6237 N N . ASP A 1 806 ? 16.225 45.116 47.841 1.00 34.22 806 ASP A N 1
ATOM 6238 C CA . ASP A 1 806 ? 14.899 45.741 47.581 1.00 34.22 806 ASP A CA 1
ATOM 6239 C C . ASP A 1 806 ? 13.990 44.635 46.936 1.00 34.22 806 ASP A C 1
ATOM 6241 O O . ASP A 1 806 ? 14.527 43.610 46.528 1.00 34.22 806 ASP A O 1
ATOM 6245 N N . ARG A 1 807 ? 12.653 44.669 46.747 1.00 33.78 807 ARG A N 1
ATOM 6246 C CA . ARG A 1 807 ? 11.488 45.520 47.115 1.00 33.78 807 ARG A CA 1
ATOM 6247 C C . ARG A 1 807 ? 10.242 44.588 47.179 1.00 33.78 807 ARG A C 1
ATOM 6249 O O . ARG A 1 807 ? 10.212 43.593 46.467 1.00 33.78 807 ARG A O 1
ATOM 6256 N N . LEU A 1 808 ? 9.289 44.705 48.119 1.00 34.38 808 LEU A N 1
ATOM 6257 C CA . LEU A 1 808 ? 8.130 45.635 48.177 1.00 34.38 808 LEU A CA 1
ATOM 6258 C C . LEU A 1 808 ? 7.181 45.540 46.940 1.00 34.38 808 LEU A C 1
ATOM 6260 O O . LEU A 1 808 ? 7.674 45.489 45.825 1.00 34.38 808 LEU A O 1
ATOM 6264 N N . LEU A 1 809 ? 5.834 45.580 47.027 1.00 34.06 809 LEU A N 1
ATOM 6265 C CA . LEU A 1 809 ? 4.924 45.736 48.182 1.00 34.06 809 LEU A CA 1
ATOM 6266 C C . LEU A 1 809 ? 3.433 45.416 47.853 1.00 34.06 809 LEU A C 1
ATOM 6268 O O . LEU A 1 809 ? 2.985 45.667 46.741 1.00 34.06 809 LEU A O 1
ATOM 6272 N N . ARG A 1 810 ? 2.678 45.098 48.927 1.00 28.33 810 ARG A N 1
ATOM 6273 C CA . ARG A 1 810 ? 1.213 45.225 49.196 1.00 28.33 810 ARG A CA 1
ATOM 6274 C C . ARG A 1 810 ? 0.289 44.044 48.828 1.00 28.33 810 ARG A C 1
ATOM 6276 O O . ARG A 1 810 ? 0.484 43.397 47.816 1.00 28.33 810 ARG A O 1
ATOM 6283 N N . GLY A 1 811 ? -0.766 43.741 49.602 1.00 27.17 811 GLY A N 1
ATOM 6284 C CA . GLY A 1 811 ? -1.074 44.148 50.989 1.00 27.17 811 GLY A CA 1
ATOM 6285 C C . GLY A 1 811 ? -2.527 44.568 51.277 1.00 27.17 811 GLY A C 1
ATOM 6286 O O . GLY A 1 811 ? -2.983 45.560 50.728 1.00 27.17 811 GLY A O 1
ATOM 6287 N N . GLN A 1 812 ? -3.120 43.912 52.289 1.00 31.70 812 GLN A N 1
ATOM 6288 C CA . GLN A 1 812 ? -4.328 44.262 53.073 1.00 31.70 812 GLN A CA 1
ATOM 6289 C C . GLN A 1 812 ? -5.744 43.866 52.580 1.00 31.70 812 GLN A C 1
ATOM 6291 O O . GLN A 1 812 ? -6.152 44.201 51.477 1.00 31.70 812 GLN A O 1
ATOM 6296 N N . ARG A 1 813 ? -6.510 43.339 53.564 1.00 29.84 813 ARG A N 1
ATOM 6297 C CA . ARG A 1 813 ? -7.985 43.365 53.773 1.00 29.84 813 ARG A CA 1
ATOM 6298 C C . ARG A 1 813 ? -8.896 42.541 52.836 1.00 29.84 813 ARG A C 1
ATOM 6300 O O . ARG A 1 813 ? -8.553 42.308 51.690 1.00 29.84 813 ARG A O 1
ATOM 6307 N N . ALA A 1 814 ? -10.103 42.133 53.259 1.00 29.45 814 ALA A N 1
ATOM 6308 C CA . ALA A 1 814 ? -10.626 41.801 54.606 1.00 29.45 814 ALA A CA 1
ATOM 6309 C C . ALA A 1 814 ? -12.037 41.171 54.495 1.00 29.45 814 ALA A C 1
ATOM 6311 O O . ALA A 1 814 ? -12.801 41.566 53.621 1.00 29.45 814 ALA A O 1
ATOM 6312 N N . GLY A 1 815 ? -12.411 40.311 55.453 1.00 29.03 815 GLY A N 1
ATOM 6313 C CA . GLY A 1 815 ? -13.802 39.875 55.676 1.00 29.03 815 GLY A CA 1
ATOM 6314 C C . GLY A 1 815 ? -14.354 38.825 54.688 1.00 29.03 815 GLY A C 1
ATOM 6315 O O . GLY A 1 815 ? -13.731 38.539 53.673 1.00 29.03 815 GLY A O 1
ATOM 6316 N N . ALA A 1 816 ? -15.506 38.198 54.956 1.00 32.50 816 ALA A N 1
ATOM 6317 C CA . ALA A 1 816 ? -16.249 38.138 56.223 1.00 32.50 816 ALA A CA 1
ATOM 6318 C C . ALA A 1 816 ? -17.179 36.900 56.284 1.00 32.50 816 ALA A C 1
ATOM 6320 O O . ALA A 1 816 ? -17.596 36.386 55.256 1.00 32.50 816 ALA A O 1
ATOM 6321 N N . ASP A 1 817 ? -17.498 36.485 57.515 1.00 32.00 817 ASP A N 1
ATOM 6322 C CA . ASP A 1 817 ? -18.789 35.956 57.992 1.00 32.00 817 ASP A CA 1
ATOM 6323 C C . ASP A 1 817 ? -19.561 34.795 57.289 1.00 32.00 817 ASP A C 1
ATOM 6325 O O . ASP A 1 817 ? -20.094 34.945 56.199 1.00 32.00 817 ASP A O 1
ATOM 6329 N N . ARG A 1 818 ? -19.829 33.744 58.104 1.00 32.69 818 ARG A N 1
ATOM 6330 C CA . ARG A 1 818 ? -21.173 33.153 58.414 1.00 32.69 818 ARG A CA 1
ATOM 6331 C C . ARG A 1 818 ? -21.930 32.348 57.321 1.00 32.69 818 ARG A C 1
ATOM 6333 O O . ARG A 1 818 ? -21.737 32.547 56.137 1.00 32.69 818 ARG A O 1
ATOM 6340 N N . HIS A 1 819 ? -22.845 31.412 57.636 1.00 32.41 819 HIS A N 1
ATOM 6341 C CA . HIS A 1 819 ? -23.206 30.696 58.884 1.00 32.41 819 HIS A CA 1
ATOM 6342 C C . HIS A 1 819 ? -24.117 29.470 58.577 1.00 32.41 819 HIS A C 1
ATOM 6344 O O . HIS A 1 819 ? -24.849 29.523 57.602 1.00 32.41 819 HIS A O 1
ATOM 6350 N N . VAL A 1 820 ? -24.164 28.484 59.502 1.00 31.38 820 VAL A N 1
ATOM 6351 C CA . VAL A 1 820 ? -25.366 27.725 59.988 1.00 31.38 820 VAL A CA 1
ATOM 6352 C C . VAL A 1 820 ? -26.211 26.874 58.998 1.00 31.38 820 VAL A C 1
ATOM 6354 O O . VAL A 1 820 ? -26.440 27.271 57.871 1.00 31.38 820 VAL A O 1
ATOM 6357 N N . ALA A 1 821 ? -26.850 25.743 59.360 1.00 32.16 821 ALA A N 1
ATOM 6358 C CA . ALA A 1 821 ? -26.634 24.670 60.361 1.00 32.16 821 ALA A CA 1
ATOM 6359 C C . ALA A 1 821 ? -27.724 23.562 60.171 1.00 32.16 821 ALA A C 1
ATOM 6361 O O . ALA A 1 821 ? -28.525 23.643 59.246 1.00 32.16 821 ALA A O 1
ATOM 6362 N N . ARG A 1 822 ? -27.834 22.648 61.161 1.00 29.36 822 ARG A N 1
ATOM 6363 C CA . ARG A 1 822 ? -28.938 21.694 61.478 1.00 29.36 822 ARG A CA 1
ATOM 6364 C C . ARG A 1 822 ? -28.840 20.314 60.776 1.00 29.36 822 ARG A C 1
ATOM 6366 O O . ARG A 1 822 ? -28.640 20.277 59.573 1.00 29.36 822 ARG A O 1
ATOM 6373 N N . LEU A 1 823 ? -28.737 19.149 61.458 1.00 30.94 823 LEU A N 1
ATOM 6374 C CA . LEU A 1 823 ? -29.458 18.492 62.600 1.00 30.94 823 LEU A CA 1
ATOM 6375 C C . LEU A 1 823 ? -30.629 17.597 62.100 1.00 30.94 823 LEU A C 1
ATOM 6377 O O . LEU A 1 823 ? -31.342 18.046 61.215 1.00 30.94 823 LEU A O 1
ATOM 6381 N N . ARG A 1 824 ? -30.927 16.385 62.626 1.00 32.75 824 ARG A N 1
ATOM 6382 C CA . ARG A 1 824 ? -30.239 15.464 63.581 1.00 32.75 824 ARG A CA 1
ATOM 6383 C C . ARG A 1 824 ? -30.922 14.066 63.594 1.00 32.75 824 ARG A C 1
ATOM 6385 O O . ARG A 1 824 ? -32.129 14.018 63.403 1.00 32.75 824 ARG A O 1
ATOM 6392 N N . GLY A 1 825 ? -30.181 13.015 63.974 1.00 28.03 825 GLY A N 1
ATOM 6393 C CA . GLY A 1 825 ? -30.680 11.804 64.672 1.00 28.03 825 GLY A CA 1
ATOM 6394 C C . GLY A 1 825 ? -31.472 10.754 63.870 1.00 28.03 825 GLY A C 1
ATOM 6395 O O . GLY A 1 825 ? -31.818 10.986 62.718 1.00 28.03 825 GLY A O 1
ATOM 6396 N N . ASP A 1 826 ? -31.789 9.572 64.420 1.00 35.53 826 ASP A N 1
ATOM 6397 C CA . ASP A 1 826 ? -31.187 8.823 65.552 1.00 35.53 826 ASP A CA 1
ATOM 6398 C C . ASP A 1 826 ? -31.721 7.365 65.575 1.00 35.53 826 ASP A C 1
ATOM 6400 O O . ASP A 1 826 ? -32.830 7.136 65.100 1.00 35.53 826 ASP A O 1
ATOM 6404 N N . HIS A 1 827 ? -30.951 6.395 66.110 1.00 29.22 827 HIS A N 1
ATOM 6405 C CA . HIS A 1 827 ? -31.387 5.280 66.998 1.00 29.22 827 HIS A CA 1
ATOM 6406 C C . HIS A 1 827 ? -30.305 4.186 67.208 1.00 29.22 827 HIS A C 1
ATOM 6408 O O . HIS A 1 827 ? -29.315 4.106 66.483 1.00 29.22 827 HIS A O 1
ATOM 6414 N N . VAL A 1 828 ? -30.463 3.382 68.274 1.00 29.42 828 VAL A N 1
ATOM 6415 C CA . VAL A 1 828 ? -29.419 2.559 68.932 1.00 29.42 828 VAL A CA 1
ATOM 6416 C C . VAL A 1 828 ? -30.032 1.310 69.597 1.00 29.42 828 VAL A C 1
ATOM 6418 O O . VAL A 1 828 ? -31.109 1.447 70.166 1.00 29.42 828 VAL A O 1
ATOM 6421 N N . ALA A 1 829 ? -29.331 0.153 69.595 1.00 29.62 829 ALA A N 1
ATOM 6422 C CA . ALA A 1 829 ? -29.221 -0.876 70.673 1.00 29.62 829 ALA A CA 1
ATOM 6423 C C . ALA A 1 829 ? -28.901 -2.304 70.127 1.00 29.62 829 ALA A C 1
ATOM 6425 O O . ALA A 1 829 ? -28.934 -2.523 68.923 1.00 29.62 829 ALA A O 1
ATOM 6426 N N . ALA A 1 830 ? -28.694 -3.338 70.965 1.00 29.27 830 ALA A N 1
ATOM 6427 C CA . ALA A 1 830 ? -27.485 -3.649 71.759 1.00 29.27 830 ALA A CA 1
ATOM 6428 C C . ALA A 1 830 ? -27.564 -5.073 72.398 1.00 29.27 830 ALA A C 1
ATOM 6430 O O . ALA A 1 830 ? -28.653 -5.615 72.532 1.00 29.27 830 ALA A O 1
ATOM 6431 N N . ARG A 1 831 ? -26.425 -5.594 72.918 1.00 30.77 831 ARG A N 1
ATOM 6432 C CA . ARG A 1 831 ? -26.260 -6.780 73.827 1.00 30.77 831 ARG A CA 1
ATOM 6433 C C . ARG A 1 831 ? -26.481 -8.202 73.232 1.00 30.77 831 ARG A C 1
ATOM 6435 O O . ARG A 1 831 ? -27.117 -8.322 72.202 1.00 30.77 831 ARG A O 1
ATOM 6442 N N . GLN A 1 832 ? -26.015 -9.332 73.816 1.00 28.97 832 GLN A N 1
ATOM 6443 C CA . GLN A 1 832 ? -24.824 -9.674 74.655 1.00 28.97 832 GLN A CA 1
ATOM 6444 C C . GLN A 1 832 ? -24.571 -11.218 74.712 1.00 28.97 832 GLN A C 1
ATOM 6446 O O . GLN A 1 832 ? -25.517 -11.987 74.746 1.00 28.97 832 GLN A O 1
ATOM 6451 N N . ARG A 1 833 ? -23.290 -11.626 74.858 1.00 30.17 833 ARG A N 1
ATOM 6452 C CA . ARG A 1 833 ? -22.713 -12.794 75.607 1.00 30.17 833 ARG A CA 1
ATOM 6453 C C . ARG A 1 833 ? -23.457 -14.160 75.706 1.00 30.17 833 ARG A C 1
ATOM 6455 O O . ARG A 1 833 ? -24.482 -14.229 76.371 1.00 30.17 833 ARG A O 1
ATOM 6462 N N . ARG A 1 834 ? -22.726 -15.274 75.461 1.00 25.72 834 ARG A N 1
ATOM 6463 C CA . ARG A 1 834 ? -22.147 -16.191 76.503 1.00 25.72 834 ARG A CA 1
ATOM 6464 C C . ARG A 1 834 ? -21.256 -17.317 75.904 1.00 25.72 834 ARG A C 1
ATOM 6466 O O . ARG A 1 834 ? -21.087 -17.381 74.693 1.00 25.72 834 ARG A O 1
ATOM 6473 N N . ARG A 1 835 ? -20.618 -18.132 76.768 1.00 28.75 835 ARG A N 1
ATOM 6474 C CA . ARG A 1 835 ? -19.738 -19.299 76.472 1.00 28.75 835 ARG A CA 1
ATOM 6475 C C . ARG A 1 835 ? -20.384 -20.607 76.971 1.00 28.75 835 ARG A C 1
ATOM 6477 O O . ARG A 1 835 ? -21.073 -20.522 77.982 1.00 28.75 835 ARG A O 1
ATOM 6484 N N . ILE A 1 836 ? -20.054 -21.763 76.366 1.00 26.05 836 ILE A N 1
ATOM 6485 C CA . ILE A 1 836 ? -19.936 -23.138 76.945 1.00 26.05 836 ILE A CA 1
ATOM 6486 C C . ILE A 1 836 ? -19.520 -24.131 75.815 1.00 26.05 836 ILE A C 1
ATOM 6488 O O . ILE A 1 836 ? -19.415 -23.708 74.667 1.00 26.05 836 ILE A O 1
ATOM 6492 N N . ALA A 1 837 ? -19.281 -25.427 76.065 1.00 26.45 837 ALA A N 1
ATOM 6493 C CA . ALA A 1 837 ? -18.030 -26.037 76.551 1.00 26.45 837 ALA A CA 1
ATOM 6494 C C . ALA A 1 837 ? -18.155 -27.588 76.609 1.00 26.45 837 ALA A C 1
ATOM 6496 O O . ALA A 1 837 ? -19.190 -28.095 77.024 1.00 26.45 837 ALA A O 1
ATOM 6497 N N . GLY A 1 838 ? -17.086 -28.331 76.272 1.00 24.03 838 GLY A N 1
ATOM 6498 C CA . GLY A 1 838 ? -17.033 -29.811 76.339 1.00 24.03 838 GLY A CA 1
ATOM 6499 C C . GLY A 1 838 ? -17.660 -30.555 75.137 1.00 24.03 838 GLY A C 1
ATOM 6500 O O . GLY A 1 838 ? -18.343 -29.935 74.332 1.00 24.03 838 GLY A O 1
ATOM 6501 N N . HIS A 1 839 ? -17.453 -31.869 74.936 1.00 26.52 839 HIS A N 1
ATOM 6502 C CA . HIS A 1 839 ? -16.411 -32.776 75.466 1.00 26.52 839 HIS A CA 1
ATOM 6503 C C . HIS A 1 839 ? -16.372 -34.108 74.660 1.00 26.52 839 HIS A C 1
ATOM 6505 O O . HIS A 1 839 ? -17.408 -34.529 74.157 1.00 26.52 839 HIS A O 1
ATOM 6511 N N . HIS A 1 840 ? -15.221 -34.811 74.629 1.00 26.11 840 HIS A N 1
ATOM 6512 C CA . HIS A 1 840 ? -15.037 -36.196 74.107 1.00 26.11 840 HIS A CA 1
ATOM 6513 C C . HIS A 1 840 ? -15.338 -36.444 72.594 1.00 26.11 840 HIS A C 1
ATOM 6515 O O . HIS A 1 840 ? -15.808 -35.546 71.910 1.00 26.11 840 HIS A O 1
ATOM 6521 N N . ARG A 1 841 ? -15.007 -37.586 71.947 1.00 24.38 841 ARG A N 1
ATOM 6522 C CA . ARG A 1 841 ? -14.433 -38.906 72.351 1.00 24.38 841 ARG A CA 1
ATOM 6523 C C . ARG A 1 841 ? -13.575 -39.493 71.192 1.00 24.38 841 ARG A C 1
ATOM 6525 O O . ARG A 1 841 ? -13.763 -39.094 70.048 1.00 24.38 841 ARG A O 1
ATOM 6532 N N . ARG A 1 842 ? -12.664 -40.451 71.453 1.00 27.52 842 ARG A N 1
ATOM 6533 C CA . ARG A 1 842 ? -12.063 -41.337 70.409 1.00 27.52 842 ARG A CA 1
ATOM 6534 C C . ARG A 1 842 ? -13.032 -42.500 70.078 1.00 27.52 842 ARG A C 1
ATOM 6536 O O . ARG A 1 842 ? -13.931 -42.736 70.887 1.00 27.52 842 ARG A O 1
ATOM 6543 N N . PRO A 1 843 ? -12.856 -43.232 68.955 1.00 35.69 843 PRO A N 1
ATOM 6544 C CA . PRO A 1 843 ? -12.034 -44.460 69.006 1.00 35.69 843 PRO A CA 1
ATOM 6545 C C . PRO A 1 843 ? -11.145 -44.723 67.761 1.00 35.69 843 PRO A C 1
ATOM 6547 O O . PRO A 1 843 ? -11.257 -44.052 66.740 1.00 35.69 843 PRO A O 1
ATOM 6550 N N . GLN A 1 844 ? -10.263 -45.728 67.863 1.00 28.89 844 GLN A N 1
ATOM 6551 C CA . GLN A 1 844 ? -9.657 -46.463 66.733 1.00 28.89 844 GLN A CA 1
ATOM 6552 C C . GLN A 1 844 ? -10.391 -47.810 66.554 1.00 28.89 844 GLN A C 1
ATOM 6554 O O . GLN A 1 844 ? -11.101 -48.232 67.468 1.00 28.89 844 GLN A O 1
ATOM 6559 N N . PRO A 1 845 ? -10.238 -48.477 65.400 1.00 40.59 845 PRO A N 1
ATOM 6560 C CA . PRO A 1 845 ? -9.327 -49.637 65.307 1.00 40.59 845 PRO A CA 1
ATOM 6561 C C . PRO A 1 845 ? -8.368 -49.490 64.089 1.00 40.59 845 PRO A C 1
ATOM 6563 O O . PRO A 1 845 ? -8.560 -48.594 63.273 1.00 40.59 845 PRO A O 1
ATOM 6566 N N . ALA A 1 846 ? -7.198 -50.135 63.958 1.00 25.45 846 ALA A N 1
ATOM 6567 C CA . ALA A 1 846 ? -6.792 -51.544 64.125 1.00 25.45 846 ALA A CA 1
ATOM 6568 C C . ALA A 1 846 ? -7.428 -52.481 63.063 1.00 25.45 846 ALA A C 1
ATOM 6570 O O . ALA A 1 846 ? -8.636 -52.463 62.884 1.00 25.45 846 ALA A O 1
ATOM 6571 N N . GLY A 1 847 ? -6.690 -53.302 62.306 1.00 25.70 847 GLY A N 1
ATOM 6572 C CA . GLY A 1 847 ? -5.233 -53.496 62.209 1.00 25.70 847 GLY A CA 1
ATOM 6573 C C . GLY A 1 847 ? -4.869 -54.379 60.995 1.00 25.70 847 GLY A C 1
ATOM 6574 O O . GLY A 1 847 ? -5.710 -54.585 60.127 1.00 25.70 847 GLY A O 1
ATOM 6575 N N . GLY A 1 848 ? -3.641 -54.916 60.949 1.00 25.77 848 GLY A N 1
ATOM 6576 C CA . GLY A 1 848 ? -3.165 -55.840 59.897 1.00 25.77 848 GLY A CA 1
ATOM 6577 C C . GLY A 1 848 ? -2.260 -55.186 58.825 1.00 25.77 848 GLY A C 1
ATOM 6578 O O . GLY A 1 848 ? -2.752 -54.317 58.119 1.00 25.77 848 GLY A O 1
ATOM 6579 N N . VAL A 1 849 ? -0.973 -55.484 58.553 1.00 26.39 849 VAL A N 1
ATOM 6580 C CA . VAL A 1 849 ? 0.163 -56.262 59.134 1.00 26.39 849 VAL A CA 1
ATOM 6581 C C . VAL A 1 849 ? 0.836 -57.095 58.019 1.00 26.39 849 VAL A C 1
ATOM 6583 O O . VAL A 1 849 ? 0.286 -58.118 57.636 1.00 26.39 849 VAL A O 1
ATOM 6586 N N . LEU A 1 850 ? 2.058 -56.692 57.603 1.00 28.33 850 LEU A N 1
ATOM 6587 C CA . LEU A 1 850 ? 3.070 -57.477 56.836 1.00 28.33 850 LEU A CA 1
ATOM 6588 C C . LEU A 1 850 ? 2.657 -57.916 55.399 1.00 28.33 850 LEU A C 1
ATOM 6590 O O . LEU A 1 850 ? 1.480 -57.922 55.074 1.00 28.33 850 LEU A O 1
ATOM 6594 N N . LEU A 1 851 ? 3.519 -58.270 54.428 1.00 28.58 851 LEU A N 1
ATOM 6595 C CA . LEU A 1 851 ? 4.972 -58.157 54.127 1.00 28.58 851 LEU A CA 1
ATOM 6596 C C . LEU A 1 851 ? 5.086 -58.275 52.574 1.00 28.58 851 LEU A C 1
ATOM 6598 O O . LEU A 1 851 ? 4.235 -58.913 51.971 1.00 28.58 851 LEU A O 1
ATOM 6602 N N . GLY A 1 852 ? 6.076 -57.764 51.830 1.00 27.22 852 GLY A N 1
ATOM 6603 C CA . GLY A 1 852 ? 7.228 -56.903 52.124 1.00 27.22 852 GLY A CA 1
ATOM 6604 C C . GLY A 1 852 ? 8.353 -57.088 51.077 1.00 27.22 852 GLY A C 1
ATOM 6605 O O . GLY A 1 852 ? 8.421 -58.144 50.461 1.00 27.22 852 GLY A O 1
ATOM 6606 N N . ARG A 1 853 ? 9.281 -56.111 50.958 1.00 29.53 853 ARG A N 1
ATOM 6607 C CA . ARG A 1 853 ? 10.542 -56.149 50.150 1.00 29.53 853 ARG A CA 1
ATOM 6608 C C . ARG A 1 853 ? 10.370 -56.165 48.601 1.00 29.53 853 ARG A C 1
ATOM 6610 O O . ARG A 1 853 ? 9.344 -56.591 48.102 1.00 29.53 853 ARG A O 1
ATOM 6617 N N . ALA A 1 854 ? 11.316 -55.683 47.774 1.00 28.75 854 ALA A N 1
ATOM 6618 C CA . ALA A 1 854 ? 12.501 -54.845 48.038 1.00 28.75 854 ALA A CA 1
ATOM 6619 C C . ALA A 1 854 ? 13.001 -54.037 46.801 1.00 28.75 854 ALA A C 1
ATOM 6621 O O . ALA A 1 854 ? 13.371 -54.610 45.790 1.00 28.75 854 ALA A O 1
ATOM 6622 N N . HIS A 1 855 ? 13.113 -52.710 46.982 1.00 30.55 855 HIS A N 1
ATOM 6623 C CA . HIS A 1 855 ? 14.293 -51.844 46.733 1.00 30.55 855 HIS A CA 1
ATOM 6624 C C . HIS A 1 855 ? 15.060 -51.708 45.379 1.00 30.55 855 HIS A C 1
ATOM 6626 O O . HIS A 1 855 ? 15.540 -52.677 44.815 1.00 30.55 855 HIS A O 1
ATOM 6632 N N . ARG A 1 856 ? 15.441 -50.429 45.121 1.00 27.55 856 ARG A N 1
ATOM 6633 C CA . ARG A 1 856 ? 16.730 -49.904 44.562 1.00 27.55 856 ARG A CA 1
ATOM 6634 C C . ARG A 1 856 ? 16.948 -50.035 43.029 1.00 27.55 856 ARG A C 1
ATOM 6636 O O . ARG A 1 856 ? 17.085 -51.137 42.534 1.00 27.55 856 ARG A O 1
ATOM 6643 N N . HIS A 1 857 ? 16.940 -48.988 42.176 1.00 29.31 857 HIS A N 1
ATOM 6644 C CA . HIS A 1 857 ? 17.724 -47.717 42.141 1.00 29.31 857 HIS A CA 1
ATOM 6645 C C . HIS A 1 857 ? 19.253 -47.905 42.352 1.00 29.31 857 HIS A C 1
ATOM 6647 O O . HIS A 1 857 ? 19.589 -48.715 43.210 1.00 29.31 857 HIS A O 1
ATOM 6653 N N . PRO A 1 858 ? 20.177 -47.090 41.763 1.00 53.69 858 PRO A N 1
ATOM 6654 C CA . PRO A 1 858 ? 20.007 -45.977 40.794 1.00 53.69 858 PRO A CA 1
ATOM 6655 C C . PRO A 1 858 ? 21.181 -45.748 39.764 1.00 53.69 858 PRO A C 1
ATOM 6657 O O . PRO A 1 858 ? 22.098 -46.548 39.654 1.00 53.69 858 PRO A O 1
ATOM 6660 N N . TYR A 1 859 ? 21.183 -44.561 39.119 1.00 26.33 859 TYR A N 1
ATOM 6661 C CA . TYR A 1 859 ? 22.330 -43.766 38.590 1.00 26.33 859 TYR A CA 1
ATOM 6662 C C . TYR A 1 859 ? 22.913 -43.947 37.152 1.00 26.33 859 TYR A C 1
ATOM 6664 O O . TYR A 1 859 ? 22.853 -44.991 36.518 1.00 26.33 859 TYR A O 1
ATOM 6672 N N . ARG A 1 860 ? 23.441 -42.809 36.654 1.00 33.38 860 ARG A N 1
ATOM 6673 C CA . ARG A 1 860 ? 24.252 -42.496 35.434 1.00 33.38 860 ARG A CA 1
ATOM 6674 C C . ARG A 1 860 ? 25.739 -42.248 35.885 1.00 33.38 860 ARG A C 1
ATOM 6676 O O . ARG A 1 860 ? 25.910 -42.347 37.101 1.00 33.38 860 ARG A O 1
ATOM 6683 N N . PRO A 1 861 ? 26.785 -41.845 35.086 1.00 48.50 861 PRO A N 1
ATOM 6684 C CA . PRO A 1 861 ? 26.786 -41.164 33.760 1.00 48.50 861 PRO A CA 1
ATOM 6685 C C . PRO A 1 861 ? 27.996 -41.386 32.771 1.00 48.50 861 PRO A C 1
ATOM 6687 O O . PRO A 1 861 ? 28.917 -42.134 33.053 1.00 48.50 861 PRO A O 1
ATOM 6690 N N . ALA A 1 862 ? 28.010 -40.596 31.671 1.00 30.19 862 ALA A N 1
ATOM 6691 C CA . ALA A 1 862 ? 29.166 -39.851 31.086 1.00 30.19 862 ALA A CA 1
ATOM 6692 C C . ALA A 1 862 ? 30.144 -40.419 29.992 1.00 30.19 862 ALA A C 1
ATOM 6694 O O . ALA A 1 862 ? 31.005 -41.233 30.282 1.00 30.19 862 ALA A O 1
ATOM 6695 N N . VAL A 1 863 ? 30.159 -39.722 28.822 1.00 29.70 863 VAL A N 1
ATOM 6696 C CA . VAL A 1 863 ? 31.314 -38.984 28.188 1.00 29.70 863 VAL A CA 1
ATOM 6697 C C . VAL A 1 863 ? 32.165 -39.534 26.983 1.00 29.70 863 VAL A C 1
ATOM 6699 O O . VAL A 1 863 ? 32.912 -40.488 27.120 1.00 29.70 863 VAL A O 1
ATOM 6702 N N . ARG A 1 864 ? 32.179 -38.713 25.889 1.00 31.45 864 ARG A N 1
ATOM 6703 C CA . ARG A 1 864 ? 33.214 -38.381 24.834 1.00 31.45 864 ARG A CA 1
ATOM 6704 C C . ARG A 1 864 ? 33.476 -39.190 23.521 1.00 31.45 864 ARG A C 1
ATOM 6706 O O . ARG A 1 864 ? 33.747 -40.375 23.564 1.00 31.45 864 ARG A O 1
ATOM 6713 N N . ALA A 1 865 ? 33.615 -38.395 22.429 1.00 30.16 865 ALA A N 1
ATOM 6714 C CA . ALA A 1 865 ? 34.417 -38.522 21.170 1.00 30.16 865 ALA A CA 1
ATOM 6715 C C . ALA A 1 865 ? 34.143 -39.681 20.161 1.00 30.16 865 ALA A C 1
ATOM 6717 O O . ALA A 1 865 ? 33.656 -40.724 20.565 1.00 30.16 865 ALA A O 1
ATOM 6718 N N . GLY A 1 866 ? 34.429 -39.573 18.842 1.00 27.08 866 GLY A N 1
ATOM 6719 C CA . GLY A 1 866 ? 34.835 -38.421 17.991 1.00 27.08 866 GLY A CA 1
ATOM 6720 C C . GLY A 1 866 ? 35.271 -38.795 16.536 1.00 27.08 866 GLY A C 1
ATOM 6721 O O . GLY A 1 866 ? 35.564 -39.955 16.292 1.00 27.08 866 GLY A O 1
ATOM 6722 N N . LEU A 1 867 ? 35.370 -37.785 15.642 1.00 29.19 867 LEU A N 1
ATOM 6723 C CA . LEU A 1 867 ? 36.034 -37.710 14.299 1.00 29.19 867 LEU A CA 1
ATOM 6724 C C . LEU A 1 867 ? 35.400 -38.300 12.986 1.00 29.19 867 LEU A C 1
ATOM 6726 O O . LEU A 1 867 ? 35.184 -39.496 12.852 1.00 29.19 867 LEU A O 1
ATOM 6730 N N . GLU A 1 868 ? 35.274 -37.393 11.991 1.00 27.77 868 GLU A N 1
ATOM 6731 C CA . GLU A 1 868 ? 35.694 -37.457 10.552 1.00 27.77 868 GLU A CA 1
ATOM 6732 C C . GLU A 1 868 ? 34.889 -38.156 9.403 1.00 27.77 868 GLU A C 1
ATOM 6734 O O . GLU A 1 868 ? 33.812 -38.711 9.592 1.00 27.77 868 GLU A O 1
ATOM 6739 N N . LEU A 1 869 ? 35.356 -37.904 8.159 1.00 30.66 869 LEU A N 1
ATOM 6740 C CA . LEU A 1 869 ? 34.733 -37.929 6.801 1.00 30.66 869 LEU A CA 1
ATOM 6741 C C . LEU A 1 869 ? 35.823 -38.314 5.747 1.00 30.66 869 LEU A C 1
ATOM 6743 O O . LEU A 1 869 ? 36.978 -38.394 6.168 1.00 30.66 869 LEU A O 1
ATOM 6747 N N . PRO A 1 870 ? 35.601 -38.421 4.401 1.00 56.75 870 PRO A N 1
ATOM 6748 C CA . PRO A 1 870 ? 34.397 -38.467 3.531 1.00 56.75 870 PRO A CA 1
ATOM 6749 C C . PRO A 1 870 ? 34.377 -39.851 2.775 1.00 56.75 870 PRO A C 1
ATOM 6751 O O . PRO A 1 870 ? 34.592 -40.831 3.485 1.00 56.75 870 PRO A O 1
ATOM 6754 N N . PRO A 1 871 ? 34.223 -40.072 1.429 1.00 51.22 871 PRO A N 1
ATOM 6755 C CA . PRO A 1 871 ? 33.621 -39.347 0.287 1.00 51.22 871 PRO A CA 1
ATOM 6756 C C . PRO A 1 871 ? 32.614 -40.214 -0.549 1.00 51.22 871 PRO A C 1
ATOM 6758 O O . PRO A 1 871 ? 31.627 -40.692 -0.001 1.00 51.22 871 PRO A O 1
ATOM 6761 N N . ALA A 1 872 ? 32.809 -40.358 -1.877 1.00 31.45 872 ALA A N 1
ATOM 6762 C CA . ALA A 1 872 ? 31.985 -41.082 -2.877 1.00 31.45 872 ALA A CA 1
ATOM 6763 C C . ALA A 1 872 ? 32.882 -41.546 -4.073 1.00 31.45 872 ALA A C 1
ATOM 6765 O O . ALA A 1 872 ? 34.067 -41.194 -4.032 1.00 31.45 872 ALA A O 1
ATOM 6766 N N . PRO A 1 873 ? 32.415 -42.292 -5.123 1.00 47.94 873 PRO A N 1
ATOM 6767 C CA . PRO A 1 873 ? 31.621 -41.670 -6.217 1.00 47.94 873 PRO A CA 1
ATOM 6768 C C . PRO A 1 873 ? 30.683 -42.573 -7.100 1.00 47.94 873 PRO A C 1
ATOM 6770 O O . PRO A 1 873 ? 30.782 -43.794 -7.114 1.00 47.94 873 PRO A O 1
ATOM 6773 N N . ALA A 1 874 ? 29.904 -41.899 -7.972 1.00 28.34 874 ALA A N 1
ATOM 6774 C CA . ALA A 1 874 ? 29.527 -42.263 -9.367 1.00 28.34 874 ALA A CA 1
ATOM 6775 C C . ALA A 1 874 ? 28.385 -43.266 -9.742 1.00 28.34 874 ALA A C 1
ATOM 6777 O O . ALA A 1 874 ? 28.016 -44.170 -9.006 1.00 28.34 874 ALA A O 1
ATOM 6778 N N . ALA A 1 875 ? 27.918 -43.079 -10.999 1.00 28.19 875 ALA A N 1
ATOM 6779 C CA . ALA A 1 875 ? 27.223 -44.002 -11.931 1.00 28.19 875 ALA A CA 1
ATOM 6780 C C . ALA A 1 875 ? 25.683 -44.254 -11.865 1.00 28.19 875 ALA A C 1
ATOM 6782 O O . ALA A 1 875 ? 25.241 -45.284 -11.381 1.00 28.19 875 ALA A O 1
ATOM 6783 N N . HIS A 1 876 ? 24.907 -43.335 -12.476 1.00 31.05 876 HIS A N 1
ATOM 6784 C CA . HIS A 1 876 ? 23.973 -43.494 -13.637 1.00 31.05 876 HIS A CA 1
ATOM 6785 C C . HIS A 1 876 ? 23.000 -44.723 -13.806 1.00 31.05 876 HIS A C 1
ATOM 6787 O O . HIS A 1 876 ? 23.000 -45.632 -12.988 1.00 31.05 876 HIS A O 1
ATOM 6793 N N . PRO A 1 877 ? 22.027 -44.726 -14.766 1.00 55.25 877 PRO A N 1
ATOM 6794 C CA . PRO A 1 877 ? 20.663 -45.182 -14.455 1.00 55.25 877 PRO A CA 1
ATOM 6795 C C . PRO A 1 877 ? 20.138 -46.384 -15.270 1.00 55.25 877 PRO A C 1
ATOM 6797 O O . PRO A 1 877 ? 20.628 -46.700 -16.352 1.00 55.25 877 PRO A O 1
ATOM 6800 N N . ALA A 1 878 ? 19.020 -46.954 -14.810 1.00 26.20 878 ALA A N 1
ATOM 6801 C CA . ALA A 1 878 ? 18.133 -47.822 -15.591 1.00 26.20 878 ALA A CA 1
ATOM 6802 C C . ALA A 1 878 ? 16.662 -47.629 -15.164 1.00 26.20 878 ALA A C 1
ATOM 6804 O O . ALA A 1 878 ? 16.387 -47.043 -14.117 1.00 26.20 878 ALA A O 1
ATOM 6805 N N . ALA A 1 879 ? 15.714 -48.111 -15.972 1.00 26.48 879 ALA A N 1
ATOM 6806 C CA . ALA A 1 879 ? 14.273 -47.967 -15.748 1.00 26.48 879 ALA A CA 1
ATOM 6807 C C . ALA A 1 879 ? 13.503 -49.262 -16.085 1.00 26.48 879 ALA A C 1
ATOM 6809 O O . ALA A 1 879 ? 14.045 -50.139 -16.750 1.00 26.48 879 ALA A O 1
ATOM 6810 N N . VAL A 1 880 ? 12.208 -49.286 -15.729 1.00 27.47 880 VAL A N 1
ATOM 6811 C CA . VAL A 1 880 ? 11.162 -50.258 -16.143 1.00 27.47 880 VAL A CA 1
ATOM 6812 C C . VAL A 1 880 ? 11.174 -51.643 -15.462 1.00 27.47 880 VAL A C 1
ATOM 6814 O O . VAL A 1 880 ? 12.168 -52.354 -15.471 1.00 27.47 880 VAL A O 1
ATOM 6817 N N . GLY A 1 881 ? 9.983 -52.069 -15.002 1.00 24.94 881 GLY A N 1
ATOM 6818 C CA . GLY A 1 881 ? 9.639 -53.463 -14.657 1.00 24.94 881 GLY A CA 1
ATOM 6819 C C . GLY A 1 881 ? 9.849 -53.840 -13.179 1.00 24.94 881 GLY A C 1
ATOM 6820 O O . GLY A 1 881 ? 10.942 -53.683 -12.659 1.00 24.94 881 GLY A O 1
ATOM 6821 N N . GLY A 1 882 ? 8.870 -54.343 -12.416 1.00 28.78 882 GLY A N 1
ATOM 6822 C CA . GLY A 1 882 ? 7.442 -54.573 -12.692 1.00 28.78 882 GLY A CA 1
ATOM 6823 C C . GLY A 1 882 ? 7.075 -56.054 -12.885 1.00 28.78 882 GLY A C 1
ATOM 6824 O O . GLY A 1 882 ? 7.627 -56.698 -13.768 1.00 28.78 882 GLY A O 1
ATOM 6825 N N . ILE A 1 883 ? 6.065 -56.529 -12.128 1.00 27.50 883 ILE A N 1
ATOM 6826 C CA . ILE A 1 883 ? 5.596 -57.937 -11.999 1.00 27.50 883 ILE A CA 1
ATOM 6827 C C . ILE A 1 883 ? 6.573 -58.809 -11.165 1.00 27.50 883 ILE A C 1
ATOM 6829 O O . ILE A 1 883 ? 7.765 -58.800 -11.427 1.00 27.50 883 ILE A O 1
ATOM 6833 N N . GLY A 1 884 ? 6.160 -59.605 -10.164 1.00 26.95 884 GLY A N 1
ATOM 6834 C CA . GLY A 1 884 ? 4.840 -59.790 -9.532 1.00 26.95 884 GLY A CA 1
ATOM 6835 C C . GLY A 1 884 ? 4.702 -61.164 -8.829 1.00 26.95 884 GLY A C 1
ATOM 6836 O O . GLY A 1 884 ? 5.694 -61.860 -8.658 1.00 26.95 884 GLY A O 1
ATOM 6837 N N . VAL A 1 885 ? 3.449 -61.582 -8.558 1.00 27.20 885 VAL A N 1
ATOM 6838 C CA . VAL A 1 885 ? 2.974 -62.979 -8.312 1.00 27.20 885 VAL A CA 1
ATOM 6839 C C . VAL A 1 885 ? 2.941 -63.545 -6.860 1.00 27.20 885 VAL A C 1
ATOM 6841 O O . VAL A 1 885 ? 3.860 -63.394 -6.071 1.00 27.20 885 VAL A O 1
ATOM 6844 N N . ALA A 1 886 ? 1.848 -64.292 -6.596 1.00 26.75 886 ALA A N 1
ATOM 6845 C CA . ALA A 1 886 ? 1.571 -65.307 -5.551 1.00 26.75 886 ALA A CA 1
ATOM 6846 C C . ALA A 1 886 ? 1.342 -64.910 -4.068 1.00 26.75 886 ALA A C 1
ATOM 6848 O O . ALA A 1 886 ? 2.262 -64.718 -3.283 1.00 26.75 886 ALA A O 1
ATOM 6849 N N . ALA A 1 887 ? 0.074 -65.010 -3.643 1.00 32.03 887 ALA A N 1
ATOM 6850 C CA . ALA A 1 887 ? -0.363 -65.105 -2.243 1.00 32.03 887 ALA A CA 1
ATOM 6851 C C . ALA A 1 887 ? -0.613 -66.568 -1.803 1.00 32.03 887 ALA A C 1
ATOM 6853 O O . ALA A 1 887 ? -0.865 -67.422 -2.656 1.00 32.03 887 ALA A O 1
ATOM 6854 N N . ARG A 1 888 ? -0.676 -66.850 -0.486 1.00 27.92 888 ARG A N 1
ATOM 6855 C CA . ARG A 1 888 ? -1.291 -68.074 0.095 1.00 27.92 888 ARG A CA 1
ATOM 6856 C C . ARG A 1 888 ? -1.820 -67.862 1.534 1.00 27.92 888 ARG A C 1
ATOM 6858 O O . ARG A 1 888 ? -1.037 -67.479 2.384 1.00 27.92 888 ARG A O 1
ATOM 6865 N N . ARG A 1 889 ? -3.106 -68.217 1.751 1.00 28.48 889 ARG A N 1
ATOM 6866 C CA . ARG A 1 889 ? -3.841 -68.678 2.980 1.00 28.48 889 ARG A CA 1
ATOM 6867 C C . ARG A 1 889 ? -3.640 -67.898 4.308 1.00 28.48 889 ARG A C 1
ATOM 6869 O O . ARG A 1 889 ? -2.516 -67.704 4.728 1.00 28.48 889 ARG A O 1
ATOM 6876 N N . GLN A 1 890 ? -4.642 -67.382 5.042 1.00 30.39 890 GLN A N 1
ATOM 6877 C CA . GLN A 1 890 ? -5.968 -67.861 5.533 1.00 30.39 890 GLN A CA 1
ATOM 6878 C C . GLN A 1 890 ? -5.972 -68.992 6.589 1.00 30.39 890 GLN A C 1
ATOM 6880 O O . GLN A 1 890 ? -5.806 -70.151 6.221 1.00 30.39 890 GLN A O 1
ATOM 6885 N N . HIS A 1 891 ? -6.285 -68.649 7.854 1.00 30.56 891 HIS A N 1
ATOM 6886 C CA . HIS A 1 891 ? -7.454 -69.054 8.694 1.00 30.56 891 HIS A CA 1
ATOM 6887 C C . HIS A 1 891 ? -7.169 -68.654 10.171 1.00 30.56 891 HIS A C 1
ATOM 6889 O O . HIS A 1 891 ? -6.080 -68.904 10.663 1.00 30.56 891 HIS A O 1
ATOM 6895 N N . GLN A 1 892 ? -7.960 -67.781 10.818 1.00 30.36 892 GLN A N 1
ATOM 6896 C CA . GLN A 1 892 ? -9.244 -67.989 11.536 1.00 30.36 892 GLN A CA 1
ATOM 6897 C C . GLN A 1 892 ? -9.165 -68.691 12.907 1.00 30.36 892 GLN A C 1
ATOM 6899 O O . GLN A 1 892 ? -8.779 -69.847 12.968 1.00 30.36 892 GLN A O 1
ATOM 6904 N N . LEU A 1 893 ? -9.717 -68.024 13.935 1.00 27.38 893 LEU A N 1
ATOM 6905 C CA . LEU A 1 893 ? -10.703 -68.486 14.946 1.00 27.38 893 LEU A CA 1
ATOM 6906 C C . LEU A 1 893 ? -11.108 -67.221 15.752 1.00 27.38 893 LEU A C 1
ATOM 6908 O O . LEU A 1 893 ? -10.243 -66.533 16.274 1.00 27.38 893 LEU A O 1
ATOM 6912 N N . ARG A 1 894 ? -12.321 -66.668 15.598 1.00 30.75 894 ARG A N 1
ATOM 6913 C CA . ARG A 1 894 ? -13.602 -67.011 16.264 1.00 30.75 894 ARG A CA 1
ATOM 6914 C C . ARG A 1 894 ? -13.612 -66.849 17.793 1.00 30.75 894 ARG A C 1
ATOM 6916 O O . ARG A 1 894 ? -12.985 -67.634 18.488 1.00 30.75 894 ARG A O 1
ATOM 6923 N N . LEU A 1 895 ? -14.538 -66.016 18.277 1.00 28.06 895 LEU A N 1
ATOM 6924 C CA . LEU A 1 895 ? -15.675 -66.479 19.088 1.00 28.06 895 LEU A CA 1
ATOM 6925 C C . LEU A 1 895 ? -16.864 -65.505 18.952 1.00 28.06 895 LEU A C 1
ATOM 6927 O O . LEU A 1 895 ? -16.695 -64.377 18.495 1.00 28.06 895 LEU A O 1
ATOM 6931 N N . GLN A 1 896 ? -18.071 -65.969 19.281 1.00 30.50 896 GLN A N 1
ATOM 6932 C CA . GLN A 1 896 ? -19.336 -65.222 19.209 1.00 30.50 896 GLN A CA 1
ATOM 6933 C C . GLN A 1 896 ? -20.029 -65.266 20.577 1.00 30.50 896 GLN A C 1
ATOM 6935 O O . GLN A 1 896 ? -19.805 -66.213 21.327 1.00 30.50 896 GLN A O 1
ATOM 6940 N N . HIS A 1 897 ? -20.977 -64.359 20.825 1.00 30.86 897 HIS A N 1
ATOM 6941 C CA . HIS A 1 897 ? -22.328 -64.796 21.199 1.00 30.86 897 HIS A CA 1
ATOM 6942 C C . HIS A 1 897 ? -23.395 -63.754 20.814 1.00 30.86 897 HIS A C 1
ATOM 6944 O O . HIS A 1 897 ? -23.083 -62.732 20.211 1.00 30.86 897 HIS A O 1
ATOM 6950 N N . ASP A 1 898 ? -24.660 -64.096 21.053 1.00 37.16 898 ASP A N 1
ATOM 6951 C CA . ASP A 1 898 ? -25.856 -63.629 20.335 1.00 37.16 898 ASP A CA 1
ATOM 6952 C C . ASP A 1 898 ? -27.064 -63.566 21.292 1.00 37.16 898 ASP A C 1
ATOM 6954 O O . ASP A 1 898 ? -27.073 -64.315 22.276 1.00 37.16 898 ASP A O 1
ATOM 6958 N N . ARG A 1 899 ? -28.086 -62.739 20.980 1.00 31.86 899 ARG A N 1
ATOM 6959 C CA . ARG A 1 899 ? -29.512 -63.034 21.263 1.00 31.86 899 ARG A CA 1
ATOM 6960 C C . ARG A 1 899 ? -30.521 -62.015 20.678 1.00 31.86 899 ARG A C 1
ATOM 6962 O O . ARG A 1 899 ? -30.780 -60.996 21.304 1.00 31.86 899 ARG A O 1
ATOM 6969 N N . ARG A 1 900 ? -31.279 -62.481 19.667 1.00 31.53 900 ARG A N 1
ATOM 6970 C CA . ARG A 1 900 ? -32.743 -62.250 19.435 1.00 31.53 900 ARG A CA 1
ATOM 6971 C C . ARG A 1 900 ? -33.189 -60.822 19.015 1.00 31.53 900 ARG A C 1
ATOM 6973 O O . ARG A 1 900 ? -32.527 -59.847 19.318 1.00 31.53 900 ARG A O 1
ATOM 6980 N N . ALA A 1 901 ? -34.317 -60.626 18.314 1.00 28.39 901 ALA A N 1
ATOM 6981 C CA . ALA A 1 901 ? -35.430 -61.527 17.948 1.00 28.39 901 ALA A CA 1
ATOM 6982 C C . ALA A 1 901 ? -35.862 -61.318 16.462 1.00 28.39 901 ALA A C 1
ATOM 6984 O O . ALA A 1 901 ? -35.691 -60.229 15.939 1.00 28.39 901 ALA A O 1
ATOM 6985 N N . ARG A 1 902 ? -36.215 -62.373 15.697 1.00 32.56 902 ARG A N 1
ATOM 6986 C CA . ARG A 1 902 ? -37.594 -62.814 15.312 1.00 32.56 902 ARG A CA 1
ATOM 6987 C C . ARG A 1 902 ? -38.448 -61.737 14.597 1.00 32.56 902 ARG A C 1
ATOM 6989 O O . ARG A 1 902 ? -38.577 -60.651 15.132 1.00 32.56 902 ARG A O 1
ATOM 6996 N N . ARG A 1 903 ? -39.124 -61.998 13.461 1.00 30.22 903 ARG A N 1
ATOM 6997 C CA . ARG A 1 903 ? -39.609 -63.260 12.824 1.00 30.22 903 ARG A CA 1
ATOM 6998 C C . ARG A 1 903 ? -39.694 -63.109 11.279 1.00 30.22 903 ARG A C 1
ATOM 7000 O O . ARG A 1 903 ? -39.979 -62.007 10.847 1.00 30.22 903 ARG A O 1
ATOM 7007 N N . MET A 1 904 ? -39.516 -64.226 10.544 1.00 28.81 904 MET A N 1
ATOM 7008 C CA . MET A 1 904 ? -40.306 -64.771 9.393 1.00 28.81 904 MET A CA 1
ATOM 7009 C C . MET A 1 904 ? -40.919 -63.831 8.319 1.00 28.81 904 MET A C 1
ATOM 7011 O O . MET A 1 904 ? -41.409 -62.767 8.657 1.00 28.81 904 MET A O 1
ATOM 7015 N N . ALA A 1 905 ? -41.132 -64.216 7.052 1.00 30.66 905 ALA A N 1
ATOM 7016 C CA . ALA A 1 905 ? -40.749 -65.354 6.175 1.00 30.66 905 ALA A CA 1
ATOM 7017 C C . ALA A 1 905 ? -41.501 -65.132 4.826 1.00 30.66 905 ALA A C 1
ATOM 7019 O O . ALA A 1 905 ? -42.553 -64.499 4.858 1.00 30.66 905 ALA A O 1
ATOM 7020 N N . ASP A 1 906 ? -41.147 -65.608 3.627 1.00 28.62 906 ASP A N 1
ATOM 7021 C CA . ASP A 1 906 ? -39.926 -66.181 3.010 1.00 28.62 906 ASP A CA 1
ATOM 7022 C C . ASP A 1 906 ? -40.059 -65.886 1.468 1.00 28.62 906 ASP A C 1
ATOM 7024 O O . ASP A 1 906 ? -40.777 -64.951 1.127 1.00 28.62 906 ASP A O 1
ATOM 7028 N N . THR A 1 907 ? -39.483 -66.500 0.418 1.00 26.97 907 THR A N 1
ATOM 7029 C CA . THR A 1 907 ? -38.789 -67.787 0.173 1.00 26.97 907 THR A CA 1
ATOM 7030 C C . THR A 1 907 ? -37.818 -67.630 -1.040 1.00 26.97 907 THR A C 1
ATOM 7032 O O . THR A 1 907 ? -37.275 -66.552 -1.268 1.00 26.97 907 THR A O 1
ATOM 7035 N N . ALA A 1 908 ? -37.592 -68.676 -1.852 1.00 26.70 908 ALA A N 1
ATOM 7036 C CA . ALA A 1 908 ? -36.826 -68.703 -3.119 1.00 26.70 908 ALA A CA 1
ATOM 7037 C C . ALA A 1 908 ? -37.475 -69.768 -4.065 1.00 26.70 908 ALA A C 1
ATOM 7039 O O . ALA A 1 908 ? -38.588 -70.183 -3.733 1.00 26.70 908 ALA A O 1
ATOM 7040 N N . PRO A 1 909 ? -36.857 -70.329 -5.145 1.00 54.28 909 PRO A N 1
ATOM 7041 C CA . PRO A 1 909 ? -35.604 -69.997 -5.863 1.00 54.28 909 PRO A CA 1
ATOM 7042 C C . PRO A 1 909 ? -35.690 -70.075 -7.424 1.00 54.28 909 PRO A C 1
ATOM 7044 O O . PRO A 1 909 ? -36.669 -70.574 -7.960 1.00 54.28 909 PRO A O 1
ATOM 7047 N N . PHE A 1 910 ? -34.619 -69.722 -8.170 1.00 24.88 910 PHE A N 1
ATOM 7048 C CA . PHE A 1 910 ? -33.839 -70.691 -8.996 1.00 24.88 910 PHE A CA 1
ATOM 7049 C C . PHE A 1 910 ? -32.556 -70.114 -9.651 1.00 24.88 910 PHE A C 1
ATOM 7051 O O . PHE A 1 910 ? -32.255 -68.928 -9.563 1.00 24.88 910 PHE A O 1
ATOM 7058 N N . ARG A 1 9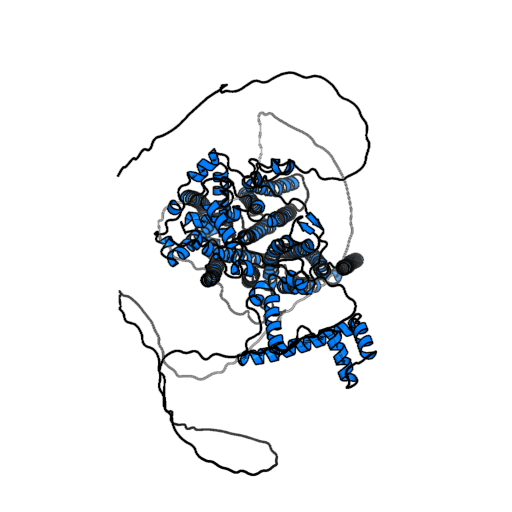11 ? -31.755 -70.998 -10.274 1.00 32.47 911 ARG A N 1
ATOM 7059 C CA . ARG A 1 911 ? -30.484 -70.747 -11.003 1.00 32.47 911 ARG A CA 1
ATOM 7060 C C . ARG A 1 911 ? -30.532 -71.397 -12.396 1.00 32.47 911 ARG A C 1
ATOM 7062 O O . ARG A 1 911 ? -31.209 -72.415 -12.505 1.00 32.47 911 ARG A O 1
ATOM 7069 N N . ARG A 1 912 ? -29.643 -70.996 -13.332 1.00 31.11 912 ARG A N 1
ATOM 7070 C CA . ARG A 1 912 ? -28.659 -71.843 -14.096 1.00 31.11 912 ARG A CA 1
ATOM 7071 C C . ARG A 1 912 ? -28.047 -71.040 -15.287 1.00 31.11 912 ARG A C 1
ATOM 7073 O O . ARG A 1 912 ? -28.781 -70.306 -15.918 1.00 31.11 912 ARG A O 1
ATOM 7080 N N . ARG A 1 913 ? -26.703 -70.943 -15.440 1.00 31.02 913 ARG A N 1
ATOM 7081 C CA . ARG A 1 913 ? -25.743 -71.764 -16.265 1.00 31.02 913 ARG A CA 1
ATOM 7082 C C . ARG A 1 913 ? -25.701 -71.363 -17.772 1.00 31.02 913 ARG A C 1
ATOM 7084 O O . ARG A 1 913 ? -26.713 -70.884 -18.240 1.00 31.02 913 ARG A O 1
ATOM 7091 N N . VAL A 1 914 ? -24.648 -71.554 -18.601 1.00 29.61 914 VAL A N 1
ATOM 7092 C CA . VAL A 1 914 ? -23.206 -71.951 -18.473 1.00 29.61 914 VAL A CA 1
ATOM 7093 C C . VAL A 1 914 ? -22.459 -71.682 -19.810 1.00 29.61 914 VAL A C 1
ATOM 7095 O O . VAL A 1 914 ? -23.062 -71.945 -20.834 1.00 29.61 914 VAL A O 1
ATOM 7098 N N . CYS A 1 915 ? -21.171 -71.270 -19.762 1.00 28.36 915 CYS A N 1
ATOM 7099 C CA . CYS A 1 915 ? -20.027 -71.434 -20.724 1.00 28.36 915 CYS A CA 1
ATOM 7100 C C . CYS A 1 915 ? -20.231 -71.304 -22.281 1.00 28.36 915 CYS A C 1
ATOM 7102 O O . CYS A 1 915 ? -21.339 -71.146 -22.749 1.00 28.36 915 CYS A O 1
ATOM 7104 N N . HIS A 1 916 ? -19.220 -71.305 -23.180 1.00 29.73 916 HIS A N 1
ATOM 7105 C CA . HIS A 1 916 ? -17.795 -71.709 -23.130 1.00 29.73 916 HIS A CA 1
ATOM 7106 C C . HIS A 1 916 ? -16.940 -71.096 -24.289 1.00 29.73 916 HIS A C 1
ATOM 7108 O O . HIS A 1 916 ? -17.512 -70.819 -25.327 1.00 29.73 916 HIS A O 1
ATOM 7114 N N . ARG A 1 917 ? -15.597 -70.982 -24.107 1.00 30.20 917 ARG A N 1
ATOM 7115 C CA . ARG A 1 917 ? -14.436 -70.964 -25.078 1.00 30.20 917 ARG A CA 1
ATOM 7116 C C . ARG A 1 917 ? -14.544 -70.235 -26.458 1.00 30.20 917 ARG A C 1
ATOM 7118 O O . ARG A 1 917 ? -15.529 -70.382 -27.151 1.00 30.20 917 ARG A O 1
ATOM 7125 N N . GLY A 1 918 ? -13.514 -69.570 -27.018 1.00 26.20 918 GLY A N 1
ATOM 7126 C CA . GLY A 1 918 ? -12.169 -69.158 -26.547 1.00 26.20 918 GLY A CA 1
ATOM 7127 C C . GLY A 1 918 ? -11.060 -69.192 -27.641 1.00 26.20 918 GLY A C 1
ATOM 7128 O O . GLY A 1 918 ? -11.172 -70.018 -28.529 1.00 26.20 918 GLY A O 1
ATOM 7129 N N . ARG A 1 919 ? -9.962 -68.405 -27.481 1.00 31.41 919 ARG A N 1
ATOM 7130 C CA . ARG A 1 919 ? -8.577 -68.549 -28.068 1.00 31.41 919 ARG A CA 1
ATOM 7131 C C . ARG A 1 919 ? -8.408 -68.554 -29.627 1.00 31.41 919 ARG A C 1
ATOM 7133 O O . ARG A 1 919 ? -9.286 -69.025 -30.318 1.00 31.41 919 ARG A O 1
ATOM 7140 N N . VAL A 1 920 ? -7.303 -68.119 -30.276 1.00 30.83 920 VAL A N 1
ATOM 7141 C CA . VAL A 1 920 ? -5.983 -67.526 -29.894 1.00 30.83 920 VAL A CA 1
ATOM 7142 C C . VAL A 1 920 ? -5.300 -66.841 -31.116 1.00 30.83 920 VAL A C 1
ATOM 7144 O O . VAL A 1 920 ? -5.591 -67.222 -32.241 1.00 30.83 920 VAL A O 1
ATOM 7147 N N . GLY A 1 921 ? -4.315 -65.945 -30.897 1.00 27.03 921 GLY A N 1
ATOM 7148 C CA . GLY A 1 921 ? -3.302 -65.517 -31.902 1.00 27.03 921 GLY A CA 1
ATOM 7149 C C . GLY A 1 921 ? -3.472 -64.072 -32.422 1.00 27.03 921 GLY A C 1
ATOM 7150 O O . GLY A 1 921 ? -4.559 -63.746 -32.868 1.00 27.03 921 GLY A O 1
ATOM 7151 N N . ALA A 1 922 ? -2.553 -63.089 -32.374 1.00 31.34 922 ALA A N 1
ATOM 7152 C CA . ALA A 1 922 ? -1.120 -62.927 -32.038 1.00 31.34 922 ALA A CA 1
ATOM 7153 C C . ALA A 1 922 ? -0.102 -62.886 -33.208 1.00 31.34 922 ALA A C 1
ATOM 7155 O O . ALA A 1 922 ? 0.313 -63.937 -33.690 1.00 31.34 922 ALA A O 1
ATOM 7156 N N . ARG A 1 923 ? 0.429 -61.682 -33.525 1.00 27.47 923 ARG A N 1
ATOM 7157 C CA . ARG A 1 923 ? 1.870 -61.386 -33.776 1.00 27.47 923 ARG A CA 1
ATOM 7158 C C . ARG A 1 923 ? 2.152 -59.869 -33.906 1.00 27.47 923 ARG A C 1
ATOM 7160 O O . ARG A 1 923 ? 1.229 -59.065 -33.910 1.00 27.47 923 ARG A O 1
ATOM 7167 N N . ARG A 1 924 ? 3.441 -59.493 -33.922 1.00 28.88 924 ARG A N 1
ATOM 7168 C CA . ARG A 1 924 ? 3.989 -58.119 -34.074 1.00 28.88 924 ARG A CA 1
ATOM 7169 C C . ARG A 1 924 ? 4.612 -57.948 -35.472 1.00 28.88 924 ARG A C 1
ATOM 7171 O O . ARG A 1 924 ? 4.975 -58.972 -36.040 1.00 28.88 924 ARG A O 1
ATOM 7178 N N . VAL A 1 925 ? 4.898 -56.708 -35.912 1.00 26.14 925 VAL A N 1
ATOM 7179 C CA . VAL A 1 925 ? 6.253 -56.203 -36.302 1.00 26.14 925 VAL A CA 1
ATOM 7180 C C . VAL A 1 925 ? 6.196 -54.766 -36.886 1.00 26.14 925 VAL A C 1
ATOM 7182 O O . VAL A 1 925 ? 5.156 -54.304 -37.336 1.00 26.14 925 VAL A O 1
ATOM 7185 N N . TRP A 1 926 ? 7.319 -54.041 -36.796 1.00 26.44 926 TRP A N 1
ATOM 7186 C CA . TRP A 1 926 ? 7.606 -52.702 -37.354 1.00 26.44 926 TRP A CA 1
ATOM 7187 C C . TRP A 1 926 ? 7.731 -52.662 -38.895 1.00 26.44 926 TRP A C 1
ATOM 7189 O O . TRP A 1 926 ? 8.197 -53.630 -39.485 1.00 26.44 926 TRP A O 1
ATOM 7199 N N . SER A 1 927 ? 7.564 -51.481 -39.519 1.00 26.41 927 SER A N 1
ATOM 7200 C CA . SER A 1 927 ? 8.683 -50.755 -40.183 1.00 26.41 927 SER A CA 1
ATOM 7201 C C . SER A 1 927 ? 8.243 -49.403 -40.805 1.00 26.41 927 SER A C 1
ATOM 7203 O O . SER A 1 927 ? 7.293 -48.795 -40.322 1.00 26.41 927 SER A O 1
ATOM 7205 N N . ARG A 1 928 ? 9.019 -48.848 -41.754 1.00 28.98 928 ARG A N 1
ATOM 7206 C CA . ARG A 1 928 ? 9.065 -47.422 -42.171 1.00 28.98 928 ARG A CA 1
ATOM 7207 C C . ARG A 1 928 ? 8.780 -47.243 -43.677 1.00 28.98 928 ARG A C 1
ATOM 7209 O O . ARG A 1 928 ? 8.928 -48.205 -44.417 1.00 28.98 928 ARG A O 1
ATOM 7216 N N . ARG A 1 929 ? 8.665 -45.964 -44.103 1.00 27.00 929 ARG A N 1
ATOM 7217 C CA . ARG A 1 929 ? 8.652 -45.410 -45.492 1.00 27.00 929 ARG A CA 1
ATOM 7218 C C . ARG A 1 929 ? 7.272 -45.424 -46.169 1.00 27.00 929 ARG A C 1
ATOM 7220 O O . ARG A 1 929 ? 6.444 -46.233 -45.787 1.00 27.00 929 ARG A O 1
ATOM 7227 N N . ARG A 1 930 ? 6.995 -44.635 -47.222 1.00 27.33 930 ARG A N 1
ATOM 7228 C CA . ARG A 1 930 ? 7.330 -43.244 -47.678 1.00 27.33 930 ARG A CA 1
ATOM 7229 C C . ARG A 1 930 ? 6.776 -43.160 -49.120 1.00 27.33 930 ARG A C 1
ATOM 7231 O O . ARG A 1 930 ? 6.989 -44.121 -49.849 1.00 27.33 930 ARG A O 1
ATOM 7238 N N . ALA A 1 931 ? 6.229 -42.015 -49.545 1.00 27.38 931 ALA A N 1
ATOM 7239 C CA . ALA A 1 931 ? 5.566 -41.821 -50.856 1.00 27.38 931 ALA A CA 1
ATOM 7240 C C . ALA A 1 931 ? 4.288 -42.686 -51.049 1.00 27.38 931 ALA A C 1
ATOM 7242 O O . ALA A 1 931 ? 4.081 -43.644 -50.311 1.00 27.38 931 ALA A O 1
ATOM 7243 N N . GLY A 1 932 ? 3.370 -42.357 -51.965 1.00 24.62 932 GLY A N 1
ATOM 7244 C CA . GLY A 1 932 ? 3.359 -41.244 -52.927 1.00 24.62 932 GLY A CA 1
ATOM 7245 C C . GLY A 1 932 ? 1.938 -40.852 -53.364 1.00 24.62 932 GLY A C 1
ATOM 7246 O O . GLY A 1 932 ? 0.961 -41.394 -52.858 1.00 24.62 932 GLY A O 1
ATOM 7247 N N . GLU A 1 933 ? 1.846 -39.875 -54.264 1.00 29.09 933 GLU A N 1
ATOM 7248 C CA . GLU A 1 933 ? 0.610 -39.216 -54.716 1.00 29.09 933 GLU A CA 1
ATOM 7249 C C . GLU A 1 933 ? -0.430 -40.151 -55.361 1.00 29.09 933 GLU A C 1
ATOM 7251 O O . GLU A 1 933 ? -0.084 -41.013 -56.166 1.00 29.09 933 GLU A O 1
ATOM 7256 N N . VAL A 1 934 ? -1.716 -39.849 -55.143 1.00 26.84 934 VAL A N 1
ATOM 7257 C CA . VAL A 1 934 ? -2.778 -40.021 -56.153 1.00 26.84 934 VAL A CA 1
ATOM 7258 C C . VAL A 1 934 ? -3.603 -38.722 -56.202 1.00 26.84 934 VAL A C 1
ATOM 7260 O O . VAL A 1 934 ? -3.614 -37.938 -55.254 1.00 26.84 934 VAL A O 1
ATOM 7263 N N . ARG A 1 935 ? -4.205 -38.458 -57.362 1.00 27.25 935 ARG A N 1
ATOM 7264 C CA . ARG A 1 935 ? -4.758 -37.177 -57.843 1.00 27.25 935 ARG A CA 1
ATOM 7265 C C . ARG A 1 935 ? -6.288 -37.291 -58.014 1.00 27.25 935 ARG A C 1
ATOM 7267 O O . ARG A 1 935 ? -6.792 -38.404 -57.909 1.00 27.25 935 ARG A O 1
ATOM 7274 N N . ARG A 1 936 ? -6.952 -36.196 -58.436 1.00 29.22 936 ARG A N 1
ATOM 7275 C CA . ARG A 1 936 ? -8.382 -36.101 -58.850 1.00 29.22 936 ARG A CA 1
ATOM 7276 C C . ARG A 1 936 ? -9.404 -36.174 -57.707 1.00 29.22 936 ARG A C 1
ATOM 7278 O O . ARG A 1 936 ? -9.116 -36.781 -56.686 1.00 29.22 936 ARG A O 1
ATOM 7285 N N . ASP A 1 937 ? -10.610 -35.608 -57.789 1.00 26.53 937 ASP A N 1
ATOM 7286 C CA . ASP A 1 937 ? -11.228 -34.526 -58.601 1.00 26.53 937 ASP A CA 1
ATOM 7287 C C . ASP A 1 937 ? -12.352 -33.926 -57.691 1.00 26.53 937 ASP A C 1
ATOM 7289 O O . ASP A 1 937 ? -12.634 -34.486 -56.635 1.00 26.53 937 ASP A O 1
ATOM 7293 N N . GLY A 1 938 ? -13.026 -32.796 -57.931 1.00 26.62 938 GLY A N 1
ATOM 7294 C CA . GLY A 1 938 ? -13.024 -31.894 -59.081 1.00 26.62 938 GLY A CA 1
ATOM 7295 C C . GLY A 1 938 ? -14.433 -31.691 -59.663 1.00 26.62 938 GLY A C 1
ATOM 7296 O O . GLY A 1 938 ? -14.673 -32.132 -60.778 1.00 26.62 938 GLY A O 1
ATOM 7297 N N . GLU A 1 939 ? -15.356 -31.016 -58.957 1.00 27.00 939 GLU A N 1
ATOM 7298 C CA . GLU A 1 939 ? -16.690 -30.693 -59.511 1.00 27.00 939 GLU A CA 1
ATOM 7299 C C . GLU A 1 939 ? -17.309 -29.383 -58.959 1.00 27.00 939 GLU A C 1
ATOM 7301 O O . GLU A 1 939 ? -16.925 -28.898 -57.892 1.00 27.00 939 GLU A O 1
ATOM 7306 N N . ARG A 1 940 ? -18.237 -28.775 -59.720 1.00 27.16 940 ARG A N 1
ATOM 7307 C CA . ARG A 1 940 ? -18.930 -27.494 -59.439 1.00 27.16 940 ARG A CA 1
ATOM 7308 C C . ARG A 1 940 ? -20.378 -27.532 -59.952 1.00 27.16 940 ARG A C 1
ATOM 7310 O O . ARG A 1 940 ? -20.548 -27.754 -61.142 1.00 27.16 940 ARG A O 1
ATOM 7317 N N . TRP A 1 941 ? -21.348 -27.113 -59.133 1.00 25.28 941 TRP A N 1
ATOM 7318 C CA . TRP A 1 941 ? -22.671 -26.549 -59.500 1.00 25.28 941 TRP A CA 1
ATOM 7319 C C . TRP A 1 941 ? -23.196 -25.730 -58.293 1.00 25.28 941 TRP A C 1
ATOM 7321 O O . TRP A 1 941 ? -22.725 -25.960 -57.184 1.00 25.28 941 TRP A O 1
ATOM 7331 N N . LEU A 1 942 ? -24.119 -24.759 -58.374 1.00 25.23 942 LEU A N 1
ATOM 7332 C CA . LEU A 1 942 ? -24.775 -24.043 -59.488 1.00 25.23 942 LEU A CA 1
ATOM 7333 C C . LEU A 1 942 ? -25.103 -22.595 -59.014 1.00 25.23 942 LEU A C 1
ATOM 7335 O O . LEU A 1 942 ? -24.851 -22.266 -57.857 1.00 25.23 942 LEU A O 1
ATOM 7339 N N . ALA A 1 943 ? -25.686 -21.730 -59.859 1.00 28.95 943 ALA A N 1
ATOM 7340 C CA . ALA A 1 943 ? -26.201 -20.409 -59.449 1.00 28.95 943 ALA A CA 1
ATOM 7341 C C . ALA A 1 943 ? -27.360 -19.899 -60.340 1.00 28.95 943 ALA A C 1
ATOM 7343 O O . ALA A 1 943 ? -27.342 -20.154 -61.544 1.00 28.95 943 ALA A O 1
ATOM 7344 N N . ARG A 1 944 ? -28.321 -19.167 -59.737 1.00 24.94 944 ARG A N 1
ATOM 7345 C CA . ARG A 1 944 ? -29.359 -18.243 -60.292 1.00 24.94 944 ARG A CA 1
ATOM 7346 C C . ARG A 1 944 ? -30.184 -17.714 -59.087 1.00 24.94 944 ARG A C 1
ATOM 7348 O O . ARG A 1 944 ? -30.585 -18.536 -58.276 1.00 24.94 944 ARG A O 1
ATOM 7355 N N . THR A 1 945 ? -30.228 -16.422 -58.722 1.00 28.48 945 THR A N 1
ATOM 7356 C CA . THR A 1 945 ? -30.924 -15.237 -59.311 1.00 28.48 945 THR A CA 1
ATOM 7357 C C . THR A 1 945 ? -32.460 -15.345 -59.332 1.00 28.48 945 THR A C 1
ATOM 7359 O O . THR A 1 945 ? -32.956 -16.286 -59.942 1.00 28.48 945 THR A O 1
ATOM 7362 N N . GLY A 1 946 ? -33.249 -14.400 -58.792 1.00 26.41 946 GLY A N 1
ATOM 7363 C CA . GLY A 1 946 ? -32.923 -13.159 -58.051 1.00 26.41 946 GLY A CA 1
ATOM 7364 C C . GLY A 1 946 ? -34.154 -12.235 -57.854 1.00 26.41 946 GLY A C 1
ATOM 7365 O O . GLY A 1 946 ? -35.226 -12.593 -58.327 1.00 26.41 946 GLY A O 1
ATOM 7366 N N . ALA A 1 947 ? -33.954 -11.054 -57.235 1.00 27.34 947 ALA A N 1
ATOM 7367 C CA . ALA A 1 947 ? -34.935 -9.964 -56.979 1.00 27.34 947 ALA A CA 1
ATOM 7368 C C . ALA A 1 947 ? -36.107 -10.298 -56.001 1.00 27.34 947 ALA A C 1
ATOM 7370 O O . ALA A 1 947 ? -36.541 -11.441 -55.927 1.00 27.34 947 ALA A O 1
ATOM 7371 N N . ASP A 1 948 ? -36.655 -9.379 -55.188 1.00 28.02 948 ASP A N 1
ATOM 7372 C CA . ASP A 1 948 ? -36.353 -7.946 -54.995 1.00 28.02 948 ASP A CA 1
ATOM 7373 C C . ASP A 1 948 ? -36.738 -7.441 -53.576 1.00 28.02 948 ASP A C 1
ATOM 7375 O O . ASP A 1 948 ? -37.649 -7.993 -52.957 1.00 28.02 948 ASP A O 1
ATOM 7379 N N . GLY A 1 949 ? -36.128 -6.338 -53.106 1.00 24.48 949 GLY A N 1
ATOM 7380 C CA . GLY A 1 949 ? -36.742 -5.440 -52.100 1.00 24.48 949 GLY A CA 1
ATOM 7381 C C . GLY A 1 949 ? -36.126 -5.275 -50.686 1.00 24.48 949 GLY A C 1
ATOM 7382 O O . GLY A 1 949 ? -36.175 -6.179 -49.859 1.00 24.48 949 GLY A O 1
ATOM 7383 N N . ARG A 1 950 ? -35.799 -4.005 -50.365 1.00 25.38 950 ARG A N 1
ATOM 7384 C CA . ARG A 1 950 ? -35.583 -3.365 -49.032 1.00 25.38 950 ARG A CA 1
ATOM 7385 C C . ARG A 1 950 ? -34.289 -3.674 -48.245 1.00 25.38 950 ARG A C 1
ATOM 7387 O O . ARG A 1 950 ? -33.808 -4.796 -48.214 1.00 25.38 950 ARG A O 1
ATOM 7394 N N . GLY A 1 951 ? -33.853 -2.668 -47.470 1.00 25.08 951 GLY A N 1
ATOM 7395 C CA . GLY A 1 951 ? -33.017 -2.825 -46.266 1.00 25.08 951 GLY A CA 1
ATOM 7396 C C . GLY A 1 951 ? -31.575 -2.322 -46.390 1.00 25.08 951 GLY A C 1
ATOM 7397 O O . GLY A 1 951 ? -30.742 -2.962 -47.022 1.00 25.08 951 GLY A O 1
ATOM 7398 N N . GLU A 1 952 ? -31.251 -1.204 -45.734 1.00 25.52 952 GLU A N 1
ATOM 7399 C CA . GLU A 1 952 ? -29.867 -0.726 -45.603 1.00 25.52 952 GLU A CA 1
ATOM 7400 C C . GLU A 1 952 ? -29.130 -1.459 -44.471 1.00 25.52 952 GLU A C 1
ATOM 7402 O O . GLU A 1 952 ? -29.610 -1.513 -43.340 1.00 25.52 952 GLU A O 1
ATOM 7407 N N . THR A 1 953 ? -27.922 -1.967 -44.728 1.00 24.89 953 THR A N 1
ATOM 7408 C CA . THR A 1 953 ? -26.927 -2.276 -43.682 1.00 24.89 953 THR A CA 1
ATOM 7409 C C . THR A 1 953 ? -25.526 -2.242 -44.299 1.00 24.89 953 THR A C 1
ATOM 7411 O O . THR A 1 953 ? -25.172 -3.119 -45.087 1.00 24.89 953 THR A O 1
ATOM 7414 N N . LEU A 1 954 ? -24.706 -1.238 -43.962 1.00 22.70 954 LEU A N 1
ATOM 7415 C CA . LEU A 1 954 ? -23.324 -1.171 -44.453 1.00 22.70 954 LEU A CA 1
ATOM 7416 C C . LEU A 1 954 ? -22.399 -2.106 -43.662 1.00 22.70 954 LEU A C 1
ATOM 7418 O O . LEU A 1 954 ? -22.224 -1.952 -42.455 1.00 22.70 954 LEU A O 1
ATOM 7422 N N . VAL A 1 955 ? -21.720 -3.009 -44.373 1.00 22.28 955 VAL A N 1
ATOM 7423 C CA . VAL A 1 955 ? -20.621 -3.829 -43.844 1.00 22.28 955 VAL A CA 1
ATOM 7424 C C . VAL A 1 955 ? -19.319 -3.408 -44.523 1.00 22.28 955 VAL A C 1
ATOM 7426 O O . VAL A 1 955 ? -19.094 -3.718 -45.694 1.00 22.28 955 VAL A O 1
ATOM 7429 N N . TYR A 1 956 ? -18.433 -2.724 -43.795 1.00 22.72 956 TYR A N 1
ATOM 7430 C CA . TYR A 1 956 ? -17.125 -2.337 -44.329 1.00 22.72 956 TYR A CA 1
ATOM 7431 C C . TYR A 1 956 ? -16.135 -3.509 -44.320 1.00 22.72 956 TYR A C 1
ATOM 7433 O O . TYR A 1 956 ? -15.510 -3.834 -43.312 1.00 22.72 956 TYR A O 1
ATOM 7441 N N . ARG A 1 957 ? -15.960 -4.126 -45.493 1.00 22.02 957 ARG A N 1
ATOM 7442 C CA . ARG A 1 957 ? -14.862 -5.055 -45.783 1.00 22.02 957 ARG A CA 1
ATOM 7443 C C . ARG A 1 957 ? -13.582 -4.255 -46.044 1.00 22.02 957 ARG A C 1
ATOM 7445 O O . ARG A 1 957 ? -13.472 -3.604 -47.079 1.00 22.02 957 ARG A O 1
ATOM 7452 N N . VAL A 1 958 ? -12.604 -4.336 -45.143 1.00 23.69 958 VAL A N 1
ATOM 7453 C CA . VAL A 1 958 ? -11.273 -3.743 -45.360 1.00 23.69 958 VAL A CA 1
ATOM 7454 C C . VAL A 1 958 ? -10.527 -4.523 -46.447 1.00 23.69 958 VAL A C 1
ATOM 7456 O O . VAL A 1 958 ? -10.389 -5.744 -46.363 1.00 23.69 958 VAL A O 1
ATOM 7459 N N . LEU A 1 959 ? -10.046 -3.814 -47.469 1.00 24.53 959 LEU A N 1
ATOM 7460 C CA . LEU A 1 959 ? -9.163 -4.352 -48.503 1.00 24.53 959 LEU A CA 1
ATOM 7461 C C . LEU A 1 959 ? -7.724 -4.432 -47.976 1.00 24.53 959 LEU A C 1
ATOM 7463 O O . LEU A 1 959 ? -7.225 -3.481 -47.378 1.00 24.53 959 LEU A O 1
ATOM 7467 N N . GLN A 1 960 ? -7.044 -5.551 -48.231 1.00 25.50 960 GLN A N 1
ATOM 7468 C CA . GLN A 1 960 ? -5.587 -5.628 -48.117 1.00 25.50 960 GLN A CA 1
ATOM 7469 C C . GLN A 1 960 ? -4.962 -5.211 -49.448 1.00 25.50 960 GLN A C 1
ATOM 7471 O O . GLN A 1 960 ? -5.152 -5.899 -50.449 1.00 25.50 960 GLN A O 1
ATOM 7476 N N . GLU A 1 961 ? -4.166 -4.144 -49.442 1.00 24.78 961 GLU A N 1
ATOM 7477 C CA . GLU A 1 961 ? -3.236 -3.829 -50.530 1.00 24.78 961 GLU A CA 1
ATOM 7478 C C . GLU A 1 961 ? -1.775 -3.903 -50.065 1.00 24.78 961 GLU A C 1
ATOM 7480 O O . GLU A 1 961 ? -1.460 -3.933 -48.873 1.00 24.78 961 GLU A O 1
ATOM 7485 N N . ASN A 1 962 ? -0.878 -4.053 -51.038 1.00 26.64 962 ASN A N 1
ATOM 7486 C CA . ASN A 1 962 ? 0.447 -4.635 -50.848 1.00 26.64 962 ASN A CA 1
ATOM 7487 C C . ASN A 1 962 ? 1.475 -3.669 -50.230 1.00 26.64 962 ASN A C 1
ATOM 7489 O O . ASN A 1 962 ? 1.746 -2.606 -50.782 1.00 26.64 962 ASN A O 1
ATOM 7493 N N . GLY A 1 963 ? 2.155 -4.114 -49.168 1.00 25.03 963 GLY A N 1
ATOM 7494 C CA . GLY A 1 963 ? 3.424 -3.543 -48.696 1.00 25.03 963 GLY A CA 1
ATOM 7495 C C . GLY A 1 963 ? 4.625 -4.412 -49.118 1.00 25.03 963 GLY A C 1
ATOM 7496 O O . GLY A 1 963 ? 4.504 -5.642 -49.130 1.00 25.03 963 GLY A O 1
ATOM 7497 N N . PRO A 1 964 ? 5.787 -3.832 -49.477 1.00 28.06 964 PRO A N 1
ATOM 7498 C CA . PRO A 1 964 ? 6.914 -4.587 -50.028 1.00 28.06 964 PRO A CA 1
ATOM 7499 C C . PRO A 1 964 ? 7.649 -5.432 -48.975 1.00 28.06 964 PRO A C 1
ATOM 7501 O O . PRO A 1 964 ? 7.951 -4.979 -47.871 1.00 28.06 964 PRO A O 1
ATOM 7504 N N . ARG A 1 965 ? 8.015 -6.666 -49.346 1.00 24.91 965 ARG A N 1
ATOM 7505 C CA . ARG A 1 965 ? 8.863 -7.543 -48.525 1.00 24.91 965 ARG A CA 1
ATOM 7506 C C . ARG A 1 965 ? 10.327 -7.103 -48.605 1.00 24.91 965 ARG A C 1
ATOM 7508 O O . ARG A 1 965 ? 10.957 -7.294 -49.641 1.00 24.91 965 ARG A O 1
ATOM 7515 N N . VAL A 1 966 ? 10.893 -6.623 -47.499 1.00 23.88 966 VAL A N 1
ATOM 7516 C CA . VAL A 1 966 ? 12.350 -6.473 -47.346 1.00 23.88 966 VAL A CA 1
ATOM 7517 C C . VAL A 1 966 ? 12.900 -7.685 -46.596 1.00 23.88 966 VAL A C 1
ATOM 7519 O O . VAL A 1 966 ? 12.719 -7.823 -45.389 1.00 23.88 966 VAL A O 1
ATOM 7522 N N . SER A 1 967 ? 13.569 -8.583 -47.316 1.00 23.81 967 SER A N 1
ATOM 7523 C CA . SER A 1 967 ? 14.274 -9.728 -46.735 1.00 23.81 967 SER A CA 1
ATOM 7524 C C . SER A 1 967 ? 15.702 -9.341 -46.343 1.00 23.81 967 SER A C 1
ATOM 7526 O O . SER A 1 967 ? 16.561 -9.204 -47.216 1.00 23.81 967 SER A O 1
ATOM 7528 N N . VAL A 1 968 ? 15.977 -9.212 -45.044 1.00 23.28 968 VAL A N 1
ATOM 7529 C CA . VAL A 1 968 ? 17.350 -9.090 -44.525 1.00 23.28 968 VAL A CA 1
ATOM 7530 C C . VAL A 1 968 ? 17.846 -10.477 -44.117 1.00 23.28 968 VAL A C 1
ATOM 7532 O O . VAL A 1 968 ? 17.276 -11.110 -43.231 1.00 23.28 968 VAL A O 1
ATOM 7535 N N . ALA A 1 969 ? 18.895 -10.962 -44.781 1.00 22.78 969 ALA A N 1
ATOM 7536 C CA . ALA A 1 969 ? 19.563 -12.209 -44.417 1.00 22.78 969 ALA A CA 1
ATOM 7537 C C . ALA A 1 969 ? 20.528 -11.987 -43.239 1.00 22.78 969 ALA A C 1
ATOM 7539 O O . ALA A 1 969 ? 21.175 -10.946 -43.151 1.00 22.78 969 ALA A O 1
ATOM 7540 N N . MET A 1 970 ? 20.642 -12.977 -42.351 1.00 25.08 970 MET A N 1
ATOM 7541 C CA . MET A 1 970 ? 21.539 -12.921 -41.191 1.00 25.08 970 MET A CA 1
ATOM 7542 C C . MET A 1 970 ? 23.020 -13.016 -41.582 1.00 25.08 970 MET A C 1
ATOM 7544 O O . MET A 1 970 ? 23.424 -13.970 -42.254 1.00 25.08 970 MET A O 1
ATOM 7548 N N . ARG A 1 971 ? 23.827 -12.103 -41.035 1.00 25.67 971 ARG A N 1
ATOM 7549 C CA . ARG A 1 971 ? 25.192 -12.336 -40.542 1.00 25.67 971 ARG A CA 1
ATOM 7550 C C . ARG A 1 971 ? 25.442 -11.454 -39.323 1.00 25.67 971 ARG A C 1
ATOM 7552 O O . ARG A 1 971 ? 24.809 -10.379 -39.269 1.00 25.67 971 ARG A O 1
#

Sequence (971 aa):
MAQRVRGRGSLPRLRSSGRVHLQARRELRSTAHGGHPEQCAAAAPASRGGGSQGDPTLIGPVVWDVQTANQAPTQLMLTPDRWAQQTSGGTWSERFDRDSVVNAQPVVTVVLWYAVVWLMGLAIWPTLFRMMPALSDRGYGLARTAAMILIGLIAWVLSSTQVPAWNGPALWIITLALGAFSALVAWRNRAAFGAFVRENWRLLAITEIAFVALFAAMLVVRLTNPDLWTTGFGGEKPMDMAYFNGVLRSTIFPPIDPWFAGGYINYYYVGYVLVGVPTLMTGVIPSIAYNLILPMLFAMTGVAAFSLAFTLVDRWRVQPSAPEVRGKLNTPRRLGNPYIAGLAALLMAVVLGNLDTPRVALNGLARLGGYNDQYSMLDFMTREHRDQTGVEPEGDAYISILERAQNASVTENIRYELEIAYQQWRAVFEGIGRMFRGERVPIGTDRWFWAPSRVIAESVGGGAITEMPFFTFVYGDLHAHMIAMPMMLFAVGFVLNEVLVAGREPRRRVWRWLMIALGGAAVGLFRAVNTWDWPTFTALGVLGLGYAWWLRWRRISRWSLLDLLLTDGGFLAAGWLAARPFSQWYASTYNSVRLWDGTQTPLWAYFDIHGLFLFVIVSLLVWETARWMGATKVRALRGRALMLLAGGLIALGLLLGSAVAALANYQVALVVVPLVAWIAVLFFRPGQSVALQFVLVIAALALALTLAVEVIVLDGDIGRQNTVFKFYIQVWLLFSVAAGAGGGMADPVGGPLAAGDLYAVGRGRQPAADRRGAVPVPRDVGQVALSACAGGRRDAGRRAVHGRQDRLLRGQRAGADRHVARLRGDHVAARQRRRIAGHHRRPQPAGGVLLGRAHRHPYRPAVRAGLELPPAPAAHPAAVGGIGVAARRQHQLRLQHDRRARRMADTAPFRRRVCHRGRVGARRVWSRRRAGEVRRDGERWLARTGADGRGETLVYRVLQENGPRVSVAMR

Radius of gyration: 42.8 Å; chains: 1; bounding box: 99×130×145 Å